Protein AF-0000000086091297 (afdb_homodimer)

Radius of gyration: 33.21 Å; Cα contacts (8 Å, |Δi|>4): 1959; chains: 2; bounding box: 108×91×95 Å

Foldseek 3Di:
DCPCPPPPDDDDPDDPDDDDDDDDDDDDPDDDDDDDDDDPDDDDDDDDDDDDDPDDDDPDDPPPVPPPPPPPPCPVPPPPPPPDPDDLVRFAEDEWDWDAFFDDDDFDDDLDAHAYEYEWEWEWDFAAFDPQATETATAIVHFFQYTETEAAQFYKYKYKYFYQYVVFDWWAKQKPQFPDPSNCRVQGTDTHGDIGIDITHRHDFWKFKMFICPPVRVVRLQRGGMDIYGHAYSVGADDWDEETEKEKEFHAFAQDPVGSRYTDGDVVCVVVVNGLAIAMGRHFCPQVVVNAEEEAPTKYKYKYYYQYQFDKFWKAKPPWFFQFKAAQGNRPDGTDGGHGTHIAGNRTIMMTITGRHAFAKIKIAGVVPVNLVRRGIHIYGYDDDGDCVVDDDPDDDDDDPPDSGHD/DDDDDDDDPDDDPDDDDDDDDDDDDDDDDDDDDDDDDDDDDDDDDPDDDDDDDDDDPPPDPPCPVPPPPPPPPCPCPVPPPPPPPDDLVNFAEDEWDWDAFFDDDDFDDDLDAHAYEYEWEWEWDFAAFDPQATETATAIVHFFQYTETEAAQFYKYKYKYFYQYVVFDWWAKQKPQFPDPSNCRVQQTDTHGDIGIDITHRHDFWKFKMFICPPVRVVRLLRGGMDIYGHAYSVGADDWDEETEKEKEFHAFAQDPVGSRYTDGDVVCVVVVNGLAIAMGRHFCPQVVVPAEEEAFTKYKYKYYYSYQFDKFWKAKPPWFFQFKAAQGNRPDGTDGGHGTHIAGNRTIMMTITGRHAFAKIKIAGVVPVNLVRRGIHIYGYDDDGDCVVDDDPDDDDDDPPDSGHD

Organism: Naegleria lovaniensis (NCBI:txid51637)

Structure (mmCIF, N/CA/C/O backbone):
data_AF-0000000086091297-model_v1
#
loop_
_entity.id
_entity.type
_entity.pdbx_description
1 polymer 'Copper-containing nitrite reductase'
#
loop_
_atom_site.group_PDB
_atom_site.id
_atom_site.type_symbol
_atom_site.label_atom_id
_atom_site.label_alt_id
_atom_site.label_comp_id
_atom_site.label_asym_id
_atom_site.label_entity_id
_atom_site.label_seq_id
_atom_site.pdbx_PDB_ins_code
_atom_site.Cartn_x
_atom_site.Cartn_y
_atom_site.Cartn_z
_atom_site.occupancy
_atom_site.B_iso_or_equiv
_atom_site.auth_seq_id
_atom_site.auth_comp_id
_atom_site.auth_asym_id
_atom_site.auth_atom_id
_atom_site.pdbx_PDB_model_num
ATOM 1 N N . MET A 1 1 ? -47.969 49.219 2.051 1 18.42 1 MET A N 1
ATOM 2 C CA . MET A 1 1 ? -48.188 49.094 0.609 1 18.42 1 MET A CA 1
ATOM 3 C C . MET A 1 1 ? -47.656 47.781 0.075 1 18.42 1 MET A C 1
ATOM 5 O O . MET A 1 1 ? -48.438 46.906 -0.297 1 18.42 1 MET A O 1
ATOM 9 N N . SER A 1 2 ? -46.469 47.875 -0.737 1 17.78 2 SER A N 1
ATOM 10 C CA . SER A 1 2 ? -46.031 47.312 -2.016 1 17.78 2 SER A CA 1
ATOM 11 C C . SER A 1 2 ? -45.312 45.969 -1.824 1 17.78 2 SER A C 1
ATOM 13 O O . SER A 1 2 ? -44.125 45.938 -1.558 1 17.78 2 SER A O 1
ATOM 15 N N . ARG A 1 3 ? -45.812 44.969 -1.109 1 22.16 3 ARG A N 1
ATOM 16 C CA . ARG A 1 3 ? -45.281 43.719 -0.565 1 22.16 3 ARG A CA 1
ATOM 17 C C . ARG A 1 3 ? -44.844 42.781 -1.681 1 22.16 3 ARG A C 1
ATOM 19 O O . ARG A 1 3 ? -45.688 42.156 -2.344 1 22.16 3 ARG A O 1
ATOM 26 N N . ARG A 1 4 ? -43.781 43.094 -2.477 1 18.84 4 ARG A N 1
ATOM 27 C CA . ARG A 1 4 ? -43.312 42.656 -3.795 1 18.84 4 ARG A CA 1
ATOM 28 C C . ARG A 1 4 ? -42.938 41.188 -3.791 1 18.84 4 ARG A C 1
ATOM 30 O O . ARG A 1 4 ? -41.781 40.844 -3.514 1 18.84 4 ARG A O 1
ATOM 37 N N . ALA A 1 5 ? -43.625 40.281 -3.104 1 22.41 5 ALA A N 1
ATOM 38 C CA . ALA A 1 5 ? -43.188 38.906 -2.857 1 22.41 5 ALA A CA 1
ATOM 39 C C . ALA A 1 5 ? -43 38.156 -4.168 1 22.41 5 ALA A C 1
ATOM 41 O O . ALA A 1 5 ? -43.969 37.938 -4.91 1 22.41 5 ALA A O 1
ATOM 42 N N . ALA A 1 6 ? -41.781 38.312 -4.777 1 20.31 6 ALA A N 1
ATOM 43 C CA . ALA A 1 6 ? -41.312 37.969 -6.113 1 20.31 6 ALA A CA 1
ATOM 44 C C . ALA A 1 6 ? -41.531 36.469 -6.363 1 20.31 6 ALA A C 1
ATOM 46 O O . ALA A 1 6 ? -41.062 35.625 -5.582 1 20.31 6 ALA A O 1
ATOM 47 N N . GLY A 1 7 ? -42.469 35.969 -7.125 1 17.91 7 GLY A N 1
ATOM 48 C CA . GLY A 1 7 ? -43.125 34.75 -7.594 1 17.91 7 GLY A CA 1
ATOM 49 C C . GLY A 1 7 ? -42.219 33.844 -8.43 1 17.91 7 GLY A C 1
ATOM 50 O O . GLY A 1 7 ? -42.688 32.844 -8.992 1 17.91 7 GLY A O 1
ATOM 51 N N . ILE A 1 8 ? -40.875 34.25 -8.781 1 19.44 8 ILE A N 1
ATOM 52 C CA . ILE A 1 8 ? -40.562 33.812 -10.133 1 19.44 8 ILE A CA 1
ATOM 53 C C . ILE A 1 8 ? -40.375 32.312 -10.156 1 19.44 8 ILE A C 1
ATOM 55 O O . ILE A 1 8 ? -39.438 31.797 -9.539 1 19.44 8 ILE A O 1
ATOM 59 N N . PHE A 1 9 ? -41.344 31.438 -10.219 1 18.28 9 PHE A N 1
ATOM 60 C CA . PHE A 1 9 ? -41.469 29.984 -10.203 1 18.28 9 PHE A CA 1
ATOM 61 C C . PHE A 1 9 ? -40.656 29.359 -11.328 1 18.28 9 PHE A C 1
ATOM 63 O O . PHE A 1 9 ? -39.906 28.422 -11.102 1 18.28 9 PHE A O 1
ATOM 70 N N . ASN A 1 10 ? -40.969 29.484 -12.641 1 16.69 10 ASN A N 1
ATOM 71 C CA . ASN A 1 10 ? -41.438 28.359 -13.438 1 16.69 10 ASN A CA 1
ATOM 72 C C . ASN A 1 10 ? -40.312 27.641 -14.148 1 16.69 10 ASN A C 1
ATOM 74 O O . ASN A 1 10 ? -40.219 26.406 -14.094 1 16.69 10 ASN A O 1
ATOM 78 N N . THR A 1 11 ? -39.719 28.25 -15.227 1 17.45 11 THR A N 1
ATOM 79 C CA . THR A 1 11 ? -39.781 27.641 -16.547 1 17.45 11 THR A CA 1
ATOM 80 C C . THR A 1 11 ? -38.844 26.469 -16.656 1 17.45 11 THR A C 1
ATOM 82 O O . THR A 1 11 ? -37.938 26.297 -15.82 1 17.45 11 THR A O 1
ATOM 85 N N . THR A 1 12 ? -38.25 26.156 -18 1 17.47 12 THR A N 1
ATOM 86 C CA . THR A 1 12 ? -38.188 25.266 -19.141 1 17.47 12 THR A CA 1
ATOM 87 C C . THR A 1 12 ? -36.844 24.531 -19.172 1 17.47 12 THR A C 1
ATOM 89 O O . THR A 1 12 ? -35.781 25.156 -19.109 1 17.47 12 THR A O 1
ATOM 92 N N . TRP A 1 13 ? -36.719 23.188 -18.859 1 17.7 13 TRP A N 1
ATOM 93 C CA . TRP A 1 13 ? -35.75 22.094 -18.891 1 17.7 13 TRP A CA 1
ATOM 94 C C . TRP A 1 13 ? -35.188 21.938 -20.297 1 17.7 13 TRP A C 1
ATOM 96 O O . TRP A 1 13 ? -35.875 21.422 -21.203 1 17.7 13 TRP A O 1
ATOM 106 N N . ALA A 1 14 ? -34.781 23.094 -21.047 1 16.89 14 ALA A N 1
ATOM 107 C CA . ALA A 1 14 ? -34.375 22.953 -22.453 1 16.89 14 ALA A CA 1
ATOM 108 C C . ALA A 1 14 ? -33.5 21.719 -22.656 1 16.89 14 ALA A C 1
ATOM 110 O O . ALA A 1 14 ? -32.75 21.328 -21.75 1 16.89 14 ALA A O 1
ATOM 111 N N . ARG A 1 15 ? -33.469 21.188 -24 1 16.75 15 ARG A N 1
ATOM 112 C CA . ARG A 1 15 ? -33.406 20.203 -25.062 1 16.75 15 ARG A CA 1
ATOM 113 C C . ARG A 1 15 ? -32 19.656 -25.234 1 16.75 15 ARG A C 1
ATOM 115 O O . ARG A 1 15 ? -31.062 20.422 -25.469 1 16.75 15 ARG A O 1
ATOM 122 N N . VAL A 1 16 ? -31.672 18.344 -24.859 1 17.03 16 VAL A N 1
ATOM 123 C CA . VAL A 1 16 ? -30.703 17.234 -24.828 1 17.03 16 VAL A CA 1
ATOM 124 C C . VAL A 1 16 ? -30.125 17.016 -26.219 1 17.03 16 VAL A C 1
ATOM 126 O O . VAL A 1 16 ? -28.891 16.969 -26.375 1 17.03 16 VAL A O 1
ATOM 129 N N . ILE A 1 17 ? -30.797 16.312 -27.203 1 16.81 17 ILE A N 1
ATOM 130 C CA . ILE A 1 17 ? -30.328 15.125 -27.891 1 16.81 17 ILE A CA 1
ATOM 131 C C . ILE A 1 17 ? -29.688 15.523 -29.219 1 16.81 17 ILE A C 1
ATOM 133 O O . ILE A 1 17 ? -29.109 14.68 -29.922 1 16.81 17 ILE A O 1
ATOM 137 N N . ASN A 1 18 ? -29.453 16.656 -29.75 1 15.92 18 ASN A N 1
ATOM 138 C CA . ASN A 1 18 ? -29.766 16.625 -31.172 1 15.92 18 ASN A CA 1
ATOM 139 C C . ASN A 1 18 ? -28.938 15.57 -31.906 1 15.92 18 ASN A C 1
ATOM 141 O O . ASN A 1 18 ? -27.891 15.148 -31.406 1 15.92 18 ASN A O 1
ATOM 145 N N . ARG A 1 19 ? -29.062 15.539 -33.375 1 15.98 19 ARG A N 1
ATOM 146 C CA . ARG A 1 19 ? -29.312 14.703 -34.531 1 15.98 19 ARG A CA 1
ATOM 147 C C . ARG A 1 19 ? -28.031 14.008 -35 1 15.98 19 ARG A C 1
ATOM 149 O O . ARG A 1 19 ? -28.031 12.797 -35.219 1 15.98 19 ARG A O 1
ATOM 156 N N . LYS A 1 20 ? -27.078 14.617 -35.906 1 16.47 20 LYS A N 1
ATOM 157 C CA . LYS A 1 20 ? -27.031 14.227 -37.312 1 16.47 20 LYS A CA 1
ATOM 158 C C . LYS A 1 20 ? -26.266 12.922 -37.5 1 16.47 20 LYS A C 1
ATOM 160 O O . LYS A 1 20 ? -25.344 12.617 -36.719 1 16.47 20 LYS A O 1
ATOM 165 N N . ALA A 1 21 ? -26.328 11.977 -38.781 1 16.06 21 ALA A N 1
ATOM 166 C CA . ALA A 1 21 ? -26.422 10.734 -39.531 1 16.06 21 ALA A CA 1
ATOM 167 C C . ALA A 1 21 ? -25.047 10.234 -39.938 1 16.06 21 ALA A C 1
ATOM 169 O O . ALA A 1 21 ? -24.766 9.031 -39.875 1 16.06 21 ALA A O 1
ATOM 170 N N . LEU A 1 22 ? -24.125 11.023 -40.625 1 15.7 22 LEU A N 1
ATOM 171 C CA . LEU A 1 22 ? -23.734 10.438 -41.906 1 15.7 22 LEU A CA 1
ATOM 172 C C . LEU A 1 22 ? -22.891 9.18 -41.688 1 15.7 22 LEU A C 1
ATOM 174 O O . LEU A 1 22 ? -22.297 9.008 -40.656 1 15.7 22 LEU A O 1
ATOM 178 N N . LEU A 1 23 ? -22.016 8.75 -42.844 1 16.25 23 LEU A N 1
ATOM 179 C CA . LEU A 1 23 ? -21.719 7.754 -43.844 1 16.25 23 LEU A CA 1
ATOM 180 C C . LEU A 1 23 ? -20.578 6.848 -43.438 1 16.25 23 LEU A C 1
ATOM 182 O O . LEU A 1 23 ? -19.75 7.23 -42.594 1 16.25 23 LEU A O 1
ATOM 186 N N . MET A 1 24 ? -20.375 5.648 -44.156 1 15.98 24 MET A N 1
ATOM 187 C CA . MET A 1 24 ? -19.969 4.254 -44.312 1 15.98 24 MET A CA 1
ATOM 188 C C . MET A 1 24 ? -18.469 4.137 -44.5 1 15.98 24 MET A C 1
ATOM 190 O O . MET A 1 24 ? -17.922 3.027 -44.531 1 15.98 24 MET A O 1
ATOM 194 N N . THR A 1 25 ? -17.641 5.195 -44.781 1 16.22 25 THR A N 1
ATOM 195 C CA . THR A 1 25 ? -16.703 4.816 -45.812 1 16.22 25 THR A CA 1
ATOM 196 C C . THR A 1 25 ? -15.828 3.65 -45.375 1 16.22 25 THR A C 1
ATOM 198 O O . THR A 1 25 ? -15.633 3.439 -44.188 1 16.22 25 THR A O 1
ATOM 201 N N . GLY A 1 26 ? -14.969 3.129 -46.344 1 15.49 26 GLY A N 1
ATOM 202 C CA . GLY A 1 26 ? -14.43 1.945 -47 1 15.49 26 GLY A CA 1
ATOM 203 C C . GLY A 1 26 ? -13.352 1.253 -46.188 1 15.49 26 GLY A C 1
ATOM 204 O O . GLY A 1 26 ? -12.883 1.791 -45.188 1 15.49 26 GLY A O 1
ATOM 205 N N . MET A 1 27 ? -12.328 0.596 -46.906 1 15.77 27 MET A N 1
ATOM 206 C CA . MET A 1 27 ? -11.859 -0.727 -47.344 1 15.77 27 MET A CA 1
ATOM 207 C C . MET A 1 27 ? -10.547 -1.083 -46.625 1 15.77 27 MET A C 1
ATOM 209 O O . MET A 1 27 ? -10.391 -2.199 -46.156 1 15.77 27 MET A O 1
ATOM 213 N N . VAL A 1 28 ? -9.383 -0.358 -46.875 1 16.12 28 VAL A N 1
ATOM 214 C CA . VAL A 1 28 ? -8.328 -1.149 -47.5 1 16.12 28 VAL A CA 1
ATOM 215 C C . VAL A 1 28 ? -7.531 -1.89 -46.438 1 16.12 28 VAL A C 1
ATOM 217 O O . VAL A 1 28 ? -7.234 -1.329 -45.375 1 16.12 28 VAL A O 1
ATOM 220 N N . CYS A 1 29 ? -7.395 -3.309 -46.469 1 15.73 29 CYS A N 1
ATOM 221 C CA . CYS A 1 29 ? -6.902 -4.582 -45.969 1 15.73 29 CYS A CA 1
ATOM 222 C C . CYS A 1 29 ? -5.379 -4.598 -45.906 1 15.73 29 CYS A C 1
ATOM 224 O O . CYS A 1 29 ? -4.773 -5.605 -45.531 1 15.73 29 CYS A O 1
ATOM 226 N N . CYS A 1 30 ? -4.59 -3.518 -46.219 1 15.79 30 CYS A N 1
ATOM 227 C CA . CYS A 1 30 ? -3.344 -3.971 -46.812 1 15.79 30 CYS A CA 1
ATOM 228 C C . CYS A 1 30 ? -2.529 -4.805 -45.844 1 15.79 30 CYS A C 1
ATOM 230 O O . CYS A 1 30 ? -2.383 -4.43 -44.656 1 15.79 30 CYS A O 1
ATOM 232 N N . GLY A 1 31 ? -2.115 -6.133 -46.156 1 15.48 31 GLY A N 1
ATOM 233 C CA . GLY A 1 31 ? -1.511 -7.422 -45.875 1 15.48 31 GLY A CA 1
ATOM 234 C C . GLY A 1 31 ? -0.042 -7.324 -45.5 1 15.48 31 GLY A C 1
ATOM 235 O O . GLY A 1 31 ? 0.524 -8.25 -44.906 1 15.48 31 GLY A O 1
ATOM 236 N N . SER A 1 32 ? 0.834 -6.387 -46.062 1 15.17 32 SER A N 1
ATOM 237 C CA . SER A 1 32 ? 2.021 -7.012 -46.625 1 15.17 32 SER A CA 1
ATOM 238 C C . SER A 1 32 ? 2.871 -7.672 -45.562 1 15.17 32 SER A C 1
ATOM 240 O O . SER A 1 32 ? 2.74 -7.348 -44.375 1 15.17 32 SER A O 1
ATOM 242 N N . LEU A 1 33 ? 4.32 -7.77 -45.812 1 15.25 33 LEU A N 1
ATOM 243 C CA . LEU A 1 33 ? 5.379 -8.711 -46.156 1 15.25 33 LEU A CA 1
ATOM 244 C C . LEU A 1 33 ? 6.234 -9.023 -44.938 1 15.25 33 LEU A C 1
ATOM 246 O O . LEU A 1 33 ? 6.207 -8.289 -43.938 1 15.25 33 LEU A O 1
ATOM 250 N N . TYR A 1 34 ? 7.656 -9.375 -45.188 1 15.01 34 TYR A N 1
ATOM 251 C CA . TYR A 1 34 ? 8.523 -10.547 -45.125 1 15.01 34 TYR A CA 1
ATOM 252 C C . TYR A 1 34 ? 9.422 -10.5 -43.875 1 15.01 34 TYR A C 1
ATOM 254 O O . TYR A 1 34 ? 9.477 -11.461 -43.125 1 15.01 34 TYR A O 1
ATOM 262 N N . ALA A 1 35 ? 10.57 -9.672 -43.844 1 15.11 35 ALA A N 1
ATOM 263 C CA . ALA A 1 35 ? 11.867 -10.312 -44.031 1 15.11 35 ALA A CA 1
ATOM 264 C C . ALA A 1 35 ? 12.43 -10.789 -42.688 1 15.11 35 ALA A C 1
ATOM 266 O O . ALA A 1 35 ? 12.055 -10.281 -41.625 1 15.11 35 ALA A O 1
ATOM 267 N N . PHE A 1 36 ? 13.758 -11.492 -42.719 1 14.76 36 PHE A N 1
ATOM 268 C CA . PHE A 1 36 ? 14.547 -12.68 -42.406 1 14.76 36 PHE A CA 1
ATOM 269 C C . PHE A 1 36 ? 15.367 -12.453 -41.125 1 14.76 36 PHE A C 1
ATOM 271 O O . PHE A 1 36 ? 15.336 -13.273 -40.219 1 14.76 36 PHE A O 1
ATOM 278 N N . GLN A 1 37 ? 16.469 -11.57 -41.094 1 14.8 37 GLN A N 1
ATOM 279 C CA . GLN A 1 37 ? 17.75 -12.266 -41.125 1 14.8 37 GLN A CA 1
ATOM 280 C C . GLN A 1 37 ? 18.156 -12.742 -39.719 1 14.8 37 GLN A C 1
ATOM 282 O O . GLN A 1 37 ? 18.312 -13.938 -39.5 1 14.8 37 GLN A O 1
ATOM 287 N N . ARG A 1 38 ? 19.375 -12.133 -39.219 1 15.27 38 ARG A N 1
ATOM 288 C CA . ARG A 1 38 ? 20.703 -12.695 -39 1 15.27 38 ARG A CA 1
ATOM 289 C C . ARG A 1 38 ? 20.875 -13.156 -37.562 1 15.27 38 ARG A C 1
ATOM 291 O O . ARG A 1 38 ? 20.328 -12.547 -36.656 1 15.27 38 ARG A O 1
ATOM 298 N N . TYR A 1 39 ? 21.531 -14.352 -37.406 1 14.88 39 TYR A N 1
ATOM 299 C CA . TYR A 1 39 ? 21.922 -15.469 -36.531 1 14.88 39 TYR A CA 1
ATOM 300 C C . TYR A 1 39 ? 22.969 -15.039 -35.531 1 14.88 39 TYR A C 1
ATOM 302 O O . TYR A 1 39 ? 24.109 -14.742 -35.875 1 14.88 39 TYR A O 1
ATOM 310 N N . ARG A 1 40 ? 22.672 -14.18 -34.656 1 15.6 40 ARG A N 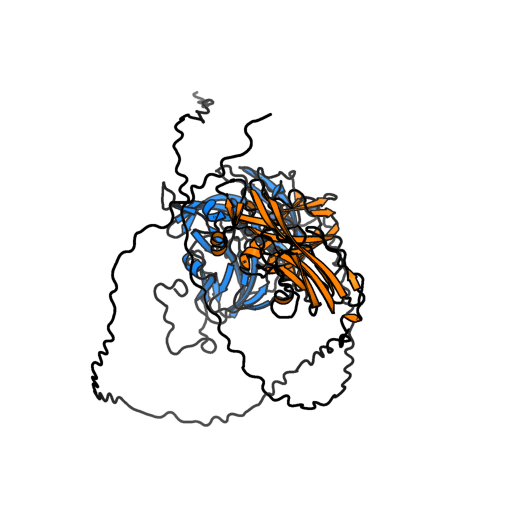1
ATOM 311 C CA . ARG A 1 40 ? 23.734 -13.852 -33.719 1 15.6 40 ARG A CA 1
ATOM 312 C C . ARG A 1 40 ? 24.312 -15.109 -33.094 1 15.6 40 ARG A C 1
ATOM 314 O O . ARG A 1 40 ? 23.594 -15.93 -32.531 1 15.6 40 ARG A O 1
ATOM 321 N N . SER A 1 41 ? 25.625 -15.469 -33.531 1 14.65 41 SER A N 1
ATOM 322 C CA . SER A 1 41 ? 26.625 -16.5 -33.25 1 14.65 41 SER A CA 1
ATOM 323 C C . SER A 1 41 ? 26.812 -16.719 -31.766 1 14.65 41 SER A C 1
ATOM 325 O O . SER A 1 41 ? 26.453 -15.859 -30.953 1 14.65 41 SER A O 1
ATOM 327 N N . ASN A 1 42 ? 27.812 -17.75 -31.375 1 15.17 42 ASN A N 1
ATOM 328 C CA . ASN A 1 42 ? 28.141 -19 -30.703 1 15.17 42 ASN A CA 1
ATOM 329 C C . ASN A 1 42 ? 28.906 -18.766 -29.406 1 15.17 42 ASN A C 1
ATOM 331 O O . ASN A 1 42 ? 28.656 -19.453 -28.406 1 15.17 42 ASN A O 1
ATOM 335 N N . THR A 1 43 ? 30.094 -17.953 -29.359 1 15.27 43 THR A N 1
ATOM 336 C CA . THR A 1 43 ? 31.312 -18.609 -28.922 1 15.27 43 THR A CA 1
ATOM 337 C C . THR A 1 43 ? 31.281 -18.875 -27.406 1 15.27 43 THR A C 1
ATOM 339 O O . THR A 1 43 ? 30.547 -18.203 -26.672 1 15.27 43 THR A O 1
ATOM 342 N N . LEU A 1 44 ? 32.469 -19.641 -26.844 1 15.29 44 LEU A N 1
ATOM 343 C CA . LEU A 1 44 ? 33.031 -20.797 -26.141 1 15.29 44 LEU A CA 1
ATOM 344 C C . LEU A 1 44 ? 33.375 -20.422 -24.703 1 15.29 44 LEU A C 1
ATOM 346 O O . LEU A 1 44 ? 33.125 -21.203 -23.766 1 15.29 44 LEU A O 1
ATOM 350 N N . GLU A 1 45 ? 34.219 -19.391 -24.391 1 15.66 45 GLU A N 1
ATOM 351 C CA . GLU A 1 45 ? 35.406 -19.797 -23.688 1 15.66 45 GLU A CA 1
ATOM 352 C C . GLU A 1 45 ? 35.125 -20.109 -22.219 1 15.66 45 GLU A C 1
ATOM 354 O O . GLU A 1 45 ? 34.469 -19.312 -21.547 1 15.66 45 GLU A O 1
ATOM 359 N N . ILE A 1 46 ? 35.406 -21.391 -21.781 1 15.25 46 ILE A N 1
ATOM 360 C CA . ILE A 1 46 ? 35.312 -22.406 -20.75 1 15.25 46 ILE A CA 1
ATOM 361 C C . ILE A 1 46 ? 36 -21.922 -19.484 1 15.25 46 ILE A C 1
ATOM 363 O O . ILE A 1 46 ? 35.438 -22.016 -18.375 1 15.25 46 ILE A O 1
ATOM 367 N N . GLN A 1 47 ? 37.344 -21.547 -19.453 1 14.46 47 GLN A N 1
ATOM 368 C CA . GLN A 1 47 ? 38.188 -22.453 -18.672 1 14.46 47 GLN A CA 1
ATOM 369 C C . GLN A 1 47 ? 38.188 -22.062 -17.203 1 14.46 47 GLN A C 1
ATOM 371 O O . GLN A 1 47 ? 38.406 -22.906 -16.328 1 14.46 47 GLN A O 1
ATOM 376 N N . LYS A 1 48 ? 38.062 -20.797 -16.891 1 15.09 48 LYS A N 1
ATOM 377 C CA . LYS A 1 48 ? 39.188 -20.531 -16.016 1 15.09 48 LYS A CA 1
ATOM 378 C C . LYS A 1 48 ? 39.156 -21.406 -14.773 1 15.09 48 LYS A C 1
ATOM 380 O O . LYS A 1 48 ? 38.094 -22 -14.461 1 15.09 48 LYS A O 1
ATOM 385 N N . ARG A 1 49 ? 39.344 -20.688 -13.5 1 15.2 49 ARG A N 1
ATOM 386 C CA . ARG A 1 49 ? 40.344 -20.625 -12.445 1 15.2 49 ARG A CA 1
ATOM 387 C C . ARG A 1 49 ? 39.938 -21.484 -11.25 1 15.2 49 ARG A C 1
ATOM 389 O O . ARG A 1 49 ? 38.875 -21.281 -10.68 1 15.2 49 ARG A O 1
ATOM 396 N N . THR A 1 50 ? 40.438 -22.734 -11.141 1 14.6 50 THR A N 1
ATOM 397 C CA . THR A 1 50 ? 40.344 -23.844 -10.195 1 14.6 50 THR A CA 1
ATOM 398 C C . THR A 1 50 ? 40.75 -23.391 -8.789 1 14.6 50 THR A C 1
ATOM 400 O O . THR A 1 50 ? 40.219 -23.891 -7.797 1 14.6 50 THR A O 1
ATOM 403 N N . MET A 1 51 ? 41.781 -22.469 -8.664 1 14.88 51 MET A N 1
ATOM 404 C CA . MET A 1 51 ? 42.812 -23.062 -7.801 1 14.88 51 MET A CA 1
ATOM 405 C C . MET A 1 51 ? 42.281 -23.25 -6.383 1 14.88 51 MET A C 1
ATOM 407 O O . MET A 1 51 ? 41.25 -22.672 -6.02 1 14.88 51 MET A O 1
ATOM 411 N N . LEU A 1 52 ? 43.125 -22.719 -5.281 1 15.59 52 LEU A N 1
ATOM 412 C CA . LEU A 1 52 ? 44 -23.391 -4.344 1 15.59 52 LEU A CA 1
ATOM 413 C C . LEU A 1 52 ? 43.312 -23.594 -2.994 1 15.59 52 LEU A C 1
ATOM 415 O O . LEU A 1 52 ? 43.281 -24.703 -2.467 1 15.59 52 LEU A O 1
ATOM 419 N N . LEU A 1 53 ? 43.844 -22.875 -1.875 1 15.97 53 LEU A N 1
ATOM 420 C CA . LEU A 1 53 ? 44.594 -23.375 -0.734 1 15.97 53 LEU A CA 1
ATOM 421 C C . LEU A 1 53 ? 43.688 -23.531 0.488 1 15.97 53 LEU A C 1
ATOM 423 O O . LEU A 1 53 ? 43.062 -22.578 0.918 1 15.97 53 LEU A O 1
ATOM 427 N N . ALA A 1 54 ? 43.188 -24.641 0.789 1 16.56 54 ALA A N 1
ATOM 428 C CA . ALA A 1 54 ? 42.312 -25.156 1.842 1 16.56 54 ALA A CA 1
ATOM 429 C C . ALA A 1 54 ? 43 -25.062 3.207 1 16.56 54 ALA A C 1
ATOM 431 O O . ALA A 1 54 ? 42.562 -25.719 4.16 1 16.56 54 ALA A O 1
ATOM 432 N N . GLN A 1 55 ? 43.875 -24.031 3.475 1 16.81 55 GLN A N 1
ATOM 433 C CA . GLN A 1 55 ? 44.625 -24.438 4.668 1 16.81 55 GLN A CA 1
ATOM 434 C C . GLN A 1 55 ? 43.656 -24.734 5.824 1 16.81 55 GLN A C 1
ATOM 436 O O . GLN A 1 55 ? 42.625 -24.062 5.969 1 16.81 55 GLN A O 1
ATOM 441 N N . GLU A 1 56 ? 43.938 -25.797 6.598 1 17.56 56 GLU A N 1
ATOM 442 C CA . GLU A 1 56 ? 43.406 -26.75 7.574 1 17.56 56 GLU A CA 1
ATOM 443 C C . GLU A 1 56 ? 43.281 -26.094 8.953 1 17.56 56 GLU A C 1
ATOM 445 O O . GLU A 1 56 ? 42.688 -26.688 9.867 1 17.56 56 GLU A O 1
ATOM 450 N N . GLU A 1 57 ? 43.531 -24.812 9.211 1 18.69 57 GLU A N 1
ATOM 451 C CA . GLU A 1 57 ? 44 -24.797 10.586 1 18.69 57 GLU A CA 1
ATOM 452 C C . GLU A 1 57 ? 42.938 -25.344 11.547 1 18.69 57 GLU A C 1
ATO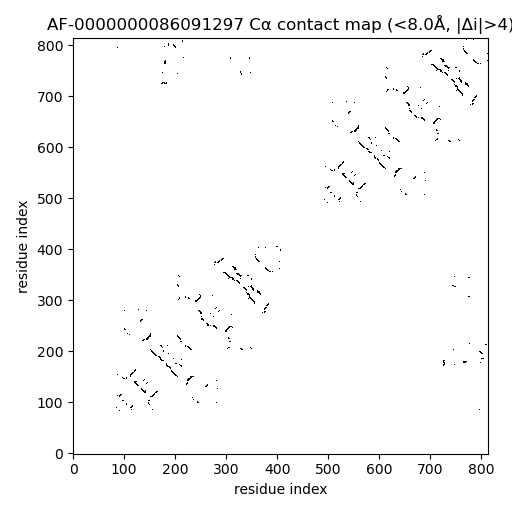M 454 O O . GLU A 1 57 ? 41.75 -25.234 11.273 1 18.69 57 GLU A O 1
ATOM 459 N N . ASN A 1 58 ? 43.406 -26.125 12.492 1 18.95 58 ASN A N 1
ATOM 460 C CA . ASN A 1 58 ? 43 -27.062 13.547 1 18.95 58 ASN A CA 1
ATOM 461 C C . ASN A 1 58 ? 42.219 -26.375 14.648 1 18.95 58 ASN A C 1
ATOM 463 O O . ASN A 1 58 ? 41.938 -26.969 15.688 1 18.95 58 ASN A O 1
ATOM 467 N N . PHE A 1 59 ? 41.531 -25.312 14.461 1 18.8 59 PHE A N 1
ATOM 468 C CA . PHE A 1 59 ? 41.219 -24.672 15.742 1 18.8 59 PHE A CA 1
ATOM 469 C C . PHE A 1 59 ? 40.5 -25.641 16.672 1 18.8 59 PHE A C 1
ATOM 471 O O . PHE A 1 59 ? 39.656 -26.438 16.203 1 18.8 59 PHE A O 1
ATOM 478 N N . SER A 1 60 ? 41.094 -25.859 17.797 1 18.52 60 SER A N 1
ATOM 479 C CA . SER A 1 60 ? 40.875 -26.625 19.031 1 18.52 60 SER A CA 1
ATOM 480 C C . SER A 1 60 ? 39.469 -26.359 19.578 1 18.52 60 SER A C 1
ATOM 482 O O . SER A 1 60 ? 38.938 -25.266 19.422 1 18.52 60 SER A O 1
ATOM 484 N N . GLU A 1 61 ? 38.812 -27.438 19.891 1 19.69 61 GLU A N 1
ATOM 485 C CA . GLU A 1 61 ? 37.469 -27.844 20.266 1 19.69 61 GLU A CA 1
ATOM 486 C C . GLU A 1 61 ? 37.062 -27.25 21.625 1 19.69 61 GLU A C 1
ATOM 488 O O . GLU A 1 61 ? 36 -27.531 22.141 1 19.69 61 GLU A O 1
ATOM 493 N N . GLU A 1 62 ? 37.75 -26.172 22.141 1 20.83 62 GLU A N 1
ATOM 494 C CA . GLU A 1 62 ? 37.406 -26.172 23.562 1 20.83 62 GLU A CA 1
ATOM 495 C C . GLU A 1 62 ? 35.906 -26.094 23.766 1 20.83 62 GLU A C 1
ATOM 497 O O . GLU A 1 62 ? 35.219 -25.359 23.047 1 20.83 62 GLU A O 1
ATOM 502 N N . ASP A 1 63 ? 35.375 -27.125 24.391 1 19.83 63 ASP A N 1
ATOM 503 C CA . ASP A 1 63 ? 34.062 -27.641 24.766 1 19.83 63 ASP A CA 1
ATOM 504 C C . ASP A 1 63 ? 33.312 -26.641 25.609 1 19.83 63 ASP A C 1
ATOM 506 O O . ASP A 1 63 ? 32.562 -27.016 26.531 1 19.83 63 ASP A O 1
ATOM 510 N N . SER A 1 64 ? 33.719 -25.375 25.766 1 21.61 64 SER A N 1
ATOM 511 C CA . SER A 1 64 ? 33.062 -24.781 26.922 1 21.61 64 SER A CA 1
ATOM 512 C C . SER A 1 64 ? 31.531 -24.828 26.797 1 21.61 64 SER A C 1
ATOM 514 O O . SER A 1 64 ? 30.984 -24.391 25.781 1 21.61 64 SER A O 1
ATOM 516 N N . THR A 1 65 ? 30.969 -25.781 27.422 1 21.06 65 THR A N 1
ATOM 517 C CA . THR A 1 65 ? 29.578 -26.172 27.641 1 21.06 65 THR A CA 1
ATOM 518 C C . THR A 1 65 ? 28.75 -24.984 28.141 1 21.06 65 THR A C 1
ATOM 520 O O . THR A 1 65 ? 28.828 -24.609 29.312 1 21.06 65 THR A O 1
ATOM 523 N N . THR A 1 66 ? 28.969 -23.766 27.734 1 20.55 66 THR A N 1
ATOM 524 C CA . THR A 1 66 ? 28.141 -22.812 28.453 1 20.55 66 THR A CA 1
ATOM 525 C C . THR A 1 66 ? 26.656 -23.156 28.312 1 20.55 66 THR A C 1
ATOM 527 O O . THR A 1 66 ? 26.141 -23.297 27.203 1 20.55 66 THR A O 1
ATOM 530 N N . GLN A 1 67 ? 26.156 -23.844 29.312 1 19.17 67 GLN A N 1
ATOM 531 C CA . GLN A 1 67 ? 24.734 -24.141 29.531 1 19.17 67 GLN A CA 1
ATOM 532 C C . GLN A 1 67 ? 23.875 -22.891 29.359 1 19.17 67 GLN A C 1
ATOM 534 O O . GLN A 1 67 ? 24.047 -21.922 30.094 1 19.17 67 GLN A O 1
ATOM 539 N N . TRP A 1 68 ? 23.625 -22.562 28.125 1 20.41 68 TRP A N 1
ATOM 540 C CA . TRP A 1 68 ? 22.688 -21.453 27.953 1 20.41 68 TRP A CA 1
ATOM 541 C C . TRP A 1 68 ? 21.359 -21.75 28.641 1 20.41 68 TRP A C 1
ATOM 543 O O . TRP A 1 68 ? 20.719 -22.766 28.359 1 20.41 68 TRP A O 1
ATOM 553 N N . GLN A 1 69 ? 21.312 -21.578 29.938 1 20.58 69 GLN A N 1
ATOM 554 C CA . GLN A 1 69 ? 20 -21.641 30.594 1 20.58 69 GLN A CA 1
ATOM 555 C C . GLN A 1 69 ? 18.984 -20.781 29.891 1 20.58 69 GLN A C 1
ATOM 557 O O . GLN A 1 69 ? 19.203 -19.578 29.703 1 20.58 69 GLN A O 1
ATOM 562 N N . PHE A 1 70 ? 18.328 -21.453 28.938 1 21.38 70 PHE A N 1
ATOM 563 C CA . PHE A 1 70 ? 17.156 -20.828 28.344 1 21.38 70 PHE A CA 1
ATOM 564 C C . PHE A 1 70 ? 16.234 -20.266 29.438 1 21.38 70 PHE A C 1
ATOM 566 O O . PHE A 1 70 ? 15.773 -21 30.297 1 21.38 70 PHE A O 1
ATOM 573 N N . ILE A 1 71 ? 16.719 -19.203 30.047 1 22.12 71 ILE A N 1
ATOM 574 C CA . ILE A 1 71 ? 15.688 -18.578 30.875 1 22.12 71 ILE A CA 1
ATOM 575 C C . ILE A 1 71 ? 14.391 -18.453 30.094 1 22.12 71 ILE A C 1
ATOM 577 O O . ILE A 1 71 ? 14.375 -17.875 29 1 22.12 71 ILE A O 1
ATOM 581 N N . ASN A 1 72 ? 13.578 -19.438 30.25 1 21.98 72 ASN A N 1
ATOM 582 C CA . ASN A 1 72 ? 12.188 -19.422 29.812 1 21.98 72 ASN A CA 1
ATOM 583 C C . ASN A 1 72 ? 11.508 -18.109 30.156 1 21.98 72 ASN A C 1
ATOM 585 O O . ASN A 1 72 ? 11.25 -17.828 31.328 1 21.98 72 ASN A O 1
ATOM 589 N N . PRO A 1 73 ? 12.125 -16.984 29.672 1 24.58 73 PRO A N 1
ATOM 590 C CA . PRO A 1 73 ? 11.305 -15.906 30.219 1 24.58 73 PRO A CA 1
ATOM 591 C C . PRO A 1 73 ? 9.812 -16.156 30.047 1 24.58 73 PRO A C 1
ATOM 593 O O . PRO A 1 73 ? 9.352 -16.438 28.938 1 24.58 73 PRO A O 1
ATOM 596 N N . THR A 1 74 ? 9.234 -16.875 30.922 1 25.36 74 THR A N 1
ATOM 597 C CA . THR A 1 74 ? 7.781 -16.875 31.078 1 25.36 74 THR A CA 1
ATOM 598 C C . THR A 1 74 ? 7.215 -15.477 30.844 1 25.36 74 THR A C 1
ATOM 600 O O . THR A 1 74 ? 7.273 -14.617 31.719 1 25.36 74 THR A O 1
ATOM 603 N N . CYS A 1 75 ? 7.785 -14.789 29.844 1 25.86 75 CYS A N 1
ATOM 604 C CA . CYS A 1 75 ? 7.031 -13.555 29.672 1 25.86 75 CYS A CA 1
ATOM 605 C C . CYS A 1 75 ? 5.531 -13.82 29.734 1 25.86 75 CYS A C 1
ATOM 607 O O . CYS A 1 75 ? 4.984 -14.531 28.891 1 25.86 75 CYS A O 1
ATOM 609 N N . GLY A 1 76 ? 5.059 -13.984 30.922 1 25.48 76 GLY A N 1
ATOM 610 C CA . GLY A 1 76 ? 3.629 -13.82 31.141 1 25.48 76 GLY A CA 1
ATOM 611 C C . GLY A 1 76 ? 3.006 -12.773 30.234 1 25.48 76 GLY A C 1
ATOM 612 O O . GLY A 1 76 ? 3.264 -11.578 30.391 1 25.48 76 GLY A O 1
ATOM 613 N N . ALA A 1 77 ? 3.055 -13.031 28.984 1 27.97 77 ALA A N 1
ATOM 614 C CA . ALA A 1 77 ? 2.207 -12.164 28.172 1 27.97 77 ALA A CA 1
ATOM 615 C C . ALA A 1 77 ? 0.919 -11.805 28.906 1 27.97 77 ALA A C 1
ATOM 617 O O . ALA A 1 77 ? 0.084 -12.68 29.156 1 27.97 77 ALA A O 1
ATOM 618 N N . SER A 1 78 ? 1.095 -10.961 29.938 1 27.03 78 SER A N 1
ATOM 619 C CA . SER A 1 78 ? -0.14 -10.406 30.484 1 27.03 78 SER A CA 1
ATOM 620 C C . SER A 1 78 ? -1.215 -10.289 29.406 1 27.03 78 SER A C 1
ATOM 622 O O . SER A 1 78 ? -0.913 -9.992 28.25 1 27.03 78 SER A O 1
ATOM 624 N N . SER A 1 79 ? -2.154 -11.133 29.547 1 28.02 79 SER A N 1
ATOM 625 C CA . SER A 1 79 ? -3.398 -10.961 28.797 1 28.02 79 SER A CA 1
ATOM 626 C C . SER A 1 79 ? -3.67 -9.484 28.516 1 28.02 79 SER A C 1
ATOM 628 O O . SER A 1 79 ? -3.479 -8.633 29.391 1 28.02 79 SER A O 1
ATOM 630 N N . PRO A 1 80 ? -3.402 -9.07 27.312 1 30.55 80 PRO A N 1
ATOM 631 C CA . PRO A 1 80 ? -3.762 -7.656 27.203 1 30.55 80 PRO A CA 1
ATOM 632 C C . PRO A 1 80 ? -4.891 -7.258 28.156 1 30.55 80 PRO A C 1
ATOM 634 O O . PRO A 1 80 ? -5.805 -8.047 28.391 1 30.55 80 PRO A O 1
ATOM 637 N N . ALA A 1 81 ? -4.629 -6.551 29.234 1 29.7 81 ALA A N 1
ATOM 638 C CA . ALA A 1 81 ? -5.629 -5.949 30.109 1 29.7 81 ALA A CA 1
ATOM 639 C C . ALA A 1 81 ? -6.957 -5.758 29.375 1 29.7 81 ALA A C 1
ATOM 641 O O . ALA A 1 81 ? -6.996 -5.188 28.281 1 29.7 81 ALA A O 1
ATOM 642 N N . PHE A 1 82 ? -7.926 -6.637 29.547 1 30.73 82 PHE A N 1
ATOM 643 C CA . PHE A 1 82 ? -9.32 -6.375 29.203 1 30.73 82 PHE A CA 1
ATOM 644 C C . PHE A 1 82 ? -9.648 -4.898 29.391 1 30.73 82 PHE A C 1
ATOM 646 O O . PHE A 1 82 ? -9.656 -4.391 30.516 1 30.73 82 PHE A O 1
ATOM 653 N N . LEU A 1 83 ? -9.227 -4.066 28.484 1 35.16 83 LEU A N 1
ATOM 654 C CA . LEU A 1 83 ? -9.703 -2.689 28.547 1 35.16 83 LEU A CA 1
ATOM 655 C C . LEU A 1 83 ? -11.156 -2.639 29 1 35.16 83 LEU A C 1
ATOM 657 O O . LEU A 1 83 ? -11.969 -3.48 28.609 1 35.16 83 LEU A O 1
ATOM 661 N N . LYS A 1 84 ? -11.43 -2.211 30.125 1 35.94 84 LYS A N 1
ATOM 662 C CA . LYS A 1 84 ? -12.781 -1.893 30.578 1 35.94 84 LYS A CA 1
ATOM 663 C C . LYS A 1 84 ? -13.656 -1.464 29.406 1 35.94 84 LYS A C 1
ATOM 665 O O . LYS A 1 84 ? -13.273 -0.588 28.625 1 35.94 84 LYS A O 1
ATOM 670 N N . GLU A 1 85 ? -14.516 -2.311 28.875 1 44.25 85 GLU A N 1
ATOM 671 C CA . GLU A 1 85 ? -15.555 -2.012 27.906 1 44.25 85 GLU A CA 1
ATOM 672 C C . GLU A 1 85 ? -16.219 -0.666 28.188 1 44.25 85 GLU A C 1
ATOM 674 O O . GLU A 1 85 ? -16.984 -0.541 29.141 1 44.25 85 GLU A O 1
ATOM 679 N N . TYR A 1 86 ? -15.523 0.374 28.031 1 47.12 86 TYR A N 1
ATOM 680 C CA . TYR A 1 86 ? -16.234 1.643 28.172 1 47.12 86 TYR A CA 1
ATOM 681 C C . TYR A 1 86 ? -17.281 1.816 27.078 1 47.12 86 TYR A C 1
ATOM 683 O O . TYR A 1 86 ? -17 1.562 25.906 1 47.12 86 TYR A O 1
ATOM 691 N N . GLN A 1 87 ? -18.484 1.927 27.453 1 59.81 87 GLN A N 1
ATOM 692 C CA . GLN A 1 87 ? -19.484 2.436 26.516 1 59.81 87 GLN A CA 1
ATOM 693 C C . GLN A 1 87 ? -19.172 3.867 26.094 1 59.81 87 GLN A C 1
ATOM 695 O O . GLN A 1 87 ? -18.719 4.672 26.922 1 59.81 87 GLN A O 1
ATOM 700 N N . PRO A 1 88 ? -19.031 4.148 24.766 1 65.5 88 PRO A N 1
ATOM 701 C CA . PRO A 1 88 ? -18.719 5.492 24.266 1 65.5 88 PRO A CA 1
ATOM 702 C C . PRO A 1 88 ? -19.375 6.59 25.109 1 65.5 88 PRO A C 1
ATOM 704 O O . PRO A 1 88 ? -18.781 7.656 25.297 1 65.5 88 PRO A O 1
ATOM 707 N N . GLU A 1 89 ? -20.453 6.258 25.688 1 69.12 89 GLU A N 1
ATOM 708 C CA . GLU A 1 89 ? -21.188 7.289 26.406 1 69.12 89 GLU A CA 1
ATOM 709 C C . GLU A 1 89 ? -20.516 7.613 27.75 1 69.12 89 GLU A C 1
ATOM 711 O O . GLU A 1 89 ? -20.734 8.688 28.312 1 69.12 89 GLU A O 1
ATOM 716 N N . ASP A 1 90 ? -19.641 6.805 28.125 1 82 90 ASP A N 1
ATOM 717 C CA . ASP A 1 90 ? -19.078 6.984 29.453 1 82 90 ASP A CA 1
ATOM 718 C C . ASP A 1 90 ? -17.703 7.648 29.391 1 82 90 ASP A C 1
ATOM 720 O O . ASP A 1 90 ? -17.141 8.031 30.406 1 82 90 ASP A O 1
ATOM 724 N N . LEU A 1 91 ? -17.266 7.957 28.203 1 92.56 91 LEU A N 1
ATOM 725 C CA . LEU A 1 91 ? -15.938 8.531 28.078 1 92.56 91 LEU A CA 1
ATOM 726 C C . LEU A 1 91 ? -15.984 10.055 28.141 1 92.56 91 LEU A C 1
ATOM 728 O O . LEU A 1 91 ? -16.938 10.664 27.656 1 92.56 91 LEU A O 1
ATOM 732 N N . PRO A 1 92 ? -14.953 10.648 28.844 1 95.69 92 PRO A N 1
ATOM 733 C CA . PRO A 1 92 ? -14.883 12.109 28.75 1 95.69 92 PRO A CA 1
ATOM 734 C C . PRO A 1 92 ? -14.812 12.617 27.312 1 95.69 92 PRO A C 1
ATOM 736 O O . PRO A 1 92 ? -14.164 11.992 26.469 1 95.69 92 PRO A O 1
ATOM 739 N N . VAL A 1 93 ? -15.477 13.719 27.062 1 97.38 93 VAL A N 1
ATOM 740 C CA . VAL A 1 93 ? -15.531 14.289 25.719 1 97.38 93 VAL A CA 1
ATOM 741 C C . VAL A 1 93 ? -14.438 15.336 25.562 1 97.38 93 VAL A C 1
ATOM 743 O O . VAL A 1 93 ? -14.312 16.25 26.375 1 97.38 93 VAL A O 1
ATOM 746 N N . VAL A 1 94 ? -13.594 15.188 24.562 1 97.5 94 VAL A N 1
ATOM 747 C CA . VAL A 1 94 ? -12.523 16.125 24.25 1 97.5 94 VAL A CA 1
ATOM 748 C C . VAL A 1 94 ? -12.609 16.531 22.781 1 97.5 94 VAL A C 1
ATOM 750 O O . VAL A 1 94 ? -12.727 15.68 21.906 1 97.5 94 VAL A O 1
ATOM 753 N N . GLU A 1 95 ? -12.594 17.844 22.484 1 97.81 95 GLU A N 1
ATOM 754 C CA . GLU A 1 95 ? -12.508 18.297 21.094 1 97.81 95 GLU A CA 1
ATOM 755 C C . GLU A 1 95 ? -11.094 18.172 20.562 1 97.81 95 GLU A C 1
ATOM 757 O O . GLU A 1 95 ? -10.133 18.578 21.219 1 97.81 95 GLU A O 1
ATOM 762 N N . ALA A 1 96 ? -10.961 17.641 19.391 1 98 96 ALA A N 1
ATOM 763 C CA . ALA A 1 96 ? -9.641 17.453 18.797 1 98 96 ALA A CA 1
ATOM 764 C C . ALA A 1 96 ? -8.992 18.781 18.469 1 98 96 ALA A C 1
ATOM 766 O O . ALA A 1 96 ? -9.641 19.688 17.922 1 98 96 ALA A O 1
ATOM 767 N N . ASP A 1 97 ? -7.727 18.906 18.859 1 97.12 97 ASP A N 1
ATOM 768 C CA . ASP A 1 97 ? -6.898 19.984 18.344 1 97.12 97 ASP A CA 1
ATOM 769 C C . ASP A 1 97 ? -6.383 19.672 16.938 1 97.12 97 ASP A C 1
ATOM 771 O O . ASP A 1 97 ? -5.504 18.828 16.781 1 97.12 97 ASP A O 1
ATOM 775 N N . LEU A 1 98 ? -6.91 20.312 15.93 1 97.75 98 LEU A N 1
ATOM 776 C CA . LEU A 1 98 ? -6.508 20.062 14.555 1 97.75 98 LEU A CA 1
ATOM 777 C C . LEU A 1 98 ? -5.453 21.062 14.102 1 97.75 98 LEU A C 1
ATOM 779 O O . LEU A 1 98 ? -5.559 22.266 14.383 1 97.75 98 LEU A O 1
ATOM 783 N N . SER A 1 99 ? -4.434 20.578 13.531 1 97.88 99 SER A N 1
ATOM 784 C CA . SER A 1 99 ? -3.371 21.406 12.969 1 97.88 99 SER A CA 1
ATOM 785 C C . SER A 1 99 ? -3.16 21.109 11.492 1 97.88 99 SER A C 1
ATOM 787 O O . SER A 1 99 ? -3.557 20.062 11 1 97.88 99 SER A O 1
ATOM 789 N N . PHE A 1 100 ? -2.613 22.094 10.852 1 98.06 100 PHE A N 1
ATOM 790 C CA . PHE A 1 100 ? -2.352 21.938 9.43 1 98.06 100 PHE A CA 1
ATOM 791 C C . PHE A 1 100 ? -0.854 21.859 9.156 1 98.06 100 PHE A C 1
ATOM 793 O O . PHE A 1 100 ? -0.051 22.391 9.93 1 98.06 100 PHE A O 1
ATOM 800 N N . ALA A 1 101 ? -0.497 21.156 8.039 1 98.12 101 ALA A N 1
ATOM 801 C CA . ALA A 1 101 ? 0.907 21.031 7.66 1 98.12 101 ALA A CA 1
ATOM 802 C C . ALA A 1 101 ? 1.562 22.406 7.531 1 98.12 101 ALA A C 1
ATOM 804 O O . ALA A 1 101 ? 0.985 23.328 6.945 1 98.12 101 ALA A O 1
ATOM 805 N N . PRO A 1 102 ? 2.746 22.578 8.172 1 98.31 102 PRO A N 1
ATOM 806 C CA . PRO A 1 102 ? 3.656 21.562 8.68 1 98.31 102 PRO A CA 1
ATOM 807 C C . PRO A 1 102 ? 3.533 21.359 10.188 1 98.31 102 PRO A C 1
ATOM 809 O O . PRO A 1 102 ? 4.367 20.672 10.797 1 98.31 102 PRO A O 1
ATOM 812 N N . ASN A 1 103 ? 2.518 21.938 10.75 1 98.12 103 ASN A N 1
ATOM 813 C CA . ASN A 1 103 ? 2.346 21.859 12.195 1 98.12 103 ASN A CA 1
ATOM 814 C C . ASN A 1 103 ? 1.63 20.578 12.609 1 98.12 103 ASN A C 1
ATOM 816 O O . ASN A 1 103 ? 0.835 20.031 11.836 1 98.12 103 ASN A O 1
ATOM 820 N N . VAL A 1 104 ? 1.955 20.109 13.789 1 98.31 104 VAL A N 1
ATOM 821 C CA . VAL A 1 104 ? 1.345 18.953 14.414 1 98.31 104 VAL A CA 1
ATOM 822 C C . VAL A 1 104 ? 0.748 19.328 15.766 1 98.31 104 VAL A C 1
ATOM 824 O O . VAL A 1 104 ? 1.33 20.141 16.5 1 98.31 104 VAL A O 1
ATOM 827 N N . PRO A 1 105 ? -0.459 18.812 16.094 1 98.44 105 PRO A N 1
ATOM 828 C CA . PRO A 1 105 ? -0.954 19.078 17.453 1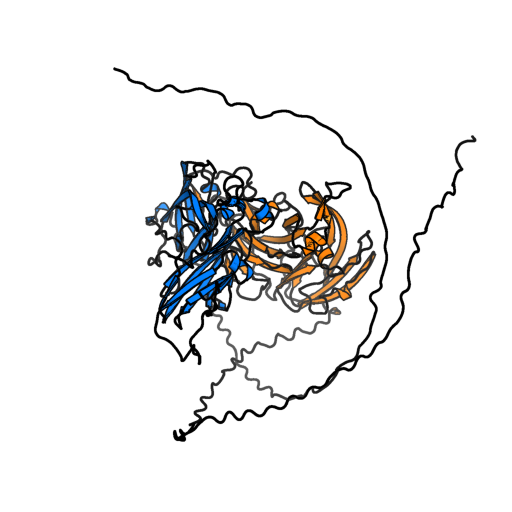 98.44 105 PRO A CA 1
ATOM 829 C C . PRO A 1 105 ? 0.021 18.609 18.531 1 98.44 105 PRO A C 1
ATOM 831 O O . PRO A 1 105 ? 0.775 17.656 18.328 1 98.44 105 PRO A O 1
ATOM 834 N N . PRO A 1 106 ? -0.009 19.25 19.703 1 97.12 106 PRO A N 1
ATOM 835 C CA . PRO A 1 106 ? 0.913 18.859 20.766 1 97.12 106 PRO A CA 1
ATOM 836 C C . PRO A 1 106 ? 0.709 17.422 21.219 1 97.12 106 PRO A C 1
ATOM 838 O O . PRO A 1 106 ? -0.369 16.844 21.016 1 97.12 106 PRO A O 1
ATOM 841 N N . PRO A 1 107 ? 1.768 16.859 21.812 1 96.88 107 PRO A N 1
ATOM 842 C CA . PRO A 1 107 ? 1.629 15.484 22.312 1 96.88 107 PRO A CA 1
ATOM 843 C C . PRO A 1 107 ? 0.504 15.344 23.344 1 96.88 107 PRO A C 1
ATOM 845 O O . PRO A 1 107 ? 0.259 16.266 24.125 1 96.88 107 PRO A O 1
ATOM 848 N N . ILE A 1 108 ? -0.094 14.188 23.312 1 96.5 108 ILE A N 1
ATOM 849 C CA . ILE A 1 108 ? -1.168 13.883 24.25 1 96.5 108 ILE A CA 1
ATOM 850 C C . ILE A 1 108 ? -0.583 13.609 25.641 1 96.5 108 ILE A C 1
ATOM 852 O O . ILE A 1 108 ? 0.353 12.82 25.781 1 96.5 108 ILE A O 1
ATOM 856 N N . GLN A 1 109 ? -1.207 14.164 26.672 1 94.38 109 GLN A N 1
ATOM 857 C CA . GLN A 1 109 ? -0.672 14.055 28.031 1 94.38 109 GLN A CA 1
ATOM 858 C C . GLN A 1 109 ? -1.519 13.117 28.875 1 94.38 109 GLN A C 1
ATOM 860 O O . GLN A 1 109 ? -1.073 12.656 29.922 1 94.38 109 GLN A O 1
ATOM 865 N N . ARG A 1 110 ? -2.672 12.781 28.453 1 94.12 110 ARG A N 1
ATOM 866 C CA . ARG A 1 110 ? -3.555 11.891 29.188 1 94.12 110 ARG A CA 1
ATOM 867 C C . ARG A 1 110 ? -3.174 10.43 28.969 1 94.12 110 ARG A C 1
ATOM 869 O O . ARG A 1 110 ? -2.58 10.086 27.938 1 94.12 110 ARG A O 1
ATOM 876 N N . ASN A 1 111 ? -3.564 9.562 29.969 1 93.75 111 ASN A N 1
ATOM 877 C CA . ASN A 1 111 ? -3.275 8.141 29.859 1 93.75 111 ASN A CA 1
ATOM 878 C C . ASN A 1 111 ? -4.555 7.305 29.875 1 93.75 111 ASN A C 1
ATOM 880 O O . ASN A 1 111 ? -4.531 6.133 30.25 1 93.75 111 ASN A O 1
ATOM 884 N N . TYR A 1 112 ? -5.672 7.922 29.609 1 95 112 TYR A N 1
ATOM 885 C CA . TYR A 1 112 ? -6.965 7.254 29.531 1 95 112 TYR A CA 1
ATOM 886 C C . TYR A 1 112 ? -7.676 7.578 28.234 1 95 112 TYR A C 1
ATOM 888 O O . TYR A 1 112 ? -7.418 8.617 27.609 1 95 112 TYR A O 1
ATOM 896 N N . PRO A 1 113 ? -8.594 6.699 27.812 1 96.5 113 PRO A N 1
ATOM 897 C CA . PRO A 1 113 ? -9.336 6.945 26.578 1 96.5 113 PRO A CA 1
ATOM 898 C C . PRO A 1 113 ? -10.367 8.062 26.719 1 96.5 113 PRO A C 1
ATOM 900 O O . PRO A 1 113 ? -10.859 8.312 27.812 1 96.5 113 PRO A O 1
ATOM 903 N N . VAL A 1 114 ? -10.68 8.648 25.641 1 97.94 114 VAL A N 1
ATOM 904 C CA . VAL A 1 114 ? -11.703 9.695 25.594 1 97.94 114 VAL A CA 1
ATOM 905 C C . VAL A 1 114 ? -12.562 9.531 24.344 1 97.94 114 VAL A C 1
ATOM 907 O O . VAL A 1 114 ? -12.25 8.727 23.469 1 97.94 114 VAL A O 1
ATOM 910 N N . ARG A 1 115 ? -13.664 10.211 24.344 1 98 115 ARG A N 1
ATOM 911 C CA . ARG A 1 115 ? -14.367 10.492 23.094 1 98 115 ARG A CA 1
ATOM 912 C C . ARG A 1 115 ? -13.789 11.727 22.406 1 98 115 ARG A C 1
ATOM 914 O O . ARG A 1 115 ? -14 12.852 22.859 1 98 115 ARG A O 1
ATOM 921 N N . LEU A 1 116 ? -13.07 11.508 21.406 1 98.44 116 LEU A N 1
ATOM 922 C CA . LEU A 1 116 ? -12.391 12.578 20.688 1 98.44 116 LEU A CA 1
ATOM 923 C C . LEU A 1 116 ? -13.266 13.117 19.547 1 98.44 116 LEU A C 1
ATOM 925 O O . LEU A 1 116 ? -13.477 12.438 18.547 1 98.44 116 LEU A O 1
ATOM 929 N N . VAL A 1 117 ? -13.711 14.344 19.703 1 98.56 117 VAL A N 1
ATOM 930 C CA . VAL A 1 117 ? -14.602 14.945 18.719 1 98.56 117 VAL A CA 1
ATOM 931 C C . VAL A 1 117 ? -13.781 15.586 17.609 1 98.56 117 VAL A C 1
ATOM 933 O O . VAL A 1 117 ? -13 16.5 17.859 1 98.56 117 VAL A O 1
ATOM 936 N N . VAL A 1 118 ? -13.922 15.109 16.438 1 98.75 118 VAL A N 1
ATOM 937 C CA . VAL A 1 118 ? -13.234 15.617 15.258 1 98.75 118 VAL A CA 1
ATOM 938 C C . VAL A 1 118 ? -14.242 16.203 14.273 1 98.75 118 VAL A C 1
ATOM 940 O O . VAL A 1 118 ? -15.109 15.492 13.766 1 98.75 118 VAL A O 1
ATOM 943 N N . ASN A 1 119 ? -14.117 17.453 14.016 1 98.69 119 ASN A N 1
ATOM 944 C CA . ASN A 1 119 ? -14.969 18.141 13.047 1 98.69 119 ASN A CA 1
ATOM 945 C C . ASN A 1 119 ? -14.25 18.375 11.727 1 98.69 119 ASN A C 1
ATOM 947 O O . ASN A 1 119 ? -13.203 19.031 11.688 1 98.69 119 ASN A O 1
ATOM 951 N N . LEU A 1 120 ? -14.773 17.828 10.672 1 98.69 120 LEU A N 1
ATOM 952 C CA . LEU A 1 120 ? -14.227 17.984 9.336 1 98.69 120 LEU A CA 1
ATOM 953 C C . LEU A 1 120 ? -15.273 18.531 8.375 1 98.69 120 LEU A C 1
ATOM 955 O O . LEU A 1 120 ? -16.453 18.188 8.477 1 98.69 120 LEU A O 1
ATOM 959 N N . GLU A 1 121 ? -14.836 19.328 7.5 1 98.5 121 GLU A N 1
ATOM 960 C CA . GLU A 1 121 ? -15.68 19.891 6.453 1 98.5 121 GLU A CA 1
ATOM 961 C C . GLU A 1 121 ? -14.977 19.875 5.102 1 98.5 121 GLU A C 1
ATOM 963 O O . GLU A 1 121 ? -13.781 20.141 5.012 1 98.5 121 GLU A O 1
ATOM 968 N N . THR A 1 122 ? -15.758 19.562 4.059 1 98.44 122 THR A N 1
ATOM 969 C CA . THR A 1 122 ? -15.227 19.609 2.701 1 98.44 122 THR A CA 1
ATOM 970 C C . THR A 1 122 ? -15.648 20.906 2.002 1 98.44 122 THR A C 1
ATOM 972 O O . THR A 1 122 ? -16.828 21.266 2.018 1 98.44 122 THR A O 1
ATOM 975 N N . THR A 1 123 ? -14.742 21.594 1.458 1 98.19 123 THR A N 1
ATOM 976 C CA . THR A 1 123 ? -14.961 22.75 0.583 1 98.19 123 THR A CA 1
ATOM 977 C C . THR A 1 123 ? -14.07 22.656 -0.656 1 98.19 123 THR A C 1
ATOM 979 O O . THR A 1 123 ? -13.047 21.969 -0.645 1 98.19 123 THR A O 1
ATOM 982 N N . VAL A 1 124 ? -14.539 23.219 -1.716 1 97.81 124 VAL A N 1
ATOM 983 C CA . VAL A 1 124 ? -13.742 23.375 -2.928 1 97.81 124 VAL A CA 1
ATOM 984 C C . VAL A 1 124 ? -13.102 24.75 -2.959 1 97.81 124 VAL A C 1
ATOM 986 O O . VAL A 1 124 ? -13.781 25.766 -2.764 1 97.81 124 VAL A O 1
ATOM 989 N N . VAL A 1 125 ? -11.805 24.797 -3.188 1 97.25 125 VAL A N 1
ATOM 990 C CA . VAL A 1 125 ? -11.062 26.047 -3.139 1 97.25 125 VAL A CA 1
ATOM 991 C C . VAL A 1 125 ? -10.219 26.203 -4.402 1 97.25 125 VAL A C 1
ATOM 993 O O . VAL A 1 125 ? -9.43 25.312 -4.742 1 97.25 125 VAL A O 1
ATOM 996 N N . LEU A 1 126 ? -10.469 27.266 -5.129 1 96.62 126 LEU A N 1
ATOM 997 C CA . LEU A 1 126 ? -9.531 27.609 -6.191 1 96.62 126 LEU A CA 1
ATOM 998 C C . LEU A 1 126 ? -8.273 28.25 -5.617 1 96.62 126 LEU A C 1
ATOM 1000 O O . LEU A 1 126 ? -8.344 29.328 -5.02 1 96.62 126 LEU A O 1
ATOM 1004 N N . GLY A 1 127 ? -7.168 27.594 -5.715 1 96.81 127 GLY A N 1
ATOM 1005 C CA . GLY A 1 127 ? -5.938 28.094 -5.117 1 96.81 127 GLY A CA 1
ATOM 1006 C C . GLY A 1 127 ? -4.723 27.891 -6.004 1 96.81 127 GLY A C 1
ATOM 1007 O O . GLY A 1 127 ? -4.824 27.312 -7.086 1 96.81 127 GLY A O 1
ATOM 1008 N N . LYS A 1 128 ? -3.643 28.422 -5.492 1 96.81 128 LYS A N 1
ATOM 1009 C CA . LYS A 1 128 ? -2.375 28.328 -6.207 1 96.81 128 LYS A CA 1
ATOM 1010 C C . LYS A 1 128 ? -1.771 26.938 -6.055 1 96.81 128 LYS A C 1
ATOM 1012 O O . LYS A 1 128 ? -1.562 26.453 -4.938 1 96.81 128 LYS A O 1
ATOM 1017 N N . LEU A 1 129 ? -1.48 26.25 -7.164 1 97.94 129 LEU A N 1
ATOM 1018 C CA . LEU A 1 129 ? -0.814 24.938 -7.152 1 97.94 129 LEU A CA 1
ATOM 1019 C C . LEU A 1 129 ? 0.677 25.094 -7.43 1 97.94 129 LEU A C 1
ATOM 1021 O O . LEU A 1 129 ? 1.496 24.375 -6.852 1 97.94 129 LEU A O 1
ATOM 1025 N N . SER A 1 130 ? 0.932 25.906 -8.305 1 96.69 130 SER A N 1
ATOM 1026 C CA . SER A 1 130 ? 2.291 26.266 -8.703 1 96.69 130 SER A CA 1
ATOM 1027 C C . SER A 1 130 ? 2.387 27.719 -9.125 1 96.69 130 SER A C 1
ATOM 1029 O O . SER A 1 130 ? 1.371 28.422 -9.211 1 96.69 130 SER A O 1
ATOM 1031 N N . PRO A 1 131 ? 3.66 28.188 -9.297 1 92.38 131 PRO A N 1
ATOM 1032 C CA . PRO A 1 131 ? 3.76 29.562 -9.82 1 92.38 131 PRO A CA 1
ATOM 1033 C C . PRO A 1 131 ? 3.033 29.734 -11.148 1 92.38 131 PRO A C 1
ATOM 1035 O O . PRO A 1 131 ? 2.584 30.844 -11.469 1 92.38 131 PRO A O 1
ATOM 1038 N N . GLN A 1 132 ? 2.766 28.672 -11.875 1 93.94 132 GLN A N 1
ATOM 1039 C CA . GLN A 1 132 ? 2.209 28.75 -13.219 1 93.94 132 GLN A CA 1
ATOM 1040 C C . GLN A 1 132 ? 0.709 28.469 -13.211 1 93.94 132 GLN A C 1
ATOM 1042 O O . GLN A 1 132 ? -0.022 28.938 -14.086 1 93.94 132 GLN A O 1
ATOM 1047 N N . HIS A 1 133 ? 0.299 27.719 -12.234 1 96.94 133 HIS A N 1
ATOM 1048 C CA . HIS A 1 133 ? -1.06 27.219 -12.375 1 96.94 133 HIS A CA 1
ATOM 1049 C C . HIS A 1 133 ? -1.842 27.375 -11.078 1 96.94 133 HIS A C 1
ATOM 1051 O O . HIS A 1 133 ? -1.304 27.141 -9.992 1 96.94 133 HIS A O 1
ATOM 1057 N N . LYS A 1 134 ? -3.061 27.75 -11.266 1 97.81 134 LYS A N 1
ATOM 1058 C CA . LYS A 1 134 ? -4.07 27.547 -10.227 1 97.81 134 LYS A CA 1
ATOM 1059 C C . LYS A 1 134 ? -4.785 26.219 -10.391 1 97.81 134 LYS A C 1
ATOM 1061 O O . LYS A 1 134 ? -4.73 25.609 -11.469 1 97.81 134 LYS A O 1
ATOM 1066 N N . TYR A 1 135 ? -5.363 25.781 -9.344 1 97.75 135 TYR A N 1
ATOM 1067 C CA . TYR A 1 135 ? -6.043 24.484 -9.32 1 97.75 135 TYR A CA 1
ATOM 1068 C C . TYR A 1 135 ? -7.242 24.516 -8.375 1 97.75 135 TYR A C 1
ATOM 1070 O O . TYR A 1 135 ? -7.223 25.219 -7.363 1 97.75 135 TYR A O 1
ATOM 1078 N N . GLU A 1 136 ? -8.312 23.844 -8.781 1 97.38 136 GLU A N 1
ATOM 1079 C CA . GLU A 1 136 ? -9.453 23.672 -7.891 1 97.38 136 GLU A CA 1
ATOM 1080 C C . GLU A 1 136 ? -9.219 22.5 -6.926 1 97.38 136 GLU A C 1
ATOM 1082 O O . GLU A 1 136 ? -9.461 21.344 -7.27 1 97.38 136 GLU A O 1
ATOM 1087 N N . PHE A 1 137 ? -8.898 22.844 -5.723 1 98.38 137 PHE A N 1
ATOM 1088 C CA . PHE A 1 137 ? -8.617 21.844 -4.695 1 98.38 137 PHE A CA 1
ATOM 1089 C C . PHE A 1 137 ? -9.906 21.391 -4.02 1 98.38 137 PHE A C 1
ATOM 1091 O O . PHE A 1 137 ? -10.781 22.219 -3.729 1 98.38 137 PHE A O 1
ATOM 1098 N N . TRP A 1 138 ? -10.062 20.141 -3.844 1 98.5 138 TRP A N 1
ATOM 1099 C CA . TRP A 1 138 ? -11.031 19.594 -2.91 1 98.5 138 TRP A CA 1
ATOM 1100 C C . TRP A 1 138 ? -10.406 19.359 -1.54 1 98.5 138 TRP A C 1
ATOM 1102 O O . TRP A 1 138 ? -9.414 18.641 -1.419 1 98.5 138 TRP A O 1
ATOM 1112 N N . THR A 1 139 ? -10.969 19.922 -0.472 1 98.56 139 THR A N 1
ATOM 1113 C CA . THR A 1 139 ? -10.203 20.016 0.762 1 98.56 139 THR A CA 1
ATOM 1114 C C . THR A 1 139 ? -10.984 19.438 1.937 1 98.56 139 THR A C 1
ATOM 1116 O O . THR A 1 139 ? -12.203 19.281 1.863 1 98.56 139 THR A O 1
ATOM 1119 N N . PHE A 1 140 ? -10.289 18.953 2.898 1 98.75 140 PHE A N 1
ATOM 1120 C CA . PHE A 1 140 ? -10.797 18.844 4.258 1 98.75 140 PHE A CA 1
ATOM 1121 C C . PHE A 1 140 ? -10.406 20.062 5.086 1 98.75 140 PHE A C 1
ATOM 1123 O O . PHE A 1 140 ? -9.219 20.297 5.328 1 98.75 140 PHE A O 1
ATOM 1130 N N . ASN A 1 141 ? -11.391 20.844 5.488 1 98.5 141 ASN A N 1
ATOM 1131 C CA . ASN A 1 141 ? -11.234 22.062 6.297 1 98.5 141 ASN A CA 1
ATOM 1132 C C . ASN A 1 141 ? -10.406 23.109 5.566 1 98.5 141 ASN A C 1
ATOM 1134 O O . ASN A 1 141 ? -9.586 23.797 6.184 1 98.5 141 ASN A O 1
ATOM 1138 N N . GLY A 1 142 ? -10.453 23.172 4.305 1 97.88 142 GLY A N 1
ATOM 1139 C CA . GLY A 1 142 ? -10.008 24.312 3.508 1 97.88 142 GLY A CA 1
ATOM 1140 C C . GLY A 1 142 ? -8.547 24.234 3.115 1 97.88 142 GLY A C 1
ATOM 1141 O O . GLY A 1 142 ? -8.031 25.125 2.447 1 97.88 142 GLY A O 1
ATOM 1142 N N . LYS A 1 143 ? -7.859 23.125 3.494 1 97.62 143 LYS A N 1
ATOM 1143 C CA . LYS A 1 143 ? -6.43 23.047 3.207 1 97.62 143 LYS A CA 1
ATOM 1144 C C . LYS A 1 143 ? -6.066 21.672 2.635 1 97.62 143 LYS A C 1
ATOM 1146 O O . LYS A 1 143 ? -6.805 20.703 2.814 1 97.62 143 LYS A O 1
ATOM 1151 N N . VAL A 1 144 ? -4.953 21.609 1.899 1 98.31 144 VAL A N 1
ATOM 1152 C CA . VAL A 1 144 ? -4.352 20.391 1.376 1 98.31 144 VAL A CA 1
ATOM 1153 C C . VAL A 1 144 ? -2.891 20.312 1.816 1 98.31 144 VAL A C 1
ATOM 1155 O O . VAL A 1 144 ? -2.09 21.188 1.508 1 98.31 144 VAL A O 1
ATOM 1158 N N . PRO A 1 145 ? -2.545 19.281 2.516 1 98.62 145 PRO A N 1
ATOM 1159 C CA . PRO A 1 145 ? -3.361 18.188 3.039 1 98.62 145 PRO A CA 1
ATOM 1160 C C . PRO A 1 145 ? -4.352 18.641 4.105 1 98.62 145 PRO A C 1
ATOM 1162 O O . PRO A 1 145 ? -4.254 19.781 4.598 1 98.62 145 PRO A O 1
ATOM 1165 N N . GLY A 1 146 ? -5.305 17.812 4.352 1 98.81 146 GLY A N 1
ATOM 1166 C CA . GLY A 1 146 ? -6.215 18.062 5.457 1 98.81 146 GLY A CA 1
ATOM 1167 C C . GLY A 1 146 ? -5.523 18.109 6.805 1 98.81 146 GLY A C 1
ATOM 1168 O O . GLY A 1 146 ? -4.32 17.875 6.898 1 98.81 146 GLY A O 1
ATOM 1169 N N . PRO A 1 147 ? -6.305 18.406 7.789 1 98.81 147 PRO A N 1
ATOM 1170 C CA . PRO A 1 147 ? -5.688 18.594 9.102 1 98.81 147 PRO A CA 1
ATOM 1171 C C . PRO A 1 147 ? -5.125 17.297 9.68 1 98.81 147 PRO A C 1
ATOM 1173 O O . PRO A 1 147 ? -5.645 16.219 9.391 1 98.81 147 PRO A O 1
ATOM 1176 N N . PHE A 1 148 ? -4.062 17.516 10.484 1 98.88 148 PHE A N 1
ATOM 1177 C CA . PHE A 1 148 ? -3.496 16.422 11.266 1 98.88 148 PHE A CA 1
ATOM 1178 C C . PHE A 1 148 ? -4.387 16.078 12.453 1 98.88 148 PHE A C 1
ATOM 1180 O O . PHE A 1 148 ? -4.766 16.969 13.219 1 98.88 148 PHE A O 1
ATOM 1187 N N . ILE A 1 149 ? -4.762 14.805 12.562 1 98.88 149 ILE A N 1
ATOM 1188 C CA . ILE A 1 149 ? -5.547 14.336 13.695 1 98.88 149 ILE A CA 1
ATOM 1189 C C . ILE A 1 149 ? -4.66 13.516 14.633 1 98.88 149 ILE A C 1
ATOM 1191 O O . ILE A 1 149 ? -4.023 12.547 14.203 1 98.88 149 ILE A O 1
ATOM 1195 N N . ARG A 1 150 ? -4.566 13.922 15.852 1 98.88 150 ARG A N 1
ATOM 1196 C CA . ARG A 1 150 ? -3.789 13.195 16.859 1 98.88 150 ARG A CA 1
ATOM 1197 C C . ARG A 1 150 ? -4.699 12.547 17.891 1 98.88 150 ARG A C 1
ATOM 1199 O O . ARG A 1 150 ? -5.484 13.234 18.547 1 98.88 150 ARG A O 1
ATOM 1206 N N . ALA A 1 151 ? -4.656 11.273 17.984 1 98.62 151 ALA A N 1
ATOM 1207 C CA . ALA A 1 151 ? -5.461 10.469 18.906 1 98.62 151 ALA A CA 1
ATOM 1208 C C . ALA A 1 151 ? -4.594 9.453 19.656 1 98.62 151 ALA A C 1
ATOM 1210 O O . ALA A 1 151 ? -3.369 9.453 19.516 1 98.62 151 ALA A O 1
ATOM 1211 N N . ARG A 1 152 ? -5.23 8.758 20.531 1 98 152 ARG A N 1
ATOM 1212 C CA . ARG A 1 152 ? -4.598 7.707 21.328 1 98 152 ARG A CA 1
ATOM 1213 C C . ARG A 1 152 ? -5.367 6.398 21.203 1 98 152 ARG A C 1
ATOM 1215 O O . ARG A 1 152 ? -6.598 6.398 21.125 1 98 152 ARG A O 1
ATOM 1222 N N . VAL A 1 153 ? -4.547 5.305 21.219 1 98.12 153 VAL A N 1
ATOM 1223 C CA . VAL A 1 153 ? -5.215 4.008 21.156 1 98.12 153 VAL A CA 1
ATOM 1224 C C . VAL A 1 153 ? -6.246 3.908 22.281 1 98.12 153 VAL A C 1
ATOM 1226 O O . VAL A 1 153 ? -5.996 4.344 23.406 1 98.12 153 VAL A O 1
ATOM 1229 N N . GLY A 1 154 ? -7.465 3.422 21.953 1 97.06 154 GLY A N 1
ATOM 1230 C CA . GLY A 1 154 ? -8.539 3.303 22.922 1 97.06 154 GLY A CA 1
ATOM 1231 C C . GLY A 1 154 ? -9.555 4.43 22.844 1 97.06 154 GLY A C 1
ATOM 1232 O O . GLY A 1 154 ? -10.672 4.301 23.328 1 97.06 154 GLY A O 1
ATOM 1233 N N . ASP A 1 155 ? -9.164 5.578 22.297 1 97.94 155 ASP A N 1
ATOM 1234 C CA . ASP A 1 155 ? -10.117 6.664 22.094 1 97.94 155 ASP A CA 1
ATOM 1235 C C . ASP A 1 155 ? -11.281 6.215 21.203 1 97.94 155 ASP A C 1
ATOM 1237 O O . ASP A 1 155 ? -11.133 5.297 20.391 1 97.94 155 ASP A O 1
ATOM 1241 N N . VAL A 1 156 ? -12.398 6.773 21.391 1 98 156 VAL A N 1
ATOM 1242 C CA . VAL A 1 156 ? -13.492 6.73 20.422 1 98 156 VAL A CA 1
ATOM 1243 C C . VAL A 1 156 ? -13.555 8.047 19.656 1 98 156 VAL A C 1
ATOM 1245 O O . VAL A 1 156 ? -13.859 9.094 20.234 1 98 156 VAL A O 1
ATOM 1248 N N . MET A 1 157 ? -13.266 7.969 18.406 1 97.94 157 MET A N 1
ATOM 1249 C CA . MET A 1 157 ? -13.336 9.164 17.562 1 97.94 157 MET A CA 1
ATOM 1250 C C . MET A 1 157 ? -14.773 9.422 17.109 1 97.94 157 MET A C 1
ATOM 1252 O O . MET A 1 157 ? -15.406 8.562 16.5 1 97.94 157 MET A O 1
ATOM 1256 N N . GLN A 1 158 ? -15.281 10.508 17.516 1 97.56 158 GLN A N 1
ATOM 1257 C CA . GLN A 1 158 ? -16.531 11.008 16.969 1 97.56 158 GLN A CA 1
ATOM 1258 C C . GLN A 1 158 ? -16.281 11.953 15.797 1 97.56 158 GLN A C 1
ATOM 1260 O O . GLN A 1 158 ? -15.812 13.078 15.992 1 97.56 158 GLN A O 1
ATOM 1265 N N . ILE A 1 159 ? -16.656 11.516 14.641 1 98.19 159 ILE A N 1
ATOM 1266 C CA . ILE A 1 159 ? -16.484 12.328 13.438 1 98.19 159 ILE A CA 1
ATOM 1267 C C . ILE A 1 159 ? -17.766 13.07 13.117 1 98.19 159 ILE A C 1
ATOM 1269 O O . ILE A 1 159 ? -18.828 12.461 13 1 98.19 159 ILE A O 1
ATOM 1273 N N . ASN A 1 160 ? -17.719 14.328 13.117 1 98.12 160 ASN A N 1
ATOM 1274 C CA . ASN A 1 160 ? -18.75 15.164 12.516 1 98.12 160 ASN A CA 1
ATOM 1275 C C . ASN A 1 160 ? -18.297 15.719 11.164 1 98.12 160 ASN A C 1
ATOM 1277 O O . ASN A 1 160 ? -17.469 16.641 11.109 1 98.12 160 ASN A O 1
ATOM 1281 N N . TYR A 1 161 ? -18.875 15.141 10.141 1 98.25 161 TYR A N 1
ATOM 1282 C CA . TYR A 1 161 ? -18.438 15.484 8.789 1 98.25 161 TYR A CA 1
ATOM 1283 C C . TYR A 1 161 ? -19.516 16.234 8.039 1 98.25 161 TYR A C 1
ATOM 1285 O O . TYR A 1 161 ? -20.656 15.75 7.91 1 98.25 161 TYR A O 1
ATOM 1293 N N . THR A 1 162 ? -19.188 17.391 7.488 1 98.5 162 THR A N 1
ATOM 1294 C CA . THR A 1 162 ? -20.109 18.203 6.699 1 98.5 162 THR A CA 1
ATOM 1295 C C . THR A 1 162 ? -19.578 18.406 5.285 1 98.5 162 THR A C 1
ATOM 1297 O O . THR A 1 162 ? -18.406 18.781 5.102 1 98.5 162 THR A O 1
ATOM 1300 N N . ASN A 1 163 ? -20.406 18.172 4.297 1 98.31 163 ASN A N 1
ATOM 1301 C CA . ASN A 1 163 ? -20.031 18.422 2.906 1 98.31 163 ASN A CA 1
ATOM 1302 C C . ASN A 1 163 ? -20.562 19.766 2.412 1 98.31 163 ASN A C 1
ATOM 1304 O O . ASN A 1 163 ? -21.766 19.938 2.234 1 98.31 163 ASN A O 1
ATOM 1308 N N . LYS A 1 164 ? -19.688 20.688 2.172 1 98.38 164 LYS A N 1
ATOM 1309 C CA . LYS A 1 164 ? -20.062 22 1.671 1 98.38 164 LYS A CA 1
ATOM 1310 C C . LYS A 1 164 ? -19.547 22.219 0.248 1 98.38 164 LYS A C 1
ATOM 1312 O O . LYS A 1 164 ? -19.25 23.344 -0.148 1 98.38 164 LYS A O 1
ATOM 1317 N N . ASP A 1 165 ? -19.312 21.125 -0.439 1 97.69 165 ASP A N 1
ATOM 1318 C CA . ASP A 1 165 ? -18.906 21.219 -1.84 1 97.69 165 ASP A CA 1
ATOM 1319 C C . ASP A 1 165 ? -20 21.891 -2.678 1 97.69 165 ASP A C 1
ATOM 1321 O O . ASP A 1 165 ? -21.031 21.297 -2.969 1 97.69 165 ASP A O 1
ATOM 1325 N N . GLU A 1 166 ? -19.766 23.094 -3.209 1 95.62 166 GLU A N 1
ATOM 1326 C CA . GLU A 1 166 ? -20.766 23.906 -3.914 1 95.62 166 GLU A CA 1
ATOM 1327 C C . GLU A 1 166 ? -21.094 23.312 -5.277 1 95.62 166 GLU A C 1
ATOM 1329 O O . GLU A 1 166 ? -22.125 23.641 -5.867 1 95.62 166 GLU A O 1
ATOM 1334 N N . ASN A 1 167 ? -20.219 22.438 -5.789 1 95.19 167 ASN A N 1
ATOM 1335 C CA . ASN A 1 167 ? -20.453 21.828 -7.094 1 95.19 167 ASN A CA 1
ATOM 1336 C C . ASN A 1 167 ? -21.391 20.641 -6.992 1 95.19 167 ASN A C 1
ATOM 1338 O O . ASN A 1 167 ? -21.75 20.031 -8.008 1 95.19 167 ASN A O 1
ATOM 1342 N N . GLY A 1 168 ? -21.734 20.219 -5.781 1 95.44 168 GLY A N 1
ATOM 1343 C CA . GLY A 1 168 ? -22.734 19.188 -5.578 1 95.44 168 GLY A CA 1
ATOM 1344 C C . GLY A 1 168 ? -22.141 17.781 -5.574 1 95.44 168 GLY A C 1
ATOM 1345 O O . GLY A 1 168 ? -22.875 16.797 -5.625 1 95.44 168 GLY A O 1
ATOM 1346 N N . VAL A 1 169 ? -20.859 17.703 -5.508 1 95.25 169 VAL A N 1
ATOM 1347 C CA . VAL A 1 169 ? -20.203 16.406 -5.465 1 95.25 169 VAL A CA 1
ATOM 1348 C C . VAL A 1 169 ? -20.344 15.812 -4.062 1 95.25 169 VAL A C 1
ATOM 1350 O O . VAL A 1 169 ? -20.109 16.5 -3.066 1 95.25 169 VAL A O 1
ATOM 1353 N N . ALA A 1 170 ? -20.703 14.547 -3.963 1 95.88 170 ALA A N 1
ATOM 1354 C CA . ALA A 1 170 ? -20.75 13.852 -2.682 1 95.88 170 ALA A CA 1
ATOM 1355 C C . ALA A 1 170 ? -19.359 13.398 -2.254 1 95.88 170 ALA A C 1
ATOM 1357 O O . ALA A 1 170 ? -18.516 13.078 -3.096 1 95.88 170 ALA A O 1
ATOM 1358 N N . HIS A 1 171 ? -19.125 13.383 -0.959 1 96.62 171 HIS A N 1
ATOM 1359 C CA . HIS A 1 171 ? -17.844 12.992 -0.392 1 96.62 171 HIS A CA 1
ATOM 1360 C C . HIS A 1 171 ? -18.031 12.117 0.844 1 96.62 171 HIS A C 1
ATOM 1362 O O . HIS A 1 171 ? -19.156 11.945 1.329 1 96.62 171 HIS A O 1
ATOM 1368 N N . ASN A 1 172 ? -17.031 11.438 1.251 1 96 172 ASN A N 1
ATOM 1369 C CA . ASN A 1 172 ? -16.938 10.648 2.479 1 96 172 ASN A CA 1
ATOM 1370 C C . ASN A 1 172 ? -15.492 10.539 2.955 1 96 172 ASN A C 1
ATOM 1372 O O . ASN A 1 172 ? -14.617 11.281 2.486 1 96 172 ASN A O 1
ATOM 1376 N N . ILE A 1 173 ? -15.266 9.75 4.004 1 97.38 173 ILE A N 1
ATOM 1377 C CA . ILE A 1 173 ? -13.906 9.648 4.508 1 97.38 173 ILE A CA 1
ATOM 1378 C C . ILE A 1 173 ? -13.586 8.195 4.844 1 97.38 173 ILE A C 1
ATOM 1380 O O . ILE A 1 173 ? -14.336 7.535 5.566 1 97.38 173 ILE A O 1
ATOM 1384 N N . ASP A 1 174 ? -12.555 7.699 4.281 1 97.44 174 ASP A N 1
ATOM 1385 C CA . ASP A 1 174 ? -11.898 6.449 4.656 1 97.44 174 ASP A CA 1
ATOM 1386 C C . ASP A 1 174 ? -10.703 6.703 5.574 1 97.44 174 ASP A C 1
ATOM 1388 O O . ASP A 1 174 ? -9.68 7.223 5.133 1 97.44 174 ASP A O 1
ATOM 1392 N N . PHE A 1 175 ? -10.898 6.344 6.836 1 98.56 175 PHE A N 1
ATOM 1393 C CA . PHE A 1 175 ? -9.773 6.375 7.773 1 98.56 175 PHE A CA 1
ATOM 1394 C C . PHE A 1 175 ? -9.055 5.031 7.793 1 98.56 175 PHE A C 1
ATOM 1396 O O . PHE A 1 175 ? -9.609 4.027 8.242 1 98.56 175 PHE A O 1
ATOM 1403 N N . HIS A 1 176 ? -7.77 5.059 7.465 1 98.62 176 HIS A N 1
ATOM 1404 C CA . HIS A 1 176 ? -7 3.822 7.453 1 98.62 176 HIS A CA 1
ATOM 1405 C C . HIS A 1 176 ? -6.801 3.285 8.867 1 98.62 176 HIS A C 1
ATOM 1407 O O . HIS A 1 176 ? -6.48 2.109 9.055 1 98.62 176 HIS A O 1
ATOM 1413 N N . GLY A 1 177 ? -7.031 4.129 9.906 1 98.38 177 GLY A N 1
ATOM 1414 C CA . GLY A 1 177 ? -6.875 3.717 11.289 1 98.38 177 GLY A CA 1
ATOM 1415 C C . GLY A 1 177 ? -8.164 3.217 11.914 1 98.38 177 GLY A C 1
ATOM 1416 O O . GLY A 1 177 ? -8.195 2.885 13.102 1 98.38 177 GLY A O 1
ATOM 1417 N N . VAL A 1 178 ? -9.211 3.168 11.133 1 97.62 178 VAL A N 1
ATOM 1418 C CA . VAL A 1 178 ? -10.516 2.742 11.633 1 97.62 178 VAL A CA 1
ATOM 1419 C C . VAL A 1 178 ? -10.773 1.287 11.242 1 97.62 178 VAL A C 1
ATOM 1421 O O . VAL A 1 178 ? -10.469 0.876 10.117 1 97.62 178 VAL A O 1
ATOM 1424 N N . THR A 1 179 ? -11.266 0.516 12.195 1 96.62 179 THR A N 1
ATOM 1425 C CA . THR A 1 179 ? -11.664 -0.869 11.969 1 96.62 179 THR A CA 1
ATOM 1426 C C . THR A 1 179 ? -13.141 -0.951 11.594 1 96.62 179 THR A C 1
ATOM 1428 O O . THR A 1 179 ? -14.016 -0.635 12.406 1 96.62 179 THR A O 1
ATOM 1431 N N . GLY A 1 180 ? -13.422 -1.324 10.352 1 94.44 180 GLY A N 1
ATOM 1432 C CA . GLY A 1 180 ? -14.789 -1.442 9.867 1 94.44 180 GLY A CA 1
ATOM 1433 C C . GLY A 1 180 ? -14.922 -1.156 8.383 1 94.44 180 GLY A C 1
ATOM 1434 O O . GLY A 1 180 ? -14.039 -0.545 7.785 1 94.44 180 GLY A O 1
ATOM 1435 N N . PRO A 1 181 ? -16.016 -1.545 7.82 1 91.56 181 PRO A N 1
ATOM 1436 C CA . PRO A 1 181 ? -16.203 -1.41 6.375 1 91.56 181 PRO A CA 1
ATOM 1437 C C . PRO A 1 181 ? -15.953 0.014 5.879 1 91.56 181 PRO A C 1
ATOM 1439 O O . PRO A 1 181 ? -16.406 0.976 6.512 1 91.56 181 PRO A O 1
ATOM 1442 N N . GLY A 1 182 ? -15.188 0.061 4.785 1 92.5 182 GLY A N 1
ATOM 1443 C CA . GLY A 1 182 ? -14.898 1.341 4.156 1 92.5 182 GLY A CA 1
ATOM 1444 C C . GLY A 1 182 ? -14.008 2.234 4.996 1 92.5 182 GLY A C 1
ATOM 1445 O O . GLY A 1 182 ? -13.688 3.357 4.598 1 92.5 182 GLY A O 1
ATOM 1446 N N . GLY A 1 183 ? -13.594 1.838 6.168 1 95.12 183 GLY A N 1
ATOM 1447 C CA . GLY A 1 183 ? -12.852 2.717 7.059 1 95.12 183 GLY A CA 1
ATOM 1448 C C . GLY A 1 183 ? -13.688 3.871 7.586 1 95.12 183 GLY A C 1
ATOM 1449 O O . GLY A 1 183 ? -13.148 4.926 7.922 1 95.12 183 GLY A O 1
ATOM 1450 N N . GLY A 1 184 ? -15.008 3.752 7.488 1 95.06 184 GLY A N 1
ATOM 1451 C CA . GLY A 1 184 ? -15.922 4.805 7.902 1 95.06 184 GLY A CA 1
ATOM 1452 C C . GLY A 1 184 ? -16.594 5.512 6.742 1 95.06 184 GLY A C 1
ATOM 1453 O O . GLY A 1 184 ? -17.5 6.316 6.938 1 95.06 184 GLY A O 1
ATOM 1454 N N . ALA A 1 185 ? -16.203 5.137 5.516 1 93.62 185 ALA A N 1
ATOM 1455 C CA . ALA A 1 185 ? -16.672 5.859 4.332 1 93.62 185 ALA A CA 1
ATOM 1456 C C . ALA A 1 185 ? -18.188 5.785 4.199 1 93.62 185 ALA A C 1
ATOM 1458 O O . ALA A 1 185 ? -18.844 6.789 3.906 1 93.62 185 ALA A O 1
ATOM 1459 N N . GLU A 1 186 ? -18.734 4.645 4.473 1 90.56 186 GLU A N 1
ATOM 1460 C CA . GLU A 1 186 ? -20.188 4.484 4.312 1 90.56 186 GLU A CA 1
ATOM 1461 C C . GLU A 1 186 ? -20.953 5.305 5.344 1 90.56 186 GLU A C 1
ATOM 1463 O O . GLU A 1 186 ? -22.031 5.824 5.055 1 90.56 186 GLU A O 1
ATOM 1468 N N . LEU A 1 187 ? -20.359 5.465 6.5 1 93.38 187 LEU A N 1
ATOM 1469 C CA . LEU A 1 187 ? -21.016 6.16 7.598 1 93.38 187 LEU A CA 1
ATOM 1470 C C . LEU A 1 187 ? -20.859 7.668 7.469 1 93.38 187 LEU A C 1
ATOM 1472 O O . LEU A 1 187 ? -21.625 8.438 8.062 1 93.38 187 LEU A O 1
ATOM 1476 N N . THR A 1 188 ? -19.891 8.07 6.695 1 95.19 188 THR A N 1
ATOM 1477 C CA . THR A 1 188 ? -19.625 9.5 6.57 1 95.19 188 THR A CA 1
ATOM 1478 C C . THR A 1 188 ? -20 10 5.18 1 95.19 188 THR A C 1
ATOM 1480 O O . THR A 1 188 ? -19.656 11.125 4.805 1 95.19 188 THR A O 1
ATOM 1483 N N . PHE A 1 189 ? -20.656 9.18 4.375 1 95 189 PHE A N 1
ATOM 1484 C CA . PHE A 1 189 ? -21.062 9.609 3.045 1 95 189 PHE A CA 1
ATOM 1485 C C . PHE A 1 189 ? -22.062 10.758 3.133 1 95 189 PHE A C 1
ATOM 1487 O O . PHE A 1 189 ? -23.172 10.586 3.658 1 95 189 PHE A O 1
ATOM 1494 N N . ALA A 1 190 ? -21.734 11.922 2.57 1 95.81 190 ALA A N 1
ATOM 1495 C CA . ALA A 1 190 ? -22.547 13.125 2.707 1 95.81 190 ALA A CA 1
ATOM 1496 C C . ALA A 1 190 ? -22.734 13.812 1.357 1 95.81 190 ALA A C 1
ATOM 1498 O O . ALA A 1 190 ? -21.766 14.062 0.639 1 95.81 190 ALA A O 1
ATOM 1499 N N . GLU A 1 191 ? -23.953 14.023 1.034 1 95.38 191 GLU A N 1
ATOM 1500 C CA . GLU A 1 191 ? -24.266 14.906 -0.08 1 95.38 191 GLU A CA 1
ATOM 1501 C C . GLU A 1 191 ? -24.109 16.375 0.32 1 95.38 191 GLU A C 1
ATOM 1503 O O . GLU A 1 191 ? -23.844 16.672 1.485 1 95.38 191 GLU A O 1
ATOM 1508 N N . LYS A 1 192 ? -24.25 17.25 -0.683 1 97 192 LYS A N 1
ATOM 1509 C CA . LYS A 1 192 ? -24.062 18.672 -0.42 1 97 192 LYS A CA 1
ATOM 1510 C C . LYS A 1 192 ? -24.906 19.125 0.774 1 97 192 LYS A C 1
ATOM 1512 O O . LYS A 1 192 ? -26.094 18.781 0.87 1 97 192 LYS A O 1
ATOM 1517 N N . ASP A 1 193 ? -24.328 19.797 1.713 1 97.44 193 ASP A N 1
ATOM 1518 C CA . ASP A 1 193 ? -24.891 20.484 2.873 1 97.44 193 ASP A CA 1
ATOM 1519 C C . ASP A 1 193 ? -25.359 19.469 3.92 1 97.44 193 ASP A C 1
ATOM 1521 O O . ASP A 1 193 ? -26.031 19.844 4.895 1 97.44 193 ASP A O 1
ATOM 1525 N N . GLU A 1 194 ? -25.031 18.203 3.734 1 96.56 194 GLU A N 1
ATOM 1526 C CA . GLU A 1 194 ? -25.328 17.203 4.754 1 96.56 194 GLU A CA 1
ATOM 1527 C C . GLU A 1 194 ? -24.219 17.109 5.793 1 96.56 194 GLU A C 1
ATOM 1529 O O . GLU A 1 194 ? -23.047 17.359 5.48 1 96.56 194 GLU A O 1
ATOM 1534 N N . THR A 1 195 ? -24.641 16.859 6.98 1 97 195 THR A N 1
ATOM 1535 C CA . THR A 1 195 ? -23.719 16.531 8.062 1 97 195 THR A CA 1
ATOM 1536 C C . THR A 1 195 ? -23.938 15.094 8.547 1 97 195 THR A C 1
ATOM 1538 O O . THR A 1 195 ? -25.078 14.68 8.781 1 97 195 THR A O 1
ATOM 1541 N N . LYS A 1 196 ? -22.875 14.328 8.609 1 96.38 196 LYS A N 1
ATOM 1542 C CA . LYS A 1 196 ? -22.891 12.961 9.109 1 96.38 196 LYS A CA 1
ATOM 1543 C C . LYS A 1 196 ? -22.078 12.828 10.391 1 96.38 196 LYS A C 1
ATOM 1545 O O . LYS A 1 196 ? -21 13.438 10.516 1 96.38 196 LYS A O 1
ATOM 1550 N N . THR A 1 197 ? -22.562 12.055 11.344 1 96.94 197 THR A N 1
ATOM 1551 C CA . THR A 1 197 ? -21.828 11.766 12.57 1 96.94 197 THR A CA 1
ATOM 1552 C C . THR A 1 197 ? -21.562 10.266 12.703 1 96.94 197 THR A C 1
ATOM 1554 O O . THR A 1 197 ? -22.484 9.453 12.523 1 96.94 197 THR A O 1
ATOM 1557 N N . ALA A 1 198 ? -20.359 9.922 12.953 1 96.44 198 ALA A N 1
ATOM 1558 C CA . ALA A 1 198 ? -19.953 8.531 13.117 1 96.44 198 ALA A CA 1
ATOM 1559 C C . ALA A 1 198 ? -19.031 8.359 14.32 1 96.44 198 ALA A C 1
ATOM 1561 O O . ALA A 1 198 ? -18.375 9.32 14.742 1 96.44 198 ALA A O 1
ATOM 1562 N N . TYR A 1 199 ? -19 7.18 14.852 1 96.19 199 TYR A N 1
ATOM 1563 C CA . TYR A 1 199 ? -18.188 6.824 16.016 1 96.19 199 TYR A CA 1
ATOM 1564 C C . TYR A 1 199 ? -17.297 5.625 15.703 1 96.19 199 TYR A C 1
ATOM 1566 O O . TYR A 1 199 ? -17.781 4.57 15.281 1 96.19 199 TYR A O 1
ATOM 1574 N N . PHE A 1 200 ? -16.016 5.805 15.914 1 97.69 200 PHE A N 1
ATOM 1575 C CA . PHE A 1 200 ? -15.039 4.758 15.641 1 97.69 200 PHE A CA 1
ATOM 1576 C C . PHE A 1 200 ? -14.117 4.539 16.828 1 97.69 200 PHE A C 1
ATOM 1578 O O . PHE A 1 200 ? -13.406 5.457 17.25 1 97.69 200 PHE A O 1
ATOM 1585 N N . LYS A 1 201 ? -14.062 3.406 17.375 1 97.69 201 LYS A N 1
ATOM 1586 C CA . LYS A 1 201 ? -13.055 3.09 18.375 1 97.69 201 LYS A CA 1
ATOM 1587 C C . LYS A 1 201 ? -11.703 2.801 17.719 1 97.69 201 LYS A C 1
ATOM 1589 O O . LYS A 1 201 ? -11.617 2 16.781 1 97.69 201 LYS A O 1
ATOM 1594 N N . LEU A 1 202 ? -10.711 3.451 18.188 1 98.25 202 LEU A N 1
ATOM 1595 C CA . LEU A 1 202 ? -9.359 3.238 17.672 1 98.25 202 LEU A CA 1
ATOM 1596 C C . LEU A 1 202 ? -8.68 2.082 18.391 1 98.25 202 LEU A C 1
ATOM 1598 O O . LEU A 1 202 ? -8.203 2.242 19.531 1 98.25 202 LEU A O 1
ATOM 1602 N N . LEU A 1 203 ? -8.508 0.939 17.688 1 97.38 203 LEU A N 1
ATOM 1603 C CA . LEU A 1 203 ? -8.094 -0.313 18.297 1 97.38 203 LEU A CA 1
ATOM 1604 C C . LEU A 1 203 ? -6.578 -0.477 18.219 1 97.38 203 LEU A C 1
ATOM 1606 O O . LEU A 1 203 ? -5.984 -1.196 19.031 1 97.38 203 LEU A O 1
ATOM 1610 N N . TYR A 1 204 ? -5.957 0.183 17.266 1 97.88 204 TYR A N 1
ATOM 1611 C CA . TYR A 1 204 ? -4.547 -0.081 17.016 1 97.88 204 TYR A CA 1
ATOM 1612 C C . TYR A 1 204 ? -3.77 1.221 16.859 1 97.88 204 TYR A C 1
ATOM 1614 O O . TYR A 1 204 ? -4.254 2.174 16.25 1 97.88 204 TYR A O 1
ATOM 1622 N N . PRO A 1 205 ? -2.598 1.301 17.469 1 98.5 205 PRO A N 1
ATOM 1623 C CA . PRO A 1 205 ? -1.741 2.473 17.281 1 98.5 205 PRO A CA 1
ATOM 1624 C C . PRO A 1 205 ? -1.036 2.471 15.93 1 98.5 205 PRO A C 1
ATOM 1626 O O . PRO A 1 205 ? -0.828 1.408 15.336 1 98.5 205 PRO A O 1
ATOM 1629 N N . GLY A 1 206 ? -0.677 3.607 15.43 1 98.62 206 GLY A N 1
ATOM 1630 C CA . GLY A 1 206 ? 0.031 3.771 14.172 1 98.62 206 GLY A CA 1
ATOM 1631 C C . GLY A 1 206 ? -0.147 5.148 13.562 1 98.62 206 GLY A C 1
ATOM 1632 O O . GLY A 1 206 ? -0.875 5.984 14.102 1 98.62 206 GLY A O 1
ATOM 1633 N N . LEU A 1 207 ? 0.603 5.457 12.555 1 98.88 207 LEU A N 1
ATOM 1634 C CA . LEU A 1 207 ? 0.375 6.605 11.695 1 98.88 207 LEU A CA 1
ATOM 1635 C C . LEU A 1 207 ? -0.377 6.199 10.43 1 98.88 207 LEU A C 1
ATOM 1637 O O . LEU A 1 207 ? 0.128 5.41 9.625 1 98.88 207 LEU A O 1
ATOM 1641 N N . PHE A 1 208 ? -1.574 6.812 10.25 1 98.88 208 PHE A N 1
ATOM 1642 C CA . PHE A 1 208 ? -2.48 6.348 9.211 1 98.88 208 PHE A CA 1
ATOM 1643 C C . PHE A 1 208 ? -2.883 7.496 8.289 1 98.88 208 PHE A C 1
ATOM 1645 O O . PHE A 1 208 ? -2.996 8.641 8.734 1 98.88 208 PHE A O 1
ATOM 1652 N N . VAL A 1 209 ? -3.121 7.098 7.055 1 98.81 209 VAL A N 1
ATOM 1653 C CA . VAL A 1 209 ? -3.691 8.039 6.098 1 98.81 209 VAL A CA 1
ATOM 1654 C C . VAL A 1 209 ? -5.215 8.047 6.219 1 98.81 209 VAL A C 1
ATOM 1656 O O . VAL A 1 209 ? -5.82 7.012 6.52 1 98.81 209 VAL A O 1
ATOM 1659 N N . TYR A 1 210 ? -5.836 9.172 6.066 1 98.75 210 TYR A N 1
ATOM 1660 C CA . TYR A 1 210 ? -7.258 9.234 5.746 1 98.75 210 TYR A CA 1
ATOM 1661 C C . TYR A 1 210 ? -7.492 9.992 4.441 1 98.75 210 TYR A C 1
ATOM 1663 O O . TYR A 1 210 ? -6.703 10.859 4.07 1 98.75 210 TYR A O 1
ATOM 1671 N N . HIS A 1 211 ? -8.508 9.609 3.736 1 98.56 211 HIS A N 1
ATOM 1672 C CA . HIS A 1 211 ? -8.828 10.266 2.475 1 98.56 211 HIS A CA 1
ATOM 1673 C C . HIS A 1 211 ? -10.281 10.016 2.08 1 98.56 211 HIS A C 1
ATOM 1675 O O . HIS A 1 211 ? -10.953 9.172 2.678 1 98.56 211 HIS A O 1
ATOM 1681 N N . CYS A 1 212 ? -10.742 10.82 1.18 1 97.62 212 CYS A N 1
ATOM 1682 C CA . CYS A 1 212 ? -12.078 10.578 0.643 1 97.62 212 CYS A CA 1
ATOM 1683 C C . CYS A 1 212 ? -12.109 9.312 -0.207 1 97.62 212 CYS A C 1
ATOM 1685 O O . CYS A 1 212 ? -11.18 9.062 -0.98 1 97.62 212 CYS A O 1
ATOM 1687 N N . ALA A 1 213 ? -13.133 8.531 -0.029 1 94.25 213 ALA A N 1
ATOM 1688 C CA . ALA A 1 213 ? -13.273 7.273 -0.755 1 94.25 213 ALA A CA 1
ATOM 1689 C C . ALA A 1 213 ? -14.586 7.23 -1.533 1 94.25 213 ALA A C 1
ATOM 1691 O O . ALA A 1 213 ? -15.109 6.148 -1.813 1 94.25 213 ALA A O 1
ATOM 1692 N N . ALA A 1 214 ? -15.141 8.391 -1.796 1 91 214 ALA A N 1
ATOM 1693 C CA . ALA A 1 214 ? -16.344 8.438 -2.637 1 91 214 ALA A CA 1
ATOM 1694 C C . ALA A 1 214 ? -15.992 8.141 -4.094 1 91 214 ALA A C 1
ATOM 1696 O O . ALA A 1 214 ? -14.836 8.266 -4.5 1 91 214 ALA A O 1
ATOM 1697 N N . GLY A 1 215 ? -16.953 7.707 -4.867 1 87.69 215 GLY A N 1
ATOM 1698 C CA . GLY A 1 215 ? -16.75 7.379 -6.27 1 87.69 215 GLY A CA 1
ATOM 1699 C C . GLY A 1 215 ? -16.672 8.602 -7.168 1 87.69 215 GLY A C 1
ATOM 1700 O O . GLY A 1 215 ? -17.484 9.523 -7.027 1 87.69 215 GLY A O 1
ATOM 1701 N N . PRO A 1 216 ? -15.781 8.633 -8.125 1 90.31 216 PRO A N 1
ATOM 1702 C CA . PRO A 1 216 ? -14.602 7.805 -8.375 1 90.31 216 PRO A CA 1
ATOM 1703 C C . PRO A 1 216 ? -13.453 8.102 -7.414 1 90.31 216 PRO A C 1
ATOM 1705 O O . PRO A 1 216 ? -12.898 9.203 -7.438 1 90.31 216 PRO A O 1
ATOM 1708 N N . VAL A 1 217 ? -12.914 7.188 -6.684 1 89.31 217 VAL A N 1
ATOM 1709 C CA . VAL A 1 217 ? -12.047 7.34 -5.52 1 89.31 217 VAL A CA 1
ATOM 1710 C C . VAL A 1 217 ? -10.766 8.07 -5.914 1 89.31 217 VAL A C 1
ATOM 1712 O O . VAL A 1 217 ? -10.375 9.039 -5.266 1 89.31 217 VAL A O 1
ATOM 1715 N N . PRO A 1 218 ? -10.156 7.664 -7.051 1 92.25 218 PRO A N 1
ATOM 1716 C CA . PRO A 1 218 ? -8.883 8.328 -7.352 1 92.25 218 PRO A CA 1
ATOM 1717 C C . PRO A 1 218 ? -9.039 9.82 -7.609 1 92.25 218 PRO A C 1
ATOM 1719 O O . PRO A 1 218 ? -8.141 10.609 -7.297 1 92.25 218 PRO A O 1
ATOM 1722 N N . THR A 1 219 ? -10.188 10.219 -8.125 1 94.5 219 THR A N 1
ATOM 1723 C CA . THR A 1 219 ? -10.453 11.625 -8.406 1 94.5 219 THR A CA 1
ATOM 1724 C C . THR A 1 219 ? -10.43 12.445 -7.117 1 94.5 219 THR A C 1
ATOM 1726 O O . THR A 1 219 ? -9.836 13.523 -7.07 1 94.5 219 THR A O 1
ATOM 1729 N N . HIS A 1 220 ? -11.008 11.938 -6.102 1 96.44 220 HIS A N 1
ATOM 1730 C CA . HIS A 1 220 ? -11.109 12.664 -4.84 1 96.44 220 HIS A CA 1
ATOM 1731 C C . HIS A 1 220 ? -9.742 12.828 -4.188 1 96.44 220 HIS A C 1
ATOM 1733 O O . HIS A 1 220 ? -9.406 13.922 -3.713 1 96.44 220 HIS A O 1
ATOM 1739 N N . VAL A 1 221 ? -8.977 11.781 -4.234 1 97.38 221 VAL A N 1
ATOM 1740 C CA . VAL A 1 221 ? -7.641 11.828 -3.652 1 97.38 221 VAL A CA 1
ATOM 1741 C C . VAL A 1 221 ? -6.738 12.719 -4.5 1 97.38 221 VAL A C 1
ATOM 1743 O O . VAL A 1 221 ? -6.004 13.555 -3.967 1 97.38 221 VAL A O 1
ATOM 1746 N N . ALA A 1 222 ? -6.859 12.602 -5.816 1 97.56 222 ALA A N 1
ATOM 1747 C CA . ALA A 1 222 ? -6.008 13.352 -6.73 1 97.56 222 ALA A CA 1
ATOM 1748 C C . ALA A 1 222 ? -6.254 14.852 -6.602 1 97.56 222 ALA A C 1
ATOM 1750 O O . ALA A 1 222 ? -5.355 15.656 -6.855 1 97.56 222 ALA A O 1
ATOM 1751 N N . ASN A 1 223 ? -7.426 15.188 -6.137 1 98 223 ASN A N 1
ATOM 1752 C CA . ASN A 1 223 ? -7.746 16.609 -6.062 1 98 223 ASN A CA 1
ATOM 1753 C C . ASN A 1 223 ? -7.438 17.188 -4.684 1 98 223 ASN A C 1
ATOM 1755 O O . ASN A 1 223 ? -7.688 18.359 -4.426 1 98 223 ASN A O 1
ATOM 1759 N N . GLY A 1 224 ? -6.992 16.344 -3.742 1 98.38 224 GLY A N 1
ATOM 1760 C CA . GLY A 1 224 ? -6.418 16.969 -2.557 1 98.38 224 GLY A CA 1
ATOM 1761 C C . GLY A 1 224 ? -7.027 16.453 -1.265 1 98.38 224 GLY A C 1
ATOM 1762 O O . GLY A 1 224 ? -6.699 16.938 -0.181 1 98.38 224 GLY A O 1
ATOM 1763 N N . MET A 1 225 ? -7.871 15.438 -1.312 1 98.44 225 MET A N 1
ATOM 1764 C CA . MET A 1 225 ? -8.609 15.031 -0.121 1 98.44 225 MET A CA 1
ATOM 1765 C C . MET A 1 225 ? -7.883 13.914 0.617 1 98.44 225 MET A C 1
ATOM 1767 O O . MET A 1 225 ? -8.297 12.75 0.565 1 98.44 225 MET A O 1
ATOM 1771 N N . TYR A 1 226 ? -6.922 14.289 1.389 1 98.69 226 TYR A N 1
ATOM 1772 C CA . TYR A 1 226 ? -6.145 13.359 2.193 1 98.69 226 TYR A CA 1
ATOM 1773 C C . TYR A 1 226 ? -5.539 14.055 3.406 1 98.69 226 TYR A C 1
ATOM 1775 O O . TYR A 1 226 ? -5.402 15.281 3.424 1 98.69 226 TYR A O 1
ATOM 1783 N N . GLY A 1 227 ? -5.168 13.32 4.387 1 98.75 227 GLY A N 1
ATOM 1784 C CA . GLY A 1 227 ? -4.496 13.766 5.598 1 98.75 227 GLY A CA 1
ATOM 1785 C C . GLY A 1 227 ? -3.951 12.625 6.434 1 98.75 227 GLY A C 1
ATOM 1786 O O . GLY A 1 227 ? -3.914 11.477 5.977 1 98.75 227 GLY A O 1
ATOM 1787 N N . LEU A 1 228 ? -3.453 13 7.652 1 98.88 228 LEU A N 1
ATOM 1788 C CA . LEU A 1 228 ? -2.857 11.984 8.516 1 98.88 228 LEU A CA 1
ATOM 1789 C C . LEU A 1 228 ? -3.588 11.906 9.852 1 98.88 228 LEU A C 1
ATOM 1791 O O . LEU A 1 228 ? -4.016 12.93 10.391 1 98.88 228 LEU A O 1
ATOM 1795 N N . LEU A 1 229 ? -3.713 10.711 10.32 1 98.88 229 LEU A N 1
ATOM 1796 C CA . LEU A 1 229 ? -4.199 10.359 11.648 1 98.88 229 LEU A CA 1
ATOM 1797 C C . LEU A 1 229 ? -3.129 9.617 12.438 1 98.88 229 LEU A C 1
ATOM 1799 O O . LEU A 1 229 ? -2.725 8.516 12.055 1 98.88 229 LEU A O 1
ATOM 1803 N N . LEU A 1 230 ? -2.633 10.211 13.484 1 98.94 230 LEU A N 1
ATOM 1804 C CA . LEU A 1 230 ? -1.753 9.508 14.414 1 98.94 230 LEU A CA 1
ATOM 1805 C C . LEU A 1 230 ? -2.547 8.93 15.578 1 98.94 230 LEU A C 1
ATOM 1807 O O . LEU A 1 230 ? -3.271 9.648 16.266 1 98.94 230 LEU A O 1
ATOM 1811 N N . VAL A 1 231 ? -2.498 7.676 15.75 1 98.81 231 VAL A N 1
ATOM 1812 C CA . VAL A 1 231 ? -2.98 7.008 16.953 1 98.81 231 VAL A CA 1
ATOM 1813 C C . VAL A 1 231 ? -1.797 6.609 17.828 1 98.81 231 VAL A C 1
ATOM 1815 O O . VAL A 1 231 ? -1.127 5.609 17.562 1 98.81 231 VAL A O 1
ATOM 1818 N N . GLU A 1 232 ? -1.552 7.363 18.859 1 98.5 232 GLU A N 1
ATOM 1819 C CA . GLU A 1 232 ? -0.417 7.102 19.75 1 98.5 232 GLU A CA 1
ATOM 1820 C C . GLU A 1 232 ? -0.602 5.793 20.516 1 98.5 232 GLU A C 1
ATOM 1822 O O . GLU A 1 232 ? -1.718 5.449 20.906 1 98.5 232 GLU A O 1
ATOM 1827 N N . PRO A 1 233 ? 0.536 5.094 20.703 1 97.62 233 PRO A N 1
ATOM 1828 C CA . PRO A 1 233 ? 0.45 3.914 21.562 1 97.62 233 PRO A CA 1
ATOM 1829 C C . PRO A 1 233 ? 0.145 4.27 23.016 1 97.62 233 PRO A C 1
ATOM 1831 O O . PRO A 1 233 ? 0.104 5.453 23.375 1 97.62 233 PRO A O 1
ATOM 1834 N N . GLU A 1 234 ? -0.075 3.291 23.828 1 94.56 234 GLU A N 1
ATOM 1835 C CA . GLU A 1 234 ? -0.5 3.467 25.219 1 94.56 234 GLU A CA 1
ATOM 1836 C C . GLU A 1 234 ? 0.479 4.348 25.984 1 94.56 234 GLU A C 1
ATOM 1838 O O . GLU A 1 234 ? 0.068 5.176 26.797 1 94.56 234 GLU A O 1
ATOM 1843 N N . ASN A 1 235 ? 1.739 4.168 25.625 1 94.38 235 ASN A N 1
ATOM 1844 C CA . ASN A 1 235 ? 2.764 4.914 26.359 1 94.38 235 ASN A CA 1
ATOM 1845 C C . ASN A 1 235 ? 3.135 6.203 25.625 1 94.38 235 ASN A C 1
ATOM 1847 O O . ASN A 1 235 ? 4.094 6.879 26 1 94.38 235 ASN A O 1
ATOM 1851 N N . GLY A 1 236 ? 2.408 6.535 24.625 1 95.56 236 GLY A N 1
ATOM 1852 C CA . GLY A 1 236 ? 2.717 7.723 23.859 1 95.56 236 GLY A CA 1
ATOM 1853 C C . GLY A 1 236 ? 3.93 7.555 22.953 1 95.56 236 GLY A C 1
ATOM 1854 O O . GLY A 1 236 ? 4.508 6.469 22.891 1 95.56 236 GLY A O 1
ATOM 1855 N N . MET A 1 237 ? 4.242 8.609 22.219 1 96.44 237 MET A N 1
ATOM 1856 C CA . MET A 1 237 ? 5.457 8.656 21.406 1 96.44 237 MET A CA 1
ATOM 1857 C C . MET A 1 237 ? 6.645 9.133 22.234 1 96.44 237 MET A C 1
ATOM 1859 O O . MET A 1 237 ? 6.484 9.961 23.141 1 96.44 237 MET A O 1
ATOM 1863 N N . PRO A 1 238 ? 7.859 8.648 21.906 1 96.06 238 PRO A N 1
ATOM 1864 C CA . PRO A 1 238 ? 9.023 9.219 22.578 1 96.06 238 PRO A CA 1
ATOM 1865 C C . PRO A 1 238 ? 9.133 10.734 22.391 1 96.06 238 PRO A C 1
ATOM 1867 O O . PRO A 1 238 ? 8.797 11.25 21.328 1 96.06 238 PRO A O 1
ATOM 1870 N N . LYS A 1 239 ? 9.656 11.406 23.422 1 96.75 239 LYS A N 1
ATOM 1871 C CA . LYS A 1 239 ? 9.758 12.859 23.375 1 96.75 239 LYS A CA 1
ATOM 1872 C C . LYS A 1 239 ? 10.797 13.312 22.359 1 96.75 239 LYS A C 1
ATOM 1874 O O . LYS A 1 239 ? 11.859 12.703 22.234 1 96.75 239 LYS A O 1
ATOM 1879 N N . VAL A 1 240 ? 10.492 14.281 21.641 1 98.31 240 VAL A N 1
ATOM 1880 C CA . VAL A 1 240 ? 11.406 14.992 20.75 1 98.31 240 VAL A CA 1
ATOM 1881 C C . VAL A 1 240 ? 11.219 16.5 20.922 1 98.31 240 VAL A C 1
ATOM 1883 O O . VAL A 1 240 ? 10.289 16.953 21.594 1 98.31 240 VAL A O 1
ATOM 1886 N N . ASP A 1 241 ? 12.156 17.312 20.297 1 98.25 241 ASP A N 1
ATOM 1887 C CA . ASP A 1 241 ? 12.117 18.75 20.469 1 98.25 241 ASP A CA 1
ATOM 1888 C C . ASP A 1 241 ? 11.141 19.391 19.469 1 98.25 241 ASP A C 1
ATOM 1890 O O . ASP A 1 241 ? 10.531 20.422 19.766 1 98.25 241 ASP A O 1
ATOM 1894 N N . ARG A 1 242 ? 11.047 18.812 18.266 1 98.06 242 ARG A N 1
ATOM 1895 C CA . ARG A 1 242 ? 10.164 19.344 17.234 1 98.06 242 ARG A CA 1
ATOM 1896 C C . ARG A 1 242 ? 9.492 18.203 16.453 1 98.06 242 ARG A C 1
ATOM 1898 O O . ARG A 1 242 ? 10.117 17.188 16.188 1 98.06 242 ARG A O 1
ATOM 1905 N N . GLU A 1 243 ? 8.234 18.453 16.125 1 98.69 243 GLU A N 1
ATOM 1906 C CA . GLU A 1 243 ? 7.477 17.562 15.258 1 98.69 243 GLU A CA 1
ATOM 1907 C C . GLU A 1 243 ? 6.953 18.297 14.023 1 98.69 243 GLU A C 1
ATOM 1909 O O . GLU A 1 243 ? 6.523 19.438 14.117 1 98.69 243 GLU A O 1
ATOM 1914 N N . PHE A 1 244 ? 7.023 17.594 12.875 1 98.88 244 PHE A N 1
ATOM 1915 C CA . PHE A 1 244 ? 6.559 18.203 11.633 1 98.88 244 PHE A CA 1
ATOM 1916 C C . PHE A 1 244 ? 5.59 17.266 10.906 1 98.88 244 PHE A C 1
ATOM 1918 O O . PHE A 1 244 ? 5.746 16.047 10.945 1 98.88 244 PHE A O 1
ATOM 1925 N N . TYR A 1 245 ? 4.598 17.844 10.25 1 98.81 245 TYR A N 1
ATOM 1926 C CA . TYR A 1 245 ? 3.629 17.203 9.375 1 98.81 245 TYR A CA 1
ATOM 1927 C C . TYR A 1 245 ? 3.969 17.453 7.91 1 98.81 245 TYR A C 1
ATOM 1929 O O . TYR A 1 245 ? 3.924 18.594 7.445 1 98.81 245 TYR A O 1
ATOM 1937 N N . VAL A 1 246 ? 4.375 16.391 7.109 1 98.88 246 VAL A N 1
ATOM 1938 C CA . VAL A 1 246 ? 4.691 16.5 5.688 1 98.88 246 VAL A CA 1
ATOM 1939 C C . VAL A 1 246 ? 3.982 15.398 4.91 1 98.88 246 VAL A C 1
ATOM 1941 O O . VAL A 1 246 ? 4.078 14.219 5.266 1 98.88 246 VAL A O 1
ATOM 1944 N N . MET A 1 247 ? 3.268 15.75 3.867 1 98.69 247 MET A N 1
ATOM 1945 C CA . MET A 1 247 ? 2.654 14.758 2.996 1 98.69 247 MET A CA 1
ATOM 1946 C C . MET A 1 247 ? 3.016 15.008 1.536 1 98.69 247 MET A C 1
ATOM 1948 O O . MET A 1 247 ? 3.029 16.156 1.087 1 98.69 247 MET A O 1
ATOM 1952 N N . GLN A 1 248 ? 3.367 13.953 0.88 1 98.69 248 GLN A N 1
ATOM 1953 C CA . GLN A 1 248 ? 3.555 14.008 -0.566 1 98.69 248 GLN A CA 1
ATOM 1954 C C . GLN A 1 248 ? 2.279 13.602 -1.302 1 98.69 248 GLN A C 1
ATOM 1956 O O . GLN A 1 248 ? 1.534 12.742 -0.837 1 98.69 248 GLN A O 1
ATOM 1961 N N . SER A 1 249 ? 2.041 14.258 -2.416 1 98.56 249 SER A N 1
ATOM 1962 C CA . SER A 1 249 ? 0.923 13.875 -3.273 1 98.56 249 SER A CA 1
ATOM 1963 C C . SER A 1 249 ? 1.192 14.242 -4.727 1 98.56 249 SER A C 1
ATOM 1965 O O . SER A 1 249 ? 2.23 14.828 -5.043 1 98.56 249 SER A O 1
ATOM 1967 N N . GLU A 1 250 ? 0.243 13.805 -5.566 1 98.5 250 GLU A N 1
ATOM 1968 C CA . GLU A 1 250 ? 0.303 14.039 -7.004 1 98.5 250 GLU A CA 1
ATOM 1969 C C . GLU A 1 250 ? -0.918 14.82 -7.484 1 98.5 250 GLU A C 1
ATOM 1971 O O . GLU A 1 250 ? -2.025 14.625 -6.98 1 98.5 250 GLU A O 1
ATOM 1976 N N . PHE A 1 251 ? -0.693 15.656 -8.477 1 98.44 251 PHE A N 1
ATOM 1977 C CA . PHE A 1 251 ? -1.785 16.312 -9.18 1 98.44 251 PHE A CA 1
ATOM 1978 C C . PHE A 1 251 ? -1.756 15.984 -10.664 1 98.44 251 PHE A C 1
ATOM 1980 O O . PHE A 1 251 ? -0.71 16.094 -11.305 1 98.44 251 PHE A O 1
ATOM 1987 N N . TYR A 1 252 ? -2.887 15.562 -11.125 1 97.75 252 TYR A N 1
ATOM 1988 C CA . TYR A 1 252 ? -3.07 15.195 -12.523 1 97.75 252 TYR A CA 1
ATOM 1989 C C . TYR A 1 252 ? -3.93 16.219 -13.25 1 97.75 252 TYR A C 1
ATOM 1991 O O . TYR A 1 252 ? -5.051 16.516 -12.828 1 97.75 252 TYR A O 1
ATOM 1999 N N . GLY A 1 253 ? -3.414 16.812 -14.32 1 96.56 253 GLY A N 1
ATOM 2000 C CA . GLY A 1 253 ? -4.211 17.812 -15.016 1 96.56 253 GLY A CA 1
ATOM 2001 C C . GLY A 1 253 ? -3.525 18.375 -16.25 1 96.56 253 GLY A C 1
ATOM 2002 O O . GLY A 1 253 ? -2.344 18.109 -16.484 1 96.56 253 GLY A O 1
ATOM 2003 N N . GLU A 1 254 ? -4.359 19.016 -17 1 96.19 254 GLU A N 1
ATOM 2004 C CA . GLU A 1 254 ? -3.924 19.75 -18.188 1 96.19 254 GLU A CA 1
ATOM 2005 C C . GLU A 1 254 ? -4.414 21.188 -18.141 1 96.19 254 GLU A C 1
ATOM 2007 O O . GLU A 1 254 ? -5.461 21.484 -17.562 1 96.19 254 GLU A O 1
ATOM 2012 N N . PRO A 1 255 ? -3.57 22.078 -18.766 1 95.56 255 PRO A N 1
ATOM 2013 C CA . PRO A 1 255 ? -4.051 23.453 -18.812 1 95.56 255 PRO A CA 1
ATOM 2014 C C . PRO A 1 255 ? -5.41 23.578 -19.5 1 95.56 255 PRO A C 1
ATOM 2016 O O . PRO A 1 255 ? -5.66 22.922 -20.516 1 95.56 255 PRO A O 1
ATOM 2019 N N . SER A 1 256 ? -6.219 24.375 -18.906 1 94.12 256 SER A N 1
ATOM 2020 C CA . SER A 1 256 ? -7.551 24.625 -19.453 1 94.12 256 SER A CA 1
ATOM 2021 C C . SER A 1 256 ? -7.473 25.359 -20.781 1 94.12 256 SER A C 1
ATOM 2023 O O . SER A 1 256 ? -6.625 26.234 -20.969 1 94.12 256 SER A O 1
ATOM 2025 N N . ASP A 1 257 ? -8.438 25.031 -21.641 1 92.75 257 ASP A N 1
ATOM 2026 C CA . ASP A 1 257 ? -8.523 25.734 -22.906 1 92.75 257 ASP A CA 1
ATOM 2027 C C . ASP A 1 257 ? -8.969 27.172 -22.719 1 92.75 257 ASP A C 1
ATOM 2029 O O . ASP A 1 257 ? -8.57 28.062 -23.469 1 92.75 257 ASP A O 1
ATOM 2033 N N . ASP A 1 258 ? -9.773 27.359 -21.766 1 93.56 258 ASP A N 1
ATOM 2034 C CA . ASP A 1 258 ? -10.328 28.688 -21.516 1 93.56 258 ASP A CA 1
ATOM 2035 C C . ASP A 1 258 ? -9.289 29.594 -20.859 1 93.56 258 ASP A C 1
ATOM 2037 O O . ASP A 1 258 ? -9.188 30.781 -21.219 1 93.56 258 ASP A O 1
ATOM 2041 N N . ASP A 1 259 ? -8.578 29.125 -19.906 1 94.94 259 ASP A N 1
ATOM 2042 C CA . ASP A 1 259 ? -7.523 29.844 -19.203 1 94.94 259 ASP A CA 1
ATOM 2043 C C . ASP A 1 259 ? -6.336 28.938 -18.906 1 94.94 259 ASP A C 1
ATOM 2045 O O . ASP A 1 259 ? -6.352 28.172 -17.938 1 94.94 259 ASP A O 1
ATOM 2049 N N . PRO A 1 260 ? -5.352 29.062 -19.625 1 93.5 260 PRO A N 1
ATOM 2050 C CA . PRO A 1 260 ? -4.211 28.156 -19.5 1 93.5 260 PRO A CA 1
ATOM 2051 C C . PRO A 1 260 ? -3.539 28.25 -18.125 1 93.5 260 PRO A C 1
ATOM 2053 O O . PRO A 1 260 ? -2.705 27.406 -17.781 1 93.5 260 PRO A O 1
ATOM 2056 N N . LYS A 1 261 ? -3.816 29.203 -17.359 1 95.44 261 LYS A N 1
ATOM 2057 C CA . LYS A 1 261 ? -3.26 29.344 -16.016 1 95.44 261 LYS A CA 1
ATOM 2058 C C . LYS A 1 261 ? -3.99 28.438 -15.023 1 95.44 261 LYS A C 1
ATOM 2060 O O . LYS A 1 261 ? -3.547 28.281 -13.883 1 95.44 261 LYS A O 1
ATOM 2065 N N . ILE A 1 262 ? -5.039 27.953 -15.477 1 96.56 262 ILE A N 1
ATOM 2066 C CA . ILE A 1 262 ? -5.797 27.016 -14.656 1 96.56 262 ILE A CA 1
ATOM 2067 C C . ILE A 1 262 ? -5.527 25.578 -15.117 1 96.56 262 ILE A C 1
ATOM 2069 O O . ILE A 1 262 ? -5.691 25.266 -16.297 1 96.56 262 ILE A O 1
ATOM 2073 N N . LEU A 1 263 ? -4.984 24.766 -14.242 1 96.94 263 LEU A N 1
ATOM 2074 C CA . LEU A 1 263 ? -4.84 23.328 -14.508 1 96.94 263 LEU A CA 1
ATOM 2075 C C . LEU A 1 263 ? -6.133 22.594 -14.195 1 96.94 263 LEU A C 1
ATOM 2077 O O . LEU A 1 263 ? -6.641 22.656 -13.07 1 96.94 263 LEU A O 1
ATOM 2081 N N . GLU A 1 264 ? -6.59 21.891 -15.18 1 96.88 264 GLU A N 1
ATOM 2082 C CA . GLU A 1 264 ? -7.809 21.109 -14.992 1 96.88 264 GLU A CA 1
ATOM 2083 C C . GLU A 1 264 ? -7.492 19.641 -14.797 1 96.88 264 GLU A C 1
ATOM 2085 O O . GLU A 1 264 ? -6.633 19.078 -15.484 1 96.88 264 GLU A O 1
ATOM 2090 N N . TYR A 1 265 ? -8.25 19.062 -13.883 1 96.75 265 TYR A N 1
ATOM 2091 C CA . TYR A 1 265 ? -8.062 17.656 -13.562 1 96.75 265 TYR A CA 1
ATOM 2092 C C . TYR A 1 265 ? -8.203 16.797 -1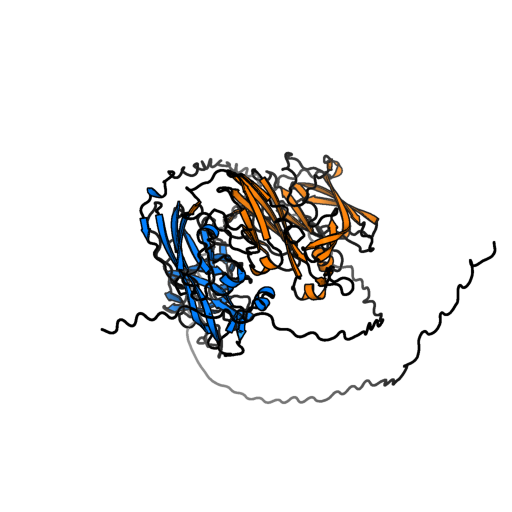4.805 1 96.75 265 TYR A C 1
ATOM 2094 O O . TYR A 1 265 ? -9.117 17 -15.609 1 96.75 265 TYR A O 1
ATOM 2102 N N . SER A 1 266 ? -7.27 15.828 -15 1 96.94 266 SER A N 1
ATOM 2103 C CA . SER A 1 266 ? -7.293 14.852 -16.094 1 96.94 266 SER A CA 1
ATOM 2104 C C . SER A 1 266 ? -7.32 13.422 -15.555 1 96.94 266 SER A C 1
ATOM 2106 O O . SER A 1 266 ? -6.312 12.93 -15.039 1 96.94 266 SER A O 1
ATOM 2108 N N . TYR A 1 267 ? -8.406 12.75 -15.734 1 94.88 267 TYR A N 1
ATOM 2109 C CA . TYR A 1 267 ? -8.555 11.367 -15.312 1 94.88 267 TYR A CA 1
ATOM 2110 C C . TYR A 1 267 ? -7.625 10.453 -16.109 1 94.88 267 TYR A C 1
ATOM 2112 O O . TYR A 1 267 ? -7.051 9.516 -15.555 1 94.88 267 TYR A O 1
ATOM 2120 N N . VAL A 1 268 ? -7.449 10.719 -17.359 1 93.69 268 VAL A N 1
ATOM 2121 C CA . VAL A 1 268 ? -6.629 9.898 -18.25 1 93.69 268 VAL A CA 1
ATOM 2122 C C . VAL A 1 268 ? -5.168 9.961 -17.812 1 93.69 268 VAL A C 1
ATOM 2124 O O . VAL A 1 268 ? -4.477 8.938 -17.766 1 93.69 268 VAL A O 1
ATOM 2127 N N . ASP A 1 269 ? -4.711 11.195 -17.469 1 94.81 269 ASP A N 1
ATOM 2128 C CA . ASP A 1 269 ? -3.355 11.32 -16.953 1 94.81 269 ASP A CA 1
ATOM 2129 C C . ASP A 1 269 ? -3.18 10.5 -15.672 1 94.81 269 ASP A C 1
ATOM 2131 O O . ASP A 1 269 ? -2.102 9.961 -15.422 1 94.81 269 ASP A O 1
ATOM 2135 N N . GLY A 1 270 ? -4.242 10.406 -14.906 1 94.62 270 GLY A N 1
ATOM 2136 C CA . GLY A 1 270 ? -4.227 9.578 -13.711 1 94.62 270 GLY A CA 1
ATOM 2137 C C . GLY A 1 270 ? -4.094 8.102 -14.008 1 94.62 270 GLY A C 1
ATOM 2138 O O . GLY A 1 270 ? -3.258 7.414 -13.414 1 94.62 270 GLY A O 1
ATOM 2139 N N . LEU A 1 271 ? -4.871 7.609 -14.938 1 91.88 271 LEU A N 1
ATOM 2140 C CA . LEU A 1 271 ? -4.828 6.207 -15.344 1 91.88 271 LEU A CA 1
ATOM 2141 C C . LEU A 1 271 ? -3.447 5.836 -15.867 1 91.88 271 LEU A C 1
ATOM 2143 O O . LEU A 1 271 ? -2.99 4.707 -15.68 1 91.88 271 LEU A O 1
ATOM 2147 N N . ASP A 1 272 ? -2.816 6.832 -16.516 1 91.81 272 ASP A N 1
ATOM 2148 C CA . ASP A 1 272 ? -1.495 6.609 -17.094 1 91.81 272 ASP A CA 1
ATOM 2149 C C . ASP A 1 272 ? -0.398 6.82 -16.047 1 91.81 272 ASP A C 1
ATOM 2151 O O . ASP A 1 272 ? 0.783 6.609 -16.328 1 91.81 272 ASP A O 1
ATOM 2155 N N . GLU A 1 273 ? -0.801 7.246 -14.875 1 94.69 273 GLU A N 1
ATOM 2156 C CA . GLU A 1 273 ? 0.11 7.523 -13.773 1 94.69 273 GLU A CA 1
ATOM 2157 C C . GLU A 1 273 ? 1.188 8.523 -14.18 1 94.69 273 GLU A C 1
ATOM 2159 O O . GLU A 1 273 ? 2.369 8.32 -13.891 1 94.69 273 GLU A O 1
ATOM 2164 N N . LYS A 1 274 ? 0.767 9.516 -14.938 1 95.25 274 LYS A N 1
ATOM 2165 C CA . LYS A 1 274 ? 1.635 10.602 -15.375 1 95.25 274 LYS A CA 1
ATOM 2166 C C . LYS A 1 274 ? 1.198 11.93 -14.773 1 95.25 274 LYS A C 1
ATOM 2168 O O . LYS A 1 274 ? 0.557 12.742 -15.438 1 95.25 274 LYS A O 1
ATOM 2173 N N . PRO A 1 275 ? 1.614 12.242 -13.516 1 97.62 275 PRO A N 1
ATOM 2174 C CA . PRO A 1 275 ? 1.19 13.477 -12.859 1 97.62 275 PRO A CA 1
ATOM 2175 C C . PRO A 1 275 ? 1.862 14.719 -13.453 1 97.62 275 PRO A C 1
ATOM 2177 O O . PRO A 1 275 ? 3.033 14.664 -13.836 1 97.62 275 PRO A O 1
ATOM 2180 N N . ALA A 1 276 ? 1.105 15.797 -13.453 1 97.69 276 ALA A N 1
ATOM 2181 C CA . ALA A 1 276 ? 1.673 17.094 -13.805 1 97.69 276 ALA A CA 1
ATOM 2182 C C . ALA A 1 276 ? 2.58 17.625 -12.695 1 97.69 276 ALA A C 1
ATOM 2184 O O . ALA A 1 276 ? 3.625 18.219 -12.969 1 97.69 276 ALA A O 1
ATOM 2185 N N . TYR A 1 277 ? 2.215 17.391 -11.461 1 97.94 277 TYR A N 1
ATOM 2186 C CA . TYR A 1 277 ? 2.975 17.844 -10.297 1 97.94 277 TYR A CA 1
ATOM 2187 C C . TYR A 1 277 ? 3.059 16.734 -9.25 1 97.94 277 TYR A C 1
ATOM 2189 O O . TYR A 1 277 ? 2.127 15.945 -9.094 1 97.94 277 TYR A O 1
ATOM 2197 N N . VAL A 1 278 ? 4.156 16.609 -8.594 1 98.44 278 VAL A N 1
ATOM 2198 C CA . VAL A 1 278 ? 4.395 15.883 -7.359 1 98.44 278 VAL A CA 1
ATOM 2199 C C . VAL A 1 278 ? 4.93 16.844 -6.289 1 98.44 278 VAL A C 1
ATOM 2201 O O . VAL A 1 278 ? 6.008 17.422 -6.449 1 98.44 278 VAL A O 1
ATOM 2204 N N . VAL A 1 279 ? 4.141 17.016 -5.164 1 98.31 279 VAL A N 1
ATOM 2205 C CA . VAL A 1 279 ? 4.484 18.141 -4.305 1 98.31 279 VAL A CA 1
ATOM 2206 C C . VAL A 1 279 ? 4.445 17.703 -2.842 1 98.31 279 VAL A C 1
ATOM 2208 O O . VAL A 1 279 ? 3.865 16.672 -2.51 1 98.31 279 VAL A O 1
ATOM 2211 N N . PHE A 1 280 ? 5.109 18.438 -2.021 1 98.31 280 PHE A N 1
ATOM 2212 C CA . PHE A 1 280 ? 4.965 18.344 -0.574 1 98.31 280 PHE A CA 1
ATOM 2213 C C . PHE A 1 280 ? 3.982 19.391 -0.057 1 98.31 280 PHE A C 1
ATOM 2215 O O . PHE A 1 280 ? 4.039 20.547 -0.451 1 98.31 280 PHE A O 1
ATOM 2222 N N . ASN A 1 281 ? 3.135 18.891 0.767 1 98.25 281 ASN A N 1
ATOM 2223 C CA . ASN A 1 281 ? 2.195 19.734 1.49 1 98.25 281 ASN A CA 1
ATOM 2224 C C . ASN A 1 281 ? 1.33 20.547 0.537 1 98.25 281 ASN A C 1
ATOM 2226 O O . ASN A 1 281 ? 1.182 21.766 0.709 1 98.25 281 ASN A O 1
ATOM 2230 N N . GLY A 1 282 ? 0.937 19.969 -0.549 1 97.62 282 GLY A N 1
ATOM 2231 C CA . GLY A 1 282 ? -0.252 20.391 -1.271 1 97.62 282 GLY A CA 1
ATOM 2232 C C . GLY A 1 282 ? 0.061 21.234 -2.488 1 97.62 282 GLY A C 1
ATOM 2233 O O . GLY A 1 282 ? -0.766 21.359 -3.395 1 97.62 282 GLY A O 1
ATOM 2234 N N . ARG A 1 283 ? 1.231 21.891 -2.521 1 96.69 283 ARG A N 1
ATOM 2235 C CA . ARG A 1 283 ? 1.526 22.703 -3.701 1 96.69 283 ARG A CA 1
ATOM 2236 C C . ARG A 1 283 ? 3.031 22.812 -3.924 1 96.69 283 ARG A C 1
ATOM 2238 O O . ARG A 1 283 ? 3.818 22.594 -3 1 96.69 283 ARG A O 1
ATOM 2245 N N . ASP A 1 284 ? 3.312 23.172 -5.129 1 96.19 284 ASP A N 1
ATOM 2246 C CA . ASP A 1 284 ? 4.703 23.438 -5.484 1 96.19 284 ASP A CA 1
ATOM 2247 C C . ASP A 1 284 ? 5.285 24.562 -4.629 1 96.19 284 ASP A C 1
ATOM 2249 O O . ASP A 1 284 ? 4.625 25.562 -4.391 1 96.19 284 ASP A O 1
ATOM 2253 N N . SER A 1 285 ? 6.449 24.375 -3.994 1 93.56 285 SER A N 1
ATOM 2254 C CA . SER A 1 285 ? 7.246 25.359 -3.273 1 93.56 285 SER A CA 1
ATOM 2255 C C . SER A 1 285 ? 6.672 25.625 -1.887 1 93.56 285 SER A C 1
ATOM 2257 O O . SER A 1 285 ? 7.055 26.594 -1.227 1 93.56 285 SER A O 1
ATOM 2259 N N . SER A 1 286 ? 5.691 24.828 -1.492 1 95.38 286 SER A N 1
ATOM 2260 C CA . SER A 1 286 ? 5.109 25.047 -0.171 1 95.38 286 SER A CA 1
ATOM 2261 C C . SER A 1 286 ? 6.184 25.078 0.908 1 95.38 286 SER A C 1
ATOM 2263 O O . SER A 1 286 ? 6.223 26.016 1.718 1 95.38 286 SER A O 1
ATOM 2265 N N . LEU A 1 287 ? 7.137 24.172 0.899 1 95.94 287 LEU A N 1
ATOM 2266 C CA . LEU A 1 287 ? 8.164 24.078 1.929 1 95.94 287 LEU A CA 1
ATOM 2267 C C . LEU A 1 287 ? 9.414 24.844 1.525 1 95.94 287 LEU A C 1
ATOM 2269 O O . LEU A 1 287 ? 10.422 24.828 2.24 1 95.94 287 LEU A O 1
ATOM 2273 N N . ILE A 1 288 ? 9.367 25.438 0.397 1 92.31 288 ILE A N 1
ATOM 2274 C CA . ILE A 1 288 ? 10.414 26.375 0.008 1 92.31 288 ILE A CA 1
ATOM 2275 C C . ILE A 1 288 ? 10.078 27.766 0.538 1 92.31 288 ILE A C 1
ATOM 2277 O O . ILE A 1 288 ? 10.93 28.422 1.136 1 92.31 288 ILE A O 1
ATOM 2281 N N . GLU A 1 289 ? 8.852 28.156 0.333 1 93.19 289 GLU A N 1
ATOM 2282 C CA . GLU A 1 289 ? 8.375 29.453 0.79 1 93.19 289 GLU A CA 1
ATOM 2283 C C . GLU A 1 289 ? 8.203 29.484 2.307 1 93.19 289 GLU A C 1
ATOM 2285 O O . GLU A 1 289 ? 8.391 30.516 2.941 1 93.19 289 GLU A O 1
ATOM 2290 N N . ASN A 1 290 ? 7.785 28.359 2.857 1 94.25 290 ASN A N 1
ATOM 2291 C CA . ASN A 1 290 ? 7.637 28.203 4.301 1 94.25 290 ASN A CA 1
ATOM 2292 C C . ASN A 1 290 ? 8.383 26.969 4.805 1 94.25 290 ASN A C 1
ATOM 2294 O O . ASN A 1 290 ? 7.762 25.984 5.223 1 94.25 290 ASN A O 1
ATOM 2298 N N . PRO A 1 291 ? 9.68 27.109 4.902 1 96.06 291 PRO A N 1
ATOM 2299 C CA . PRO A 1 291 ? 10.5 25.953 5.285 1 96.06 291 PRO A CA 1
ATOM 2300 C C . PRO A 1 291 ? 10.258 25.5 6.723 1 96.06 291 PRO A C 1
ATOM 2302 O O . PRO A 1 291 ? 9.812 26.297 7.555 1 96.06 291 PRO A O 1
ATOM 2305 N N . LEU A 1 292 ? 10.57 24.219 6.965 1 98.12 292 LEU A N 1
ATOM 2306 C CA . LEU A 1 292 ? 10.641 23.766 8.352 1 98.12 292 LEU A CA 1
ATOM 2307 C C . LEU A 1 292 ? 11.789 24.453 9.086 1 98.12 292 LEU A C 1
ATOM 2309 O O . LEU A 1 292 ? 12.82 24.75 8.492 1 98.12 292 LEU A O 1
ATOM 2313 N N . GLN A 1 293 ? 1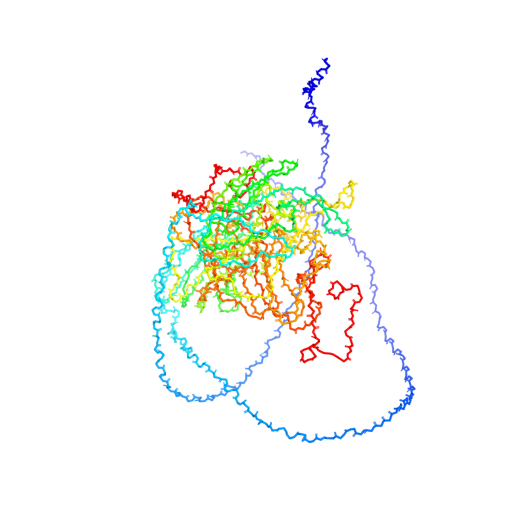1.578 24.719 10.391 1 97.94 293 GLN A N 1
ATOM 2314 C CA . GLN A 1 293 ? 12.586 25.422 11.18 1 97.94 293 GLN A CA 1
ATOM 2315 C C . GLN A 1 293 ? 13.016 24.594 12.383 1 97.94 293 GLN A C 1
ATOM 2317 O O . GLN A 1 293 ? 12.188 23.953 13.039 1 97.94 293 GLN A O 1
ATOM 2322 N N . ALA A 1 294 ? 14.328 24.578 12.602 1 98.31 294 ALA A N 1
ATOM 2323 C CA . ALA A 1 294 ? 14.891 23.922 13.773 1 98.31 294 ALA A CA 1
ATOM 2324 C C . ALA A 1 294 ? 16.188 24.594 14.219 1 98.31 294 ALA A C 1
ATOM 2326 O O . ALA A 1 294 ? 16.625 25.578 13.609 1 98.31 294 ALA A O 1
ATOM 2327 N N . ARG A 1 295 ? 16.703 24.172 15.398 1 98.25 295 ARG A N 1
ATOM 2328 C CA . ARG A 1 295 ? 18 24.609 15.93 1 98.25 295 ARG A CA 1
ATOM 2329 C C . ARG A 1 295 ? 18.922 23.422 16.172 1 98.25 295 ARG A C 1
ATOM 2331 O O . ARG A 1 295 ? 18.469 22.312 16.453 1 98.25 295 ARG A O 1
ATOM 2338 N N . THR A 1 296 ? 20.203 23.734 16.031 1 97.38 296 THR A N 1
ATOM 2339 C CA . THR A 1 296 ? 21.172 22.688 16.328 1 97.38 296 THR A CA 1
ATOM 2340 C C . THR A 1 296 ? 20.953 22.109 17.734 1 97.38 296 THR A C 1
ATOM 2342 O O . THR A 1 296 ? 20.656 22.859 18.656 1 97.38 296 THR A O 1
ATOM 2345 N N . GLY A 1 297 ? 21.094 20.828 17.828 1 96.81 297 GLY A N 1
ATOM 2346 C CA . GLY A 1 297 ? 20.922 20.172 19.109 1 96.81 297 GLY A CA 1
ATOM 2347 C C . GLY A 1 297 ? 19.531 19.594 19.312 1 96.81 297 GLY A C 1
ATOM 2348 O O . GLY A 1 297 ? 19.312 18.781 20.203 1 96.81 297 GLY A O 1
ATOM 2349 N N . GLU A 1 298 ? 18.641 20 18.438 1 98.38 298 GLU A N 1
ATOM 2350 C CA . GLU A 1 298 ? 17.25 19.531 18.578 1 98.38 298 GLU A CA 1
ATOM 2351 C C . GLU A 1 298 ? 17.062 18.172 17.922 1 98.38 298 GLU A C 1
ATOM 2353 O O . GLU A 1 298 ? 17.641 17.906 16.859 1 98.38 298 GLU A O 1
ATOM 2358 N N . ARG A 1 299 ? 16.344 17.312 18.594 1 98.44 299 ARG A N 1
ATOM 2359 C CA . ARG A 1 299 ? 15.836 16.094 17.984 1 98.44 299 ARG A CA 1
ATOM 2360 C C . ARG A 1 299 ? 14.531 16.359 17.234 1 98.44 299 ARG A C 1
ATOM 2362 O O . ARG A 1 299 ? 13.578 16.891 17.812 1 98.44 299 ARG A O 1
ATOM 2369 N N . LEU A 1 300 ? 14.5 15.961 16.016 1 98.75 300 LEU A N 1
ATOM 2370 C CA . LEU A 1 300 ? 13.375 16.25 15.125 1 98.75 300 LEU A CA 1
ATOM 2371 C C . LEU A 1 300 ? 12.617 14.969 14.781 1 98.75 300 LEU A C 1
ATOM 2373 O O . LEU A 1 300 ? 13.227 13.906 14.633 1 98.75 300 LEU A O 1
ATOM 2377 N N . ARG A 1 301 ? 11.273 15.102 14.648 1 98.81 301 A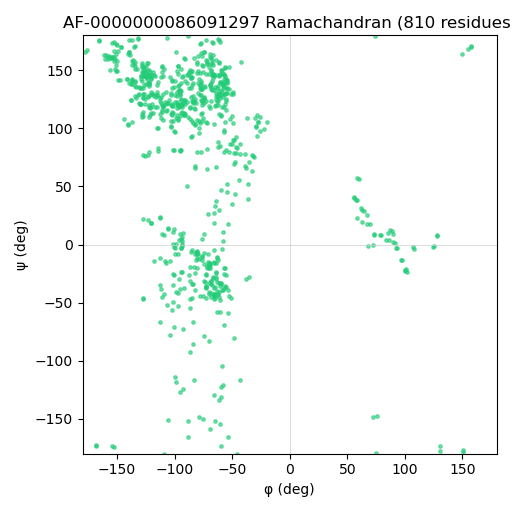RG A N 1
ATOM 2378 C CA . ARG A 1 301 ? 10.406 14.031 14.156 1 98.81 301 ARG A CA 1
ATOM 2379 C C . ARG A 1 301 ? 9.539 14.531 13 1 98.81 301 ARG A C 1
ATOM 2381 O O . ARG A 1 301 ? 8.875 15.562 13.117 1 98.81 301 ARG A O 1
ATOM 2388 N N . ILE A 1 302 ? 9.602 13.812 11.914 1 98.88 302 ILE A N 1
ATOM 2389 C CA . ILE A 1 302 ? 8.719 14.125 10.797 1 98.88 302 ILE A CA 1
ATOM 2390 C C . ILE A 1 302 ? 7.688 13.016 10.625 1 98.88 302 ILE A C 1
ATOM 2392 O O . ILE A 1 302 ? 8.047 11.852 10.414 1 98.88 302 ILE A O 1
ATOM 2396 N N . TYR A 1 303 ? 6.406 13.336 10.867 1 98.94 303 TYR A N 1
ATOM 2397 C CA . TYR A 1 303 ? 5.32 12.484 10.398 1 98.94 303 TYR A CA 1
ATOM 2398 C C . TYR A 1 303 ? 5.098 12.656 8.898 1 98.94 303 TYR A C 1
ATOM 2400 O O . TYR A 1 303 ? 4.559 13.672 8.461 1 98.94 303 TYR A O 1
ATOM 2408 N N . PHE A 1 304 ? 5.535 11.617 8.094 1 98.88 304 PHE A N 1
ATOM 2409 C CA . PHE A 1 304 ? 5.496 11.711 6.641 1 98.88 304 PHE A CA 1
ATOM 2410 C C . PHE A 1 304 ? 4.434 10.781 6.066 1 98.88 304 PHE A C 1
ATOM 2412 O O . PHE A 1 304 ? 4.359 9.609 6.441 1 98.88 304 PHE A O 1
ATOM 2419 N N . GLY A 1 305 ? 3.592 11.297 5.223 1 98.81 305 GLY A N 1
ATOM 2420 C CA . GLY A 1 305 ? 2.609 10.5 4.508 1 98.81 305 GLY A CA 1
ATOM 2421 C C . GLY A 1 305 ? 2.689 10.664 3.004 1 98.81 305 GLY A C 1
ATOM 2422 O O . GLY A 1 305 ? 3.184 11.68 2.51 1 98.81 305 GLY A O 1
ATOM 2423 N N . ASN A 1 306 ? 2.252 9.617 2.322 1 98.69 306 ASN A N 1
ATOM 2424 C CA . ASN A 1 306 ? 2.1 9.648 0.872 1 98.69 306 ASN A CA 1
ATOM 2425 C C . ASN A 1 306 ? 0.638 9.508 0.458 1 98.69 306 ASN A C 1
ATOM 2427 O O . ASN A 1 306 ? 0.113 8.391 0.39 1 98.69 306 ASN A O 1
ATOM 2431 N N . GLY A 1 307 ? 0.082 10.633 0.153 1 97.12 307 GLY A N 1
ATOM 2432 C CA . GLY A 1 307 ? -1.312 10.633 -0.258 1 97.12 307 GLY A CA 1
ATOM 2433 C C . GLY A 1 307 ? -1.536 10.008 -1.621 1 97.12 307 GLY A C 1
ATOM 2434 O O . GLY A 1 307 ? -2.641 9.555 -1.929 1 97.12 307 GLY A O 1
ATOM 2435 N N . GLY A 1 308 ? -0.467 9.93 -2.348 1 94.88 308 GLY A N 1
ATOM 2436 C CA . GLY A 1 308 ? -0.598 9.422 -3.705 1 94.88 308 GLY A CA 1
ATOM 2437 C C . GLY A 1 308 ? -1.196 10.43 -4.664 1 94.88 308 GLY A C 1
ATOM 2438 O O . GLY A 1 308 ? -0.888 11.617 -4.594 1 94.88 308 GLY A O 1
ATOM 2439 N N . PRO A 1 309 ? -1.977 9.758 -5.656 1 94.56 309 PRO A N 1
ATOM 2440 C CA . PRO A 1 309 ? -2.709 8.492 -5.516 1 94.56 309 PRO A CA 1
ATOM 2441 C C . PRO A 1 309 ? -1.964 7.309 -6.121 1 94.56 309 PRO A C 1
ATOM 2443 O O . PRO A 1 309 ? -2.42 6.168 -6.016 1 94.56 309 PRO A O 1
ATOM 2446 N N . ASN A 1 310 ? -0.779 7.539 -6.746 1 95.38 310 ASN A N 1
ATOM 2447 C CA . ASN A 1 310 ? -0.282 6.391 -7.492 1 95.38 310 ASN A CA 1
ATOM 2448 C C . ASN A 1 310 ? 1.157 6.051 -7.113 1 95.38 310 ASN A C 1
ATOM 2450 O O . ASN A 1 310 ? 1.479 4.895 -6.848 1 95.38 310 ASN A O 1
ATOM 2454 N N . LEU A 1 311 ? 2.023 6.977 -7.051 1 96.12 311 LEU A N 1
ATOM 2455 C CA . LEU A 1 311 ? 3.461 6.73 -7.074 1 96.12 311 LEU A CA 1
ATOM 2456 C C . LEU A 1 311 ? 3.996 6.504 -5.664 1 96.12 311 LEU A C 1
ATOM 2458 O O . LEU A 1 311 ? 3.527 7.129 -4.711 1 96.12 311 LEU A O 1
ATOM 2462 N N . THR A 1 312 ? 4.988 5.656 -5.582 1 97.19 312 THR A N 1
ATOM 2463 C CA . THR A 1 312 ? 5.727 5.473 -4.336 1 97.19 312 THR A CA 1
ATOM 2464 C C . THR A 1 312 ? 6.703 6.621 -4.113 1 97.19 312 THR A C 1
ATOM 2466 O O . THR A 1 312 ? 7.379 7.059 -5.047 1 97.19 312 THR A O 1
ATOM 2469 N N . SER A 1 313 ? 6.828 7.062 -2.865 1 97.81 313 SER A N 1
ATOM 2470 C CA . SER A 1 313 ? 7.762 8.125 -2.512 1 97.81 313 SER A CA 1
ATOM 2471 C C . SER A 1 313 ? 9.062 7.559 -1.952 1 97.81 313 SER A C 1
ATOM 2473 O O . SER A 1 313 ? 9.039 6.613 -1.159 1 97.81 313 SER A O 1
ATOM 2475 N N . SER A 1 314 ? 10.141 8.062 -2.48 1 97.44 314 SER A N 1
ATOM 2476 C CA . SER A 1 314 ? 11.453 7.828 -1.896 1 97.44 314 SER A CA 1
ATOM 2477 C C . SER A 1 314 ? 11.914 9.031 -1.083 1 97.44 314 SER A C 1
ATOM 2479 O O . SER A 1 314 ? 12.781 9.789 -1.526 1 97.44 314 SER A O 1
ATOM 2481 N N . PHE A 1 315 ? 11.453 9.156 0.151 1 98.12 315 PHE A N 1
ATOM 2482 C CA . PHE A 1 315 ? 11.633 10.344 0.975 1 98.12 315 PHE A CA 1
ATOM 2483 C C . PHE A 1 315 ? 13.055 10.406 1.523 1 98.12 315 PHE A C 1
ATOM 2485 O O . PHE A 1 315 ? 13.531 9.453 2.148 1 98.12 315 PHE A O 1
ATOM 2492 N N . HIS A 1 316 ? 13.68 11.516 1.239 1 96.38 316 HIS A N 1
ATOM 2493 C CA . HIS A 1 316 ? 15.078 11.734 1.587 1 96.38 316 HIS A CA 1
ATOM 2494 C C . HIS A 1 316 ? 15.305 13.156 2.078 1 96.38 316 HIS A C 1
ATOM 2496 O O . HIS A 1 316 ? 14.656 14.094 1.611 1 96.38 316 HIS A O 1
ATOM 2502 N N . VAL A 1 317 ? 16.094 13.297 3.088 1 96.75 317 VAL A N 1
ATOM 2503 C CA . VAL A 1 317 ? 16.578 14.602 3.518 1 96.75 317 VAL A CA 1
ATOM 2504 C C . VAL A 1 317 ? 18.078 14.688 3.277 1 96.75 317 VAL A C 1
ATOM 2506 O O . VAL A 1 317 ? 18.875 14.047 3.975 1 96.75 317 VAL A O 1
ATOM 2509 N N . ILE A 1 318 ? 18.469 15.531 2.342 1 92.81 318 ILE A N 1
ATOM 2510 C CA . ILE A 1 318 ? 19.875 15.641 1.974 1 92.81 318 ILE A CA 1
ATOM 2511 C C . ILE A 1 318 ? 20.688 16.156 3.166 1 92.81 318 ILE A C 1
ATOM 2513 O O . ILE A 1 318 ? 20.359 17.203 3.734 1 92.81 318 ILE A O 1
ATOM 2517 N N . GLY A 1 319 ? 21.703 15.461 3.555 1 92.75 319 GLY A N 1
ATOM 2518 C CA . GLY A 1 319 ? 22.578 15.844 4.648 1 92.75 319 GLY A CA 1
ATOM 2519 C C . GLY A 1 319 ? 22.172 15.242 5.98 1 92.75 319 GLY A C 1
ATOM 2520 O O . GLY A 1 319 ? 22.859 15.43 6.988 1 92.75 319 GLY A O 1
ATOM 2521 N N . ALA A 1 320 ? 21.078 14.516 5.977 1 95.06 320 ALA A N 1
ATOM 2522 C CA . ALA A 1 320 ? 20.625 13.891 7.215 1 95.06 320 ALA A CA 1
ATOM 2523 C C . ALA A 1 320 ? 20.625 12.367 7.086 1 95.06 320 ALA A C 1
ATOM 2525 O O . ALA A 1 320 ? 20.469 11.828 5.988 1 95.06 320 ALA A O 1
ATOM 2526 N N . ILE A 1 321 ? 20.922 11.68 8.18 1 96.31 321 ILE A N 1
ATOM 2527 C CA . ILE A 1 321 ? 20.734 10.25 8.383 1 96.31 321 ILE A CA 1
ATOM 2528 C C . ILE A 1 321 ? 19.641 10.016 9.43 1 96.31 321 ILE A C 1
ATOM 2530 O O . ILE A 1 321 ? 19.75 10.516 10.555 1 96.31 321 ILE A O 1
ATOM 2534 N N . PHE A 1 322 ? 18.625 9.312 9.055 1 97.44 322 PHE A N 1
ATOM 2535 C CA . PHE A 1 322 ? 17.531 9.062 9.992 1 97.44 322 PHE A CA 1
ATOM 2536 C C . PHE A 1 322 ? 17.969 8.125 11.109 1 97.44 322 PHE A C 1
ATOM 2538 O O . PHE A 1 322 ? 18.328 6.969 10.844 1 97.44 322 PHE A O 1
ATOM 2545 N N . ASP A 1 323 ? 17.938 8.633 12.297 1 97.25 323 ASP A N 1
ATOM 2546 C CA . ASP A 1 323 ? 18.297 7.844 13.469 1 97.25 323 ASP A CA 1
ATOM 2547 C C . ASP A 1 323 ? 17.297 6.711 13.703 1 97.25 323 ASP A C 1
ATOM 2549 O O . ASP A 1 323 ? 17.688 5.594 14.039 1 97.25 323 ASP A O 1
ATOM 2553 N N . LYS A 1 324 ? 16.047 7.031 13.586 1 98.06 324 LYS A N 1
ATOM 2554 C CA . LYS A 1 324 ? 14.953 6.078 13.703 1 98.06 324 LYS A CA 1
ATOM 2555 C C . LYS A 1 324 ? 13.977 6.219 12.539 1 98.06 324 LYS A C 1
ATOM 2557 O O . LYS A 1 324 ? 13.664 7.332 12.117 1 98.06 324 LYS A O 1
ATOM 2562 N N . VAL A 1 325 ? 13.602 5.102 12.016 1 98.25 325 VAL A N 1
ATOM 2563 C CA . VAL A 1 325 ? 12.57 5.062 10.984 1 98.25 325 VAL A CA 1
ATOM 2564 C C . VAL A 1 325 ? 11.484 4.055 11.375 1 98.25 325 VAL A C 1
ATOM 2566 O O . VAL A 1 325 ? 11.75 2.855 11.477 1 98.25 325 VAL A O 1
ATOM 2569 N N . TYR A 1 326 ? 10.312 4.59 11.664 1 97.88 326 TYR A N 1
ATOM 2570 C CA . TYR A 1 326 ? 9.133 3.762 11.891 1 97.88 326 TYR A CA 1
ATOM 2571 C C . TYR A 1 326 ? 8.453 3.41 10.578 1 97.88 326 TYR A C 1
ATOM 2573 O O . TYR A 1 326 ? 7.555 4.121 10.125 1 97.88 326 TYR A O 1
ATOM 2581 N N . ARG A 1 327 ? 8.844 2.24 10.031 1 95.81 327 ARG A N 1
ATOM 2582 C CA . ARG A 1 327 ? 8.422 1.847 8.688 1 95.81 327 ARG A CA 1
ATOM 2583 C C . ARG A 1 327 ? 6.918 1.618 8.633 1 95.81 327 ARG A C 1
ATOM 2585 O O . ARG A 1 327 ? 6.34 1.028 9.547 1 95.81 327 ARG A O 1
ATOM 2592 N N . GLU A 1 328 ? 6.289 2.193 7.59 1 95.81 328 GLU A N 1
ATOM 2593 C CA . GLU A 1 328 ? 4.879 2.008 7.258 1 95.81 328 GLU A CA 1
ATOM 2594 C C . GLU A 1 328 ? 3.979 2.43 8.414 1 95.81 328 GLU A C 1
ATOM 2596 O O . GLU A 1 328 ? 2.863 1.923 8.562 1 95.81 328 GLU A O 1
ATOM 2601 N N . GLY A 1 329 ? 4.48 3.299 9.297 1 96.19 329 GLY A N 1
ATOM 2602 C CA . GLY A 1 329 ? 3.676 3.857 10.367 1 96.19 329 GLY A CA 1
ATOM 2603 C C . GLY A 1 329 ? 3.621 2.971 11.602 1 96.19 329 GLY A C 1
ATOM 2604 O O . GLY A 1 329 ? 2.793 3.182 12.484 1 96.19 329 GLY A O 1
ATOM 2605 N N . ASP A 1 330 ? 4.449 1.922 11.648 1 96.62 330 ASP A N 1
ATOM 2606 C CA . ASP A 1 330 ? 4.562 1.034 12.797 1 96.62 330 ASP A CA 1
ATOM 2607 C C . ASP A 1 330 ? 5.262 1.732 13.961 1 96.62 330 ASP A C 1
ATOM 2609 O O . ASP A 1 330 ? 6.492 1.752 14.031 1 96.62 330 ASP A O 1
ATOM 2613 N N . VAL A 1 331 ? 4.465 2.129 14.969 1 96.88 331 VAL A N 1
ATOM 2614 C CA . VAL A 1 331 ? 5.043 2.91 16.062 1 96.88 331 VAL A CA 1
ATOM 2615 C C . VAL A 1 331 ? 5.176 2.039 17.312 1 96.88 331 VAL A C 1
ATOM 2617 O O . VAL A 1 331 ? 5.348 2.555 18.406 1 96.88 331 VAL A O 1
ATOM 2620 N N . VAL A 1 332 ? 5.027 0.725 17.141 1 95.62 332 VAL A N 1
ATOM 2621 C CA . VAL A 1 332 ? 5.098 -0.153 18.297 1 95.62 332 VAL A CA 1
ATOM 2622 C C . VAL A 1 332 ? 6.34 -1.035 18.203 1 95.62 332 VAL A C 1
ATOM 2624 O O . VAL A 1 332 ? 6.984 -1.321 19.219 1 95.62 332 VAL A O 1
ATOM 2627 N N . SER A 1 333 ? 6.754 -1.464 16.984 1 93.94 333 SER A N 1
ATOM 2628 C CA . SER A 1 333 ? 7.949 -2.283 16.812 1 93.94 333 SER A CA 1
ATOM 2629 C C . SER A 1 333 ? 9.219 -1.443 16.922 1 93.94 333 SER A C 1
ATOM 2631 O O . SER A 1 333 ? 9.164 -0.216 16.828 1 93.94 333 SER A O 1
ATOM 2633 N N . ASN A 1 334 ? 10.367 -2.182 17.094 1 94.12 334 ASN A N 1
ATOM 2634 C CA . ASN A 1 334 ? 11.633 -1.456 17.078 1 94.12 334 ASN A CA 1
ATOM 2635 C C . ASN A 1 334 ? 11.859 -0.775 15.727 1 94.12 334 ASN A C 1
ATOM 2637 O O . ASN A 1 334 ? 11.789 -1.42 14.68 1 94.12 334 ASN A O 1
ATOM 2641 N N . PRO A 1 335 ? 12.133 0.493 15.836 1 95.69 335 PRO A N 1
ATOM 2642 C CA . PRO A 1 335 ? 12.359 1.191 14.57 1 95.69 335 PRO A CA 1
ATOM 2643 C C . PRO A 1 335 ? 13.664 0.781 13.891 1 95.69 335 PRO A C 1
ATOM 2645 O O . PRO A 1 335 ? 14.578 0.287 14.555 1 95.69 335 PRO A O 1
ATOM 2648 N N . ALA A 1 336 ? 13.664 0.902 12.578 1 94.94 336 ALA A N 1
ATOM 2649 C CA . ALA A 1 336 ? 14.93 0.779 11.852 1 94.94 336 ALA A CA 1
ATOM 2650 C C . ALA A 1 336 ? 15.891 1.899 12.234 1 94.94 336 ALA A C 1
ATOM 2652 O O . ALA A 1 336 ? 15.469 2.967 12.688 1 94.94 336 ALA A O 1
ATOM 2653 N N . ARG A 1 337 ? 17.203 1.66 11.992 1 96.19 337 ARG A N 1
ATOM 2654 C CA . ARG A 1 337 ? 18.219 2.611 12.461 1 96.19 337 ARG A CA 1
ATOM 2655 C C . ARG A 1 337 ? 19.125 3.045 11.328 1 96.19 337 ARG A C 1
ATOM 2657 O O . ARG A 1 337 ? 19.5 2.234 10.477 1 96.19 337 ARG A O 1
ATOM 2664 N N . PHE A 1 338 ? 19.391 4.32 11.312 1 96.56 338 PHE A N 1
ATOM 2665 C CA . PHE A 1 338 ? 20.422 4.953 10.5 1 96.56 338 PHE A CA 1
ATOM 2666 C C . PHE A 1 338 ? 20.156 4.711 9.016 1 96.56 338 PHE A C 1
ATOM 2668 O O . PHE A 1 338 ? 21.047 4.254 8.297 1 96.56 338 PHE A O 1
ATOM 2675 N N . LEU A 1 339 ? 19.031 5.086 8.586 1 96.5 339 LEU A N 1
ATOM 2676 C CA . LEU A 1 339 ? 18.656 4.93 7.18 1 96.5 339 LEU A CA 1
ATOM 2677 C C . LEU A 1 339 ? 18.875 6.23 6.418 1 96.5 339 LEU A C 1
ATOM 2679 O O . LEU A 1 339 ? 18.688 7.316 6.965 1 96.5 339 LEU A O 1
ATOM 2683 N N . GLN A 1 340 ? 19.188 6.148 5.148 1 93.5 340 GLN A N 1
ATOM 2684 C CA . GLN A 1 340 ? 19.391 7.293 4.262 1 93.5 340 GLN A CA 1
ATOM 2685 C C . GLN A 1 340 ? 18.062 7.734 3.631 1 93.5 340 GLN A C 1
ATOM 2687 O O . GLN A 1 340 ? 17.953 8.867 3.166 1 93.5 340 GLN A O 1
ATOM 2692 N N . ILE A 1 341 ? 17.141 6.762 3.529 1 94.62 341 ILE A N 1
ATOM 2693 C CA . ILE A 1 341 ? 15.914 6.977 2.762 1 94.62 341 ILE A CA 1
ATOM 2694 C C . ILE A 1 341 ? 14.781 6.152 3.357 1 94.62 341 ILE A C 1
ATOM 2696 O O . ILE A 1 341 ? 15.023 5.137 4.012 1 94.62 341 ILE A O 1
ATOM 2700 N N . ALA A 1 342 ? 13.547 6.656 3.244 1 96.62 342 ALA A N 1
ATOM 2701 C CA . ALA A 1 342 ? 12.344 5.891 3.578 1 96.62 342 ALA A CA 1
ATOM 2702 C C . ALA A 1 342 ? 11.43 5.742 2.363 1 96.62 342 ALA A C 1
ATOM 2704 O O . ALA A 1 342 ? 11.023 6.738 1.761 1 96.62 342 ALA A O 1
ATOM 2705 N N . SER A 1 343 ? 11.172 4.457 1.991 1 96.56 343 SER A N 1
ATOM 2706 C CA . SER A 1 343 ? 10.211 4.172 0.934 1 96.56 343 SER A CA 1
ATOM 2707 C C . SER A 1 343 ? 8.781 4.152 1.477 1 96.56 343 SER A C 1
ATOM 2709 O O . SER A 1 343 ? 8.484 3.428 2.428 1 96.56 343 SER A O 1
ATOM 2711 N N . VAL A 1 344 ? 7.922 5.004 0.91 1 97.88 344 VAL A N 1
ATOM 2712 C CA . VAL A 1 344 ? 6.551 5.137 1.393 1 97.88 344 VAL A CA 1
ATOM 2713 C C . VAL A 1 344 ? 5.578 4.965 0.23 1 97.88 344 VAL A C 1
ATOM 2715 O O . VAL A 1 344 ? 5.496 5.82 -0.651 1 97.88 344 VAL A O 1
ATOM 2718 N N . PRO A 1 345 ? 4.797 3.85 0.175 1 97.5 345 PRO A N 1
ATOM 2719 C CA . PRO A 1 345 ? 3.84 3.629 -0.912 1 97.5 345 PRO A CA 1
ATOM 2720 C C . PRO A 1 345 ? 2.656 4.594 -0.865 1 97.5 345 PRO A C 1
ATOM 2722 O O . PRO A 1 345 ? 2.422 5.238 0.16 1 97.5 345 PRO A O 1
ATOM 2725 N N . PRO A 1 346 ? 1.924 4.738 -2.053 1 98 346 PRO A N 1
ATOM 2726 C CA . PRO A 1 346 ? 0.709 5.555 -1.983 1 98 346 PRO A CA 1
ATOM 2727 C C . PRO A 1 346 ? -0.306 5.02 -0.976 1 98 346 PRO A C 1
ATOM 2729 O O . PRO A 1 346 ? -0.589 3.818 -0.958 1 98 346 PRO A O 1
ATOM 2732 N N . GLY A 1 347 ? -0.814 5.941 -0.116 1 97.44 347 GLY A N 1
ATOM 2733 C CA . GLY A 1 347 ? -1.729 5.555 0.946 1 97.44 347 GLY A CA 1
ATOM 2734 C C . GLY A 1 347 ? -1.021 5.102 2.207 1 97.44 347 GLY A C 1
ATOM 2735 O O . GLY A 1 347 ? -1.666 4.676 3.168 1 97.44 347 GLY A O 1
ATOM 2736 N N . GLY A 1 348 ? 0.314 5.199 2.182 1 98.12 348 GLY A N 1
ATOM 2737 C CA . GLY A 1 348 ? 1.104 4.805 3.338 1 98.12 348 GLY A CA 1
ATOM 2738 C C . GLY A 1 348 ? 1.729 5.98 4.062 1 98.12 348 GLY A C 1
ATOM 2739 O O . GLY A 1 348 ? 1.515 7.137 3.684 1 98.12 348 GLY A O 1
ATOM 2740 N N . SER A 1 349 ? 2.463 5.652 5.129 1 98.75 349 SER A N 1
ATOM 2741 C CA . SER A 1 349 ? 3.105 6.668 5.953 1 98.75 349 SER A CA 1
ATOM 2742 C C . SER A 1 349 ? 4.352 6.117 6.641 1 98.75 349 SER A C 1
ATOM 2744 O O . SER A 1 349 ? 4.633 4.922 6.559 1 98.75 349 SER A O 1
ATOM 2746 N N . THR A 1 350 ? 5.141 6.996 7.176 1 98.69 350 THR A N 1
ATOM 2747 C CA . THR A 1 350 ? 6.293 6.66 8.008 1 98.69 350 THR A CA 1
ATOM 2748 C C . THR A 1 350 ? 6.578 7.77 9.016 1 98.69 350 THR A C 1
ATOM 2750 O O . THR A 1 350 ? 6.039 8.875 8.898 1 98.69 350 THR A O 1
ATOM 2753 N N . VAL A 1 351 ? 7.297 7.422 10.055 1 98.75 351 VAL A N 1
ATOM 2754 C CA . VAL A 1 351 ? 7.84 8.391 11 1 98.75 351 VAL A CA 1
ATOM 2755 C C . VAL A 1 351 ? 9.367 8.328 10.984 1 98.75 351 VAL A C 1
ATOM 2757 O O . VAL A 1 351 ? 9.953 7.25 11.078 1 98.75 351 VAL A O 1
ATOM 2760 N N . VAL A 1 352 ? 9.969 9.484 10.812 1 98.75 352 VAL A N 1
ATOM 2761 C CA . VAL A 1 352 ? 11.422 9.5 10.867 1 98.75 352 VAL A CA 1
ATOM 2762 C C . VAL A 1 352 ? 11.891 10.477 11.945 1 98.75 352 VAL A C 1
ATOM 2764 O O . VAL A 1 352 ? 11.242 11.492 12.195 1 98.75 352 VAL A O 1
ATOM 2767 N N . GLU A 1 353 ? 12.992 10.156 12.586 1 98.62 353 GLU A N 1
ATOM 2768 C CA . GLU A 1 353 ? 13.641 11.008 13.586 1 98.62 353 GLU A CA 1
ATOM 2769 C C . GLU A 1 353 ? 15.125 11.188 13.281 1 98.62 353 GLU A C 1
ATOM 2771 O O . GLU A 1 353 ? 15.781 10.25 12.812 1 98.62 353 GLU A O 1
ATOM 2776 N N . PHE A 1 354 ? 15.586 12.32 13.523 1 98.12 354 PHE A N 1
ATOM 2777 C CA . PHE A 1 354 ? 17.016 12.57 13.445 1 98.12 354 PHE A CA 1
ATOM 2778 C C . PHE A 1 354 ? 17.391 13.836 14.211 1 98.12 354 PHE A C 1
ATOM 2780 O O . PHE A 1 354 ? 16.531 14.656 14.516 1 98.12 354 PHE A O 1
ATOM 2787 N N . ASP A 1 355 ? 18.641 13.977 14.5 1 97.31 355 ASP A N 1
ATOM 2788 C CA . ASP A 1 355 ? 19.141 15.117 15.25 1 97.31 355 ASP A CA 1
ATOM 2789 C C . ASP A 1 355 ? 19.703 16.188 14.305 1 97.31 355 ASP A C 1
ATOM 2791 O O . ASP A 1 355 ? 20.391 15.867 13.344 1 97.31 355 ASP A O 1
ATOM 2795 N N . ALA A 1 356 ? 19.359 17.391 14.609 1 97 356 ALA A N 1
ATOM 2796 C CA . ALA A 1 356 ? 20 18.5 13.914 1 97 356 ALA A CA 1
ATOM 2797 C C . ALA A 1 356 ? 21.391 18.781 14.492 1 97 356 ALA A C 1
ATOM 2799 O O . ALA A 1 356 ? 21.531 19.578 15.422 1 97 356 ALA A O 1
ATOM 2800 N N . GLN A 1 357 ? 22.406 18.281 13.789 1 94.62 357 GLN A N 1
ATOM 2801 C CA . GLN A 1 357 ? 23.75 18.328 14.367 1 94.62 357 GLN A CA 1
ATOM 2802 C C . GLN A 1 357 ? 24.516 19.562 13.883 1 94.62 357 GLN A C 1
ATOM 2804 O O . GLN A 1 357 ? 25.375 20.078 14.602 1 94.62 357 GLN A O 1
ATOM 2809 N N . VAL A 1 358 ? 24.344 19.906 12.672 1 94.94 358 VAL A N 1
ATOM 2810 C CA . VAL A 1 358 ? 25.047 21.047 12.07 1 94.94 358 VAL A CA 1
ATOM 2811 C C . VAL A 1 358 ? 24.031 22.016 11.469 1 94.94 358 VAL A C 1
ATOM 2813 O O . VAL A 1 358 ? 22.953 21.609 11.023 1 94.94 358 VAL A O 1
ATOM 2816 N N . PRO A 1 359 ? 24.328 23.297 11.508 1 94.94 359 PRO A N 1
ATOM 2817 C CA . PRO A 1 359 ? 23.406 24.266 10.93 1 94.94 359 PRO A CA 1
ATOM 2818 C C . PRO A 1 359 ? 23.422 24.266 9.398 1 94.94 359 PRO A C 1
ATOM 2820 O O . PRO A 1 359 ? 24.312 23.672 8.789 1 94.94 359 PRO A O 1
ATOM 2823 N N . GLY A 1 360 ? 22.359 24.938 8.828 1 92 360 GLY A N 1
ATOM 2824 C CA . GLY A 1 360 ? 22.281 25.062 7.379 1 92 360 GLY A CA 1
ATOM 2825 C C . GLY A 1 360 ? 20.922 24.672 6.82 1 92 360 GLY A C 1
ATOM 2826 O O . GLY A 1 360 ? 19.984 24.422 7.578 1 92 360 GLY A O 1
ATOM 2827 N N . ASN A 1 361 ? 20.875 24.734 5.484 1 91.62 361 ASN A N 1
ATOM 2828 C CA . ASN A 1 361 ? 19.656 24.328 4.773 1 91.62 361 ASN A CA 1
ATOM 2829 C C . ASN A 1 361 ? 19.719 22.859 4.355 1 91.62 361 ASN A C 1
ATOM 2831 O O . ASN A 1 361 ? 20.625 22.453 3.621 1 91.62 361 ASN A O 1
ATOM 2835 N N . PHE A 1 362 ? 18.812 22.125 4.875 1 94.81 362 PHE A N 1
ATOM 2836 C CA . PHE A 1 362 ? 18.672 20.734 4.477 1 94.81 362 PHE A CA 1
ATOM 2837 C C . PHE A 1 362 ? 17.5 20.578 3.51 1 94.81 362 PHE A C 1
ATOM 2839 O O . PHE A 1 362 ? 16.406 21.094 3.752 1 94.81 362 PHE A O 1
ATOM 2846 N N . THR A 1 363 ? 17.734 19.828 2.432 1 94.44 363 THR A N 1
ATOM 2847 C CA . THR A 1 363 ? 16.703 19.688 1.408 1 94.44 363 THR A CA 1
ATOM 2848 C C . THR A 1 363 ? 15.914 18.391 1.609 1 94.44 363 THR A C 1
ATOM 2850 O O . THR A 1 363 ? 16.5 17.312 1.671 1 94.44 363 THR A O 1
ATOM 2853 N N . LEU A 1 364 ? 14.617 18.547 1.793 1 97.12 364 LEU A N 1
ATOM 2854 C CA . LEU A 1 364 ? 13.695 17.422 1.65 1 97.12 364 LEU A CA 1
ATOM 2855 C C . LEU A 1 364 ? 13.398 17.156 0.18 1 97.12 364 LEU A C 1
ATOM 2857 O O . LEU A 1 364 ? 13.164 18.078 -0.593 1 97.12 364 LEU A O 1
ATOM 2861 N N . MET A 1 365 ? 13.359 15.844 -0.183 1 94.75 365 MET A N 1
ATOM 2862 C CA . MET A 1 365 ? 13.031 15.562 -1.579 1 94.75 365 MET A CA 1
ATOM 2863 C C . MET A 1 365 ? 12.555 14.133 -1.752 1 94.75 365 MET A C 1
ATOM 2865 O O . MET A 1 365 ? 12.703 13.305 -0.848 1 94.75 365 MET A O 1
ATOM 2869 N N . ASP A 1 366 ? 11.836 13.867 -2.855 1 96.56 366 ASP A N 1
ATOM 2870 C CA . ASP A 1 366 ? 11.641 12.523 -3.398 1 96.56 366 ASP A CA 1
ATOM 2871 C C . ASP A 1 366 ? 12.828 12.102 -4.262 1 96.56 366 ASP A C 1
ATOM 2873 O O . ASP A 1 366 ? 13.125 12.742 -5.273 1 96.56 366 ASP A O 1
ATOM 2877 N N . HIS A 1 367 ? 13.453 11 -3.941 1 93.81 367 HIS A N 1
ATOM 2878 C CA . HIS A 1 367 ? 14.695 10.617 -4.605 1 93.81 367 HIS A CA 1
ATOM 2879 C C . HIS A 1 367 ? 14.422 9.977 -5.961 1 93.81 367 HIS A C 1
ATOM 2881 O O . HIS A 1 367 ? 15.359 9.609 -6.676 1 93.81 367 HIS A O 1
ATOM 2887 N N . ALA A 1 368 ? 13.148 9.703 -6.277 1 93.38 368 ALA A N 1
ATOM 2888 C CA . ALA A 1 368 ? 12.859 9.68 -7.707 1 93.38 368 ALA A CA 1
ATOM 2889 C C . ALA A 1 368 ? 13.117 11.039 -8.344 1 93.38 368 ALA A C 1
ATOM 2891 O O . ALA A 1 368 ? 12.195 11.844 -8.5 1 93.38 368 ALA A O 1
ATOM 2892 N N . ILE A 1 369 ? 14.234 11.25 -8.742 1 87.62 369 ILE A N 1
ATOM 2893 C CA . ILE A 1 369 ? 14.938 12.531 -8.734 1 87.62 369 ILE A CA 1
ATOM 2894 C C . ILE A 1 369 ? 14.273 13.484 -9.727 1 87.62 369 ILE A C 1
ATOM 2896 O O . ILE A 1 369 ? 14.25 14.695 -9.5 1 87.62 369 ILE A O 1
ATOM 2900 N N . PHE A 1 370 ? 13.695 13.078 -10.82 1 89.69 370 PHE A N 1
ATOM 2901 C CA . PHE A 1 370 ? 13.055 13.969 -11.781 1 89.69 370 PHE A CA 1
ATOM 2902 C C . PHE A 1 370 ? 11.828 14.633 -11.164 1 89.69 370 PHE A C 1
ATOM 2904 O O . PHE A 1 370 ? 11.359 15.656 -11.656 1 89.69 370 PHE A O 1
ATOM 2911 N N . ARG A 1 371 ? 11.344 14.102 -10.031 1 94.38 371 ARG A N 1
ATOM 2912 C CA . ARG A 1 371 ? 10.164 14.664 -9.383 1 94.38 371 ARG A CA 1
ATOM 2913 C C . ARG A 1 371 ? 10.5 15.953 -8.641 1 94.38 371 ARG A C 1
ATOM 2915 O O . ARG A 1 371 ? 9.609 16.719 -8.266 1 94.38 371 ARG A O 1
ATOM 2922 N N . LEU A 1 372 ? 11.797 16.203 -8.531 1 90.12 372 LEU A N 1
ATOM 2923 C CA . LEU A 1 372 ? 12.227 17.516 -8.031 1 90.12 372 LEU A CA 1
ATOM 2924 C C . LEU A 1 372 ? 11.703 18.641 -8.914 1 90.12 372 LEU A C 1
ATOM 2926 O O . LEU A 1 372 ? 11.273 19.672 -8.414 1 90.12 372 LEU A O 1
ATOM 2930 N N . ASP A 1 373 ? 11.727 18.359 -10.164 1 91.06 373 ASP A N 1
ATOM 2931 C CA . ASP A 1 373 ? 11.32 19.375 -11.125 1 91.06 373 ASP A CA 1
ATOM 2932 C C . ASP A 1 373 ? 9.797 19.453 -11.234 1 91.06 373 ASP A C 1
ATOM 2934 O O . ASP A 1 373 ? 9.258 20.391 -11.82 1 91.06 373 ASP A O 1
ATOM 2938 N N . LYS A 1 374 ? 9.141 18.484 -10.586 1 95.06 374 LYS A N 1
ATOM 2939 C CA . LYS A 1 374 ? 7.684 18.531 -10.539 1 95.06 374 LYS A CA 1
ATOM 2940 C C . LYS A 1 374 ? 7.191 19.156 -9.234 1 95.06 374 LYS A C 1
ATOM 2942 O O . LYS A 1 374 ? 5.988 19.344 -9.047 1 95.06 374 LYS A O 1
ATOM 2947 N N . GLY A 1 375 ? 8.094 19.406 -8.297 1 95.94 375 GLY A N 1
ATOM 2948 C CA . GLY A 1 375 ? 7.703 20.156 -7.113 1 95.94 375 GLY A CA 1
ATOM 2949 C C . GLY A 1 375 ? 8.008 19.422 -5.82 1 95.94 375 GLY A C 1
ATOM 2950 O O . GLY A 1 375 ? 7.816 19.969 -4.73 1 95.94 375 GLY A O 1
ATOM 2951 N N . ALA A 1 376 ? 8.531 18.203 -5.836 1 96.56 376 ALA A N 1
ATOM 2952 C CA . ALA A 1 376 ? 8.75 17.391 -4.641 1 96.56 376 ALA A CA 1
ATOM 2953 C C . ALA A 1 376 ? 10.047 17.781 -3.938 1 96.56 376 ALA A C 1
ATOM 2955 O O . ALA A 1 376 ? 10.961 16.969 -3.801 1 96.56 376 ALA A O 1
ATOM 2956 N N . THR A 1 377 ? 10.031 18.984 -3.443 1 94.69 377 THR A N 1
ATOM 2957 C CA . THR A 1 377 ? 11.203 19.531 -2.766 1 94.69 377 THR A CA 1
ATOM 2958 C C . THR A 1 377 ? 10.797 20.547 -1.707 1 94.69 377 THR A C 1
ATOM 2960 O O . THR A 1 377 ? 9.695 21.094 -1.757 1 94.69 377 THR A O 1
ATOM 2963 N N . GLY A 1 378 ? 11.523 20.688 -0.68 1 95.75 378 GLY A N 1
ATOM 2964 C CA . GLY A 1 378 ? 11.367 21.641 0.398 1 95.75 378 GLY A CA 1
ATOM 2965 C C . GLY A 1 378 ? 12.594 21.75 1.281 1 95.75 378 GLY A C 1
ATOM 2966 O O . GLY A 1 378 ? 13.578 21.031 1.074 1 95.75 378 GLY A O 1
ATOM 2967 N N . PHE A 1 379 ? 12.516 22.688 2.232 1 95.5 379 PHE A N 1
ATOM 2968 C CA . PHE A 1 379 ? 13.711 22.922 3.029 1 95.5 379 PHE A CA 1
ATOM 2969 C C . PHE A 1 379 ? 13.414 22.766 4.516 1 95.5 379 PHE A C 1
ATOM 2971 O O . PHE A 1 379 ? 12.312 23.078 4.969 1 95.5 379 PHE A O 1
ATOM 2978 N N . LEU A 1 380 ? 14.352 22.25 5.168 1 97.69 380 LEU A N 1
ATOM 2979 C CA . LEU A 1 380 ? 14.539 22.359 6.609 1 97.69 380 LEU A CA 1
ATOM 2980 C C . LEU A 1 380 ? 15.703 23.281 6.941 1 97.69 380 LEU A C 1
ATOM 2982 O O . LEU A 1 380 ? 16.844 23 6.598 1 97.69 380 LEU A O 1
ATOM 2986 N N . LYS A 1 381 ? 15.406 24.375 7.57 1 96.38 381 LYS A N 1
ATOM 2987 C CA . LYS A 1 381 ? 16.438 25.344 7.961 1 96.38 381 LYS A CA 1
ATOM 2988 C C . LYS A 1 381 ? 16.844 25.141 9.422 1 96.38 381 LYS A C 1
ATOM 2990 O O . LYS A 1 381 ? 16.031 25.312 10.328 1 96.38 381 LYS A O 1
ATOM 2995 N N . VAL A 1 382 ? 18.078 24.875 9.586 1 96.94 382 VAL A N 1
ATOM 2996 C CA . VAL A 1 382 ? 18.625 24.656 10.93 1 96.94 382 VAL A CA 1
ATOM 2997 C C . VAL A 1 382 ? 19.531 25.812 11.312 1 96.94 382 VAL A C 1
ATOM 2999 O O . VAL A 1 382 ? 20.547 26.062 10.656 1 96.94 382 VAL A O 1
ATOM 3002 N N . SER A 1 383 ? 19.203 26.516 12.367 1 97.31 383 SER A N 1
ATOM 3003 C CA . SER A 1 383 ? 20.047 27.594 12.875 1 97.31 383 SER A CA 1
ATOM 3004 C C . SER A 1 383 ? 20.938 27.125 14.023 1 97.31 383 SER A C 1
ATOM 3006 O O . SER A 1 383 ? 20.594 26.156 14.703 1 97.31 383 SER A O 1
ATOM 3008 N N . GLY A 1 384 ? 22.062 27.797 14.195 1 96.62 384 GLY A N 1
ATOM 3009 C CA . GLY A 1 384 ? 22.969 27.469 15.273 1 96.62 384 GLY A CA 1
ATOM 3010 C C . GLY A 1 384 ? 24.422 27.781 14.945 1 96.62 384 GLY A C 1
ATOM 3011 O O . GLY A 1 384 ? 24.719 28.375 13.898 1 96.62 384 GLY A O 1
ATOM 3012 N N . ALA A 1 385 ? 25.328 27.469 15.898 1 94.19 385 ALA A N 1
ATOM 3013 C CA . ALA A 1 385 ? 26.75 27.719 15.727 1 94.19 385 ALA A CA 1
ATOM 3014 C C . ALA A 1 385 ? 27.375 26.703 14.773 1 94.19 385 ALA A C 1
ATOM 3016 O O . ALA A 1 385 ? 26.953 25.547 14.727 1 94.19 385 ALA A O 1
ATOM 3017 N N . SER A 1 386 ? 28.391 27.172 14.07 1 91.56 386 SER A N 1
ATOM 3018 C CA . SER A 1 386 ? 29.125 26.266 13.188 1 91.56 386 SER A CA 1
ATOM 3019 C C . SER A 1 386 ? 29.766 25.125 13.969 1 91.56 386 SER A C 1
ATOM 3021 O O . SER A 1 386 ? 30.141 25.297 15.133 1 91.56 386 SER A O 1
ATOM 3023 N N . ARG A 1 387 ? 29.797 23.984 13.328 1 93.81 387 ARG A N 1
ATOM 3024 C CA . ARG A 1 387 ? 30.438 22.812 13.891 1 93.81 387 ARG A CA 1
ATOM 3025 C C . ARG A 1 387 ? 31.531 22.281 12.961 1 93.81 387 ARG A C 1
ATOM 3027 O O . ARG A 1 387 ? 31.375 21.219 12.359 1 93.81 387 ARG A O 1
ATOM 3034 N N . PRO A 1 388 ? 32.688 22.859 12.953 1 91.69 388 PRO A N 1
ATOM 3035 C CA . PRO A 1 388 ? 33.75 22.469 12.023 1 91.69 388 PRO A CA 1
ATOM 3036 C C . PRO A 1 388 ? 34.312 21.078 12.336 1 91.69 388 PRO A C 1
ATOM 3038 O O . PRO A 1 388 ? 34.938 20.469 11.484 1 91.69 388 PRO A O 1
ATOM 3041 N N . ASP A 1 389 ? 34.062 20.578 13.57 1 93.31 389 ASP A N 1
ATOM 3042 C CA . ASP A 1 389 ? 34.5 19.25 13.938 1 93.31 389 ASP A CA 1
ATOM 3043 C C . ASP A 1 389 ? 33.719 18.172 13.18 1 93.31 389 ASP A C 1
ATOM 3045 O O . ASP A 1 389 ? 34.188 17.047 13.031 1 93.31 389 ASP A O 1
ATOM 3049 N N . ILE A 1 390 ? 32.562 18.547 12.672 1 93.81 390 ILE A N 1
ATOM 3050 C CA . ILE A 1 390 ? 31.688 17.594 12 1 93.81 390 ILE A CA 1
ATOM 3051 C C . ILE A 1 390 ? 31.641 17.891 10.5 1 93.81 390 ILE A C 1
ATOM 3053 O O . ILE A 1 390 ? 31.688 16.984 9.68 1 93.81 390 ILE A O 1
ATOM 3057 N N . TYR A 1 391 ? 31.5 19.125 10.141 1 90.94 391 TYR A N 1
ATOM 3058 C CA . TYR A 1 391 ? 31.297 19.578 8.773 1 90.94 391 TYR A CA 1
ATOM 3059 C C . TYR A 1 391 ? 32.156 20.812 8.477 1 90.94 391 TYR A C 1
ATOM 3061 O O . TYR A 1 391 ? 31.844 21.906 8.961 1 90.94 391 TYR A O 1
ATOM 3069 N N . ASP A 1 392 ? 33.188 20.625 7.746 1 87.19 392 ASP A N 1
ATOM 3070 C CA . ASP A 1 392 ? 34.125 21.719 7.473 1 87.19 392 ASP A CA 1
ATOM 3071 C C . ASP A 1 392 ? 34.812 21.531 6.113 1 87.19 392 ASP A C 1
ATOM 3073 O O . ASP A 1 392 ? 34.625 20.5 5.461 1 87.19 392 ASP A O 1
ATOM 3077 N N . GLY A 1 393 ? 35.25 22.688 5.527 1 84.88 393 GLY A N 1
ATOM 3078 C CA . GLY A 1 393 ? 36 22.734 4.285 1 84.88 393 GLY A CA 1
ATOM 3079 C C . GLY A 1 393 ? 36.969 23.906 4.199 1 84.88 393 GLY A C 1
ATOM 3080 O O . GLY A 1 393 ? 36.906 24.812 5.031 1 84.88 393 GLY A O 1
ATOM 3081 N N . THR A 1 394 ? 37.844 23.797 3.211 1 85.31 394 THR A N 1
ATOM 3082 C CA . THR A 1 394 ? 38.844 24.844 3.049 1 85.31 394 THR A CA 1
ATOM 3083 C C . THR A 1 394 ? 38.219 26.109 2.471 1 85.31 394 THR A C 1
ATOM 3085 O O . THR A 1 394 ? 38.688 27.219 2.756 1 85.31 394 THR A O 1
ATOM 3088 N N . ASP A 1 395 ? 37.188 25.859 1.636 1 80.06 395 ASP A N 1
ATOM 3089 C CA . ASP A 1 395 ? 36.531 27 0.996 1 80.06 395 ASP A CA 1
ATOM 3090 C C . ASP A 1 395 ? 35.125 27.219 1.582 1 80.06 395 ASP A C 1
ATOM 3092 O O . ASP A 1 395 ? 34.531 26.312 2.15 1 80.06 395 ASP A O 1
ATOM 3096 N N . ARG A 1 396 ? 34.812 28.484 1.508 1 74.06 396 ARG A N 1
ATOM 3097 C CA . ARG A 1 396 ? 33.438 28.797 1.911 1 74.06 396 ARG A CA 1
ATOM 3098 C C . ARG A 1 396 ? 32.438 28.062 1.017 1 74.06 396 ARG A C 1
ATOM 3100 O O . ARG A 1 396 ? 32.656 27.938 -0.191 1 74.06 396 ARG A O 1
ATOM 3107 N N . PRO A 1 397 ? 31.391 27.562 1.653 1 72.56 397 PRO A N 1
ATOM 3108 C CA . PRO A 1 397 ? 30.359 26.906 0.841 1 72.56 397 PRO A CA 1
ATOM 3109 C C . PRO A 1 397 ? 29.812 27.828 -0.257 1 72.56 397 PRO A C 1
ATOM 3111 O O . PRO A 1 397 ? 29.625 29.016 -0.032 1 72.56 397 PRO A O 1
ATOM 3114 N N . LYS A 1 398 ? 29.875 27.328 -1.597 1 70.75 398 LYS A N 1
ATOM 3115 C CA . LYS A 1 398 ? 29.312 28.047 -2.73 1 70.75 398 LYS A CA 1
ATOM 3116 C C . LYS A 1 398 ? 28 27.391 -3.191 1 70.75 398 LYS A C 1
ATOM 3118 O O . LYS A 1 398 ? 27.938 26.172 -3.354 1 70.75 398 LYS A O 1
ATOM 3123 N N . ARG A 1 399 ? 27.047 28.219 -3.195 1 67.5 399 ARG A N 1
ATOM 3124 C CA . ARG A 1 399 ? 25.766 27.703 -3.67 1 67.5 399 ARG A CA 1
ATOM 3125 C C . ARG A 1 399 ? 25.75 27.594 -5.191 1 67.5 399 ARG A C 1
ATOM 3127 O O . ARG A 1 399 ? 26.266 28.484 -5.883 1 67.5 399 ARG A O 1
ATOM 3134 N N . CYS A 1 400 ? 25.359 26.375 -5.602 1 69.75 400 CYS A N 1
ATOM 3135 C CA . CYS A 1 400 ? 25.219 26.203 -7.043 1 69.75 400 CYS A CA 1
ATOM 3136 C C . CYS A 1 400 ? 24.109 27.094 -7.594 1 69.75 400 CYS A C 1
ATOM 3138 O O . CYS A 1 400 ? 23.031 27.172 -7.008 1 69.75 400 CYS A O 1
ATOM 3140 N N . PRO A 1 401 ? 24.406 27.891 -8.719 1 66.94 401 PRO A N 1
ATOM 3141 C CA . PRO A 1 401 ? 23.391 28.781 -9.281 1 66.94 401 PRO A CA 1
ATOM 3142 C C . PRO A 1 401 ? 22.172 28.031 -9.812 1 66.94 401 PRO A C 1
ATOM 3144 O O . PRO A 1 401 ? 22.312 26.953 -10.398 1 66.94 401 PRO A O 1
ATOM 3147 N N . ASN A 1 402 ? 20.984 28.438 -9.578 1 62.38 402 ASN A N 1
ATOM 3148 C CA . ASN A 1 402 ? 19.719 27.938 -10.094 1 62.38 402 ASN A CA 1
ATOM 3149 C C . ASN A 1 402 ? 19.422 26.531 -9.57 1 62.38 402 ASN A C 1
ATOM 3151 O O . ASN A 1 402 ? 18.797 25.719 -10.266 1 62.38 402 ASN A O 1
ATOM 3155 N N . CYS A 1 403 ? 20.031 26.281 -8.398 1 69 403 CYS A N 1
ATOM 3156 C CA . CYS A 1 403 ? 19.875 24.922 -7.891 1 69 403 CYS A CA 1
ATOM 3157 C C . CYS A 1 403 ? 18.672 24.812 -6.961 1 69 403 CYS A C 1
ATOM 3159 O O . CYS A 1 403 ? 18.531 25.594 -6.02 1 69 403 CYS A O 1
ATOM 3161 N N . LYS A 1 404 ? 17.781 23.953 -7.285 1 64.56 404 LYS A N 1
ATOM 3162 C CA . LYS A 1 404 ? 16.547 23.734 -6.523 1 64.56 404 LYS A CA 1
ATOM 3163 C C . LYS A 1 404 ? 16.844 23.047 -5.195 1 64.56 404 LYS A C 1
ATOM 3165 O O . LYS A 1 404 ? 15.977 22.969 -4.324 1 64.56 404 LYS A O 1
ATOM 3170 N N . LEU A 1 405 ? 18.094 22.625 -5.02 1 69.75 405 LEU A N 1
ATOM 3171 C CA . LEU A 1 405 ? 18.422 21.828 -3.84 1 69.75 405 LEU A CA 1
ATOM 3172 C C . LEU A 1 405 ? 19.109 22.688 -2.783 1 69.75 405 LEU A C 1
ATOM 3174 O O . LEU A 1 405 ? 19.016 22.406 -1.587 1 69.75 405 LEU A O 1
ATOM 3178 N N . HIS A 1 406 ? 19.953 23.688 -3.238 1 64.19 406 HIS A N 1
ATOM 3179 C CA . HIS A 1 406 ? 20.812 24.359 -2.268 1 64.19 406 HIS A CA 1
ATOM 3180 C C . HIS A 1 406 ? 20.406 25.812 -2.096 1 64.19 406 HIS A C 1
ATOM 3182 O O . HIS A 1 406 ? 20.953 26.516 -1.238 1 64.19 406 HIS A O 1
ATOM 3188 N N . ASP A 1 407 ? 19.484 26.328 -3.039 1 52.56 407 ASP A N 1
ATOM 3189 C CA . ASP A 1 407 ? 19.203 27.75 -2.932 1 52.56 407 ASP A CA 1
ATOM 3190 C C . ASP A 1 407 ? 17.75 28 -2.52 1 52.56 407 ASP A C 1
ATOM 3192 O O . ASP A 1 407 ? 16.859 27.281 -2.951 1 52.56 407 ASP A O 1
ATOM 3196 N N . MET B 1 1 ? -23.844 -43.156 -60.844 1 17.5 1 MET B N 1
ATOM 3197 C CA . MET B 1 1 ? -23.953 -42.094 -61.844 1 17.5 1 MET B CA 1
ATOM 3198 C C . MET B 1 1 ? -22.797 -41.125 -61.75 1 17.5 1 MET B C 1
ATOM 3200 O O . MET B 1 1 ? -22.172 -41 -60.688 1 17.5 1 MET B O 1
ATOM 3204 N N . SER B 1 2 ? -22.609 -40.188 -62.781 1 14.98 2 SER B N 1
ATOM 3205 C CA . SER B 1 2 ? -21.375 -39.875 -63.5 1 14.98 2 SER B CA 1
ATOM 3206 C C . SER B 1 2 ? -20.5 -38.906 -62.75 1 14.98 2 SER B C 1
ATOM 3208 O O . SER B 1 2 ? -19.297 -38.812 -63 1 14.98 2 SER B O 1
ATOM 3210 N N . ARG B 1 3 ? -21.344 -38 -62.188 1 15.41 3 ARG B N 1
ATOM 3211 C CA . ARG B 1 3 ? -20.906 -36.625 -62.344 1 15.41 3 ARG B CA 1
ATOM 3212 C C . ARG B 1 3 ? -19.531 -36.406 -61.75 1 15.41 3 ARG B C 1
ATOM 3214 O O . ARG B 1 3 ? -18.594 -36 -62.469 1 15.41 3 ARG B O 1
ATOM 3221 N N . ARG B 1 4 ? -19.641 -35.469 -60.812 1 16.66 4 ARG B N 1
ATOM 3222 C CA . ARG B 1 4 ? -19.062 -34.156 -60.75 1 16.66 4 ARG B CA 1
ATOM 3223 C C . ARG B 1 4 ? -17.734 -34.156 -60 1 16.66 4 ARG B C 1
ATOM 3225 O O . ARG B 1 4 ? -17.656 -33.656 -58.875 1 16.66 4 ARG B O 1
ATOM 3232 N N . ALA B 1 5 ? -17.312 -35.375 -59.75 1 17.27 5 ALA B N 1
ATOM 3233 C CA . ALA B 1 5 ? -16.438 -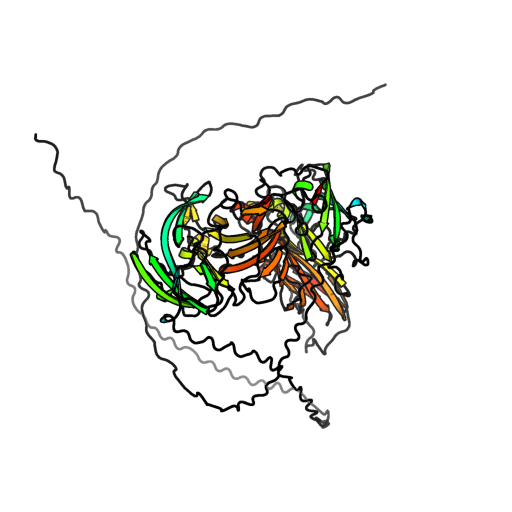35.594 -58.594 1 17.27 5 ALA B CA 1
ATOM 3234 C C . ALA B 1 5 ? -15.227 -34.688 -58.625 1 17.27 5 ALA B C 1
ATOM 3236 O O . ALA B 1 5 ? -14.836 -34.094 -57.625 1 17.27 5 ALA B O 1
ATOM 3237 N N . ALA B 1 6 ? -14.531 -34.875 -59.688 1 17.59 6 ALA B N 1
ATOM 3238 C CA . ALA B 1 6 ? -13.117 -35.25 -59.562 1 17.59 6 ALA B CA 1
ATOM 3239 C C . ALA B 1 6 ? -12.242 -34 -59.438 1 17.59 6 ALA B C 1
ATOM 3241 O O . ALA B 1 6 ? -11.328 -33.969 -58.594 1 17.59 6 ALA B O 1
ATOM 3242 N N . GLY B 1 7 ? -12.453 -33.219 -60.406 1 16.03 7 GLY B N 1
ATOM 3243 C CA . GLY B 1 7 ? -11.234 -33 -61.156 1 16.03 7 GLY B CA 1
ATOM 3244 C C . GLY B 1 7 ? -10.25 -32.094 -60.469 1 16.03 7 GLY B C 1
ATOM 3245 O O . GLY B 1 7 ? -9.078 -32.438 -60.312 1 16.03 7 GLY B O 1
ATOM 3246 N N . ILE B 1 8 ? -10.492 -30.75 -60.531 1 17.23 8 ILE B N 1
ATOM 3247 C CA . ILE B 1 8 ? -9.609 -29.859 -61.281 1 17.23 8 ILE B CA 1
ATOM 3248 C C . ILE B 1 8 ? -8.578 -29.25 -60.344 1 17.23 8 ILE B C 1
ATOM 3250 O O . ILE B 1 8 ? -8.922 -28.516 -59.406 1 17.23 8 ILE B O 1
ATOM 3254 N N . PHE B 1 9 ? -7.5 -29.969 -60 1 18.84 9 PHE B N 1
ATOM 3255 C CA . PHE B 1 9 ? -6.348 -29.766 -59.125 1 18.84 9 PHE B CA 1
ATOM 3256 C C . PHE B 1 9 ? -5.641 -28.453 -59.5 1 18.84 9 PHE B C 1
ATOM 3258 O O . PHE B 1 9 ? -4.41 -28.406 -59.562 1 18.84 9 PHE B O 1
ATOM 3265 N N . ASN B 1 10 ? -6.328 -27.562 -60.25 1 16.17 10 ASN B N 1
ATOM 3266 C CA . ASN B 1 10 ? -5.5 -26.75 -61.125 1 16.17 10 ASN B CA 1
ATOM 3267 C C . ASN B 1 10 ? -4.375 -26.062 -60.344 1 16.17 10 ASN B C 1
ATOM 3269 O O . ASN B 1 10 ? -4.516 -25.797 -59.156 1 16.17 10 ASN B O 1
ATOM 3273 N N . THR B 1 11 ? -3.227 -25.781 -61.094 1 16.34 11 THR B N 1
ATOM 3274 C CA . THR B 1 11 ? -1.78 -25.609 -61.156 1 16.34 11 THR B CA 1
ATOM 3275 C C . THR B 1 11 ? -1.359 -24.297 -60.531 1 16.34 11 THR B C 1
ATOM 3277 O O . THR B 1 11 ? -0.234 -24.172 -60.031 1 16.34 11 THR B O 1
ATOM 3280 N N . THR B 1 12 ? -2.209 -23.219 -60.594 1 16.52 12 THR B N 1
ATOM 3281 C CA . THR B 1 12 ? -1.541 -22.047 -61.125 1 16.52 12 THR B CA 1
ATOM 3282 C C . THR B 1 12 ? -0.646 -21.391 -60.062 1 16.52 12 THR B C 1
ATOM 3284 O O . THR B 1 12 ? -1.136 -20.891 -59.062 1 16.52 12 THR B O 1
ATOM 3287 N N . TRP B 1 13 ? 0.559 -21.891 -59.781 1 16.28 13 TRP B N 1
ATOM 3288 C CA . TRP B 1 13 ? 1.614 -21.688 -58.781 1 16.28 13 TRP B CA 1
ATOM 3289 C C . TRP B 1 13 ? 2.088 -20.234 -58.781 1 16.28 13 TRP B C 1
ATOM 3291 O O . TRP B 1 13 ? 2.779 -19.797 -57.844 1 16.28 13 TRP B O 1
ATOM 3301 N N . ALA B 1 14 ? 1.976 -19.422 -59.906 1 15.29 14 ALA B N 1
ATOM 3302 C CA . ALA B 1 14 ? 3.189 -18.812 -60.438 1 15.29 14 ALA B CA 1
ATOM 3303 C C . ALA B 1 14 ? 3.719 -17.719 -59.5 1 15.29 14 ALA B C 1
ATOM 3305 O O . ALA B 1 14 ? 4.914 -17.672 -59.219 1 15.29 14 ALA B O 1
ATOM 3306 N N . ARG B 1 15 ? 3.156 -16.469 -59.594 1 16.14 15 ARG B N 1
ATOM 3307 C CA . ARG B 1 15 ? 3.938 -15.305 -60 1 16.14 15 ARG B CA 1
ATOM 3308 C C . ARG B 1 15 ? 4.734 -14.75 -58.844 1 16.14 15 ARG B C 1
ATOM 3310 O O . ARG B 1 15 ? 4.156 -14.242 -57.875 1 16.14 15 ARG B O 1
ATOM 3317 N N . VAL B 1 16 ? 5.918 -15.289 -58.406 1 16.22 16 VAL B N 1
ATOM 3318 C CA . VAL B 1 16 ? 7.055 -15.266 -57.469 1 16.22 16 VAL B CA 1
ATOM 3319 C C . VAL B 1 16 ? 7.543 -13.828 -57.281 1 16.22 16 VAL B C 1
ATOM 3321 O O . VAL B 1 16 ? 7.547 -13.305 -56.188 1 16.22 16 VAL B O 1
ATOM 3324 N N . ILE B 1 17 ? 8.805 -13.516 -57.688 1 15.75 17 ILE B N 1
ATOM 3325 C CA . ILE B 1 17 ? 10.086 -13.055 -57.156 1 15.75 17 ILE B CA 1
ATOM 3326 C C . ILE B 1 17 ? 10.281 -11.578 -57.5 1 15.75 17 ILE B C 1
ATOM 3328 O O . ILE B 1 17 ? 11.18 -10.93 -56.969 1 15.75 17 ILE B O 1
ATOM 3332 N N . ASN B 1 18 ? 9.656 -10.82 -58.344 1 14.88 18 ASN B N 1
ATOM 3333 C CA . ASN B 1 18 ? 10.586 -10.242 -59.312 1 14.88 18 ASN B CA 1
ATOM 3334 C C . ASN B 1 18 ? 11.625 -9.359 -58.656 1 14.88 18 ASN B C 1
ATOM 3336 O O . ASN B 1 18 ? 11.484 -9.016 -57.469 1 14.88 18 ASN B O 1
ATOM 3340 N N . ARG B 1 19 ? 11.836 -8.07 -59.312 1 15.12 19 ARG B N 1
ATOM 3341 C CA . ARG B 1 19 ? 13.055 -7.488 -59.875 1 15.12 19 ARG B CA 1
ATOM 3342 C C . ARG B 1 19 ? 13.875 -6.797 -58.781 1 15.12 19 ARG B C 1
ATOM 3344 O O . ARG B 1 19 ? 15.109 -6.832 -58.812 1 15.12 19 ARG B O 1
ATOM 3351 N N . LYS B 1 20 ? 13.32 -5.609 -58.156 1 15.91 20 LYS B N 1
ATOM 3352 C CA . LYS B 1 20 ? 14.164 -4.445 -58.406 1 15.91 20 LYS B CA 1
ATOM 3353 C C . LYS B 1 20 ? 15.523 -4.582 -57.719 1 15.91 20 LYS B C 1
ATOM 3355 O O . LYS B 1 20 ? 15.602 -4.688 -56.5 1 15.91 20 LYS B O 1
ATOM 3360 N N . ALA B 1 21 ? 16.703 -4.914 -58.406 1 14.89 21 ALA B N 1
ATOM 3361 C CA . ALA B 1 21 ? 18.141 -5.184 -58.438 1 14.89 21 ALA B CA 1
ATOM 3362 C C . ALA B 1 21 ? 18.938 -4.039 -57.812 1 14.89 21 ALA B C 1
ATOM 3364 O O . ALA B 1 21 ? 20.047 -4.238 -57.344 1 14.89 21 ALA B O 1
ATOM 3365 N N . LEU B 1 22 ? 18.484 -2.729 -58.094 1 14.75 22 LEU B N 1
ATOM 3366 C CA . LEU B 1 22 ? 19.641 -2.105 -58.75 1 14.75 22 LEU B CA 1
ATOM 3367 C C . LEU B 1 22 ? 20.844 -2.111 -57.812 1 14.75 22 LEU B C 1
ATOM 3369 O O . LEU B 1 22 ? 21.922 -2.564 -58.188 1 14.75 22 LEU B O 1
ATOM 3373 N N . LEU B 1 23 ? 21.375 -0.81 -57.562 1 15.32 23 LEU B N 1
ATOM 3374 C CA . LEU B 1 23 ? 22.656 -0.229 -57.969 1 15.32 23 LEU B CA 1
ATOM 3375 C C . LEU B 1 23 ? 23.734 -0.516 -56.938 1 15.32 23 LEU B C 1
ATOM 3377 O O . LEU B 1 23 ? 23.438 -0.818 -55.781 1 15.32 23 LEU B O 1
ATOM 3381 N N . MET B 1 24 ? 24.719 0.508 -56.969 1 15.52 24 MET B N 1
ATOM 3382 C CA . MET B 1 24 ? 26.156 0.506 -57.219 1 15.52 24 MET B CA 1
ATOM 3383 C C . MET B 1 24 ? 26.906 0.145 -55.938 1 15.52 24 MET B C 1
ATOM 3385 O O . MET B 1 24 ? 26.391 0.312 -54.844 1 15.52 24 MET B O 1
ATOM 3389 N N . THR B 1 25 ? 28.156 -0.277 -56.094 1 15.93 25 THR B N 1
ATOM 3390 C CA . THR B 1 25 ? 29.312 -1.04 -55.656 1 15.93 25 THR B CA 1
ATOM 3391 C C . THR B 1 25 ? 30.109 -0.269 -54.625 1 15.93 25 THR B C 1
ATOM 3393 O O . THR B 1 25 ? 30.922 -0.851 -53.906 1 15.93 25 THR B O 1
ATOM 3396 N N . GLY B 1 26 ? 30.062 1.162 -54.562 1 15.96 26 GLY B N 1
ATOM 3397 C CA . GLY B 1 26 ? 31.438 1.611 -54.562 1 15.96 26 GLY B CA 1
ATOM 3398 C C . GLY B 1 26 ? 32.25 1.033 -53.438 1 15.96 26 GLY B C 1
ATOM 3399 O O . GLY B 1 26 ? 31.75 0.898 -52.312 1 15.96 26 GLY B O 1
ATOM 3400 N N . MET B 1 27 ? 33.438 0.431 -53.625 1 16.55 27 MET B N 1
ATOM 3401 C CA . MET B 1 27 ? 34.562 -0.37 -53.188 1 16.55 27 MET B CA 1
ATOM 3402 C C . MET B 1 27 ? 35.25 0.259 -51.969 1 16.55 27 MET B C 1
ATOM 3404 O O . MET B 1 27 ? 35.438 -0.406 -50.938 1 16.55 27 MET B O 1
ATOM 3408 N N . VAL B 1 28 ? 36.469 0.913 -52.188 1 15.95 28 VAL B N 1
ATOM 3409 C CA . VAL B 1 28 ? 37.812 0.562 -51.719 1 15.95 28 VAL B CA 1
ATOM 3410 C C . VAL B 1 28 ? 38.062 1.153 -50.344 1 15.95 28 VAL B C 1
ATOM 3412 O O . VAL B 1 28 ? 38.469 0.438 -49.406 1 15.95 28 VAL B O 1
ATOM 3415 N N . CYS B 1 29 ? 38.719 2.512 -50.219 1 15.77 29 CYS B N 1
ATOM 3416 C CA . CYS B 1 29 ? 40.125 2.852 -50.156 1 15.77 29 CYS B CA 1
ATOM 3417 C C . CYS B 1 29 ? 40.531 3.207 -48.719 1 15.77 29 CYS B C 1
ATOM 3419 O O . CYS B 1 29 ? 39.75 3.807 -47.969 1 15.77 29 CYS B O 1
ATOM 3421 N N . CYS B 1 30 ? 41.781 2.889 -48.156 1 16.56 30 CYS B N 1
ATOM 3422 C CA . CYS B 1 30 ? 42.719 2.662 -47.062 1 16.56 30 CYS B CA 1
ATOM 3423 C C . CYS B 1 30 ? 43 3.953 -46.312 1 16.56 30 CYS B C 1
ATOM 3425 O O . CYS B 1 30 ? 43.562 3.926 -45.219 1 16.56 30 CYS B O 1
ATOM 3427 N N . GLY B 1 31 ? 42.938 5.219 -46.875 1 15.73 31 GLY B N 1
ATOM 3428 C CA . GLY B 1 31 ? 44.156 6 -46.719 1 15.73 31 GLY B CA 1
ATOM 3429 C C . GLY B 1 31 ? 44.438 6.383 -45.281 1 15.73 31 GLY B C 1
ATOM 3430 O O . GLY B 1 31 ? 43.5 6.574 -44.469 1 15.73 31 GLY B O 1
ATOM 3431 N N . SER B 1 32 ? 45.875 6.484 -44.75 1 16.27 32 SER B N 1
ATOM 3432 C CA . SER B 1 32 ? 46.906 6.562 -43.75 1 16.27 32 SER B CA 1
ATOM 3433 C C . SER B 1 32 ? 46.875 7.898 -43.031 1 16.27 32 SER B C 1
ATOM 3435 O O . SER B 1 32 ? 47.562 8.086 -42.031 1 16.27 32 SER B O 1
ATOM 3437 N N . LEU B 1 33 ? 46.281 9.086 -43.375 1 15.99 33 LEU B N 1
ATOM 3438 C CA . LEU B 1 33 ? 47.188 10.203 -43.156 1 15.99 33 LEU B CA 1
ATOM 3439 C C . LEU B 1 33 ? 47.531 10.383 -41.688 1 15.99 33 LEU B C 1
ATOM 3441 O O . LEU B 1 33 ? 46.625 10.312 -40.844 1 15.99 33 LEU B O 1
ATOM 3445 N N . TYR B 1 34 ? 49 10.656 -41.219 1 15.75 34 TYR B N 1
ATOM 3446 C CA . TYR B 1 34 ? 50.125 10.859 -40.312 1 15.75 34 TYR B CA 1
ATOM 3447 C C . TYR B 1 34 ? 49.938 12.148 -39.531 1 15.75 34 TYR B C 1
ATOM 3449 O O . TYR B 1 34 ? 50.562 12.328 -38.469 1 15.75 34 TYR B O 1
ATOM 3457 N N . ALA B 1 35 ? 49.281 13.273 -39.906 1 15.66 35 ALA B N 1
ATOM 3458 C CA . ALA B 1 35 ? 50.156 14.438 -39.688 1 15.66 35 ALA B CA 1
ATOM 3459 C C . ALA B 1 35 ? 50.531 14.555 -38.219 1 15.66 35 ALA B C 1
ATOM 3461 O O . ALA B 1 35 ? 49.875 13.977 -37.344 1 15.66 35 ALA B O 1
ATOM 3462 N N . PHE B 1 36 ? 50.875 15.977 -37.781 1 15.96 36 PHE B N 1
ATOM 3463 C CA . PHE B 1 36 ? 51.906 16.875 -37.344 1 15.96 36 PHE B CA 1
ATOM 3464 C C . PHE B 1 36 ? 51.938 16.938 -35.812 1 15.96 36 PHE B C 1
ATOM 3466 O O . PHE B 1 36 ? 50.906 16.734 -35.156 1 15.96 36 PHE B O 1
ATOM 3473 N N . GLN B 1 37 ? 53.219 17.219 -35.188 1 16.09 37 GLN B N 1
ATOM 3474 C CA . GLN B 1 37 ? 54.25 17.203 -34.156 1 16.09 37 GLN B CA 1
ATOM 3475 C C . GLN B 1 37 ? 53.938 18.219 -33.062 1 16.09 37 GLN B C 1
ATOM 3477 O O . GLN B 1 37 ? 54.25 17.984 -31.891 1 16.09 37 GLN B O 1
ATOM 3482 N N . ARG B 1 38 ? 53.5 19.531 -33.344 1 16.12 38 ARG B N 1
ATOM 3483 C CA . ARG B 1 38 ? 54.344 20.547 -32.719 1 16.12 38 ARG B CA 1
ATOM 3484 C C . ARG B 1 38 ? 54.281 20.438 -31.203 1 16.12 38 ARG B C 1
ATOM 3486 O O . ARG B 1 38 ? 53.219 20.219 -30.625 1 16.12 38 ARG B O 1
ATOM 3493 N N . TYR B 1 39 ? 55.594 20.516 -30.469 1 16.48 39 TYR B N 1
ATOM 3494 C CA . TYR B 1 39 ? 56.438 20.516 -29.297 1 16.48 39 TYR B CA 1
ATOM 3495 C C . TYR B 1 39 ? 56.125 21.703 -28.391 1 16.48 39 TYR B C 1
ATOM 3497 O O . TYR B 1 39 ? 56.656 21.797 -27.281 1 16.48 39 TYR B O 1
ATOM 3505 N N . ARG B 1 40 ? 55.344 22.781 -28.719 1 16.33 40 ARG B N 1
ATOM 3506 C CA . ARG B 1 40 ? 56 23.969 -28.141 1 16.33 40 ARG B CA 1
ATOM 3507 C C . ARG B 1 40 ? 56.219 23.797 -26.641 1 16.33 40 ARG B C 1
ATOM 3509 O O . ARG B 1 40 ? 55.406 23.188 -25.953 1 16.33 40 ARG B O 1
ATOM 3516 N N . SER B 1 41 ? 57.469 24.297 -26.016 1 16.05 41 SER B N 1
ATOM 3517 C CA . SER B 1 41 ? 58.562 24.531 -25.062 1 16.05 41 SER B CA 1
ATOM 3518 C C . SER B 1 41 ? 58.031 25.203 -23.797 1 16.05 41 SER B C 1
ATOM 3520 O O . SER B 1 41 ? 58.438 24.844 -22.688 1 16.05 41 SER B O 1
ATOM 3522 N N . ASN B 1 42 ? 57.375 26.406 -23.922 1 16.47 42 ASN B N 1
ATOM 3523 C CA . ASN B 1 42 ? 57.938 27.516 -23.141 1 16.47 42 ASN B CA 1
ATOM 3524 C C . ASN B 1 42 ? 57.781 27.266 -21.641 1 16.47 42 ASN B C 1
ATOM 3526 O O . ASN B 1 42 ? 56.875 26.594 -21.203 1 16.47 42 ASN B O 1
ATOM 3530 N N . THR B 1 43 ? 58.844 27.781 -20.75 1 16.64 43 THR B N 1
ATOM 3531 C CA . THR B 1 43 ? 59.719 27.906 -19.578 1 16.64 43 THR B CA 1
ATOM 3532 C C . THR B 1 43 ? 58.938 28.484 -18.391 1 16.64 43 THR B C 1
ATOM 3534 O O . THR B 1 43 ? 59.406 28.422 -17.266 1 16.64 43 THR B O 1
ATOM 3537 N N . LEU B 1 44 ? 57.812 29.281 -18.594 1 16.66 44 LEU B N 1
ATOM 3538 C CA . LEU B 1 44 ? 57.938 30.422 -17.688 1 16.66 44 LEU B CA 1
ATOM 3539 C C . LEU B 1 44 ? 57.969 29.969 -16.234 1 16.66 44 LEU B C 1
ATOM 3541 O O . LEU B 1 44 ? 57.219 29.062 -15.844 1 16.66 44 LEU B O 1
ATOM 3545 N N . GLU B 1 45 ? 58.969 30.5 -15.391 1 16.8 45 GLU B N 1
ATOM 3546 C CA . GLU B 1 45 ? 59.719 30.547 -14.133 1 16.8 45 GLU B CA 1
ATOM 3547 C C . GLU B 1 45 ? 58.781 30.812 -12.961 1 16.8 45 GLU B C 1
ATOM 3549 O O . GLU B 1 45 ? 59.188 30.734 -11.797 1 16.8 45 GLU B O 1
ATOM 3554 N N . ILE B 1 46 ? 57.5 31.047 -13.141 1 16.62 46 ILE B N 1
ATOM 3555 C CA . ILE B 1 46 ? 57.156 32.031 -12.109 1 16.62 46 ILE B CA 1
ATOM 3556 C C . ILE B 1 46 ? 57.438 31.453 -10.727 1 16.62 46 ILE B C 1
ATOM 3558 O O . ILE B 1 46 ? 56.938 30.391 -10.375 1 16.62 46 ILE B O 1
ATOM 3562 N N . GLN B 1 47 ? 58.5 32 -9.984 1 15 47 GLN B N 1
ATOM 3563 C CA . GLN B 1 47 ? 59.344 31.953 -8.805 1 15 47 GLN B CA 1
ATOM 3564 C C . GLN B 1 47 ? 58.531 31.984 -7.527 1 15 47 GLN B C 1
ATOM 3566 O O . GLN B 1 47 ? 59.031 31.719 -6.438 1 15 47 GLN B O 1
ATOM 3571 N N . LYS B 1 48 ? 57.344 32.531 -7.469 1 15.78 48 LYS B N 1
ATOM 3572 C CA . LYS B 1 48 ? 57.344 33.406 -6.305 1 15.78 48 LYS B CA 1
ATOM 3573 C C . LYS B 1 48 ? 57.781 32.656 -5.055 1 15.78 48 LYS B C 1
ATOM 3575 O O . LYS B 1 48 ? 57.688 31.438 -4.992 1 15.78 48 LYS B O 1
ATOM 3580 N N . ARG B 1 49 ? 57.531 33.281 -3.865 1 15.37 49 ARG B N 1
ATOM 3581 C CA . ARG B 1 49 ? 58.094 33.781 -2.621 1 15.37 49 ARG B CA 1
ATOM 3582 C C . ARG B 1 49 ? 58.125 32.719 -1.541 1 15.37 49 ARG B C 1
ATOM 3584 O O . ARG B 1 49 ? 57.344 31.766 -1.608 1 15.37 49 ARG B O 1
ATOM 3591 N N . THR B 1 50 ? 58.344 33.156 -0.292 1 14.95 50 THR B N 1
ATOM 3592 C CA . THR B 1 50 ? 59.281 33.031 0.823 1 14.95 50 THR B CA 1
ATOM 3593 C C . THR B 1 50 ? 58.812 31.922 1.778 1 14.95 50 THR B C 1
ATOM 3595 O O . THR B 1 50 ? 57.688 31.422 1.669 1 14.95 50 THR B O 1
ATOM 3598 N N . MET B 1 51 ? 58.656 32.375 3.117 1 15.17 51 MET B N 1
ATOM 3599 C CA . MET B 1 51 ? 59.5 32.156 4.273 1 15.17 51 MET B CA 1
ATOM 3600 C C . MET B 1 51 ? 59.031 30.984 5.113 1 15.17 51 MET B C 1
ATOM 3602 O O . MET B 1 51 ? 57.906 30.5 4.922 1 15.17 51 MET B O 1
ATOM 3606 N N . LEU B 1 52 ? 58.812 31.234 6.562 1 15.88 52 LEU B N 1
ATOM 3607 C CA . LEU B 1 52 ? 59.625 30.812 7.707 1 15.88 52 LEU B CA 1
ATOM 3608 C C . LEU B 1 52 ? 59.031 29.562 8.352 1 15.88 52 LEU B C 1
ATOM 3610 O O . LEU B 1 52 ? 59.75 28.578 8.547 1 15.88 52 LEU B O 1
ATOM 3614 N N . LEU B 1 53 ? 58.594 29.703 9.742 1 16.11 53 LEU B N 1
ATOM 3615 C CA . LEU B 1 53 ? 59.219 29.25 10.969 1 16.11 53 LEU B CA 1
ATOM 3616 C C . LEU B 1 53 ? 58.562 27.984 11.508 1 16.11 53 LEU B C 1
ATOM 3618 O O . LEU B 1 53 ? 59.219 27.156 12.141 1 16.11 53 LEU B O 1
ATOM 3622 N N . ALA B 1 54 ? 57.156 27.969 11.617 1 18.59 54 ALA B N 1
ATOM 3623 C CA . ALA B 1 54 ? 56.75 27.672 12.984 1 18.59 54 ALA B CA 1
ATOM 3624 C C . ALA B 1 54 ? 57.094 26.219 13.352 1 18.59 54 ALA B C 1
ATOM 3626 O O . ALA B 1 54 ? 56.906 25.312 12.547 1 18.59 54 ALA B O 1
ATOM 3627 N N . GLN B 1 55 ? 57.656 25.969 14.531 1 17.73 55 GLN B N 1
ATOM 3628 C CA . GLN B 1 55 ? 58.375 24.984 15.336 1 17.73 55 GLN B CA 1
ATOM 3629 C C . GLN B 1 55 ? 57.531 23.719 15.516 1 17.73 55 GLN B C 1
ATOM 3631 O O . GLN B 1 55 ? 56.312 23.781 15.562 1 17.73 55 GLN B O 1
ATOM 3636 N N . GLU B 1 56 ? 58.156 22.562 15.594 1 18.17 56 GLU B N 1
ATOM 3637 C CA . GLU B 1 56 ? 58.031 21.109 15.539 1 18.17 56 GLU B CA 1
ATOM 3638 C C . GLU B 1 56 ? 57.375 20.547 16.797 1 18.17 56 GLU B C 1
ATOM 3640 O O . GLU B 1 56 ? 57.25 19.344 16.969 1 18.17 56 GLU B O 1
ATOM 3645 N N . GLU B 1 57 ? 56.812 21.344 17.75 1 20.56 57 GLU B N 1
ATOM 3646 C CA . GLU B 1 57 ? 57.031 20.609 18.984 1 20.56 57 GLU B CA 1
ATOM 3647 C C . GLU B 1 57 ? 56.438 19.219 18.922 1 20.56 57 GLU B C 1
ATOM 3649 O O . GLU B 1 57 ? 55.438 19 18.219 1 20.56 57 GLU B O 1
ATOM 3654 N N . ASN B 1 58 ? 57.094 18.172 19.516 1 19.55 58 ASN B N 1
ATOM 3655 C CA . ASN B 1 58 ? 57.219 16.719 19.609 1 19.55 58 ASN B CA 1
ATOM 3656 C C . ASN B 1 58 ? 56 16.109 20.328 1 19.55 58 ASN B C 1
ATOM 3658 O O . ASN B 1 58 ? 56 16.031 21.562 1 19.55 58 ASN B O 1
ATOM 3662 N N . PHE B 1 59 ? 54.75 16.703 20.359 1 21.53 59 PHE B N 1
ATOM 3663 C CA . PHE B 1 59 ? 53.938 16.141 21.422 1 21.53 59 PHE B CA 1
ATOM 3664 C C . PHE B 1 59 ? 53.844 14.625 21.281 1 21.53 59 PHE B C 1
ATOM 3666 O O . PHE B 1 59 ? 53.688 14.109 20.172 1 21.53 59 PHE B O 1
ATOM 3673 N N . SER B 1 60 ? 54.406 13.852 22.281 1 19.92 60 SER B N 1
ATOM 3674 C CA . SER B 1 60 ? 54.531 12.438 22.609 1 19.92 60 SER B CA 1
ATOM 3675 C C . SER B 1 60 ? 53.188 11.727 22.516 1 19.92 60 SER B C 1
ATOM 3677 O O . SER B 1 60 ? 52.188 12.219 23.047 1 19.92 60 SER B O 1
ATOM 3679 N N . GLU B 1 61 ? 52.938 10.961 21.5 1 21.25 61 GLU B N 1
ATOM 3680 C CA . GLU B 1 61 ? 51.812 10.141 21.047 1 21.25 61 GLU B CA 1
ATOM 3681 C C . GLU B 1 61 ? 51.469 9.07 22.078 1 21.25 61 GLU B C 1
ATOM 3683 O O . GLU B 1 61 ? 52.125 8.039 22.156 1 21.25 61 GLU B O 1
ATOM 3688 N N . GLU B 1 62 ? 51.375 9.445 23.391 1 22.55 62 GLU B N 1
ATOM 3689 C CA . GLU B 1 62 ? 51.094 8.289 24.234 1 22.55 62 GLU B CA 1
ATOM 3690 C C . GLU B 1 62 ? 49.906 7.484 23.688 1 22.55 62 GLU B C 1
ATOM 3692 O O . GLU B 1 62 ? 48.875 8.047 23.359 1 22.55 62 GLU B O 1
ATOM 3697 N N . ASP B 1 63 ? 50.188 6.309 23.188 1 21.05 63 ASP B N 1
ATOM 3698 C CA . ASP B 1 63 ? 49.5 5.223 22.484 1 21.05 63 ASP B CA 1
ATOM 3699 C C . ASP B 1 63 ? 48.375 4.629 23.359 1 21.05 63 ASP B C 1
ATOM 3701 O O . ASP B 1 63 ? 48.656 3.852 24.266 1 21.05 63 ASP B O 1
ATOM 3705 N N . SER B 1 64 ? 47.719 5.359 24.25 1 23.36 64 SER B N 1
ATOM 3706 C CA . SER B 1 64 ? 46.812 4.574 25.078 1 23.36 64 SER B CA 1
ATOM 3707 C C . SER B 1 64 ? 45.875 3.713 24.234 1 23.36 64 SER B C 1
ATOM 3709 O O . SER B 1 64 ? 45.062 4.234 23.453 1 23.36 64 SER B O 1
ATOM 3711 N N . THR B 1 65 ? 46.312 2.533 23.859 1 23.14 65 THR B N 1
ATOM 3712 C CA . THR B 1 65 ? 45.688 1.429 23.141 1 23.14 65 THR B CA 1
ATOM 3713 C C . THR B 1 65 ? 44.406 0.998 23.812 1 23.14 65 THR B C 1
ATOM 3715 O O . THR B 1 65 ? 44.438 0.385 24.891 1 23.14 65 THR B O 1
ATOM 3718 N N . THR B 1 66 ? 43.469 1.868 24.109 1 23.2 66 THR B N 1
ATOM 3719 C CA . THR B 1 66 ? 42.219 1.327 24.656 1 23.2 66 THR B CA 1
ATOM 3720 C C . THR B 1 66 ? 41.719 0.169 23.812 1 23.2 66 THR B C 1
ATOM 3722 O O . THR B 1 66 ? 41.406 0.348 22.625 1 23.2 66 THR B O 1
ATOM 3725 N N . GLN B 1 67 ? 42.125 -1.07 24.109 1 21.06 67 GLN B N 1
ATOM 3726 C CA . GLN B 1 67 ? 41.688 -2.338 23.531 1 21.06 67 GLN B CA 1
ATOM 3727 C C . GLN B 1 67 ? 40.188 -2.48 23.578 1 21.06 67 GLN B C 1
ATOM 3729 O O . GLN B 1 67 ? 39.562 -2.486 24.656 1 21.06 67 GLN B O 1
ATOM 3734 N N . TRP B 1 68 ? 39.531 -1.839 22.641 1 23.88 68 TRP B N 1
ATOM 3735 C CA . TRP B 1 68 ? 38.094 -2.121 22.453 1 23.88 68 TRP B CA 1
ATOM 3736 C C . TRP B 1 68 ? 37.844 -3.625 22.391 1 23.88 68 TRP B C 1
ATOM 3738 O O . TRP B 1 68 ? 38.406 -4.316 21.531 1 23.88 68 TRP B O 1
ATOM 3748 N N . GLN B 1 69 ? 37.812 -4.32 23.547 1 22.55 69 GLN B N 1
ATOM 3749 C CA . GLN B 1 69 ? 37.438 -5.734 23.531 1 22.55 69 GLN B CA 1
ATOM 3750 C C . GLN B 1 69 ? 36.094 -5.934 22.875 1 22.55 69 GLN B C 1
ATOM 3752 O O . GLN B 1 69 ? 35.062 -5.418 23.375 1 22.55 69 GLN B O 1
ATOM 3757 N N . PHE B 1 70 ? 36.094 -5.953 21.562 1 24.27 70 PHE B N 1
ATOM 3758 C CA . PHE B 1 70 ? 34.906 -6.438 20.844 1 24.27 70 PHE B CA 1
ATOM 3759 C C . PHE B 1 70 ? 34.406 -7.727 21.469 1 24.27 70 PHE B C 1
ATOM 3761 O O . PHE B 1 70 ? 35.125 -8.703 21.594 1 24.27 70 PHE B O 1
ATOM 3768 N N . ILE B 1 71 ? 33.625 -7.555 22.531 1 24.73 71 ILE B N 1
ATOM 3769 C CA . ILE B 1 71 ? 32.969 -8.758 23.031 1 24.73 71 ILE B CA 1
ATOM 3770 C C . ILE B 1 71 ? 32.281 -9.477 21.891 1 24.73 71 ILE B C 1
ATOM 3772 O O . ILE B 1 71 ? 31.406 -8.891 21.219 1 24.73 71 ILE B O 1
ATOM 3776 N N . ASN B 1 72 ? 32.969 -10.305 21.203 1 25.77 72 ASN B N 1
ATOM 3777 C CA . ASN B 1 72 ? 32.438 -11.258 20.234 1 25.77 72 ASN B CA 1
ATOM 3778 C C . ASN B 1 72 ? 31.25 -12.031 20.828 1 25.77 72 ASN B C 1
ATOM 3780 O O . ASN B 1 72 ? 31.406 -12.789 21.781 1 25.77 72 ASN B O 1
ATOM 3784 N N . PRO B 1 73 ? 30.094 -11.312 21.047 1 27.28 73 PRO B N 1
ATOM 3785 C CA . PRO B 1 73 ? 29.062 -12.203 21.578 1 27.28 73 PRO B CA 1
ATOM 3786 C C . PRO B 1 73 ? 29.031 -13.547 20.844 1 27.28 73 PRO B C 1
ATOM 3788 O O . PRO B 1 73 ? 28.938 -13.594 19.625 1 27.28 73 PRO B O 1
ATOM 3791 N N . THR B 1 74 ? 29.812 -14.422 21.266 1 27.31 74 THR B N 1
ATOM 3792 C CA . THR B 1 74 ? 29.719 -15.797 20.781 1 27.31 74 THR B CA 1
ATOM 3793 C C . THR B 1 74 ? 28.266 -16.281 20.812 1 27.31 74 THR B C 1
ATOM 3795 O O . THR B 1 74 ? 27.719 -16.578 21.875 1 27.31 74 THR B O 1
ATOM 3798 N N . CYS B 1 75 ? 27.25 -15.477 20.375 1 29.58 75 CYS B N 1
ATOM 3799 C CA . CYS B 1 75 ? 26.016 -16.203 20.156 1 29.58 75 CYS B CA 1
ATOM 3800 C C . CYS B 1 75 ? 26.281 -17.578 19.547 1 29.58 75 CYS B C 1
ATOM 3802 O O . CYS B 1 75 ? 26.828 -17.672 18.453 1 29.58 75 CYS B O 1
ATOM 3804 N N . GLY B 1 76 ? 26.688 -18.438 20.438 1 26.97 76 GLY B N 1
ATOM 3805 C CA . GLY B 1 76 ? 26.672 -19.828 19.984 1 26.97 76 GLY B CA 1
ATOM 3806 C C . GLY B 1 76 ? 25.5 -20.141 19.078 1 26.97 76 GLY B C 1
ATOM 3807 O O . GLY B 1 76 ? 24.391 -20.375 19.562 1 26.97 76 GLY B O 1
ATOM 3808 N N . ALA B 1 77 ? 25.312 -19.375 18.062 1 30.19 77 ALA B N 1
ATOM 3809 C CA . ALA B 1 77 ? 24.453 -20.016 17.062 1 30.19 77 ALA B CA 1
ATOM 3810 C C . ALA B 1 77 ? 24.672 -21.531 17.031 1 30.19 77 ALA B C 1
ATOM 3812 O O . ALA B 1 77 ? 25.766 -22 16.766 1 30.19 77 ALA B O 1
ATOM 3813 N N . SER B 1 78 ? 24.062 -22.188 18.078 1 29.75 78 SER B N 1
ATOM 3814 C CA . SER B 1 78 ? 24.047 -23.641 17.875 1 29.75 78 SER B CA 1
ATOM 3815 C C . SER B 1 78 ? 24.109 -23.984 16.406 1 29.75 78 SER B C 1
ATOM 3817 O O . SER B 1 78 ? 23.578 -23.25 15.562 1 29.75 78 SER B O 1
ATOM 3819 N N . SER B 1 79 ? 25.234 -24.516 16.047 1 30.88 79 SER B N 1
ATOM 3820 C CA . SER B 1 79 ? 25.312 -25.109 14.711 1 30.88 79 SER B CA 1
ATOM 3821 C C . SER B 1 79 ? 23.953 -25.625 14.242 1 30.88 79 SER B C 1
ATOM 3823 O O . SER B 1 79 ? 23.188 -26.172 15.031 1 30.88 79 SER B O 1
ATOM 3825 N N . PRO B 1 80 ? 23.422 -24.969 13.273 1 34.25 80 PRO B N 1
ATOM 3826 C CA . PRO B 1 80 ? 22.219 -25.672 12.789 1 34.25 80 PRO B CA 1
ATOM 3827 C C . PRO B 1 80 ? 22.297 -27.188 13.023 1 34.25 80 PRO B C 1
ATOM 3829 O O . PRO B 1 80 ? 23.375 -27.766 12.969 1 34.25 80 PRO B O 1
ATOM 3832 N N . ALA B 1 81 ? 21.594 -27.766 13.984 1 31.8 81 ALA B N 1
ATOM 3833 C CA . ALA B 1 81 ? 21.469 -29.219 14.047 1 31.8 81 ALA B CA 1
ATOM 3834 C C . ALA B 1 81 ? 21.797 -29.844 12.695 1 31.8 81 ALA B C 1
ATOM 3836 O O . ALA B 1 81 ? 21.375 -29.359 11.648 1 31.8 81 ALA B O 1
ATOM 3837 N N . PHE B 1 82 ? 22.969 -30.438 12.656 1 33.22 82 PHE B N 1
ATOM 3838 C CA . PHE B 1 82 ? 23.281 -31.266 11.5 1 33.22 82 PHE B CA 1
ATOM 3839 C C . PHE B 1 82 ? 22.031 -31.906 10.938 1 33.22 82 PHE B C 1
ATOM 3841 O O . PHE B 1 82 ? 21.391 -32.719 11.602 1 33.22 82 PHE B O 1
ATOM 3848 N N . LEU B 1 83 ? 21.219 -31.219 10.266 1 37.81 83 LEU B N 1
ATOM 3849 C CA . LEU B 1 83 ? 20.234 -31.953 9.477 1 37.81 83 LEU B CA 1
ATOM 3850 C C . LEU B 1 83 ? 20.781 -33.312 9.062 1 37.81 83 LEU B C 1
ATOM 3852 O O . LEU B 1 83 ? 21.906 -33.406 8.578 1 37.81 83 LEU B O 1
ATOM 3856 N N . LYS B 1 84 ? 20.531 -34.344 9.812 1 38.62 84 LYS B N 1
ATOM 3857 C CA . LYS B 1 84 ? 20.797 -35.656 9.266 1 38.62 84 LYS B CA 1
ATOM 3858 C C . LYS B 1 84 ? 20.719 -35.656 7.742 1 38.62 84 LYS B C 1
ATOM 3860 O O . LYS B 1 84 ? 19.719 -35.188 7.168 1 38.62 84 LYS B O 1
ATOM 3865 N N . GLU B 1 85 ? 21.797 -35.562 7.055 1 46.88 85 GLU B N 1
ATOM 3866 C CA . GLU B 1 85 ? 21.875 -35.688 5.602 1 46.88 85 GLU B CA 1
ATOM 3867 C C . GLU B 1 85 ? 20.922 -36.781 5.094 1 46.88 85 GLU B C 1
ATOM 3869 O O . GLU B 1 85 ? 21.188 -37.969 5.262 1 46.88 85 GLU B O 1
ATOM 3874 N N . TYR B 1 86 ? 19.672 -36.531 5.258 1 50.69 86 TYR B N 1
ATOM 3875 C CA . TYR B 1 86 ? 18.797 -37.5 4.594 1 50.69 86 TYR B CA 1
ATOM 3876 C C . TYR B 1 86 ? 19.078 -37.531 3.096 1 50.69 86 TYR B C 1
ATOM 3878 O O . TYR B 1 86 ? 19.203 -36.5 2.449 1 50.69 86 TYR B O 1
ATOM 3886 N N . GLN B 1 87 ? 19.5 -38.719 2.635 1 62.03 87 GLN B N 1
ATOM 3887 C CA . GLN B 1 87 ? 19.438 -38.906 1.191 1 62.03 87 GLN B CA 1
ATOM 3888 C C . GLN B 1 87 ? 18 -38.875 0.696 1 62.03 87 GLN B C 1
ATOM 3890 O O . GLN B 1 87 ? 17.078 -39.375 1.368 1 62.03 87 GLN B O 1
ATOM 3895 N N . PRO B 1 88 ? 17.656 -38.062 -0.295 1 67.44 88 PRO B N 1
ATOM 3896 C CA . PRO B 1 88 ? 16.297 -37.969 -0.832 1 67.44 88 PRO B CA 1
ATOM 3897 C C . PRO B 1 88 ? 15.586 -39.312 -0.913 1 67.44 88 PRO B C 1
ATOM 3899 O O . PRO B 1 88 ? 14.375 -39.406 -0.701 1 67.44 88 PRO B O 1
ATOM 3902 N N . GLU B 1 89 ? 16.344 -40.312 -1.083 1 73.19 89 GLU B N 1
ATOM 3903 C CA . GLU B 1 89 ? 15.742 -41.656 -1.283 1 73.19 89 GLU B CA 1
ATOM 3904 C C . GLU B 1 89 ? 15.195 -42.219 0.027 1 73.19 89 GLU B C 1
ATOM 3906 O O . GLU B 1 89 ? 14.312 -43.062 0.02 1 73.19 89 GLU B O 1
ATOM 3911 N N . ASP B 1 90 ? 15.594 -41.688 1.066 1 84.25 90 ASP B N 1
ATOM 3912 C CA . ASP B 1 90 ? 15.227 -42.281 2.355 1 84.25 90 ASP B CA 1
ATOM 3913 C C . ASP B 1 90 ? 14.047 -41.531 2.971 1 84.25 90 ASP B C 1
ATOM 3915 O O . ASP B 1 90 ? 13.469 -41.969 3.963 1 84.25 90 ASP B O 1
ATOM 3919 N N . LEU B 1 91 ? 13.57 -40.531 2.283 1 92.25 91 LEU B N 1
ATOM 3920 C CA . LEU B 1 91 ? 12.484 -39.719 2.848 1 92.25 91 LEU B CA 1
ATOM 3921 C C . LEU B 1 91 ? 11.125 -40.312 2.457 1 92.25 91 LEU B C 1
ATOM 3923 O O . LEU B 1 91 ? 10.953 -40.812 1.342 1 92.25 91 LEU B O 1
ATOM 3927 N N . PRO B 1 92 ? 10.203 -40.312 3.434 1 95.69 92 PRO B N 1
ATOM 3928 C CA . PRO B 1 92 ? 8.844 -40.688 3.029 1 95.69 92 PRO B CA 1
ATOM 3929 C C . PRO B 1 92 ? 8.32 -39.844 1.871 1 95.69 92 PRO B C 1
ATOM 3931 O O . PRO B 1 92 ? 8.586 -38.625 1.813 1 95.69 92 PRO B O 1
ATOM 3934 N N . VAL B 1 93 ? 7.598 -40.5 0.973 1 97.19 93 VAL B N 1
ATOM 3935 C CA . VAL B 1 93 ? 7.074 -39.812 -0.211 1 97.19 93 VAL B CA 1
ATOM 3936 C C . VAL B 1 93 ? 5.652 -39.344 0.059 1 97.19 93 VAL B C 1
ATOM 3938 O O . VAL B 1 93 ? 4.793 -40.094 0.491 1 97.19 93 VAL B O 1
ATOM 3941 N N . VAL B 1 94 ? 5.426 -38.062 -0.125 1 97.44 94 VAL B N 1
ATOM 3942 C CA . VAL B 1 94 ? 4.109 -37.438 0.046 1 97.44 94 VAL B CA 1
ATOM 3943 C C . VAL B 1 94 ? 3.738 -36.656 -1.205 1 97.44 94 VAL B C 1
ATOM 3945 O O . VAL B 1 94 ? 4.539 -35.844 -1.701 1 97.44 94 VAL B O 1
ATOM 3948 N N . GLU B 1 95 ? 2.547 -36.875 -1.735 1 97.88 95 GLU B N 1
ATOM 3949 C CA . GLU B 1 95 ? 2.055 -36.031 -2.832 1 97.88 95 GLU B CA 1
ATOM 3950 C C . GLU B 1 95 ? 1.553 -34.688 -2.324 1 97.88 95 GLU B C 1
ATOM 3952 O O . GLU B 1 95 ? 0.798 -34.625 -1.353 1 97.88 95 GLU B O 1
ATOM 3957 N N . ALA B 1 96 ? 1.933 -33.656 -2.984 1 98.12 96 ALA B N 1
ATOM 3958 C CA . ALA B 1 96 ? 1.526 -32.312 -2.559 1 98.12 96 ALA B CA 1
ATOM 3959 C C . ALA B 1 96 ? 0.028 -32.125 -2.76 1 98.12 96 ALA B C 1
ATOM 3961 O O . ALA B 1 96 ? -0.523 -32.5 -3.797 1 98.12 96 ALA B O 1
ATOM 3962 N N . ASP B 1 97 ? -0.591 -31.578 -1.731 1 97.25 97 ASP B N 1
ATOM 3963 C CA . ASP B 1 97 ? -1.942 -31.047 -1.886 1 97.25 97 ASP B CA 1
ATOM 3964 C C . ASP B 1 97 ? -1.919 -29.656 -2.521 1 97.25 97 ASP B C 1
ATOM 3966 O O . ASP B 1 97 ? -1.535 -28.688 -1.876 1 97.25 97 ASP B O 1
ATOM 3970 N N . LEU B 1 98 ? -2.32 -29.594 -3.771 1 97.94 98 LEU B N 1
ATOM 3971 C CA . LEU B 1 98 ? -2.305 -28.312 -4.48 1 97.94 98 LEU B CA 1
ATOM 3972 C C . LEU B 1 98 ? -3.674 -27.641 -4.426 1 97.94 98 LEU B C 1
ATOM 3974 O O . LEU B 1 98 ? -4.703 -28.312 -4.578 1 97.94 98 LEU B O 1
ATOM 3978 N N . SER B 1 99 ? -3.682 -26.406 -4.094 1 98 99 SER B N 1
ATOM 3979 C CA . SER B 1 99 ? -4.902 -25.609 -4.074 1 98 99 SER B CA 1
ATOM 3980 C C . SER B 1 99 ? -4.77 -24.375 -4.961 1 98 99 SER B C 1
ATOM 3982 O O . SER B 1 99 ? -3.658 -23.953 -5.281 1 98 99 SER B O 1
ATOM 3984 N N . PHE B 1 100 ? -5.91 -23.938 -5.359 1 98.25 100 PHE B N 1
ATOM 3985 C CA . PHE B 1 100 ? -5.934 -22.766 -6.215 1 98.25 100 PHE B CA 1
ATOM 3986 C C . PHE B 1 100 ? -6.523 -21.562 -5.473 1 98.25 100 PHE B C 1
ATOM 3988 O O . PHE B 1 100 ? -7.324 -21.734 -4.551 1 98.25 100 PHE B O 1
ATOM 3995 N N . ALA B 1 101 ? -6.105 -20.359 -5.91 1 98.25 101 ALA B N 1
ATOM 3996 C CA . ALA B 1 101 ? -6.609 -19.125 -5.297 1 98.25 101 ALA B CA 1
ATOM 3997 C C . ALA B 1 101 ? -8.133 -19.078 -5.348 1 98.25 101 ALA B C 1
ATOM 3999 O O . ALA B 1 101 ? -8.734 -19.375 -6.383 1 98.25 101 ALA B O 1
ATOM 4000 N N . PRO B 1 102 ? -8.781 -18.781 -4.199 1 98.31 102 PRO B N 1
ATOM 4001 C CA . PRO B 1 102 ? -8.219 -18.172 -2.992 1 98.31 102 PRO B CA 1
ATOM 4002 C C . PRO B 1 102 ? -7.93 -19.188 -1.895 1 98.31 102 PRO B C 1
ATOM 4004 O O . PRO B 1 102 ? -7.652 -18.812 -0.754 1 98.31 102 PRO B O 1
ATOM 4007 N N . ASN B 1 103 ? -7.949 -20.438 -2.24 1 98.25 103 ASN B N 1
ATOM 4008 C CA . ASN B 1 103 ? -7.754 -21.5 -1.256 1 98.25 103 ASN B CA 1
ATOM 4009 C C . ASN B 1 103 ? -6.273 -21.797 -1.052 1 98.25 103 ASN B C 1
ATOM 4011 O O . ASN B 1 103 ? -5.465 -21.625 -1.965 1 98.25 103 ASN B O 1
ATOM 4015 N N . VAL B 1 104 ? -5.984 -22.219 0.142 1 98.38 104 VAL B N 1
ATOM 4016 C CA . VAL B 1 104 ? -4.648 -22.641 0.542 1 98.38 104 VAL B CA 1
ATOM 4017 C C . VAL B 1 104 ? -4.695 -24.078 1.072 1 98.38 104 VAL B C 1
ATOM 4019 O O . VAL B 1 104 ? -5.645 -24.453 1.76 1 98.38 104 VAL B O 1
ATOM 4022 N N . PRO B 1 105 ? -3.678 -24.906 0.704 1 98.5 105 PRO B N 1
ATOM 4023 C CA . PRO B 1 105 ? -3.65 -26.219 1.335 1 98.5 105 PRO B CA 1
ATOM 4024 C C . PRO B 1 105 ? -3.615 -26.141 2.859 1 98.5 105 PRO B C 1
ATOM 4026 O O . PRO B 1 105 ? -3.086 -25.188 3.422 1 98.5 105 PRO B O 1
ATOM 4029 N N . PRO B 1 106 ? -4.148 -27.172 3.531 1 97.25 106 PRO B N 1
ATOM 4030 C CA . PRO B 1 106 ? -4.16 -27.141 4.996 1 97.25 106 PRO B CA 1
ATOM 4031 C C . PRO B 1 106 ? -2.758 -27.094 5.598 1 97.25 106 PRO B C 1
ATOM 4033 O O . PRO B 1 106 ? -1.789 -27.484 4.945 1 97.25 106 PRO B O 1
ATOM 4036 N N . PRO B 1 107 ? -2.691 -26.578 6.832 1 96.88 107 PRO B N 1
ATOM 4037 C CA . PRO B 1 107 ? -1.383 -26.547 7.492 1 96.88 107 PRO B CA 1
ATOM 4038 C C . PRO B 1 107 ? -0.742 -27.922 7.602 1 96.88 107 PRO B C 1
ATOM 4040 O O . PRO B 1 107 ? -1.443 -28.922 7.801 1 96.88 107 PRO B O 1
ATOM 4043 N N . ILE B 1 108 ? 0.542 -27.938 7.508 1 96.56 108 ILE B N 1
ATOM 4044 C CA . ILE B 1 108 ? 1.308 -29.172 7.633 1 96.56 108 ILE B CA 1
ATOM 4045 C C . ILE B 1 108 ? 1.338 -29.609 9.094 1 96.56 108 ILE B C 1
ATOM 4047 O O . ILE B 1 108 ? 1.661 -28.828 9.984 1 96.56 108 ILE B O 1
ATOM 4051 N N . GLN B 1 109 ? 1.129 -30.875 9.328 1 94.44 109 GLN B N 1
ATOM 4052 C CA . GLN B 1 109 ? 1.04 -31.391 10.695 1 94.44 109 GLN B CA 1
ATOM 4053 C C . GLN B 1 109 ? 2.281 -32.188 11.055 1 94.44 109 GLN B C 1
ATOM 4055 O O . GLN B 1 109 ? 2.551 -32.438 12.234 1 94.44 109 GLN B O 1
ATOM 4060 N N . ARG B 1 110 ? 3.033 -32.562 10.094 1 94.06 110 ARG B N 1
ATOM 4061 C CA . ARG B 1 110 ? 4.234 -33.375 10.344 1 94.06 110 ARG B CA 1
ATOM 4062 C C . ARG B 1 110 ? 5.387 -32.469 10.805 1 94.06 110 ARG B C 1
ATOM 4064 O O . ARG B 1 110 ? 5.418 -31.281 10.484 1 94.06 110 ARG B O 1
ATOM 4071 N N . ASN B 1 111 ? 6.367 -33.094 11.523 1 93.88 111 ASN B N 1
ATOM 4072 C CA . ASN B 1 111 ? 7.535 -32.344 12.008 1 93.88 111 ASN B CA 1
ATOM 4073 C C . ASN B 1 111 ? 8.828 -32.938 11.453 1 93.88 111 ASN B C 1
ATOM 4075 O O . ASN B 1 111 ? 9.891 -32.781 12.055 1 93.88 111 ASN B O 1
ATOM 4079 N N . TYR B 1 112 ? 8.734 -33.719 10.398 1 94.31 112 TYR B N 1
ATOM 4080 C CA . TYR B 1 112 ? 9.891 -34.312 9.727 1 94.31 112 TYR B CA 1
ATOM 4081 C C . TYR B 1 112 ? 9.867 -34.031 8.234 1 94.31 112 TYR B C 1
ATOM 4083 O O . TYR B 1 112 ? 8.805 -33.781 7.656 1 94.31 112 TYR B O 1
ATOM 4091 N N . PRO B 1 113 ? 11.047 -34.031 7.629 1 96.12 113 PRO B N 1
ATOM 4092 C CA . PRO B 1 113 ? 11.109 -33.812 6.188 1 96.12 113 PRO B CA 1
ATOM 4093 C C . PRO B 1 113 ? 10.539 -34.938 5.363 1 96.12 113 PRO B C 1
ATOM 4095 O O . PRO B 1 113 ? 10.539 -36.094 5.812 1 96.12 113 PRO B O 1
ATOM 4098 N N . VAL B 1 114 ? 10.109 -34.625 4.184 1 97.94 114 VAL B N 1
ATOM 4099 C CA . VAL B 1 114 ? 9.594 -35.625 3.25 1 97.94 114 VAL B CA 1
ATOM 4100 C C . VAL B 1 114 ? 10.086 -35.312 1.837 1 97.94 114 VAL B C 1
ATOM 4102 O O . VAL B 1 114 ? 10.656 -34.219 1.595 1 97.94 114 VAL B O 1
ATOM 4105 N N . ARG B 1 115 ? 9.93 -36.281 1 1 98.06 115 ARG B N 1
ATOM 4106 C CA . ARG B 1 115 ? 9.945 -36 -0.434 1 98.06 115 ARG B CA 1
ATOM 4107 C C . ARG B 1 115 ? 8.57 -35.562 -0.92 1 98.06 115 ARG B C 1
ATOM 4109 O O . ARG B 1 115 ? 7.648 -36.375 -1.012 1 98.06 115 ARG B O 1
ATOM 4116 N N . LEU B 1 116 ? 8.445 -34.344 -1.181 1 98.44 116 LEU B N 1
ATOM 4117 C CA . LEU B 1 116 ? 7.172 -33.75 -1.583 1 98.44 116 LEU B CA 1
ATOM 4118 C C . LEU B 1 116 ? 7.023 -33.75 -3.102 1 98.44 116 LEU B C 1
ATOM 4120 O O . LEU B 1 116 ? 7.707 -33 -3.799 1 98.44 116 LEU B O 1
ATOM 4124 N N . VAL B 1 117 ? 6.105 -34.562 -3.578 1 98.62 117 VAL B N 1
ATOM 4125 C CA . VAL B 1 117 ? 5.91 -34.719 -5.02 1 98.62 117 VAL B CA 1
ATOM 4126 C C . VAL B 1 117 ? 4.938 -33.625 -5.508 1 98.62 117 VAL B C 1
ATOM 4128 O O . VAL B 1 117 ? 3.783 -33.594 -5.086 1 98.62 117 VAL B O 1
ATOM 4131 N N . VAL B 1 118 ? 5.391 -32.812 -6.359 1 98.81 118 VAL B N 1
ATOM 4132 C CA . VAL B 1 118 ? 4.598 -31.719 -6.941 1 98.81 118 VAL B CA 1
ATOM 4133 C C . VAL B 1 118 ? 4.469 -31.938 -8.445 1 98.81 118 VAL B C 1
ATOM 4135 O O . VAL B 1 118 ? 5.469 -31.938 -9.172 1 98.81 118 VAL B O 1
ATOM 4138 N N . ASN B 1 119 ? 3.285 -32.094 -8.883 1 98.75 119 ASN B N 1
ATOM 4139 C CA . ASN B 1 119 ? 3.002 -32.25 -10.305 1 98.75 119 ASN B CA 1
ATOM 4140 C C . ASN B 1 119 ? 2.445 -30.969 -10.906 1 98.75 119 ASN B C 1
ATOM 4142 O O . ASN B 1 119 ? 1.406 -30.469 -10.469 1 98.75 119 ASN B O 1
ATOM 4146 N N . LEU B 1 120 ? 3.127 -30.438 -11.875 1 98.75 120 LEU B N 1
ATOM 4147 C CA . LEU B 1 120 ? 2.699 -29.219 -12.57 1 98.75 120 LEU B CA 1
ATOM 4148 C C . LEU B 1 120 ? 2.613 -29.469 -14.078 1 98.75 120 LEU B C 1
ATOM 4150 O O . LEU B 1 120 ? 3.424 -30.203 -14.633 1 98.75 120 LEU B O 1
ATOM 4154 N N . GLU B 1 121 ? 1.688 -28.844 -14.648 1 98.62 121 GLU B N 1
ATOM 4155 C CA . GLU B 1 121 ? 1.487 -28.906 -16.094 1 98.62 121 GLU B CA 1
ATOM 4156 C C . GLU B 1 121 ? 1.164 -27.516 -16.656 1 98.62 121 GLU B C 1
ATOM 4158 O O . GLU B 1 121 ? 0.401 -26.766 -16.062 1 98.62 121 GLU B O 1
ATOM 4163 N N . THR B 1 122 ? 1.776 -27.219 -17.828 1 98.56 122 THR B N 1
ATOM 4164 C CA . THR B 1 122 ? 1.45 -25.984 -18.531 1 98.56 122 THR B CA 1
ATOM 4165 C C . THR B 1 122 ? 0.439 -26.25 -19.641 1 98.56 122 THR B C 1
ATOM 4167 O O . THR B 1 122 ? 0.613 -27.156 -20.453 1 98.56 122 THR B O 1
ATOM 4170 N N . THR B 1 123 ? -0.614 -25.531 -19.656 1 98.38 123 THR B N 1
ATOM 4171 C CA . THR B 1 123 ? -1.586 -25.484 -20.734 1 98.38 123 THR B CA 1
ATOM 4172 C C . THR B 1 123 ? -1.935 -24.031 -21.094 1 98.38 123 THR B C 1
ATOM 4174 O O . THR B 1 123 ? -1.767 -23.141 -20.266 1 98.38 123 THR B O 1
ATOM 4177 N N . VAL B 1 124 ? -2.289 -23.797 -22.312 1 97.94 124 VAL B N 1
ATOM 4178 C CA . VAL B 1 124 ? -2.807 -22.516 -22.766 1 97.94 124 VAL B CA 1
ATOM 4179 C C . VAL B 1 124 ? -4.332 -22.547 -22.75 1 97.94 124 VAL B C 1
ATOM 4181 O O . VAL B 1 124 ? -4.949 -23.469 -23.281 1 97.94 124 VAL B O 1
ATOM 4184 N N . VAL B 1 125 ? -4.922 -21.562 -22.125 1 97.5 125 VAL B N 1
ATOM 4185 C CA . VAL B 1 125 ? -6.371 -21.531 -21.953 1 97.5 125 VAL B CA 1
ATOM 4186 C C . VAL B 1 125 ? -6.918 -20.188 -22.406 1 97.5 125 VAL B C 1
ATOM 4188 O O . VAL B 1 125 ? -6.457 -19.125 -21.953 1 97.5 125 VAL B O 1
ATOM 4191 N N . LEU B 1 126 ? -7.824 -20.219 -23.391 1 96.88 126 LEU B N 1
ATOM 4192 C CA . LEU B 1 126 ? -8.578 -19 -23.688 1 96.88 126 LEU B CA 1
ATOM 4193 C C . LEU B 1 126 ? -9.68 -18.781 -22.656 1 96.88 126 LEU B C 1
ATOM 4195 O O . LEU B 1 126 ? -10.602 -19.594 -22.531 1 96.88 126 LEU B O 1
ATOM 4199 N N . GLY B 1 127 ? -9.531 -17.766 -21.875 1 97.06 127 GLY B N 1
ATOM 4200 C CA . GLY B 1 127 ? -10.492 -17.516 -20.812 1 97.06 127 GLY B CA 1
ATOM 4201 C C . GLY B 1 127 ? -10.875 -16.062 -20.672 1 97.06 127 GLY B C 1
ATOM 4202 O O . GLY B 1 127 ? -10.352 -15.203 -21.391 1 97.06 127 GLY B O 1
ATOM 4203 N N . LYS B 1 128 ? -11.812 -15.844 -19.75 1 96.88 128 LYS B N 1
ATOM 4204 C CA . LYS B 1 128 ? -12.289 -14.492 -19.469 1 96.88 128 LYS B CA 1
ATOM 4205 C C . LYS B 1 128 ? -11.281 -13.711 -18.625 1 96.88 128 LYS B C 1
ATOM 4207 O O . LYS B 1 128 ? -10.898 -14.156 -17.547 1 96.88 128 LYS B O 1
ATOM 4212 N N . LEU B 1 129 ? -10.828 -12.555 -19.125 1 98.06 129 LEU B N 1
ATOM 4213 C CA . LEU B 1 129 ? -9.938 -11.68 -18.375 1 98.06 129 LEU B CA 1
ATOM 4214 C C . LEU B 1 129 ? -10.719 -10.562 -17.688 1 98.06 129 LEU B C 1
ATOM 4216 O O . LEU B 1 129 ? -10.398 -10.156 -16.578 1 98.06 129 LEU B O 1
ATOM 4220 N N . SER B 1 130 ? -11.625 -10.039 -18.359 1 96.94 130 SER B N 1
ATOM 4221 C CA . SER B 1 130 ? -12.531 -8.992 -17.906 1 96.94 130 SER B CA 1
ATOM 4222 C C . SER B 1 130 ? -13.914 -9.141 -18.531 1 96.94 130 SER B C 1
ATOM 4224 O O . SER B 1 130 ? -14.117 -9.992 -19.391 1 96.94 130 SER B O 1
ATOM 4226 N N . PRO B 1 131 ? -14.875 -8.367 -18.031 1 92.38 131 PRO B N 1
ATOM 4227 C CA . PRO B 1 131 ? -16.172 -8.422 -18.703 1 92.38 131 PRO B CA 1
ATOM 4228 C C . PRO B 1 131 ? -16.094 -8.078 -20.188 1 92.38 131 PRO B C 1
ATOM 4230 O O . PRO B 1 131 ? -16.906 -8.531 -20.984 1 92.38 131 PRO B O 1
ATOM 4233 N N . GLN B 1 132 ? -15.055 -7.406 -20.625 1 94 132 GLN B N 1
ATOM 4234 C CA . GLN B 1 132 ? -14.945 -6.902 -21.984 1 94 132 GLN B CA 1
ATOM 4235 C C . GLN B 1 132 ? -14.047 -7.801 -22.828 1 94 132 GLN B C 1
ATOM 4237 O O . GLN B 1 132 ? -14.195 -7.859 -24.062 1 94 132 GLN B O 1
ATOM 4242 N N . HIS B 1 133 ? -13.148 -8.5 -22.156 1 97.06 133 HIS B N 1
ATOM 4243 C CA . HIS B 1 133 ? -12.109 -9.133 -22.953 1 97.06 133 HIS B CA 1
ATOM 4244 C C . HIS B 1 133 ? -11.867 -10.57 -22.531 1 97.06 133 HIS B C 1
ATOM 4246 O O . HIS B 1 133 ? -11.859 -10.875 -21.328 1 97.06 133 HIS B O 1
ATOM 4252 N N . LYS B 1 134 ? -11.656 -11.383 -23.5 1 97.94 134 LYS B N 1
ATOM 4253 C CA . LYS B 1 134 ? -11.008 -12.672 -23.312 1 97.94 134 LYS B CA 1
ATOM 4254 C C . LYS B 1 134 ? -9.5 -12.57 -23.516 1 97.94 134 LYS B C 1
ATOM 4256 O O . LYS B 1 134 ? -9.016 -11.609 -24.125 1 97.94 134 LYS B O 1
ATOM 4261 N N . TYR B 1 135 ? -8.805 -13.539 -23 1 97.88 135 TYR B N 1
ATOM 4262 C CA . TYR B 1 135 ? -7.352 -13.562 -23.062 1 97.88 135 TYR B CA 1
ATOM 4263 C C . TYR B 1 135 ? -6.828 -14.992 -23.109 1 97.88 135 TYR B C 1
ATOM 4265 O O . TYR B 1 135 ? -7.43 -15.898 -22.516 1 97.88 135 TYR B O 1
ATOM 4273 N N . GLU B 1 136 ? -5.801 -15.219 -23.875 1 97.5 136 GLU B N 1
ATOM 4274 C CA . GLU B 1 136 ? -5.117 -16.516 -23.859 1 97.5 136 GLU B CA 1
ATOM 4275 C C . GLU B 1 136 ? -4.129 -16.609 -22.703 1 97.5 136 GLU B C 1
ATOM 4277 O O . GLU B 1 136 ? -2.992 -16.141 -22.812 1 97.5 136 GLU B O 1
ATOM 4282 N N . PHE B 1 137 ? -4.488 -17.312 -21.703 1 98.5 137 PHE B N 1
ATOM 4283 C CA . PHE B 1 137 ? -3.658 -17.453 -20.516 1 98.5 137 PHE B CA 1
ATOM 4284 C C . PHE B 1 137 ? -2.678 -18.609 -20.688 1 98.5 137 PHE B C 1
ATOM 4286 O O . PHE B 1 137 ? -3.037 -19.672 -21.203 1 98.5 137 PHE B O 1
ATOM 4293 N N . TRP B 1 138 ? -1.475 -18.406 -20.344 1 98.5 138 TRP B N 1
ATOM 4294 C CA . TRP B 1 138 ? -0.526 -19.484 -20.109 1 98.5 138 TRP B CA 1
ATOM 4295 C C . TRP B 1 138 ? -0.534 -19.906 -18.641 1 98.5 138 TRP B C 1
ATOM 4297 O O . TRP B 1 138 ? -0.295 -19.078 -17.75 1 98.5 138 TRP B O 1
ATOM 4307 N N . THR B 1 139 ? -0.763 -21.188 -18.328 1 98.69 139 THR B N 1
ATOM 4308 C CA . THR B 1 139 ? -1.136 -21.516 -16.969 1 98.69 139 THR B CA 1
ATOM 4309 C C . THR B 1 139 ? -0.231 -22.625 -16.406 1 98.69 139 THR B C 1
ATOM 4311 O O . THR B 1 139 ? 0.423 -23.328 -17.172 1 98.69 139 THR B O 1
ATOM 4314 N N . PHE B 1 140 ? -0.067 -22.641 -15.164 1 98.75 140 PHE B N 1
ATOM 4315 C CA . PHE B 1 140 ? 0.302 -23.844 -14.445 1 98.75 140 PHE B CA 1
ATOM 4316 C C . PHE B 1 140 ? -0.935 -24.562 -13.898 1 98.75 140 PHE B C 1
ATOM 4318 O O . PHE B 1 140 ? -1.646 -24.016 -13.055 1 98.75 140 PHE B O 1
ATOM 4325 N N . ASN B 1 141 ? -1.202 -25.734 -14.422 1 98.62 141 ASN B N 1
ATOM 4326 C CA . ASN B 1 141 ? -2.328 -26.578 -14.039 1 98.62 141 ASN B CA 1
ATOM 4327 C C . ASN B 1 141 ? -3.664 -25.906 -14.344 1 98.62 141 ASN B C 1
ATOM 4329 O O . ASN B 1 141 ? -4.605 -26.016 -13.555 1 98.62 141 ASN B O 1
ATOM 4333 N N . GLY B 1 142 ? -3.752 -25.109 -15.305 1 98.12 142 GLY B N 1
ATOM 4334 C CA . GLY B 1 142 ? -5 -24.672 -15.914 1 98.12 142 GLY B CA 1
ATOM 4335 C C . GLY B 1 142 ? -5.562 -23.406 -15.289 1 98.12 142 GLY B C 1
ATOM 4336 O O . GLY B 1 142 ? -6.617 -22.922 -15.703 1 98.12 142 GLY B O 1
ATOM 4337 N N . LYS B 1 143 ? -4.871 -22.828 -14.305 1 97.81 143 LYS B N 1
ATOM 4338 C CA . LYS B 1 143 ? -5.414 -21.656 -13.617 1 97.81 143 LYS B CA 1
ATOM 4339 C C . LYS B 1 143 ? -4.359 -20.578 -13.453 1 97.81 143 LYS B C 1
ATOM 4341 O O . LYS B 1 143 ? -3.158 -20.859 -13.508 1 97.81 143 LYS B O 1
ATOM 4346 N N . VAL B 1 144 ? -4.781 -19.344 -13.359 1 98.44 144 VAL B N 1
ATOM 4347 C CA . VAL B 1 144 ? -3.957 -18.188 -13.055 1 98.44 144 VAL B CA 1
ATOM 4348 C C . VAL B 1 144 ? -4.484 -17.484 -11.805 1 98.44 144 VAL B C 1
ATOM 4350 O O . VAL B 1 144 ? -5.633 -17.047 -11.766 1 98.44 144 VAL B O 1
ATOM 4353 N N . PRO B 1 145 ? -3.705 -17.406 -10.781 1 98.62 145 PRO B N 1
ATOM 4354 C CA . PRO B 1 145 ? -2.346 -17.922 -10.609 1 98.62 145 PRO B CA 1
ATOM 4355 C C . PRO B 1 145 ? -2.297 -19.453 -10.547 1 98.62 145 PRO B C 1
ATOM 4357 O O . PRO B 1 145 ? -3.338 -20.094 -10.43 1 98.62 145 PRO B O 1
ATOM 4360 N N . GLY B 1 146 ? -1.11 -19.938 -10.727 1 98.88 146 GLY B N 1
ATOM 4361 C CA . GLY B 1 146 ? -0.904 -21.375 -10.539 1 98.88 146 GLY B CA 1
ATOM 4362 C C . GLY B 1 146 ? -1.189 -21.828 -9.117 1 98.88 146 GLY B C 1
ATOM 4363 O O . GLY B 1 146 ? -1.487 -21.016 -8.242 1 98.88 146 GLY B O 1
ATOM 4364 N N . PRO B 1 147 ? -1.085 -23.109 -8.93 1 98.88 147 PRO B N 1
ATOM 4365 C CA . PRO B 1 147 ? -1.471 -23.641 -7.621 1 98.88 147 PRO B CA 1
ATOM 4366 C C . PRO B 1 147 ? -0.517 -23.219 -6.508 1 98.88 147 PRO B C 1
ATOM 4368 O O . PRO B 1 147 ? 0.676 -23.016 -6.754 1 98.88 147 PRO B O 1
ATOM 4371 N N . PHE B 1 148 ? -1.141 -23.109 -5.312 1 98.94 148 PHE B N 1
ATOM 4372 C CA . PHE B 1 148 ? -0.368 -22.875 -4.098 1 98.94 148 PHE B CA 1
ATOM 4373 C C . PHE B 1 148 ? 0.35 -24.156 -3.668 1 98.94 148 PHE B C 1
ATOM 4375 O O . PHE B 1 148 ? -0.269 -25.219 -3.559 1 98.94 148 PHE B O 1
ATOM 4382 N N . ILE B 1 149 ? 1.674 -24.047 -3.477 1 98.88 149 ILE B N 1
ATOM 4383 C CA . ILE B 1 149 ? 2.471 -25.172 -2.992 1 98.88 149 ILE B CA 1
ATOM 4384 C C . ILE B 1 149 ? 2.869 -24.922 -1.537 1 98.88 149 ILE B C 1
ATOM 4386 O O . ILE B 1 149 ? 3.469 -23.891 -1.213 1 98.88 149 ILE B O 1
ATOM 4390 N N . ARG B 1 150 ? 2.486 -25.812 -0.71 1 98.88 150 ARG B N 1
ATOM 4391 C CA . ARG B 1 150 ? 2.838 -25.734 0.703 1 98.88 150 ARG B CA 1
ATOM 4392 C C . ARG B 1 150 ? 3.842 -26.812 1.087 1 98.88 150 ARG B C 1
ATOM 4394 O O . ARG B 1 150 ? 3.58 -28 0.908 1 98.88 150 ARG B O 1
ATOM 4401 N N . ALA B 1 151 ? 4.98 -26.406 1.537 1 98.69 151 ALA B N 1
ATOM 4402 C CA . ALA B 1 151 ? 6.07 -27.281 1.943 1 98.69 151 ALA B CA 1
ATOM 4403 C C . ALA B 1 151 ? 6.633 -26.875 3.303 1 98.69 151 ALA B C 1
ATOM 4405 O O . ALA B 1 151 ? 6.105 -25.969 3.947 1 98.69 151 ALA B O 1
ATOM 4406 N N . ARG B 1 152 ? 7.559 -27.656 3.707 1 98 152 ARG B N 1
ATOM 4407 C CA . ARG B 1 152 ? 8.266 -27.406 4.961 1 98 152 ARG B CA 1
ATOM 4408 C C . ARG B 1 152 ? 9.773 -27.391 4.746 1 98 152 ARG B C 1
ATOM 4410 O O . ARG B 1 152 ? 10.297 -28.156 3.924 1 98 152 ARG B O 1
ATOM 4417 N N . VAL B 1 153 ? 10.414 -26.516 5.562 1 98 153 VAL B N 1
ATOM 4418 C CA . VAL B 1 153 ? 11.875 -26.484 5.457 1 98 153 VAL B CA 1
ATOM 4419 C C . VAL B 1 153 ? 12.43 -27.891 5.684 1 98 153 VAL B C 1
ATOM 4421 O O . VAL B 1 153 ? 11.953 -28.625 6.555 1 98 153 VAL B O 1
ATOM 4424 N N . GLY B 1 154 ? 13.375 -28.297 4.832 1 96.62 154 GLY B N 1
ATOM 4425 C CA . GLY B 1 154 ? 13.953 -29.625 4.918 1 96.62 154 GLY B CA 1
ATOM 4426 C C . GLY B 1 154 ? 13.367 -30.609 3.922 1 96.62 154 GLY B C 1
ATOM 4427 O O . GLY B 1 154 ? 13.969 -31.641 3.625 1 96.62 154 GLY B O 1
ATOM 4428 N N . ASP B 1 155 ? 12.156 -30.328 3.439 1 97.62 155 ASP B N 1
ATOM 4429 C CA . ASP B 1 155 ? 11.578 -31.188 2.41 1 97.62 155 ASP B CA 1
ATOM 4430 C C . ASP B 1 155 ? 12.453 -31.219 1.161 1 97.62 155 ASP B C 1
ATOM 4432 O O . ASP B 1 155 ? 13.195 -30.281 0.89 1 97.62 155 ASP B O 1
ATOM 4436 N N . VAL B 1 156 ? 12.406 -32.312 0.49 1 97.81 156 VAL B N 1
ATOM 4437 C CA . VAL B 1 156 ? 12.891 -32.375 -0.885 1 97.81 156 VAL B CA 1
ATOM 4438 C C . VAL B 1 156 ? 11.703 -32.344 -1.851 1 97.81 156 VAL B C 1
ATOM 4440 O O . VAL B 1 156 ? 10.906 -33.281 -1.892 1 97.81 156 VAL B O 1
ATOM 4443 N N . MET B 1 157 ? 11.656 -31.281 -2.574 1 97.88 157 MET B N 1
ATOM 4444 C CA . MET B 1 157 ? 10.578 -31.156 -3.557 1 97.88 157 MET B CA 1
ATOM 4445 C C . MET B 1 157 ? 10.938 -31.891 -4.848 1 97.88 157 MET B C 1
ATOM 4447 O O . MET B 1 157 ? 11.969 -31.609 -5.457 1 97.88 157 MET B O 1
ATOM 4451 N N . GLN B 1 158 ? 10.164 -32.875 -5.156 1 97.88 158 GLN B N 1
ATOM 4452 C CA . GLN B 1 158 ? 10.227 -33.5 -6.469 1 97.88 158 GLN B CA 1
ATOM 4453 C C . GLN B 1 158 ? 9.227 -32.844 -7.434 1 97.88 158 GLN B C 1
ATOM 4455 O O . GLN B 1 158 ? 8.016 -33.062 -7.301 1 97.88 158 GLN B O 1
ATOM 4460 N N . ILE B 1 159 ? 9.742 -32.188 -8.422 1 98.44 159 ILE B N 1
ATOM 4461 C CA . ILE B 1 159 ? 8.898 -31.547 -9.422 1 98.44 159 ILE B CA 1
ATOM 4462 C C . ILE B 1 159 ? 8.766 -32.438 -10.648 1 98.44 159 ILE B C 1
ATOM 4464 O O . ILE B 1 159 ? 9.773 -32.844 -11.234 1 98.44 159 ILE B O 1
ATOM 4468 N N . ASN B 1 160 ? 7.617 -32.844 -10.922 1 98.56 160 ASN B N 1
ATOM 4469 C CA . ASN B 1 160 ? 7.285 -33.406 -12.227 1 98.56 160 ASN B CA 1
ATOM 4470 C C . ASN B 1 160 ? 6.539 -32.375 -13.094 1 98.56 160 ASN B C 1
ATOM 4472 O O . ASN B 1 160 ? 5.355 -32.125 -12.875 1 98.56 160 ASN B O 1
ATOM 4476 N N . TYR B 1 161 ? 7.289 -31.875 -14.07 1 98.62 161 TYR B N 1
ATOM 4477 C CA . TYR B 1 161 ? 6.746 -30.797 -14.883 1 98.62 161 TYR B CA 1
ATOM 4478 C C . TYR B 1 161 ? 6.5 -31.266 -16.312 1 98.62 161 TYR B C 1
ATOM 4480 O O . TYR B 1 161 ? 7.406 -31.781 -16.969 1 98.62 161 TYR B O 1
ATOM 4488 N N . THR B 1 162 ? 5.273 -31.078 -16.812 1 98.81 162 THR B N 1
ATOM 4489 C CA . THR B 1 162 ? 4.91 -31.438 -18.188 1 98.81 162 THR B CA 1
ATOM 4490 C C . THR B 1 162 ? 4.449 -30.203 -18.953 1 98.81 162 THR B C 1
ATOM 4492 O O . THR B 1 162 ? 3.621 -29.422 -18.484 1 98.81 162 THR B O 1
ATOM 4495 N N . ASN B 1 163 ? 5.027 -29.984 -20.156 1 98.69 163 ASN B N 1
ATOM 4496 C CA . ASN B 1 163 ? 4.602 -28.906 -21.031 1 98.69 163 ASN B CA 1
ATOM 4497 C C . ASN B 1 163 ? 3.592 -29.375 -22.062 1 98.69 163 ASN B C 1
ATOM 4499 O O . ASN B 1 163 ? 3.945 -30.125 -22.984 1 98.69 163 ASN B O 1
ATOM 4503 N N . LYS B 1 164 ? 2.365 -28.953 -21.938 1 98.56 164 LYS B N 1
ATOM 4504 C CA . LYS B 1 164 ? 1.315 -29.328 -22.891 1 98.56 164 LYS B CA 1
ATOM 4505 C C . LYS B 1 164 ? 0.854 -28.109 -23.688 1 98.56 164 LYS B C 1
ATOM 4507 O O . LYS B 1 164 ? -0.305 -28.031 -24.094 1 98.56 164 LYS B O 1
ATOM 4512 N N . ASP B 1 165 ? 1.688 -27.125 -23.766 1 97.88 165 ASP B N 1
ATOM 4513 C CA . ASP B 1 165 ? 1.391 -25.953 -24.594 1 97.88 165 ASP B CA 1
ATOM 4514 C C . ASP B 1 165 ? 1.206 -26.344 -26.047 1 97.88 165 ASP B C 1
ATOM 4516 O O . ASP B 1 165 ? 2.18 -26.641 -26.75 1 97.88 165 ASP B O 1
ATOM 4520 N N . GLU B 1 166 ? -0.002 -26.266 -26.625 1 96.19 166 GLU B N 1
ATOM 4521 C CA . GLU B 1 166 ? -0.344 -26.719 -27.969 1 96.19 166 GLU B CA 1
ATOM 4522 C C . GLU B 1 166 ? 0.282 -25.828 -29.031 1 96.19 166 GLU B C 1
ATOM 4524 O O . GLU B 1 166 ? 0.4 -26.234 -30.188 1 96.19 166 GLU B O 1
ATOM 4529 N N . ASN B 1 167 ? 0.651 -24.594 -28.625 1 95.25 167 ASN B N 1
ATOM 4530 C CA . ASN B 1 167 ? 1.247 -23.672 -29.578 1 95.25 167 ASN B CA 1
ATOM 4531 C C . ASN B 1 167 ? 2.732 -23.953 -29.781 1 95.25 167 ASN B C 1
ATOM 4533 O O . ASN B 1 167 ? 3.385 -23.297 -30.609 1 95.25 167 ASN B O 1
ATOM 4537 N N . GLY B 1 168 ? 3.281 -24.859 -29.016 1 96.06 168 GLY B N 1
ATOM 4538 C CA . GLY B 1 168 ? 4.652 -25.297 -29.219 1 96.06 168 GLY B CA 1
ATOM 4539 C C . GLY B 1 168 ? 5.668 -24.438 -28.5 1 96.06 168 GLY B C 1
ATOM 4540 O O . GLY B 1 168 ? 6.875 -24.562 -28.719 1 96.06 168 GLY B O 1
ATOM 4541 N N . VAL B 1 169 ? 5.223 -23.594 -27.609 1 96.88 169 VAL B N 1
ATOM 4542 C CA . VAL B 1 169 ? 6.125 -22.75 -26.828 1 96.88 169 VAL B CA 1
ATOM 4543 C C . VAL B 1 169 ? 6.773 -23.578 -25.719 1 96.88 169 VAL B C 1
ATOM 4545 O O . VAL B 1 169 ? 6.098 -24.328 -25.016 1 96.88 169 VAL B O 1
ATOM 4548 N N . ALA B 1 170 ? 8.062 -23.453 -25.562 1 97.88 170 ALA B N 1
ATOM 4549 C CA . ALA B 1 170 ? 8.766 -24.109 -24.453 1 97.88 170 ALA B CA 1
ATOM 4550 C C . ALA B 1 170 ? 8.609 -23.312 -23.156 1 97.88 170 ALA B C 1
ATOM 4552 O O . ALA B 1 170 ? 8.516 -22.094 -23.188 1 97.88 170 ALA B O 1
ATOM 4553 N N . HIS B 1 171 ? 8.617 -24.047 -22.062 1 98.38 171 HIS B N 1
ATOM 4554 C CA . HIS B 1 171 ? 8.453 -23.438 -20.734 1 98.38 171 HIS B CA 1
ATOM 4555 C C . HIS B 1 171 ? 9.367 -24.094 -19.719 1 98.38 171 HIS B C 1
ATOM 4557 O O . HIS B 1 171 ? 10.031 -25.094 -20.016 1 98.38 171 HIS B O 1
ATOM 4563 N N . ASN B 1 172 ? 9.562 -23.453 -18.594 1 98 172 ASN B N 1
ATOM 4564 C CA . ASN B 1 172 ? 10.273 -23.938 -17.406 1 98 172 ASN B CA 1
ATOM 4565 C C . ASN B 1 172 ? 9.781 -23.25 -16.141 1 98 172 ASN B C 1
ATOM 4567 O O . ASN B 1 172 ? 8.727 -22.609 -16.141 1 98 172 ASN B O 1
ATOM 4571 N N . ILE B 1 173 ? 10.469 -23.531 -15.023 1 98.31 173 ILE B N 1
ATOM 4572 C CA . ILE B 1 173 ? 10 -22.938 -13.781 1 98.31 173 ILE B CA 1
ATOM 4573 C C . ILE B 1 173 ? 11.188 -22.438 -12.961 1 98.31 173 ILE B C 1
ATOM 4575 O O . ILE B 1 173 ? 12.141 -23.188 -12.734 1 98.31 173 ILE B O 1
ATOM 4579 N N . ASP B 1 174 ? 11.164 -21.219 -12.617 1 98.25 174 ASP B N 1
ATOM 4580 C CA . ASP B 1 174 ? 12.031 -20.609 -11.609 1 98.25 174 ASP B CA 1
ATOM 4581 C C . ASP B 1 174 ? 11.328 -20.516 -10.258 1 98.25 174 ASP B C 1
ATOM 4583 O O . ASP B 1 174 ? 10.406 -19.719 -10.086 1 98.25 174 ASP B O 1
ATOM 4587 N N . PHE B 1 175 ? 11.781 -21.375 -9.367 1 98.62 175 PHE B N 1
ATOM 4588 C CA . PHE B 1 175 ? 11.312 -21.281 -7.988 1 98.62 175 PHE B CA 1
ATOM 4589 C C . PHE B 1 175 ? 12.211 -20.344 -7.18 1 98.62 175 PHE B C 1
ATOM 4591 O O . PHE B 1 175 ? 13.391 -20.641 -6.965 1 98.62 175 PHE B O 1
ATOM 4598 N N . HIS B 1 176 ? 11.586 -19.312 -6.602 1 98.44 176 HIS B N 1
ATOM 4599 C CA . HIS B 1 176 ? 12.367 -18.375 -5.797 1 98.44 176 HIS B CA 1
ATOM 4600 C C . HIS B 1 176 ? 12.812 -19.016 -4.484 1 98.44 176 HIS B C 1
ATOM 4602 O O . HIS B 1 176 ? 13.75 -18.547 -3.846 1 98.44 176 HIS B O 1
ATOM 4608 N N . GLY B 1 177 ? 12.227 -20.156 -4.082 1 98.44 177 GLY B N 1
ATOM 4609 C CA . GLY B 1 177 ? 12.57 -20.844 -2.85 1 98.44 177 GLY B CA 1
ATOM 4610 C C . GLY B 1 177 ? 13.609 -21.938 -3.043 1 98.44 177 GLY B C 1
ATOM 4611 O O . GLY B 1 177 ? 13.977 -22.625 -2.092 1 98.44 177 GLY B O 1
ATOM 4612 N N . VAL B 1 178 ? 14.102 -22.047 -4.223 1 97.25 178 VAL B N 1
ATOM 4613 C CA . VAL B 1 178 ? 15.062 -23.094 -4.547 1 97.25 178 VAL B CA 1
ATOM 4614 C C . VAL B 1 178 ? 16.469 -22.516 -4.594 1 97.25 178 VAL B C 1
ATOM 4616 O O . VAL B 1 178 ? 16.672 -21.406 -5.113 1 97.25 178 VAL B O 1
ATOM 4619 N N . THR B 1 179 ? 17.438 -23.266 -4.102 1 96.56 179 THR B N 1
ATOM 4620 C CA . THR B 1 179 ? 18.859 -22.906 -4.148 1 96.56 179 THR B CA 1
ATOM 4621 C C . THR B 1 179 ? 19.562 -23.609 -5.305 1 96.56 179 THR B C 1
ATOM 4623 O O . THR B 1 179 ? 19.719 -24.844 -5.293 1 96.56 179 THR B O 1
ATOM 4626 N N . GLY B 1 180 ? 19.922 -22.922 -6.297 1 94.5 180 GLY B N 1
ATOM 4627 C CA . GLY B 1 180 ? 20.609 -23.453 -7.465 1 94.5 180 GLY B CA 1
ATOM 4628 C C . GLY B 1 180 ? 20.391 -22.625 -8.711 1 94.5 180 GLY B C 1
ATOM 4629 O O . GLY B 1 180 ? 19.531 -21.734 -8.734 1 94.5 180 GLY B O 1
ATOM 4630 N N . PRO B 1 181 ? 21.141 -22.875 -9.75 1 92.5 181 PRO B N 1
ATOM 4631 C CA . PRO B 1 181 ? 21.062 -22.047 -10.961 1 92.5 181 PRO B CA 1
ATOM 4632 C C . PRO B 1 181 ? 19.641 -21.984 -11.531 1 92.5 181 PRO B C 1
ATOM 4634 O O . PRO B 1 181 ? 18.953 -23.016 -11.594 1 92.5 181 PRO B O 1
ATOM 4637 N N . GLY B 1 182 ? 19.219 -20.812 -11.773 1 93.31 182 GLY B N 1
ATOM 4638 C CA . GLY B 1 182 ? 17.938 -20.578 -12.414 1 93.31 182 GLY B CA 1
ATOM 4639 C C . GLY B 1 182 ? 16.75 -20.875 -11.508 1 93.31 182 GLY B C 1
ATOM 4640 O O . GLY B 1 182 ? 15.594 -20.797 -11.938 1 93.31 182 GLY B O 1
ATOM 4641 N N . GLY B 1 183 ? 16.984 -21.281 -10.344 1 96.88 183 GLY B N 1
ATOM 4642 C CA . GLY B 1 183 ? 15.891 -21.672 -9.469 1 96.88 183 GLY B CA 1
ATOM 4643 C C . GLY B 1 183 ? 15.203 -22.953 -9.898 1 96.88 183 GLY B C 1
ATOM 4644 O O . GLY B 1 183 ? 14.031 -23.172 -9.594 1 96.88 183 GLY B O 1
ATOM 4645 N N . GLY B 1 184 ? 15.891 -23.703 -10.75 1 96.81 184 GLY B N 1
ATOM 4646 C CA . GLY B 1 184 ? 15.344 -24.938 -11.281 1 96.81 184 GLY B CA 1
ATOM 4647 C C . GLY B 1 184 ? 14.93 -24.844 -12.734 1 96.81 184 GLY B C 1
ATOM 4648 O O . GLY B 1 184 ? 14.578 -25.844 -13.359 1 96.81 184 GLY B O 1
ATOM 4649 N N . ALA B 1 185 ? 15.078 -23.656 -13.312 1 96.06 185 ALA B N 1
ATOM 4650 C CA . ALA B 1 185 ? 14.57 -23.422 -14.656 1 96.06 185 ALA B CA 1
ATOM 4651 C C . ALA B 1 185 ? 15.273 -24.312 -15.672 1 96.06 185 ALA B C 1
ATOM 4653 O O . ALA B 1 185 ? 14.625 -24.875 -16.562 1 96.06 185 ALA B O 1
ATOM 4654 N N . GLU B 1 186 ? 16.562 -24.484 -15.516 1 93.88 186 GLU B N 1
ATOM 4655 C CA . GLU B 1 186 ? 17.312 -25.297 -16.469 1 93.88 186 GLU B CA 1
ATOM 4656 C C . GLU B 1 186 ? 16.922 -26.766 -16.375 1 93.88 186 GLU B C 1
ATOM 4658 O O . GLU B 1 186 ? 16.891 -27.469 -17.391 1 93.88 186 GLU B O 1
ATOM 4663 N N . LEU B 1 187 ? 16.609 -27.203 -15.211 1 96.75 187 LEU B N 1
ATOM 4664 C CA . LEU B 1 187 ? 16.297 -28.609 -14.977 1 96.75 187 LEU B CA 1
ATOM 4665 C C . LEU B 1 187 ? 14.859 -28.922 -15.375 1 96.75 187 LEU B C 1
ATOM 4667 O O . LEU B 1 187 ? 14.508 -30.078 -15.625 1 96.75 187 LEU B O 1
ATOM 4671 N N . THR B 1 188 ? 14.031 -27.875 -15.445 1 97.69 188 THR B N 1
ATOM 4672 C CA . THR B 1 188 ? 12.617 -28.094 -15.727 1 97.69 188 THR B CA 1
ATOM 4673 C C . THR B 1 188 ? 12.266 -27.594 -17.125 1 97.69 188 THR B C 1
ATOM 4675 O O . THR B 1 188 ? 11.086 -27.516 -17.484 1 97.69 188 THR B O 1
ATOM 4678 N N . PHE B 1 189 ? 13.25 -27.203 -17.922 1 97.88 189 PHE B N 1
ATOM 4679 C CA . PHE B 1 189 ? 12.984 -26.734 -19.281 1 97.88 189 PHE B CA 1
ATOM 4680 C C . PHE B 1 189 ? 12.367 -27.844 -20.125 1 97.88 189 PHE B C 1
ATOM 4682 O O . PHE B 1 189 ? 12.984 -28.891 -20.328 1 97.88 189 PHE B O 1
ATOM 4689 N N . ALA B 1 190 ? 11.172 -27.641 -20.641 1 98.5 190 ALA B N 1
ATOM 4690 C CA . ALA B 1 190 ? 10.422 -28.688 -21.359 1 98.5 190 ALA B CA 1
ATOM 4691 C C . ALA B 1 190 ? 9.828 -28.141 -22.656 1 98.5 190 ALA B C 1
ATOM 4693 O O . ALA B 1 190 ? 9.172 -27.094 -22.656 1 98.5 190 ALA B O 1
ATOM 4694 N N . GLU B 1 191 ? 10.109 -28.828 -23.719 1 97.94 191 GLU B N 1
ATOM 4695 C CA . GLU B 1 191 ? 9.391 -28.594 -24.969 1 97.94 191 GLU B CA 1
ATOM 4696 C C . GLU B 1 191 ? 8.008 -29.25 -24.938 1 97.94 191 GLU B C 1
ATOM 4698 O O . GLU B 1 191 ? 7.672 -29.953 -24 1 97.94 191 GLU B O 1
ATOM 4703 N N . LYS B 1 192 ? 7.293 -28.922 -25.984 1 97.81 192 LYS B N 1
ATOM 4704 C CA . LYS B 1 192 ? 5.934 -29.453 -26.047 1 97.81 192 LYS B CA 1
ATOM 4705 C C . LYS B 1 192 ? 5.918 -30.953 -25.781 1 97.81 192 LYS B C 1
ATOM 4707 O O . LYS B 1 192 ? 6.723 -31.703 -26.344 1 97.81 192 LYS B O 1
ATOM 4712 N N . ASP B 1 193 ? 5.094 -31.453 -24.891 1 98.12 193 ASP B N 1
ATOM 4713 C CA . ASP B 1 193 ? 4.762 -32.844 -24.547 1 98.12 193 ASP B CA 1
ATOM 4714 C C . ASP B 1 193 ? 5.906 -33.5 -23.797 1 98.12 193 ASP B C 1
ATOM 4716 O O . ASP B 1 193 ? 5.867 -34.719 -23.531 1 98.12 193 ASP B O 1
ATOM 4720 N N . GLU B 1 194 ? 6.91 -32.75 -23.422 1 98.38 194 GLU B N 1
ATOM 4721 C CA . GLU B 1 194 ? 7.98 -33.281 -22.594 1 98.38 194 GLU B CA 1
ATOM 4722 C C . GLU B 1 194 ? 7.625 -33.219 -21.109 1 98.38 194 GLU B C 1
ATOM 4724 O O . GLU B 1 194 ? 6.914 -32.281 -20.688 1 98.38 194 GLU B O 1
ATOM 4729 N N . THR B 1 195 ? 8.055 -34.188 -20.438 1 98.56 195 THR B N 1
ATOM 4730 C CA . THR B 1 195 ? 8.008 -34.188 -18.969 1 98.56 195 THR B CA 1
ATOM 4731 C C . THR B 1 195 ? 9.414 -34.188 -18.391 1 98.56 195 THR B C 1
ATOM 4733 O O . THR B 1 195 ? 10.281 -34.938 -18.812 1 98.56 195 THR B O 1
ATOM 4736 N N . LYS B 1 196 ? 9.672 -33.25 -17.484 1 98.38 196 LYS B N 1
ATOM 4737 C CA . LYS B 1 196 ? 10.945 -33.125 -16.781 1 98.38 196 LYS B CA 1
ATOM 4738 C C . LYS B 1 196 ? 10.758 -33.375 -15.281 1 98.38 196 LYS B C 1
ATOM 4740 O O . LYS B 1 196 ? 9.766 -32.969 -14.688 1 98.38 196 LYS B O 1
ATOM 4745 N N . THR B 1 197 ? 11.672 -34.125 -14.695 1 98.31 197 THR B N 1
ATOM 4746 C CA . THR B 1 197 ? 11.68 -34.344 -13.258 1 98.31 197 THR B CA 1
ATOM 4747 C C . THR B 1 197 ? 12.93 -33.75 -12.617 1 98.31 197 THR B C 1
ATOM 4749 O O . THR B 1 197 ? 14.039 -33.938 -13.133 1 98.31 197 THR B O 1
ATOM 4752 N N . ALA B 1 198 ? 12.758 -33 -11.555 1 97.56 198 ALA B N 1
ATOM 4753 C CA . ALA B 1 198 ? 13.859 -32.375 -10.82 1 97.56 198 ALA B CA 1
ATOM 4754 C C . ALA B 1 198 ? 13.648 -32.5 -9.312 1 97.56 198 ALA B C 1
ATOM 4756 O O . ALA B 1 198 ? 12.516 -32.625 -8.844 1 97.56 198 ALA B O 1
ATOM 4757 N N . TYR B 1 199 ? 14.703 -32.469 -8.594 1 97 199 TYR B N 1
ATOM 4758 C CA . TYR B 1 199 ? 14.703 -32.562 -7.137 1 97 199 TYR B CA 1
ATOM 4759 C C . TYR B 1 199 ? 15.391 -31.344 -6.516 1 97 199 TYR B C 1
ATOM 4761 O O . TYR B 1 199 ? 16.5 -30.984 -6.898 1 97 199 TYR B O 1
ATOM 4769 N N . PHE B 1 200 ? 14.664 -30.672 -5.559 1 97.44 200 PHE B N 1
ATOM 4770 C CA . PHE B 1 200 ? 15.195 -29.5 -4.883 1 97.44 200 PHE B CA 1
ATOM 4771 C C . PHE B 1 200 ? 15.031 -29.625 -3.373 1 97.44 200 PHE B C 1
ATOM 4773 O O . PHE B 1 200 ? 13.914 -29.734 -2.871 1 97.44 200 PHE B O 1
ATOM 4780 N N . LYS B 1 201 ? 16.078 -29.562 -2.678 1 97.38 201 LYS B N 1
ATOM 4781 C CA . LYS B 1 201 ? 15.961 -29.469 -1.225 1 97.38 201 LYS B CA 1
ATOM 4782 C C . LYS B 1 201 ? 15.648 -28.047 -0.791 1 97.38 201 LYS B C 1
ATOM 4784 O O . LYS B 1 201 ? 16.312 -27.094 -1.214 1 97.38 201 LYS B O 1
ATOM 4789 N N . LEU B 1 202 ? 14.648 -27.938 0.034 1 98.19 202 LEU B N 1
ATOM 4790 C CA . LEU B 1 202 ? 14.258 -26.625 0.539 1 98.19 202 LEU B CA 1
ATOM 4791 C C . LEU B 1 202 ? 15.031 -26.281 1.808 1 98.19 202 LEU B C 1
ATOM 4793 O O . LEU B 1 202 ? 14.734 -26.812 2.883 1 98.19 202 LEU B O 1
ATOM 4797 N N . LEU B 1 203 ? 15.953 -25.297 1.658 1 97.12 203 LEU B N 1
ATOM 4798 C CA . LEU B 1 203 ? 16.922 -25.016 2.709 1 97.12 203 LEU B CA 1
ATOM 4799 C C . LEU B 1 203 ? 16.438 -23.891 3.619 1 97.12 203 LEU B C 1
ATOM 4801 O O . LEU B 1 203 ? 16.875 -23.797 4.77 1 97.12 203 LEU B O 1
ATOM 4805 N N . TYR B 1 204 ? 15.555 -23.031 3.127 1 97.62 204 TYR B N 1
ATOM 4806 C CA . TYR B 1 204 ? 15.188 -21.828 3.859 1 97.62 204 TYR B CA 1
ATOM 4807 C C . TYR B 1 204 ? 13.672 -21.641 3.885 1 97.62 204 TYR B C 1
ATOM 4809 O O . TYR B 1 204 ? 13 -21.859 2.877 1 97.62 204 TYR B O 1
ATOM 4817 N N . PRO B 1 205 ? 13.125 -21.297 5.043 1 98.5 205 PRO B N 1
ATOM 4818 C CA . PRO B 1 205 ? 11.695 -20.984 5.121 1 98.5 205 PRO B CA 1
ATOM 4819 C C . PRO B 1 205 ? 11.352 -19.625 4.547 1 98.5 205 PRO B C 1
ATOM 4821 O O . PRO B 1 205 ? 12.211 -18.734 4.52 1 98.5 205 PRO B O 1
ATOM 4824 N N . GLY B 1 206 ? 10.109 -19.453 4.078 1 98.75 206 GLY B N 1
ATOM 4825 C CA . GLY B 1 206 ? 9.617 -18.188 3.533 1 98.75 206 GLY B CA 1
ATOM 4826 C C . GLY B 1 206 ? 8.43 -18.375 2.604 1 98.75 206 GLY B C 1
ATOM 4827 O O . GLY B 1 206 ? 8 -19.5 2.35 1 98.75 206 GLY B O 1
ATOM 4828 N N . LEU B 1 207 ? 7.824 -17.328 2.234 1 98.88 207 LEU B N 1
ATOM 4829 C CA . LEU B 1 207 ? 6.855 -17.297 1.144 1 98.88 207 LEU B CA 1
ATOM 4830 C C . LEU B 1 207 ? 7.512 -16.812 -0.148 1 98.88 207 LEU B C 1
ATOM 4832 O O . LEU B 1 207 ? 8.039 -15.703 -0.206 1 98.88 207 LEU B O 1
ATOM 4836 N N . PHE B 1 208 ? 7.414 -17.672 -1.188 1 98.88 208 PHE B N 1
ATOM 4837 C CA . PHE B 1 208 ? 8.188 -17.422 -2.4 1 98.88 208 PHE B CA 1
ATOM 4838 C C . PHE B 1 208 ? 7.293 -17.453 -3.633 1 98.88 208 PHE B C 1
ATOM 4840 O O . PHE B 1 208 ? 6.316 -18.219 -3.672 1 98.88 208 PHE B O 1
ATOM 4847 N N . VAL B 1 209 ? 7.715 -16.641 -4.574 1 98.81 209 VAL B N 1
ATOM 4848 C CA . VAL B 1 209 ? 7.078 -16.703 -5.883 1 98.81 209 VAL B CA 1
ATOM 4849 C C . VAL B 1 209 ? 7.742 -17.781 -6.73 1 98.81 209 VAL B C 1
ATOM 4851 O O . VAL B 1 209 ? 8.945 -18.016 -6.617 1 98.81 209 VAL B O 1
ATOM 4854 N N . TYR B 1 210 ? 6.965 -18.484 -7.531 1 98.75 210 TYR B N 1
ATOM 4855 C CA . TYR B 1 210 ? 7.512 -19.234 -8.656 1 98.75 210 TYR B CA 1
ATOM 4856 C C . TYR B 1 210 ? 6.871 -18.781 -9.969 1 98.75 210 TYR B C 1
ATOM 4858 O O . TYR B 1 210 ? 5.727 -18.312 -9.984 1 98.75 210 TYR B O 1
ATOM 4866 N N . HIS B 1 211 ? 7.664 -18.812 -11.016 1 98.69 211 HIS B N 1
ATOM 4867 C CA . HIS B 1 211 ? 7.164 -18.406 -12.328 1 98.69 211 HIS B CA 1
ATOM 4868 C C . HIS B 1 211 ? 7.992 -19.016 -13.445 1 98.69 211 HIS B C 1
ATOM 4870 O O . HIS B 1 211 ? 9.07 -19.578 -13.195 1 98.69 211 HIS B O 1
ATOM 4876 N N . CYS B 1 212 ? 7.418 -19.016 -14.609 1 98.5 212 CYS B N 1
ATOM 4877 C CA . CYS B 1 212 ? 8.188 -19.453 -15.773 1 98.5 212 CYS B CA 1
ATOM 4878 C C . CYS B 1 212 ? 9.312 -18.469 -16.078 1 98.5 212 CYS B C 1
ATOM 4880 O O . CYS B 1 212 ? 9.125 -17.25 -15.992 1 98.5 212 CYS B O 1
ATOM 4882 N N . ALA B 1 213 ? 10.461 -19 -16.453 1 96.25 213 ALA B N 1
ATOM 4883 C CA . ALA B 1 213 ? 11.633 -18.172 -16.75 1 96.25 213 ALA B CA 1
ATOM 4884 C C . ALA B 1 213 ? 12.203 -18.516 -18.125 1 96.25 213 ALA B C 1
ATOM 4886 O O . ALA B 1 213 ? 13.398 -18.312 -18.375 1 96.25 213 ALA B O 1
ATOM 4887 N N . ALA B 1 214 ? 11.352 -19.094 -18.938 1 92.38 214 ALA B N 1
ATOM 4888 C CA . ALA B 1 214 ? 11.781 -19.344 -20.312 1 92.38 214 ALA B CA 1
ATOM 4889 C C . ALA B 1 214 ? 11.836 -18.031 -21.109 1 92.38 214 ALA B C 1
ATOM 4891 O O . ALA B 1 214 ? 11.234 -17.031 -20.703 1 92.38 214 ALA B O 1
ATOM 4892 N N . GLY B 1 215 ? 12.602 -18.016 -22.219 1 90.19 215 GLY B N 1
ATOM 4893 C CA . GLY B 1 215 ? 12.727 -16.828 -23.047 1 90.19 215 GLY B CA 1
ATOM 4894 C C . GLY B 1 215 ? 11.539 -16.609 -23.969 1 90.19 215 GLY B C 1
ATOM 4895 O O . GLY B 1 215 ? 11.023 -17.562 -24.562 1 90.19 215 GLY B O 1
ATOM 4896 N N . PRO B 1 216 ? 11.164 -15.344 -24.141 1 91.94 216 PRO B N 1
ATOM 4897 C CA . PRO B 1 216 ? 11.406 -14.117 -23.391 1 91.94 216 PRO B CA 1
ATOM 4898 C C . PRO B 1 216 ? 10.703 -14.102 -22.031 1 91.94 216 PRO B C 1
ATOM 4900 O O . PRO B 1 216 ? 9.469 -14.102 -21.969 1 91.94 216 PRO B O 1
ATOM 4903 N N . VAL B 1 217 ? 11.312 -13.938 -20.938 1 89.56 217 VAL B N 1
ATOM 4904 C CA . VAL B 1 217 ? 10.883 -14.203 -19.562 1 89.56 217 VAL B CA 1
ATOM 4905 C C . VAL B 1 217 ? 9.656 -13.352 -19.25 1 89.56 217 VAL B C 1
ATOM 4907 O O . VAL B 1 217 ? 8.648 -13.859 -18.766 1 89.56 217 VAL B O 1
ATOM 4910 N N . PRO B 1 218 ? 9.672 -12.047 -19.562 1 93.12 218 PRO B N 1
ATOM 4911 C CA . PRO B 1 218 ? 8.516 -11.242 -19.156 1 93.12 218 PRO B CA 1
ATOM 4912 C C . PRO B 1 218 ? 7.223 -11.68 -19.844 1 93.12 218 PRO B C 1
ATOM 4914 O O . PRO B 1 218 ? 6.141 -11.562 -19.266 1 93.12 218 PRO B O 1
ATOM 4917 N N . THR B 1 219 ? 7.34 -12.234 -21.031 1 95 219 THR B N 1
ATOM 4918 C CA . THR B 1 219 ? 6.168 -12.703 -21.766 1 95 219 THR B CA 1
ATOM 4919 C C . THR B 1 219 ? 5.473 -13.836 -21.016 1 95 219 THR B C 1
ATOM 4921 O O . THR B 1 219 ? 4.242 -13.844 -20.906 1 95 219 THR B O 1
ATOM 4924 N N . HIS B 1 220 ? 6.234 -14.727 -20.516 1 97.25 220 HIS B N 1
ATOM 4925 C CA . HIS B 1 220 ? 5.676 -15.891 -19.828 1 97.25 220 HIS B CA 1
ATOM 4926 C C . HIS B 1 220 ? 4.961 -15.484 -18.547 1 97.25 220 HIS B C 1
ATOM 4928 O O . HIS B 1 220 ? 3.85 -15.938 -18.281 1 97.25 220 HIS B O 1
ATOM 4934 N N . VAL B 1 221 ? 5.562 -14.578 -17.812 1 97.5 221 VAL B N 1
ATOM 4935 C CA . VAL B 1 221 ? 4.98 -14.094 -16.562 1 97.5 221 VAL B CA 1
ATOM 4936 C C . VAL B 1 221 ? 3.754 -13.234 -16.875 1 97.5 221 VAL B C 1
ATOM 4938 O O . VAL B 1 221 ? 2.707 -13.391 -16.234 1 97.5 221 VAL B O 1
ATOM 4941 N N . ALA B 1 222 ? 3.854 -12.383 -17.891 1 97.94 222 ALA B N 1
ATOM 4942 C CA . ALA B 1 222 ? 2.775 -11.461 -18.234 1 97.94 222 ALA B CA 1
ATOM 4943 C C . ALA B 1 222 ? 1.528 -12.219 -18.688 1 97.94 222 ALA B C 1
ATOM 4945 O O . ALA B 1 222 ? 0.408 -11.727 -18.531 1 97.94 222 ALA B O 1
ATOM 4946 N N . ASN B 1 223 ? 1.769 -13.438 -19.156 1 98.06 223 ASN B N 1
ATOM 4947 C CA . ASN B 1 223 ? 0.627 -14.188 -19.672 1 98.06 223 ASN B CA 1
ATOM 4948 C C . ASN B 1 223 ? 0.033 -15.102 -18.609 1 98.06 223 ASN B C 1
ATOM 4950 O O . ASN B 1 223 ? -0.914 -15.844 -18.875 1 98.06 223 ASN B O 1
ATOM 4954 N N . GLY B 1 224 ? 0.638 -15.164 -17.391 1 98.5 224 GLY B N 1
ATOM 4955 C CA . GLY B 1 224 ? -0.115 -15.789 -16.328 1 98.5 224 GLY B CA 1
ATOM 4956 C C . GLY B 1 224 ? 0.66 -16.875 -15.609 1 98.5 224 GLY B C 1
ATOM 4957 O O . GLY B 1 224 ? 0.125 -17.547 -14.719 1 98.5 224 GLY B O 1
ATOM 4958 N N . MET B 1 225 ? 1.929 -17.031 -15.891 1 98.56 225 MET B N 1
ATOM 4959 C CA . MET B 1 225 ? 2.66 -18.172 -15.359 1 98.56 225 MET B CA 1
ATOM 4960 C C . MET B 1 225 ? 3.387 -17.812 -14.07 1 98.56 225 MET B C 1
ATOM 4962 O O . MET B 1 225 ? 4.609 -17.672 -14.062 1 98.56 225 MET B O 1
ATOM 4966 N N . TYR B 1 226 ? 2.662 -17.828 -13.016 1 98.75 226 TYR B N 1
ATOM 4967 C CA . TYR B 1 226 ? 3.205 -17.531 -11.695 1 98.75 226 TYR B CA 1
ATOM 4968 C C . TYR B 1 226 ? 2.365 -18.172 -10.602 1 98.75 226 TYR B C 1
ATOM 4970 O O . TYR B 1 226 ? 1.203 -18.516 -10.828 1 98.75 226 TYR B O 1
ATOM 4978 N N . GLY B 1 227 ? 2.91 -18.328 -9.453 1 98.81 227 GLY B N 1
ATOM 4979 C CA . GLY B 1 227 ? 2.268 -18.859 -8.258 1 98.81 227 GLY B CA 1
ATOM 4980 C C . GLY B 1 227 ? 3.094 -18.656 -7 1 98.81 227 GLY B C 1
ATOM 4981 O O . GLY B 1 227 ? 4.098 -17.938 -7.016 1 98.81 227 GLY B O 1
ATOM 4982 N N . LEU B 1 228 ? 2.564 -19.281 -5.859 1 98.88 228 LEU B N 1
ATOM 4983 C CA . LEU B 1 228 ? 3.258 -19.125 -4.586 1 98.88 228 LEU B CA 1
ATOM 4984 C C . LEU B 1 228 ? 3.688 -20.469 -4.027 1 98.88 228 LEU B C 1
ATOM 4986 O O . LEU B 1 228 ? 2.961 -21.469 -4.152 1 98.88 228 LEU B O 1
ATOM 4990 N N . LEU B 1 229 ? 4.844 -20.438 -3.426 1 98.88 229 LEU B N 1
ATOM 4991 C CA . LEU B 1 229 ? 5.414 -21.547 -2.65 1 98.88 229 LEU B CA 1
ATOM 4992 C C . LEU B 1 229 ? 5.66 -21.109 -1.207 1 98.88 229 LEU B C 1
ATOM 4994 O O . LEU B 1 229 ? 6.473 -20.219 -0.95 1 98.88 229 LEU B O 1
ATOM 4998 N N . LEU B 1 230 ? 4.926 -21.688 -0.309 1 98.94 230 LEU B N 1
ATOM 4999 C CA . LEU B 1 230 ? 5.211 -21.484 1.108 1 98.94 230 LEU B CA 1
ATOM 5000 C C . LEU B 1 230 ? 6.117 -22.594 1.636 1 98.94 230 LEU B C 1
ATOM 5002 O O . LEU B 1 230 ? 5.801 -23.781 1.505 1 98.94 230 LEU B O 1
ATOM 5006 N N . VAL B 1 231 ? 7.262 -22.25 2.127 1 98.81 231 VAL B N 1
ATOM 5007 C CA . VAL B 1 231 ? 8.109 -23.156 2.902 1 98.81 231 VAL B CA 1
ATOM 5008 C C . VAL B 1 231 ? 7.992 -22.828 4.387 1 98.81 231 VAL B C 1
ATOM 5010 O O . VAL B 1 231 ? 8.602 -21.859 4.863 1 98.81 231 VAL B O 1
ATOM 5013 N N . GLU B 1 232 ? 7.215 -23.625 5.09 1 98.5 232 GLU B N 1
ATOM 5014 C CA . GLU B 1 232 ? 6.992 -23.359 6.508 1 98.5 232 GLU B CA 1
ATOM 5015 C C . GLU B 1 232 ? 8.281 -23.547 7.309 1 98.5 232 GLU B C 1
ATOM 5017 O O . GLU B 1 232 ? 9.086 -24.438 7.008 1 98.5 232 GLU B O 1
ATOM 5022 N N . PRO B 1 233 ? 8.438 -22.703 8.367 1 97.81 233 PRO B N 1
ATOM 5023 C CA . PRO B 1 233 ? 9.562 -22.938 9.273 1 97.81 233 PRO B CA 1
ATOM 5024 C C . PRO B 1 233 ? 9.406 -24.234 10.07 1 97.81 233 PRO B C 1
ATOM 5026 O O . PRO B 1 233 ? 8.367 -24.906 9.984 1 97.81 233 PRO B O 1
ATOM 5029 N N . GLU B 1 234 ? 10.391 -24.578 10.805 1 94.62 234 GLU B N 1
ATOM 5030 C CA . GLU B 1 234 ? 10.453 -25.844 11.523 1 94.62 234 GLU B CA 1
ATOM 5031 C C . GLU B 1 234 ? 9.258 -26.016 12.461 1 94.62 234 GLU B C 1
ATOM 5033 O O . GLU B 1 234 ? 8.703 -27.094 12.586 1 94.62 234 GLU B O 1
ATOM 5038 N N . ASN B 1 235 ? 8.891 -24.875 13.039 1 94.56 235 ASN B N 1
ATOM 5039 C CA . ASN B 1 235 ? 7.805 -24.906 14.008 1 94.56 235 ASN B CA 1
ATOM 5040 C C . ASN B 1 235 ? 6.457 -24.609 13.359 1 94.56 235 ASN B C 1
ATOM 5042 O O . ASN B 1 235 ? 5.449 -24.469 14.055 1 94.56 235 ASN B O 1
ATOM 5046 N N . GLY B 1 236 ? 6.449 -24.516 12.062 1 96 236 GLY B N 1
ATOM 5047 C CA . GLY B 1 236 ? 5.215 -24.203 11.359 1 96 236 GLY B CA 1
ATOM 5048 C C . GLY B 1 236 ? 4.828 -22.734 11.484 1 96 236 GLY B C 1
ATOM 5049 O O . GLY B 1 236 ? 5.566 -21.938 12.062 1 96 236 GLY B O 1
ATOM 5050 N N . MET B 1 237 ? 3.699 -22.422 10.867 1 96.75 237 MET B N 1
ATOM 5051 C CA . MET B 1 237 ? 3.117 -21.078 11 1 96.75 237 MET B CA 1
ATOM 5052 C C . MET B 1 237 ? 2.205 -21.016 12.219 1 96.75 237 MET B C 1
ATOM 5054 O O . MET B 1 237 ? 1.539 -21.984 12.562 1 96.75 237 MET B O 1
ATOM 5058 N N . PRO B 1 238 ? 2.145 -19.812 12.852 1 96.19 238 PRO B N 1
ATOM 5059 C CA . PRO B 1 238 ? 1.157 -19.672 13.922 1 96.19 238 PRO B CA 1
ATOM 5060 C C . PRO B 1 238 ? -0.265 -19.984 13.461 1 96.19 238 PRO B C 1
ATOM 5062 O O . PRO B 1 238 ? -0.628 -19.672 12.32 1 96.19 238 PRO B O 1
ATOM 5065 N N . LYS B 1 239 ? -1.058 -20.562 14.336 1 96.94 239 LYS B N 1
ATOM 5066 C CA . LYS B 1 239 ? -2.418 -20.953 13.984 1 96.94 239 LYS B CA 1
ATOM 5067 C C . LYS B 1 239 ? -3.305 -19.734 13.75 1 96.94 239 LYS B C 1
ATOM 5069 O O . LYS B 1 239 ? -3.209 -18.734 14.469 1 96.94 239 LYS B O 1
ATOM 5074 N N . VAL B 1 240 ? -4.113 -19.797 12.758 1 98.38 240 VAL B N 1
ATOM 5075 C CA . VAL B 1 240 ? -5.176 -18.844 12.469 1 98.38 240 VAL B CA 1
ATOM 5076 C C . VAL B 1 240 ? -6.453 -19.578 12.094 1 98.38 240 VAL B C 1
ATOM 5078 O O . VAL B 1 240 ? -6.438 -20.797 11.898 1 98.38 240 VAL B O 1
ATOM 5081 N N . ASP B 1 241 ? -7.609 -18.859 12 1 98.31 241 ASP B N 1
ATOM 5082 C CA . ASP B 1 241 ? -8.898 -19.484 11.719 1 98.31 241 ASP B CA 1
ATOM 5083 C C . ASP B 1 241 ? -9.094 -19.688 10.219 1 98.31 241 ASP B C 1
ATOM 5085 O O . ASP B 1 241 ? -9.766 -20.641 9.797 1 98.31 241 ASP B O 1
ATOM 5089 N N . ARG B 1 242 ? -8.547 -18.734 9.406 1 98.19 242 ARG B N 1
ATOM 5090 C CA . ARG B 1 242 ? -8.68 -18.812 7.957 1 98.19 242 ARG B CA 1
ATOM 5091 C C . ARG B 1 242 ? -7.398 -18.375 7.266 1 98.19 242 ARG B C 1
ATOM 5093 O O . ARG B 1 242 ? -6.742 -17.422 7.707 1 98.19 242 ARG B O 1
ATOM 5100 N N . GLU B 1 243 ? -7.094 -19.078 6.172 1 98.75 243 GLU B N 1
ATOM 5101 C CA . GLU B 1 243 ? -5.988 -18.703 5.297 1 98.75 243 GLU B CA 1
ATOM 5102 C C . GLU B 1 243 ? -6.469 -18.469 3.867 1 98.75 243 GLU B C 1
ATOM 5104 O O . GLU B 1 243 ? -7.328 -19.203 3.369 1 98.75 243 GLU B O 1
ATOM 5109 N N . PHE B 1 244 ? -5.914 -17.422 3.248 1 98.88 244 PHE B N 1
ATOM 5110 C CA . PHE B 1 244 ? -6.301 -17.109 1.88 1 98.88 244 PHE B CA 1
ATOM 5111 C C . PHE B 1 244 ? -5.07 -16.953 0.992 1 98.88 244 PHE B C 1
ATOM 5113 O O . PHE B 1 244 ? -4.027 -16.484 1.445 1 98.88 244 PHE B O 1
ATOM 5120 N N . TYR B 1 245 ? -5.223 -17.391 -0.265 1 98.88 245 TYR B N 1
ATOM 5121 C CA . TYR B 1 245 ? -4.258 -17.234 -1.345 1 98.88 245 TYR B CA 1
ATOM 5122 C C . TYR B 1 245 ? -4.676 -16.109 -2.291 1 98.88 245 TYR B C 1
ATOM 5124 O O . TYR B 1 245 ? -5.707 -16.219 -2.963 1 98.88 245 TYR B O 1
ATOM 5132 N N . VAL B 1 246 ? -3.898 -14.922 -2.338 1 98.88 246 VAL B N 1
ATOM 5133 C CA . VAL B 1 246 ? -4.18 -13.805 -3.229 1 98.88 246 VAL B CA 1
ATOM 5134 C C . VAL B 1 246 ? -2.904 -13.391 -3.957 1 98.88 246 VAL B C 1
ATOM 5136 O O . VAL B 1 246 ? -1.867 -13.164 -3.328 1 98.88 246 VAL B O 1
ATOM 5139 N N . MET B 1 247 ? -2.945 -13.258 -5.262 1 98.75 247 MET B N 1
ATOM 5140 C CA . MET B 1 247 ? -1.814 -12.742 -6.027 1 98.75 247 MET B CA 1
ATOM 5141 C C . MET B 1 247 ? -2.254 -11.617 -6.957 1 98.75 247 MET B C 1
ATOM 5143 O O . MET B 1 247 ? -3.312 -11.703 -7.586 1 98.75 247 MET B O 1
ATOM 5147 N N . GLN B 1 248 ? -1.486 -10.578 -6.957 1 98.75 248 GLN B N 1
ATOM 5148 C CA . GLN B 1 248 ? -1.663 -9.516 -7.934 1 98.75 248 GLN B CA 1
ATOM 5149 C C . GLN B 1 248 ? -0.789 -9.742 -9.164 1 98.75 248 GLN B C 1
ATOM 5151 O O . GLN B 1 248 ? 0.327 -10.258 -9.055 1 98.75 248 GLN B O 1
ATOM 5156 N N . SER B 1 249 ? -1.315 -9.359 -10.328 1 98.62 249 SER B N 1
ATOM 5157 C CA . SER B 1 249 ? -0.523 -9.391 -11.555 1 98.62 249 SER B CA 1
ATOM 5158 C C . SER B 1 249 ? -1.035 -8.375 -12.57 1 98.62 249 SER B C 1
ATOM 5160 O O . SER B 1 249 ? -2.041 -7.703 -12.336 1 98.62 249 SER B O 1
ATOM 5162 N N . GLU B 1 250 ? -0.264 -8.266 -13.641 1 98.44 250 GLU B N 1
ATOM 5163 C CA . GLU B 1 250 ? -0.577 -7.355 -14.734 1 98.44 250 GLU B CA 1
ATOM 5164 C C . GLU B 1 250 ? -0.779 -8.117 -16.047 1 98.44 250 GLU B C 1
ATOM 5166 O O . GLU B 1 250 ? -0.118 -9.133 -16.281 1 98.44 250 GLU B O 1
ATOM 5171 N N . PHE B 1 251 ? -1.64 -7.566 -16.859 1 98.31 251 PHE B N 1
ATOM 5172 C CA . PHE B 1 251 ? -1.799 -8.047 -18.234 1 98.31 251 PHE B CA 1
ATOM 5173 C C . PHE B 1 251 ? -1.565 -6.918 -19.234 1 98.31 251 PHE B C 1
ATOM 5175 O O . PHE B 1 251 ? -2.135 -5.832 -19.094 1 98.31 251 PHE B O 1
ATOM 5182 N N . TYR B 1 252 ? -0.717 -7.195 -20.141 1 97.5 252 TYR B N 1
ATOM 5183 C CA . TYR B 1 252 ? -0.361 -6.258 -21.203 1 97.5 252 TYR B CA 1
ATOM 5184 C C . TYR B 1 252 ? -0.946 -6.699 -22.547 1 97.5 252 TYR B C 1
ATOM 5186 O O . TYR B 1 252 ? -0.704 -7.82 -23 1 97.5 252 TYR B O 1
ATOM 5194 N N . GLY B 1 253 ? -1.773 -5.828 -23.125 1 96.44 253 GLY B N 1
ATOM 5195 C CA . GLY B 1 253 ? -2.355 -6.238 -24.391 1 96.44 253 GLY B CA 1
ATOM 5196 C C . GLY B 1 253 ? -3.201 -5.152 -25.031 1 96.44 253 GLY B C 1
ATOM 5197 O O . GLY B 1 253 ? -3.479 -4.125 -24.422 1 96.44 253 GLY B O 1
ATOM 5198 N N . GLU B 1 254 ? -3.514 -5.371 -26.234 1 95.81 254 GLU B N 1
ATOM 5199 C CA . GLU B 1 254 ? -4.414 -4.547 -27.047 1 95.81 254 GLU B CA 1
ATOM 5200 C C . GLU B 1 254 ? -5.512 -5.391 -27.688 1 95.81 254 GLU B C 1
ATOM 5202 O O . GLU B 1 254 ? -5.309 -6.574 -27.969 1 95.81 254 GLU B O 1
ATOM 5207 N N . PRO B 1 255 ? -6.676 -4.719 -27.859 1 95.44 255 PRO B N 1
ATOM 5208 C CA . PRO B 1 255 ? -7.723 -5.477 -28.547 1 95.44 255 PRO B CA 1
ATOM 5209 C C . PRO B 1 255 ? -7.289 -5.965 -29.938 1 95.44 255 PRO B C 1
ATOM 5211 O O . PRO B 1 255 ? -6.613 -5.234 -30.656 1 95.44 255 PRO B O 1
ATOM 5214 N N . SER B 1 256 ? -7.633 -7.176 -30.188 1 93.94 256 SER B N 1
ATOM 5215 C CA . SER B 1 256 ? -7.301 -7.781 -31.484 1 93.94 256 SER B CA 1
ATOM 5216 C C . SER B 1 256 ? -8.039 -7.094 -32.625 1 93.94 256 SER B C 1
ATOM 5218 O O . SER B 1 256 ? -9.203 -6.707 -32.469 1 93.94 256 SER B O 1
ATOM 5220 N N . ASP B 1 257 ? -7.375 -7.008 -33.75 1 92.31 257 ASP B N 1
ATOM 5221 C CA . ASP B 1 257 ? -8.016 -6.461 -34.938 1 92.31 257 ASP B CA 1
ATOM 5222 C C . ASP B 1 257 ? -9.117 -7.383 -35.438 1 92.31 257 ASP B C 1
ATOM 5224 O O . ASP B 1 257 ? -10.109 -6.922 -36 1 92.31 257 ASP B O 1
ATOM 5228 N N . ASP B 1 258 ? -8.883 -8.641 -35.281 1 93.12 258 ASP B N 1
ATOM 5229 C CA . ASP B 1 258 ? -9.828 -9.641 -35.75 1 93.12 258 ASP B CA 1
ATOM 5230 C C . ASP B 1 258 ? -11.078 -9.688 -34.875 1 93.12 258 ASP B C 1
ATOM 5232 O O . ASP B 1 258 ? -12.195 -9.789 -35.406 1 93.12 258 ASP B O 1
ATOM 5236 N N . ASP B 1 259 ? -10.938 -9.688 -33.656 1 94.94 259 ASP B N 1
ATOM 5237 C CA . ASP B 1 259 ? -12.023 -9.695 -32.656 1 94.94 259 ASP B CA 1
ATOM 5238 C C . ASP B 1 259 ? -11.695 -8.789 -31.469 1 94.94 259 ASP B C 1
ATOM 5240 O O . ASP B 1 259 ? -10.953 -9.188 -30.578 1 94.94 259 ASP B O 1
ATOM 5244 N N . PRO B 1 260 ? -12.289 -7.703 -31.453 1 93.38 260 PRO B N 1
ATOM 5245 C CA . PRO B 1 260 ? -11.938 -6.73 -30.422 1 93.38 260 PRO B CA 1
ATOM 5246 C C . PRO B 1 260 ? -12.25 -7.23 -29.016 1 93.38 260 PRO B C 1
ATOM 5248 O O . PRO B 1 260 ? -11.828 -6.621 -28.031 1 93.38 260 PRO B O 1
ATOM 5251 N N . LYS B 1 261 ? -12.945 -8.281 -28.844 1 95.69 261 LYS B N 1
ATOM 5252 C CA . LYS B 1 261 ? -13.258 -8.859 -27.547 1 95.69 261 LYS B CA 1
ATOM 5253 C C . LYS B 1 261 ? -12.094 -9.695 -27.016 1 95.69 261 LYS B C 1
ATOM 5255 O O . LYS B 1 261 ? -12.094 -10.117 -25.859 1 95.69 261 LYS B O 1
ATOM 5260 N N . ILE B 1 262 ? -11.195 -9.922 -27.875 1 96.62 262 ILE B N 1
ATOM 5261 C CA . ILE B 1 262 ? -10 -10.656 -27.484 1 96.62 262 ILE B CA 1
ATOM 5262 C C . ILE B 1 262 ? -8.836 -9.68 -27.297 1 96.62 262 ILE B C 1
ATOM 5264 O O . ILE B 1 262 ? -8.523 -8.898 -28.188 1 96.62 262 ILE B O 1
ATOM 5268 N N . LEU B 1 263 ? -8.281 -9.664 -26.078 1 97.12 263 LEU B N 1
ATOM 5269 C CA . LEU B 1 263 ? -7.062 -8.906 -25.812 1 97.12 263 LEU B CA 1
ATOM 5270 C C . LEU B 1 263 ? -5.828 -9.711 -26.188 1 97.12 263 LEU B C 1
ATOM 5272 O O . LEU B 1 263 ? -5.629 -10.82 -25.688 1 97.12 263 LEU B O 1
ATOM 5276 N N . GLU B 1 264 ? -5.07 -9.164 -27.062 1 96.88 264 GLU B N 1
ATOM 5277 C CA . GLU B 1 264 ? -3.836 -9.828 -27.469 1 96.88 264 GLU B CA 1
ATOM 5278 C C . GLU B 1 264 ? -2.627 -9.242 -26.75 1 96.88 264 GLU B C 1
ATOM 5280 O O . GLU B 1 264 ? -2.523 -8.023 -26.578 1 96.88 264 GLU B O 1
ATOM 5285 N N . TYR B 1 265 ? -1.761 -10.133 -26.406 1 96.81 265 TYR B N 1
ATOM 5286 C CA . TYR B 1 265 ? -0.555 -9.727 -25.688 1 96.81 265 TYR B CA 1
ATOM 5287 C C . TYR B 1 265 ? 0.229 -8.695 -26.5 1 96.81 265 TYR B C 1
ATOM 5289 O O . TYR B 1 265 ? 0.402 -8.844 -27.703 1 96.81 265 TYR B O 1
ATOM 5297 N N . SER B 1 266 ? 0.711 -7.613 -25.781 1 97 266 SER B N 1
ATOM 5298 C CA . SER B 1 266 ? 1.554 -6.582 -26.375 1 97 266 SER B CA 1
ATOM 5299 C C . SER B 1 266 ? 2.887 -6.469 -25.641 1 97 266 SER B C 1
ATOM 5301 O O . SER B 1 266 ? 2.941 -5.965 -24.516 1 97 266 SER B O 1
ATOM 5303 N N . TYR B 1 267 ? 3.928 -6.883 -26.297 1 94.5 267 TYR B N 1
ATOM 5304 C CA . TYR B 1 267 ? 5.27 -6.781 -25.719 1 94.5 267 TYR B CA 1
ATOM 5305 C C . TYR B 1 267 ? 5.668 -5.324 -25.531 1 94.5 267 TYR B C 1
ATOM 5307 O O . TYR B 1 267 ? 6.316 -4.984 -24.531 1 94.5 267 TYR B O 1
ATOM 5315 N N . VAL B 1 268 ? 5.305 -4.441 -26.391 1 94.5 268 VAL B N 1
ATOM 5316 C CA . VAL B 1 268 ? 5.648 -3.025 -26.344 1 94.5 268 VAL B CA 1
ATOM 5317 C C . VAL B 1 268 ? 4.992 -2.383 -25.125 1 94.5 268 VAL B C 1
ATOM 5319 O O . VAL B 1 268 ? 5.633 -1.612 -24.391 1 94.5 268 VAL B O 1
ATOM 5322 N N . ASP B 1 269 ? 3.707 -2.723 -24.859 1 95.06 269 ASP B N 1
ATOM 5323 C CA . ASP B 1 269 ? 3.045 -2.209 -23.672 1 95.06 269 ASP B CA 1
ATOM 5324 C C . ASP B 1 269 ? 3.764 -2.672 -22.406 1 95.06 269 ASP B C 1
ATOM 5326 O O . ASP B 1 269 ? 3.814 -1.942 -21.406 1 95.06 269 ASP B O 1
ATOM 5330 N N . GLY B 1 270 ? 4.324 -3.867 -22.469 1 94.38 270 GLY B N 1
ATOM 5331 C CA . GLY B 1 270 ? 5.129 -4.363 -21.359 1 94.38 270 GLY B CA 1
ATOM 5332 C C . GLY B 1 270 ? 6.391 -3.555 -21.125 1 94.38 270 GLY B C 1
ATOM 5333 O O . GLY B 1 270 ? 6.688 -3.176 -20 1 94.38 270 GLY B O 1
ATOM 5334 N N . LEU B 1 271 ? 7.117 -3.248 -22.188 1 92.25 271 LEU B N 1
ATOM 5335 C CA . LEU B 1 271 ? 8.328 -2.445 -22.109 1 92.25 271 LEU B CA 1
ATOM 5336 C C . LEU B 1 271 ? 8.031 -1.058 -21.547 1 92.25 271 LEU B C 1
ATOM 5338 O O . LEU B 1 271 ? 8.836 -0.494 -20.812 1 92.25 271 LEU B O 1
ATOM 5342 N N . ASP B 1 272 ? 6.855 -0.583 -21.859 1 93.12 272 ASP B N 1
ATOM 5343 C CA . ASP B 1 272 ? 6.449 0.748 -21.406 1 93.12 272 ASP B CA 1
ATOM 5344 C C . ASP B 1 272 ? 5.852 0.702 -20.016 1 93.12 272 ASP B C 1
ATOM 5346 O O . ASP B 1 272 ? 5.535 1.742 -19.422 1 93.12 272 ASP B O 1
ATOM 5350 N N . GLU B 1 273 ? 5.664 -0.499 -19.484 1 95.06 273 GLU B N 1
ATOM 5351 C CA . GLU B 1 273 ? 5.062 -0.727 -18.172 1 95.06 273 GLU B CA 1
ATOM 5352 C C . GLU B 1 273 ? 3.686 -0.08 -18.078 1 95.06 273 GLU B C 1
ATOM 5354 O O . GLU B 1 273 ? 3.375 0.586 -17.094 1 95.06 273 GLU B O 1
ATOM 5359 N N . LYS B 1 274 ? 2.967 -0.219 -19.156 1 94.38 274 LYS B N 1
ATOM 5360 C CA . LYS B 1 274 ? 1.596 0.275 -19.234 1 94.38 274 LYS B CA 1
ATOM 5361 C C . LYS B 1 274 ? 0.604 -0.876 -19.375 1 94.38 274 LYS B C 1
ATOM 5363 O O . LYS B 1 274 ? 0.125 -1.155 -20.469 1 94.38 274 LYS B O 1
ATOM 5368 N N . PRO B 1 275 ? 0.279 -1.505 -18.281 1 96.94 275 PRO B N 1
ATOM 5369 C CA . PRO B 1 275 ? -0.638 -2.645 -18.375 1 96.94 275 PRO B CA 1
ATOM 5370 C C . PRO B 1 275 ? -2.064 -2.229 -18.719 1 96.94 275 PRO B C 1
ATOM 5372 O O . PRO B 1 275 ? -2.523 -1.165 -18.281 1 96.94 275 PRO B O 1
ATOM 5375 N N . ALA B 1 276 ? -2.736 -3.096 -19.453 1 96.75 276 ALA B N 1
ATOM 5376 C CA . ALA B 1 276 ? -4.164 -2.93 -19.703 1 96.75 276 ALA B CA 1
ATOM 5377 C C . ALA B 1 276 ? -4.98 -3.248 -18.453 1 96.75 276 ALA B C 1
ATOM 5379 O O . ALA B 1 276 ? -5.98 -2.584 -18.172 1 96.75 276 ALA B O 1
ATOM 5380 N N . TYR B 1 277 ? -4.543 -4.254 -17.703 1 97.75 277 TYR B N 1
ATOM 5381 C CA . TYR B 1 277 ? -5.227 -4.68 -16.484 1 97.75 277 TYR B CA 1
ATOM 5382 C C . TYR B 1 277 ? -4.23 -4.953 -15.367 1 97.75 277 TYR B C 1
ATOM 5384 O O . TYR B 1 277 ? -3.107 -5.398 -15.625 1 97.75 277 TYR B O 1
ATOM 5392 N N . VAL B 1 278 ? -4.562 -4.609 -14.188 1 98.31 278 VAL B N 1
ATOM 5393 C CA . VAL B 1 278 ? -3.961 -5.039 -12.93 1 98.31 278 VAL B CA 1
ATOM 5394 C C . VAL B 1 278 ? -5.012 -5.73 -12.062 1 98.31 278 VAL B C 1
ATOM 5396 O O . VAL B 1 278 ? -6.004 -5.109 -11.664 1 98.31 278 VAL B O 1
ATOM 5399 N N . VAL B 1 279 ? -4.762 -7.059 -11.75 1 98.38 279 VAL B N 1
ATOM 5400 C CA . VAL B 1 279 ? -5.898 -7.793 -11.203 1 98.38 279 VAL B CA 1
ATOM 5401 C C . VAL B 1 279 ? -5.434 -8.656 -10.031 1 98.38 279 VAL B C 1
ATOM 5403 O O . VAL B 1 279 ? -4.238 -8.906 -9.867 1 98.38 279 VAL B O 1
ATOM 5406 N N . PHE B 1 280 ? -6.395 -8.984 -9.211 1 98.5 280 PHE B N 1
ATOM 5407 C CA . PHE B 1 280 ? -6.191 -10.016 -8.195 1 98.5 280 PHE B CA 1
ATOM 5408 C C . PHE B 1 280 ? -6.688 -11.367 -8.695 1 98.5 280 PHE B C 1
ATOM 5410 O O . PHE B 1 280 ? -7.777 -11.469 -9.25 1 98.5 280 PHE B O 1
ATOM 5417 N N . ASN B 1 281 ? -5.848 -12.336 -8.492 1 98.38 281 ASN B N 1
ATOM 5418 C CA . ASN B 1 281 ? -6.176 -13.734 -8.766 1 98.38 281 ASN B CA 1
ATOM 5419 C C . ASN B 1 281 ? -6.574 -13.945 -10.219 1 98.38 281 ASN B C 1
ATOM 5421 O O . ASN B 1 281 ? -7.594 -14.578 -10.5 1 98.38 281 ASN B O 1
ATOM 5425 N N . GLY B 1 282 ? -5.934 -13.297 -11.094 1 97.88 282 GLY B N 1
ATOM 5426 C CA . GLY B 1 282 ? -5.828 -13.742 -12.477 1 97.88 282 GLY B CA 1
ATOM 5427 C C . GLY B 1 282 ? -6.77 -13.008 -13.414 1 97.88 282 GLY B C 1
ATOM 5428 O O . GLY B 1 282 ? -6.559 -13 -14.625 1 97.88 282 GLY B O 1
ATOM 5429 N N . ARG B 1 283 ? -7.859 -12.398 -12.844 1 96.81 283 ARG B N 1
ATOM 5430 C CA . ARG B 1 283 ? -8.758 -11.688 -13.75 1 96.81 283 ARG B CA 1
ATOM 5431 C C . ARG B 1 283 ? -9.516 -10.586 -13.016 1 96.81 283 ARG B C 1
ATOM 5433 O O . ARG B 1 283 ? -9.617 -10.609 -11.789 1 96.81 283 ARG B O 1
ATOM 5440 N N . ASP B 1 284 ? -10.008 -9.703 -13.852 1 96.38 284 ASP B N 1
ATOM 5441 C CA . ASP B 1 284 ? -10.859 -8.633 -13.32 1 96.38 284 ASP B CA 1
ATOM 5442 C C . ASP B 1 284 ? -12.094 -9.203 -12.633 1 96.38 284 ASP B C 1
ATOM 5444 O O . ASP B 1 284 ? -12.719 -10.133 -13.141 1 96.38 284 ASP B O 1
ATOM 5448 N N . SER B 1 285 ? -12.414 -8.812 -11.406 1 94 285 SER B N 1
ATOM 5449 C CA . SER B 1 285 ? -13.625 -9.109 -10.641 1 94 285 SER B CA 1
ATOM 5450 C C . SER B 1 285 ? -13.57 -10.508 -10.039 1 94 285 SER B C 1
ATOM 5452 O O . SER B 1 285 ? -14.586 -11.023 -9.57 1 94 285 SER B O 1
ATOM 5454 N N . SER B 1 286 ? -12.414 -11.172 -10.141 1 95.75 286 SER B N 1
ATOM 5455 C CA . SER B 1 286 ? -12.297 -12.516 -9.578 1 95.75 286 SER B CA 1
ATOM 5456 C C . SER B 1 286 ? -12.766 -12.539 -8.125 1 95.75 286 SER B C 1
ATOM 5458 O O . SER B 1 286 ? -13.617 -13.359 -7.758 1 95.75 286 SER B O 1
ATOM 5460 N N . LEU B 1 287 ? -12.352 -11.586 -7.312 1 96.19 287 LEU B N 1
ATOM 5461 C CA . LEU B 1 287 ? -12.672 -11.57 -5.891 1 96.19 287 LEU B CA 1
ATOM 5462 C C . LEU B 1 287 ? -13.922 -10.742 -5.625 1 96.19 287 LEU B C 1
ATOM 5464 O O . LEU B 1 287 ? -14.312 -10.555 -4.473 1 96.19 287 LEU B O 1
ATOM 5468 N N . ILE B 1 288 ? -14.461 -10.188 -6.645 1 93.12 288 ILE B N 1
ATOM 5469 C CA . ILE B 1 288 ? -15.766 -9.547 -6.539 1 93.12 288 ILE B CA 1
ATOM 5470 C C . ILE B 1 288 ? -16.859 -10.594 -6.719 1 93.12 288 ILE B C 1
ATOM 5472 O O . ILE B 1 288 ? -17.812 -10.648 -5.934 1 93.12 288 ILE B O 1
ATOM 5476 N N . GLU B 1 289 ? -16.672 -11.414 -7.734 1 93.62 289 GLU B N 1
ATOM 5477 C CA . GLU B 1 289 ? -17.625 -12.469 -8.031 1 93.62 289 GLU B CA 1
ATOM 5478 C C . GLU B 1 289 ? -17.531 -13.602 -7.008 1 93.62 289 GLU B C 1
ATOM 5480 O O . GLU B 1 289 ? -18.531 -14.242 -6.684 1 93.62 289 GLU B O 1
ATOM 5485 N N . ASN B 1 290 ? -16.312 -13.867 -6.57 1 94.81 290 ASN B N 1
ATOM 5486 C CA . ASN B 1 290 ? -16.047 -14.867 -5.543 1 94.81 290 ASN B CA 1
ATOM 5487 C C . ASN B 1 290 ? -15.25 -14.289 -4.383 1 94.81 290 ASN B C 1
ATOM 5489 O O . ASN B 1 290 ? -14.086 -14.641 -4.188 1 94.81 290 ASN B O 1
ATOM 5493 N N . PRO B 1 291 ? -15.945 -13.531 -3.551 1 96.56 291 PRO B N 1
ATOM 5494 C CA . PRO B 1 291 ? -15.25 -12.859 -2.457 1 96.56 291 PRO B CA 1
ATOM 5495 C C . PRO B 1 291 ? -14.695 -13.836 -1.416 1 96.56 291 PRO B C 1
ATOM 5497 O O . PRO B 1 291 ? -15.211 -14.953 -1.282 1 96.56 291 PRO B O 1
ATOM 5500 N N . LEU B 1 292 ? -13.648 -13.406 -0.716 1 98.25 292 LEU B N 1
ATOM 5501 C CA . LEU B 1 292 ? -13.227 -14.117 0.485 1 98.25 292 LEU B CA 1
ATOM 5502 C C . LEU B 1 292 ? -14.312 -14.07 1.552 1 98.25 292 LEU B C 1
ATOM 5504 O O . LEU B 1 292 ? -15.062 -13.094 1.645 1 98.25 292 LEU B O 1
ATOM 5508 N N . GLN B 1 293 ? -14.414 -15.148 2.326 1 98.06 293 GLN B N 1
ATOM 5509 C CA . GLN B 1 293 ? -15.453 -15.219 3.355 1 98.06 293 GLN B CA 1
ATOM 5510 C C . GLN B 1 293 ? -14.836 -15.445 4.734 1 98.06 293 GLN B C 1
ATOM 5512 O O . GLN B 1 293 ? -13.883 -16.219 4.875 1 98.06 293 GLN B O 1
ATOM 5517 N N . ALA B 1 294 ? -15.359 -14.75 5.703 1 98.31 294 ALA B N 1
ATOM 5518 C CA . ALA B 1 294 ? -14.953 -14.922 7.098 1 98.31 294 ALA B CA 1
ATOM 5519 C C . ALA B 1 294 ? -16.094 -14.586 8.047 1 98.31 294 ALA B C 1
ATOM 5521 O O . ALA B 1 294 ? -17.203 -14.227 7.605 1 98.31 294 ALA B O 1
ATOM 5522 N N . ARG B 1 295 ? -15.891 -14.852 9.359 1 98.25 295 ARG B N 1
ATOM 5523 C CA . ARG B 1 295 ? -16.812 -14.5 10.43 1 98.25 295 ARG B CA 1
ATOM 5524 C C . ARG B 1 295 ? -16.125 -13.648 11.484 1 98.25 295 ARG B C 1
ATOM 5526 O O . ARG B 1 295 ? -14.922 -13.773 11.703 1 98.25 295 ARG B O 1
ATOM 5533 N N . THR B 1 296 ? -16.953 -12.789 12.102 1 97.44 296 THR B N 1
ATOM 5534 C CA . THR B 1 296 ? -16.406 -11.984 13.188 1 97.44 296 THR B CA 1
ATOM 5535 C C . THR B 1 296 ? -15.75 -12.875 14.242 1 97.44 296 THR B C 1
ATOM 5537 O O . THR B 1 296 ? -16.266 -13.945 14.57 1 97.44 296 THR B O 1
ATOM 5540 N N . GLY B 1 297 ? -14.625 -12.453 14.742 1 96.75 297 GLY B N 1
ATOM 5541 C CA . GLY B 1 297 ? -13.914 -13.203 15.766 1 96.75 297 GLY B CA 1
ATOM 5542 C C . GLY B 1 297 ? -12.805 -14.07 15.203 1 96.75 297 GLY B C 1
ATOM 5543 O O . GLY B 1 297 ? -11.953 -14.562 15.953 1 96.75 297 GLY B O 1
ATOM 5544 N N . GLU B 1 298 ? -12.828 -14.234 13.898 1 98.44 298 GLU B N 1
ATOM 5545 C CA . GLU B 1 298 ? -11.812 -15.078 13.289 1 98.44 298 GLU B CA 1
ATOM 5546 C C . GLU B 1 298 ? -10.523 -14.297 13.039 1 98.44 298 GLU B C 1
ATOM 5548 O O . GLU B 1 298 ? -10.562 -13.125 12.672 1 98.44 298 GLU B O 1
ATOM 5553 N N . ARG B 1 299 ? -9.414 -14.953 13.312 1 98.44 299 ARG B N 1
ATOM 5554 C CA . ARG B 1 299 ? -8.109 -14.461 12.859 1 98.44 299 ARG B CA 1
ATOM 5555 C C . ARG B 1 299 ? -7.816 -14.93 11.438 1 98.44 299 ARG B C 1
ATOM 5557 O O . ARG B 1 299 ? -7.891 -16.125 11.141 1 98.44 299 ARG B O 1
ATOM 5564 N N . LEU B 1 300 ? -7.5 -13.969 10.578 1 98.81 300 LEU B N 1
ATOM 5565 C CA . LEU B 1 300 ? -7.305 -14.234 9.156 1 98.81 300 LEU B CA 1
ATOM 5566 C C . LEU B 1 300 ? -5.836 -14.078 8.773 1 98.81 300 LEU B C 1
ATOM 5568 O O . LEU B 1 300 ? -5.141 -13.211 9.305 1 98.81 300 LEU B O 1
ATOM 5572 N N . ARG B 1 301 ? -5.398 -14.945 7.812 1 98.88 301 ARG B N 1
ATOM 5573 C CA . ARG B 1 301 ? -4.082 -14.836 7.191 1 98.88 301 ARG B CA 1
ATOM 5574 C C . ARG B 1 301 ? -4.195 -14.812 5.672 1 98.88 301 ARG B C 1
ATOM 5576 O O . ARG B 1 301 ? -4.852 -15.664 5.078 1 98.88 301 ARG B O 1
ATOM 5583 N N . ILE B 1 302 ? -3.623 -13.812 5.094 1 98.88 302 ILE B N 1
ATOM 5584 C CA . ILE B 1 302 ? -3.561 -13.758 3.637 1 98.88 302 ILE B CA 1
ATOM 5585 C C . ILE B 1 302 ? -2.119 -13.953 3.174 1 98.88 302 ILE B C 1
ATOM 5587 O O . ILE B 1 302 ? -1.229 -13.188 3.545 1 98.88 302 ILE B O 1
ATOM 5591 N N . TYR B 1 303 ? -1.853 -15.047 2.457 1 98.94 303 TYR B N 1
ATOM 5592 C CA . TYR B 1 303 ? -0.632 -15.164 1.669 1 98.94 303 TYR B CA 1
ATOM 5593 C C . TYR B 1 303 ? -0.74 -14.375 0.374 1 98.94 303 TYR B C 1
ATOM 5595 O O . TYR B 1 303 ? -1.445 -14.773 -0.554 1 98.94 303 TYR B O 1
ATOM 5603 N N . PHE B 1 304 ? -0.055 -13.203 0.336 1 98.88 304 PHE B N 1
ATOM 5604 C CA . PHE B 1 304 ? -0.16 -12.289 -0.796 1 98.88 304 PHE B CA 1
ATOM 5605 C C . PHE B 1 304 ? 1.114 -12.312 -1.631 1 98.88 304 PHE B C 1
ATOM 5607 O O . PHE B 1 304 ? 2.219 -12.227 -1.089 1 98.88 304 PHE B O 1
ATOM 5614 N N . GLY B 1 305 ? 0.973 -12.453 -2.92 1 98.88 305 GLY B N 1
ATOM 5615 C CA . GLY B 1 305 ? 2.092 -12.367 -3.846 1 98.88 305 GLY B CA 1
ATOM 5616 C C . GLY B 1 305 ? 1.858 -11.367 -4.965 1 98.88 305 GLY B C 1
ATOM 5617 O O . GLY B 1 305 ? 0.713 -11.055 -5.297 1 98.88 305 GLY B O 1
ATOM 5618 N N . ASN B 1 306 ? 2.947 -10.836 -5.465 1 98.75 306 ASN B N 1
ATOM 5619 C CA . ASN B 1 306 ? 2.932 -9.977 -6.645 1 98.75 306 ASN B CA 1
ATOM 5620 C C . ASN B 1 306 ? 3.666 -10.625 -7.816 1 98.75 306 ASN B C 1
ATOM 5622 O O . ASN B 1 306 ? 4.895 -10.57 -7.891 1 98.75 306 ASN B O 1
ATOM 5626 N N . GLY B 1 307 ? 2.889 -11.164 -8.672 1 97.44 307 GLY B N 1
ATOM 5627 C CA . GLY B 1 307 ? 3.457 -11.82 -9.844 1 97.44 307 GLY B CA 1
ATOM 5628 C C . GLY B 1 307 ? 4.062 -10.852 -10.836 1 97.44 307 GLY B C 1
ATOM 5629 O O . GLY B 1 307 ? 4.91 -11.227 -11.648 1 97.44 307 GLY B O 1
ATOM 5630 N N . GLY B 1 308 ? 3.68 -9.578 -10.633 1 95.38 308 GLY B N 1
ATOM 5631 C CA . GLY B 1 308 ? 4.156 -8.586 -11.578 1 95.38 308 GLY B CA 1
ATOM 5632 C C . GLY B 1 308 ? 3.48 -8.672 -12.93 1 95.38 308 GLY B C 1
ATOM 5633 O O . GLY B 1 308 ? 2.266 -8.875 -13.016 1 95.38 308 GLY B O 1
ATOM 5634 N N . PRO B 1 309 ? 4.328 -8.281 -14.016 1 93.62 309 PRO B N 1
ATOM 5635 C CA . PRO B 1 309 ? 5.785 -8.43 -14 1 93.62 309 PRO B CA 1
ATOM 5636 C C . PRO B 1 309 ? 6.5 -7.121 -13.648 1 93.62 309 PRO B C 1
ATOM 5638 O O . PRO B 1 309 ? 7.727 -7.109 -13.492 1 93.62 309 PRO B O 1
ATOM 5641 N N . ASN B 1 310 ? 5.762 -6.008 -13.469 1 95.06 310 ASN B N 1
ATOM 5642 C CA . ASN B 1 310 ? 6.547 -4.781 -13.414 1 95.06 310 ASN B CA 1
ATOM 5643 C C . ASN B 1 310 ? 6.23 -3.965 -12.164 1 95.06 310 ASN B C 1
ATOM 5645 O O . ASN B 1 310 ? 7.141 -3.559 -11.438 1 95.06 310 ASN B O 1
ATOM 5649 N N . LEU B 1 311 ? 5.047 -3.779 -11.844 1 95.94 311 LEU B N 1
ATOM 5650 C CA . LEU B 1 311 ? 4.652 -2.73 -10.914 1 95.94 311 LEU B CA 1
ATOM 5651 C C . LEU B 1 311 ? 4.676 -3.244 -9.477 1 95.94 311 LEU B C 1
ATOM 5653 O O . LEU B 1 311 ? 4.324 -4.398 -9.219 1 95.94 311 LEU B O 1
ATOM 5657 N N . THR B 1 312 ? 5.043 -2.332 -8.562 1 97 312 THR B N 1
ATOM 5658 C CA . THR B 1 312 ? 4.949 -2.623 -7.137 1 97 312 THR B CA 1
ATOM 5659 C C . THR B 1 312 ? 3.508 -2.502 -6.656 1 97 312 THR B C 1
ATOM 5661 O O . THR B 1 312 ? 2.795 -1.573 -7.039 1 97 312 THR B O 1
ATOM 5664 N N . SER B 1 313 ? 3.123 -3.451 -5.836 1 97.69 313 SER B N 1
ATOM 5665 C CA . SER B 1 313 ? 1.782 -3.432 -5.262 1 97.69 313 SER B CA 1
ATOM 5666 C C . SER B 1 313 ? 1.779 -2.771 -3.885 1 97.69 313 SER B C 1
ATOM 5668 O O . SER B 1 313 ? 2.682 -3.004 -3.078 1 97.69 313 SER B O 1
ATOM 5670 N N . SER B 1 314 ? 0.832 -1.852 -3.701 1 97.56 314 SER B N 1
ATOM 5671 C CA . SER B 1 314 ? 0.504 -1.322 -2.381 1 97.56 314 SER B CA 1
ATOM 5672 C C . SER B 1 314 ? -0.762 -1.966 -1.827 1 97.56 314 SER B C 1
ATOM 5674 O O . SER B 1 314 ? -1.834 -1.358 -1.849 1 97.56 314 SER B O 1
ATOM 5676 N N . PHE B 1 315 ? -0.609 -3.18 -1.255 1 98.38 315 PHE B N 1
ATOM 5677 C CA . PHE B 1 315 ? -1.736 -4.012 -0.856 1 98.38 315 PHE B CA 1
ATOM 5678 C C . PHE B 1 315 ? -2.391 -3.471 0.408 1 98.38 315 PHE B C 1
ATOM 5680 O O . PHE B 1 315 ? -1.714 -3.238 1.413 1 98.38 315 PHE B O 1
ATOM 5687 N N . HIS B 1 316 ? -3.676 -3.176 0.301 1 97.06 316 HIS B N 1
ATOM 5688 C CA . HIS B 1 316 ? -4.473 -2.559 1.355 1 97.06 316 HIS B CA 1
ATOM 5689 C C . HIS B 1 316 ? -5.84 -3.225 1.474 1 97.06 316 HIS B C 1
ATOM 5691 O O . HIS B 1 316 ? -6.422 -3.643 0.469 1 97.06 316 HIS B O 1
ATOM 5697 N N . VAL B 1 317 ? -6.289 -3.451 2.711 1 97.62 317 VAL B N 1
ATOM 5698 C CA . VAL B 1 317 ? -7.664 -3.865 2.98 1 97.62 317 VAL B CA 1
ATOM 5699 C C . VAL B 1 317 ? -8.406 -2.748 3.707 1 97.62 317 VAL B C 1
ATOM 5701 O O . VAL B 1 317 ? -8.164 -2.504 4.895 1 97.62 317 VAL B O 1
ATOM 5704 N N . ILE B 1 318 ? -9.32 -2.115 3.002 1 95.19 318 ILE B N 1
ATOM 5705 C CA . ILE B 1 318 ? -10.039 -0.976 3.568 1 95.19 318 ILE B CA 1
ATOM 5706 C C . ILE B 1 318 ? -10.812 -1.417 4.809 1 95.19 318 ILE B C 1
ATOM 5708 O O . ILE B 1 318 ? -11.602 -2.361 4.75 1 95.19 318 ILE B O 1
ATOM 5712 N N . GLY B 1 319 ? -10.586 -0.73 5.926 1 95.81 319 GLY B N 1
ATOM 5713 C CA . GLY B 1 319 ? -11.289 -1.019 7.168 1 95.81 319 GLY B CA 1
ATOM 5714 C C . GLY B 1 319 ? -10.547 -1.998 8.055 1 95.81 319 GLY B C 1
ATOM 5715 O O . GLY B 1 319 ? -10.992 -2.293 9.172 1 95.81 319 GLY B O 1
ATOM 5716 N N . ALA B 1 320 ? -9.414 -2.471 7.508 1 96.38 320 ALA B N 1
ATOM 5717 C CA . ALA B 1 320 ? -8.594 -3.373 8.312 1 96.38 320 ALA B CA 1
ATOM 5718 C C . ALA B 1 320 ? -7.219 -2.768 8.586 1 96.38 320 ALA B C 1
ATOM 5720 O O . ALA B 1 320 ? -6.699 -1.994 7.777 1 96.38 320 ALA B O 1
ATOM 5721 N N . ILE B 1 321 ? -6.691 -3.043 9.766 1 97.31 321 ILE B N 1
ATOM 5722 C CA . ILE B 1 321 ? -5.301 -2.812 10.156 1 97.31 321 ILE B CA 1
ATOM 5723 C C . ILE B 1 321 ? -4.598 -4.148 10.367 1 97.31 321 ILE B C 1
ATOM 5725 O O . ILE B 1 321 ? -5.047 -4.977 11.164 1 97.31 321 ILE B O 1
ATOM 5729 N N . PHE B 1 322 ? -3.52 -4.336 9.641 1 98.19 322 PHE B N 1
ATOM 5730 C CA . PHE B 1 322 ? -2.797 -5.598 9.742 1 98.19 322 PHE B CA 1
ATOM 5731 C C . PHE B 1 322 ? -2.096 -5.715 11.086 1 98.19 322 PHE B C 1
ATOM 5733 O O . PHE B 1 322 ? -1.197 -4.93 11.398 1 98.19 322 PHE B O 1
ATOM 5740 N N . ASP B 1 323 ? -2.492 -6.746 11.828 1 97 323 ASP B N 1
ATOM 5741 C CA . ASP B 1 323 ? -1.898 -7 13.133 1 97 323 ASP B CA 1
ATOM 5742 C C . ASP B 1 323 ? -0.44 -7.434 13 1 97 323 ASP B C 1
ATOM 5744 O O . ASP B 1 323 ? 0.416 -6.996 13.773 1 97 323 ASP B O 1
ATOM 5748 N N . LYS B 1 324 ? -0.233 -8.32 12.07 1 97.94 324 LYS B N 1
ATOM 5749 C CA . LYS B 1 324 ? 1.11 -8.797 11.75 1 97.94 324 LYS B CA 1
ATOM 5750 C C . LYS B 1 324 ? 1.373 -8.734 10.25 1 97.94 324 LYS B C 1
ATOM 5752 O O . LYS B 1 324 ? 0.498 -9.062 9.445 1 97.94 324 LYS B O 1
ATOM 5757 N N . VAL B 1 325 ? 2.51 -8.242 9.922 1 98.31 325 VAL B N 1
ATOM 5758 C CA . VAL B 1 325 ? 2.959 -8.242 8.531 1 98.31 325 VAL B CA 1
ATOM 5759 C C . VAL B 1 325 ? 4.352 -8.867 8.438 1 98.31 325 VAL B C 1
ATOM 5761 O O . VAL B 1 325 ? 5.316 -8.336 8.992 1 98.31 325 VAL B O 1
ATOM 5764 N N . TYR B 1 326 ? 4.395 -10.016 7.77 1 97.88 326 TYR B N 1
ATOM 5765 C CA . TYR B 1 326 ? 5.66 -10.664 7.449 1 97.88 326 TYR B CA 1
ATOM 5766 C C . TYR B 1 326 ? 6.242 -10.117 6.148 1 97.88 326 TYR B C 1
ATOM 5768 O O . TYR B 1 326 ? 5.938 -10.617 5.066 1 97.88 326 TYR B O 1
ATOM 5776 N N . ARG B 1 327 ? 7.094 -9.094 6.332 1 96 327 ARG B N 1
ATOM 5777 C CA . ARG B 1 327 ? 7.598 -8.336 5.191 1 96 327 ARG B CA 1
ATOM 5778 C C . ARG B 1 327 ? 8.406 -9.227 4.25 1 96 327 ARG B C 1
ATOM 5780 O O . ARG B 1 327 ? 9.211 -10.039 4.703 1 96 327 ARG B O 1
ATOM 5787 N N . GLU B 1 328 ? 8.07 -9.172 2.977 1 95.94 328 GLU B N 1
ATOM 5788 C CA . GLU B 1 328 ? 8.836 -9.781 1.893 1 95.94 328 GLU B CA 1
ATOM 5789 C C . GLU B 1 328 ? 8.891 -11.305 2.043 1 95.94 328 GLU B C 1
ATOM 5791 O O . GLU B 1 328 ? 9.828 -11.945 1.566 1 95.94 328 GLU B O 1
ATOM 5796 N N . GLY B 1 329 ? 7.984 -11.836 2.799 1 97.06 329 GLY B N 1
ATOM 5797 C CA . GLY B 1 329 ? 7.875 -13.281 2.914 1 97.06 329 GLY B CA 1
ATOM 5798 C C . GLY B 1 329 ? 8.727 -13.859 4.031 1 97.06 329 GLY B C 1
ATOM 5799 O O . GLY B 1 329 ? 8.891 -15.078 4.125 1 97.06 329 GLY B O 1
ATOM 5800 N N . ASP B 1 330 ? 9.328 -12.953 4.895 1 97.19 330 ASP B N 1
ATOM 5801 C CA . ASP B 1 330 ? 10.102 -13.375 6.059 1 97.19 330 ASP B CA 1
ATOM 5802 C C . ASP B 1 330 ? 9.195 -13.922 7.156 1 97.19 330 ASP B C 1
ATOM 5804 O O . ASP B 1 330 ? 8.633 -13.156 7.945 1 97.19 330 ASP B O 1
ATOM 5808 N N . VAL B 1 331 ? 9.219 -15.258 7.297 1 97.38 331 VAL B N 1
ATOM 5809 C CA . VAL B 1 331 ? 8.273 -15.859 8.227 1 97.38 331 VAL B CA 1
ATOM 5810 C C . VAL B 1 331 ? 9.008 -16.312 9.492 1 97.38 331 VAL B C 1
ATOM 5812 O O . VAL B 1 331 ? 8.477 -17.094 10.281 1 97.38 331 VAL B O 1
ATOM 5815 N N . VAL B 1 332 ? 10.258 -15.828 9.641 1 96.25 332 VAL B N 1
ATOM 5816 C CA . VAL B 1 332 ? 11.055 -16.25 10.781 1 96.25 332 VAL B CA 1
ATOM 5817 C C . VAL B 1 332 ? 11.258 -15.078 11.742 1 96.25 332 VAL B C 1
ATOM 5819 O O . VAL B 1 332 ? 11.188 -15.242 12.961 1 96.25 332 VAL B O 1
ATOM 5822 N N . SER B 1 333 ? 11.453 -13.852 11.258 1 94.25 333 SER B N 1
ATOM 5823 C CA . SER B 1 333 ? 11.68 -12.664 12.078 1 94.25 333 SER B CA 1
ATOM 5824 C C . SER B 1 333 ? 10.383 -12.172 12.703 1 94.25 333 SER B C 1
ATOM 5826 O O . SER B 1 333 ? 9.289 -12.555 12.273 1 94.25 333 SER B O 1
ATOM 5828 N N . ASN B 1 334 ? 10.562 -11.344 13.742 1 94.56 334 ASN B N 1
ATOM 5829 C CA . ASN B 1 334 ? 9.375 -10.703 14.297 1 94.56 334 ASN B CA 1
ATOM 5830 C C . ASN B 1 334 ? 8.641 -9.883 13.242 1 94.56 334 ASN B C 1
ATOM 5832 O O . ASN B 1 334 ? 9.242 -9.047 12.562 1 94.56 334 ASN B O 1
ATOM 5836 N N . PRO B 1 335 ? 7.387 -10.156 13.125 1 96.19 335 PRO B N 1
ATOM 5837 C CA . PRO B 1 335 ? 6.629 -9.398 12.117 1 96.19 335 PRO B CA 1
ATOM 5838 C C . PRO B 1 335 ? 6.398 -7.945 12.523 1 96.19 335 PRO B C 1
ATOM 5840 O O . PRO B 1 335 ? 6.465 -7.613 13.711 1 96.19 335 PRO B O 1
ATOM 5843 N N . ALA B 1 336 ? 6.172 -7.074 11.5 1 96.12 336 ALA B N 1
ATOM 5844 C CA . ALA B 1 336 ? 5.715 -5.711 11.758 1 96.12 336 ALA B CA 1
ATOM 5845 C C . ALA B 1 336 ? 4.297 -5.707 12.328 1 96.12 336 ALA B C 1
ATOM 5847 O O . ALA B 1 336 ? 3.547 -6.672 12.148 1 96.12 336 ALA B O 1
ATOM 5848 N N . ARG B 1 337 ? 4 -4.547 13.008 1 96.69 337 ARG B N 1
ATOM 5849 C CA . ARG B 1 337 ? 2.725 -4.527 13.711 1 96.69 337 ARG B CA 1
ATOM 5850 C C . ARG B 1 337 ? 1.877 -3.338 13.273 1 96.69 337 ARG B C 1
ATOM 5852 O O . ARG B 1 337 ? 2.398 -2.242 13.055 1 96.69 337 ARG B O 1
ATOM 5859 N N . PHE B 1 338 ? 0.579 -3.604 13.094 1 96.44 338 PHE B N 1
ATOM 5860 C CA . PHE B 1 338 ? -0.49 -2.625 12.93 1 96.44 338 PHE B CA 1
ATOM 5861 C C . PHE B 1 338 ? -0.229 -1.732 11.727 1 96.44 338 PHE B C 1
ATOM 5863 O O . PHE B 1 338 ? -0.255 -0.505 11.836 1 96.44 338 PHE B O 1
ATOM 5870 N N . LEU B 1 339 ? -0.09 -2.357 10.609 1 97.38 339 LEU B N 1
ATOM 5871 C CA . LEU B 1 339 ? 0.157 -1.621 9.375 1 97.38 339 LEU B CA 1
ATOM 5872 C C . LEU B 1 339 ? -1.14 -1.405 8.602 1 97.38 339 LEU B C 1
ATOM 5874 O O . LEU B 1 339 ? -2.004 -2.283 8.578 1 97.38 339 LEU B O 1
ATOM 5878 N N . GLN B 1 340 ? -1.183 -0.272 7.934 1 96.19 340 GLN B N 1
ATOM 5879 C CA . GLN B 1 340 ? -2.318 0.05 7.074 1 96.19 340 GLN B CA 1
ATOM 5880 C C . GLN B 1 340 ? -2.125 -0.519 5.672 1 96.19 340 GLN B C 1
ATOM 5882 O O . GLN B 1 340 ? -3.084 -0.628 4.902 1 96.19 340 GLN B O 1
ATOM 5887 N N . ILE B 1 341 ? -0.929 -0.828 5.328 1 96.12 341 ILE B N 1
ATOM 5888 C CA . ILE B 1 341 ? -0.599 -1.169 3.947 1 96.12 341 ILE B CA 1
ATOM 5889 C C . ILE B 1 341 ? 0.657 -2.035 3.916 1 96.12 341 ILE B C 1
ATOM 5891 O O . ILE B 1 341 ? 1.487 -1.97 4.824 1 96.12 341 ILE B O 1
ATOM 5895 N N . ALA B 1 342 ? 0.782 -2.932 2.914 1 96.69 342 ALA B N 1
ATOM 5896 C CA . ALA B 1 342 ? 1.997 -3.695 2.645 1 96.69 342 ALA B CA 1
ATOM 5897 C C . ALA B 1 342 ? 2.494 -3.451 1.222 1 96.69 342 ALA B C 1
ATOM 5899 O O . ALA B 1 342 ? 1.759 -3.67 0.255 1 96.69 342 ALA B O 1
ATOM 5900 N N . SER B 1 343 ? 3.701 -2.943 1.152 1 96.5 343 SER B N 1
ATOM 5901 C CA . SER B 1 343 ? 4.336 -2.77 -0.151 1 96.5 343 SER B CA 1
ATOM 5902 C C . SER B 1 343 ? 5 -4.059 -0.619 1 96.5 343 SER B C 1
ATOM 5904 O O . SER B 1 343 ? 5.844 -4.621 0.083 1 96.5 343 SER B O 1
ATOM 5906 N N . VAL B 1 344 ? 4.621 -4.543 -1.812 1 97.75 344 VAL B N 1
ATOM 5907 C CA . VAL B 1 344 ? 5.121 -5.816 -2.322 1 97.75 344 VAL B CA 1
ATOM 5908 C C . VAL B 1 344 ? 5.664 -5.629 -3.736 1 97.75 344 VAL B C 1
ATOM 5910 O O . VAL B 1 344 ? 4.895 -5.422 -4.68 1 97.75 344 VAL B O 1
ATOM 5913 N N . PRO B 1 345 ? 6.969 -5.703 -3.926 1 97.06 345 PRO B N 1
ATOM 5914 C CA . PRO B 1 345 ? 7.543 -5.543 -5.262 1 97.06 345 PRO B CA 1
ATOM 5915 C C . PRO B 1 345 ? 7.195 -6.695 -6.199 1 97.06 345 PRO B C 1
ATOM 5917 O O . PRO B 1 345 ? 6.777 -7.762 -5.742 1 97.06 345 PRO B O 1
ATOM 5920 N N . PRO B 1 346 ? 7.336 -6.422 -7.531 1 97.88 346 PRO B N 1
ATOM 5921 C CA . PRO B 1 346 ? 7.113 -7.539 -8.453 1 97.88 346 PRO B CA 1
ATOM 5922 C C . PRO B 1 346 ? 8.062 -8.711 -8.203 1 97.88 346 PRO B C 1
ATOM 5924 O O . PRO B 1 346 ? 9.266 -8.508 -8.008 1 97.88 346 PRO B O 1
ATOM 5927 N N . GLY B 1 347 ? 7.512 -9.898 -8.156 1 97.44 347 GLY B N 1
ATOM 5928 C CA . GLY B 1 347 ? 8.281 -11.086 -7.828 1 97.44 347 GLY B CA 1
ATOM 5929 C C . GLY B 1 347 ? 8.438 -11.305 -6.336 1 97.44 347 GLY B C 1
ATOM 5930 O O . GLY B 1 347 ? 9.148 -12.219 -5.906 1 97.44 347 GLY B O 1
ATOM 5931 N N . GLY B 1 348 ? 7.754 -10.398 -5.574 1 98.31 348 GLY B N 1
ATOM 5932 C CA . GLY B 1 348 ? 7.816 -10.508 -4.125 1 98.31 348 GLY B CA 1
ATOM 5933 C C . GLY B 1 348 ? 6.531 -11.031 -3.51 1 98.31 348 GLY B C 1
ATOM 5934 O O . GLY B 1 348 ? 5.582 -11.359 -4.227 1 98.31 348 GLY B O 1
ATOM 5935 N N . SER B 1 349 ? 6.559 -11.195 -2.189 1 98.81 349 SER B N 1
ATOM 5936 C CA . SER B 1 349 ? 5.41 -11.695 -1.44 1 98.81 349 SER B CA 1
ATOM 5937 C C . SER B 1 349 ? 5.398 -11.148 -0.017 1 98.81 349 SER B C 1
ATOM 5939 O O . SER B 1 349 ? 6.359 -10.508 0.415 1 98.81 349 SER B O 1
ATOM 5941 N N . THR B 1 350 ? 4.258 -11.266 0.632 1 98.81 350 THR B N 1
ATOM 5942 C CA . THR B 1 350 ? 4.102 -10.938 2.047 1 98.81 350 THR B CA 1
ATOM 5943 C C . THR B 1 350 ? 3.018 -11.805 2.684 1 98.81 350 THR B C 1
ATOM 5945 O O . THR B 1 350 ? 2.234 -12.445 1.979 1 98.81 350 THR B O 1
ATOM 5948 N N . VAL B 1 351 ? 3.09 -11.93 3.969 1 98.81 351 VAL B N 1
ATOM 5949 C CA . VAL B 1 351 ? 2.02 -12.531 4.754 1 98.81 351 VAL B CA 1
ATOM 5950 C C . VAL B 1 351 ? 1.425 -11.492 5.699 1 98.81 351 VAL B C 1
ATOM 5952 O O . VAL B 1 351 ? 2.156 -10.812 6.426 1 98.81 351 VAL B O 1
ATOM 5955 N N . VAL B 1 352 ? 0.105 -11.336 5.633 1 98.75 352 VAL B N 1
ATOM 5956 C CA . VAL B 1 352 ? -0.539 -10.414 6.562 1 98.75 352 VAL B CA 1
ATOM 5957 C C . VAL B 1 352 ? -1.577 -11.164 7.395 1 98.75 352 VAL B C 1
ATOM 5959 O O . VAL B 1 352 ? -2.219 -12.102 6.906 1 98.75 352 VAL B O 1
ATOM 5962 N N . GLU B 1 353 ? -1.714 -10.758 8.648 1 98.69 353 GLU B N 1
ATOM 5963 C CA . GLU B 1 353 ? -2.723 -11.289 9.555 1 98.69 353 GLU B CA 1
ATOM 5964 C C . GLU B 1 353 ? -3.531 -10.164 10.203 1 98.69 353 GLU B C 1
ATOM 5966 O O . GLU B 1 353 ? -2.988 -9.109 10.531 1 98.69 353 GLU B O 1
ATOM 5971 N N . PHE B 1 354 ? -4.777 -10.352 10.344 1 98.25 354 PHE B N 1
ATOM 5972 C CA . PHE B 1 354 ? -5.617 -9.43 11.094 1 98.25 354 PHE B CA 1
ATOM 5973 C C . PHE B 1 354 ? -6.895 -10.117 11.562 1 98.25 354 PHE B C 1
ATOM 5975 O O . PHE B 1 354 ? -7.273 -11.164 11.039 1 98.25 354 PHE B O 1
ATOM 5982 N N . ASP B 1 355 ? -7.539 -9.539 12.531 1 97.31 355 ASP B N 1
ATOM 5983 C CA . ASP B 1 355 ? -8.766 -10.086 13.102 1 97.31 355 ASP B CA 1
ATOM 5984 C C . ASP B 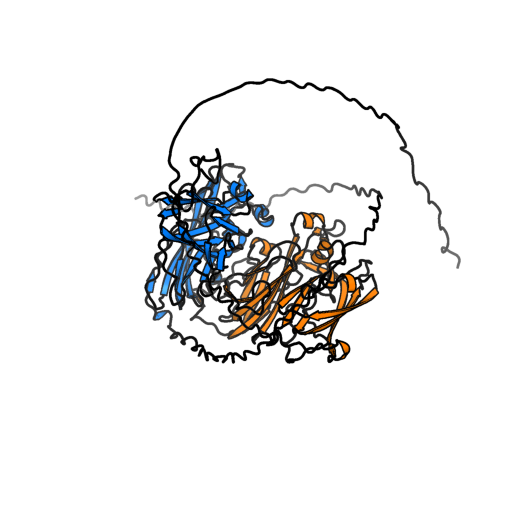1 355 ? -10 -9.453 12.469 1 97.31 355 ASP B C 1
ATOM 5986 O O . ASP B 1 355 ? -10.039 -8.242 12.25 1 97.31 355 ASP B O 1
ATOM 5990 N N . ALA B 1 356 ? -10.961 -10.266 12.18 1 96.94 356 ALA B N 1
ATOM 5991 C CA . ALA B 1 356 ? -12.266 -9.766 11.758 1 96.94 356 ALA B CA 1
ATOM 5992 C C . ALA B 1 356 ? -13.086 -9.305 12.961 1 96.94 356 ALA B C 1
ATOM 5994 O O . ALA B 1 356 ? -13.867 -10.078 13.516 1 96.94 356 ALA B O 1
ATOM 5995 N N . GLN B 1 357 ? -13.039 -8.078 13.227 1 94.94 357 GLN B N 1
ATOM 5996 C CA . GLN B 1 357 ? -13.617 -7.57 14.469 1 94.94 357 GLN B CA 1
ATOM 5997 C C . GLN B 1 357 ? -15.07 -7.156 14.266 1 94.94 357 GLN B C 1
ATOM 5999 O O . GLN B 1 357 ? -15.875 -7.215 15.203 1 94.94 357 GLN B O 1
ATOM 6004 N N . VAL B 1 358 ? -15.352 -6.594 13.133 1 95.56 358 VAL B N 1
ATOM 6005 C CA . VAL B 1 358 ? -16.672 -6.074 12.812 1 95.56 358 VAL B CA 1
ATOM 6006 C C . VAL B 1 358 ? -17.156 -6.68 11.5 1 95.56 358 VAL B C 1
ATOM 6008 O O . VAL B 1 358 ? -16.359 -6.973 10.609 1 95.56 358 VAL B O 1
ATOM 6011 N N . PRO B 1 359 ? -18.469 -6.938 11.375 1 95.94 359 PRO B N 1
ATOM 6012 C CA . PRO B 1 359 ? -18.984 -7.504 10.125 1 95.94 359 PRO B CA 1
ATOM 6013 C C . PRO B 1 359 ? -19.047 -6.484 8.992 1 95.94 359 PRO B C 1
ATOM 6015 O O . PRO B 1 359 ? -18.922 -5.277 9.234 1 95.94 359 PRO B O 1
ATOM 6018 N N . GLY B 1 360 ? -19.219 -7.012 7.746 1 93.88 360 GLY B N 1
ATOM 6019 C CA . GLY B 1 360 ? -19.375 -6.164 6.574 1 93.88 360 GLY B CA 1
ATOM 6020 C C . GLY B 1 360 ? -18.453 -6.555 5.426 1 93.88 360 GLY B C 1
ATOM 6021 O O . GLY B 1 360 ? -17.812 -7.602 5.473 1 93.88 360 GLY B O 1
ATOM 6022 N N . ASN B 1 361 ? -18.469 -5.734 4.395 1 93.19 361 ASN B N 1
ATOM 6023 C CA . ASN B 1 361 ? -17.609 -5.926 3.23 1 93.19 361 ASN B CA 1
ATOM 6024 C C . ASN B 1 361 ? -16.328 -5.113 3.344 1 93.19 361 ASN B C 1
ATOM 6026 O O . ASN B 1 361 ? -16.359 -3.891 3.477 1 93.19 361 ASN B O 1
ATOM 6030 N N . PHE B 1 362 ? -15.273 -5.797 3.346 1 96.19 362 PHE B N 1
ATOM 6031 C CA . PHE B 1 362 ? -13.961 -5.176 3.322 1 96.19 362 PHE B CA 1
ATOM 6032 C C . PHE B 1 362 ? -13.344 -5.27 1.93 1 96.19 362 PHE B C 1
ATOM 6034 O O . PHE B 1 362 ? -13.312 -6.344 1.328 1 96.19 362 PHE B O 1
ATOM 6041 N N . THR B 1 363 ? -12.875 -4.137 1.458 1 95.69 363 THR B N 1
ATOM 6042 C CA . THR B 1 363 ? -12.344 -4.102 0.101 1 95.69 363 THR B CA 1
ATOM 6043 C C . THR B 1 363 ? -10.836 -4.328 0.109 1 95.69 363 THR B C 1
ATOM 6045 O O . THR B 1 363 ? -10.094 -3.598 0.774 1 95.69 363 THR B O 1
ATOM 6048 N N . LEU B 1 364 ? -10.391 -5.387 -0.583 1 97.44 364 LEU B N 1
ATOM 6049 C CA . LEU B 1 364 ? -8.984 -5.512 -0.958 1 97.44 364 LEU B CA 1
ATOM 6050 C C . LEU B 1 364 ? -8.664 -4.629 -2.158 1 97.44 364 LEU B C 1
ATOM 6052 O O . LEU B 1 364 ? -9.43 -4.578 -3.121 1 97.44 364 LEU B O 1
ATOM 6056 N N . MET B 1 365 ? -7.5 -3.943 -2.08 1 95.81 365 MET B N 1
ATOM 6057 C CA . MET B 1 365 ? -7.152 -3.129 -3.24 1 95.81 365 MET B CA 1
ATOM 6058 C C . MET B 1 365 ? -5.652 -2.852 -3.281 1 95.81 365 MET B C 1
ATOM 6060 O O . MET B 1 365 ? -4.945 -3.096 -2.301 1 95.81 365 MET B O 1
ATOM 6064 N N . ASP B 1 366 ? -5.16 -2.502 -4.488 1 96.94 366 ASP B N 1
ATOM 6065 C CA . ASP B 1 366 ? -3.889 -1.809 -4.652 1 96.94 366 ASP B CA 1
ATOM 6066 C C . ASP B 1 366 ? -4.047 -0.307 -4.422 1 96.94 366 ASP B C 1
ATOM 6068 O O . ASP B 1 366 ? -4.797 0.36 -5.137 1 96.94 366 ASP B O 1
ATOM 6072 N N . HIS B 1 367 ? -3.332 0.237 -3.496 1 96.44 367 HIS B N 1
ATOM 6073 C CA . HIS B 1 367 ? -3.561 1.626 -3.111 1 96.44 367 HIS B CA 1
ATOM 6074 C C . HIS B 1 367 ? -2.881 2.584 -4.086 1 96.44 367 HIS B C 1
ATOM 6076 O O . HIS B 1 367 ? -2.902 3.801 -3.881 1 96.44 367 HIS B O 1
ATOM 6082 N N . ALA B 1 368 ? -2.131 2.113 -5.031 1 94.25 368 ALA B N 1
ATOM 6083 C CA . ALA B 1 368 ? -2.049 2.91 -6.254 1 94.25 368 ALA B CA 1
ATOM 6084 C C . ALA B 1 368 ? -3.414 3.023 -6.926 1 94.25 368 ALA B C 1
ATOM 6086 O O . ALA B 1 368 ? -3.738 2.236 -7.82 1 94.25 368 ALA B O 1
ATOM 6087 N N . ILE B 1 369 ? -4.137 3.895 -6.496 1 92.5 369 ILE B N 1
ATOM 6088 C CA . ILE B 1 369 ? -5.594 3.875 -6.406 1 92.5 369 ILE B CA 1
ATOM 6089 C C . ILE B 1 369 ? -6.195 3.783 -7.809 1 92.5 369 ILE B C 1
ATOM 6091 O O . ILE B 1 369 ? -7.258 3.182 -7.996 1 92.5 369 ILE B O 1
ATOM 6095 N N . PHE B 1 370 ? -5.594 4.348 -8.875 1 92.38 370 PHE B N 1
ATOM 6096 C CA . PHE B 1 370 ? -6.168 4.273 -10.211 1 92.38 370 PHE B CA 1
ATOM 6097 C C . PHE B 1 370 ? -6.219 2.832 -10.703 1 92.38 370 PHE B C 1
ATOM 6099 O O . PHE B 1 370 ? -6.961 2.512 -11.633 1 92.38 370 PHE B O 1
ATOM 6106 N N . ARG B 1 371 ? -5.496 1.982 -10.062 1 94.25 371 ARG B N 1
ATOM 6107 C CA . ARG B 1 371 ? -5.457 0.586 -10.484 1 94.25 371 ARG B CA 1
ATOM 6108 C C . ARG B 1 371 ? -6.723 -0.149 -10.055 1 94.25 371 ARG B C 1
ATOM 6110 O O . ARG B 1 371 ? -7.004 -1.249 -10.539 1 94.25 371 ARG B O 1
ATOM 6117 N N . LEU B 1 372 ? -7.453 0.544 -9.242 1 91.44 372 LEU B N 1
ATOM 6118 C CA . LEU B 1 372 ? -8.797 0.053 -8.969 1 91.44 372 LEU B CA 1
ATOM 6119 C C . LEU B 1 372 ? -9.602 -0.07 -10.258 1 91.44 372 LEU B C 1
ATOM 6121 O O . LEU B 1 372 ? -10.352 -1.032 -10.445 1 91.44 372 LEU B O 1
ATOM 6125 N N . ASP B 1 373 ? -9.406 0.853 -11.062 1 90.69 373 ASP B N 1
ATOM 6126 C CA . ASP B 1 373 ? -10.18 0.911 -12.297 1 90.69 373 ASP B CA 1
ATOM 6127 C C . ASP B 1 373 ? -9.602 -0.029 -13.352 1 90.69 373 ASP B C 1
ATOM 6129 O O . ASP B 1 373 ? -10.227 -0.271 -14.391 1 90.69 373 ASP B O 1
ATOM 6133 N N . LYS B 1 374 ? -8.453 -0.617 -13.039 1 94.06 374 LYS B N 1
ATOM 6134 C CA . LYS B 1 374 ? -7.879 -1.627 -13.93 1 94.06 374 LYS B CA 1
ATOM 6135 C C . LYS B 1 374 ? -8.188 -3.035 -13.43 1 94.06 374 LYS B C 1
ATOM 6137 O O . LYS B 1 374 ? -7.844 -4.023 -14.086 1 94.06 374 LYS B O 1
ATOM 6142 N N . GLY B 1 375 ? -8.742 -3.154 -12.258 1 95.31 375 GLY B N 1
ATOM 6143 C CA . GLY B 1 375 ? -9.219 -4.457 -11.82 1 95.31 375 GLY B CA 1
ATOM 6144 C C . GLY B 1 375 ? -8.641 -4.887 -10.484 1 95.31 375 GLY B C 1
ATOM 6145 O O . GLY B 1 375 ? -9.008 -5.934 -9.945 1 95.31 375 GLY B O 1
ATOM 6146 N N . ALA B 1 376 ? -7.766 -4.094 -9.859 1 96.19 376 ALA B N 1
ATOM 6147 C CA . ALA B 1 376 ? -7.086 -4.496 -8.633 1 96.19 376 ALA B CA 1
ATOM 6148 C C . ALA B 1 376 ? -7.965 -4.254 -7.41 1 96.19 376 ALA B C 1
ATOM 6150 O O . ALA B 1 376 ? -7.605 -3.48 -6.52 1 96.19 376 ALA B O 1
ATOM 6151 N N . THR B 1 377 ? -9.031 -5.027 -7.359 1 95.12 377 THR B N 1
ATOM 6152 C CA . THR B 1 377 ? -9.992 -4.891 -6.266 1 95.12 377 THR B CA 1
ATOM 6153 C C . THR B 1 377 ? -10.703 -6.211 -6 1 95.12 377 THR B C 1
ATOM 6155 O O . THR B 1 377 ? -10.727 -7.098 -6.859 1 95.12 377 THR B O 1
ATOM 6158 N N . GLY B 1 378 ? -11.102 -6.457 -4.848 1 96.19 378 GLY B N 1
ATOM 6159 C CA . GLY B 1 378 ? -11.875 -7.605 -4.398 1 96.19 378 GLY B CA 1
ATOM 6160 C C . GLY B 1 378 ? -12.469 -7.422 -3.014 1 96.19 378 GLY B C 1
ATOM 6161 O O . GLY B 1 378 ? -12.234 -6.402 -2.361 1 96.19 378 GLY B O 1
ATOM 6162 N N . PHE B 1 379 ? -13.266 -8.438 -2.625 1 96.31 379 PHE B N 1
ATOM 6163 C CA . PHE B 1 379 ? -13.961 -8.258 -1.354 1 96.31 379 PHE B CA 1
ATOM 6164 C C . PHE B 1 379 ? -13.641 -9.398 -0.396 1 96.31 379 PHE B C 1
ATOM 6166 O O . PHE B 1 379 ? -13.43 -10.531 -0.823 1 96.31 379 PHE B O 1
ATOM 6173 N N . LEU B 1 380 ? -13.531 -9.031 0.806 1 97.94 380 LEU B N 1
ATOM 6174 C CA . LEU B 1 380 ? -13.664 -9.914 1.96 1 97.94 380 LEU B CA 1
ATOM 6175 C C . LEU B 1 380 ? -14.984 -9.664 2.684 1 97.94 380 LEU B C 1
ATOM 6177 O O . LEU B 1 380 ? -15.211 -8.57 3.207 1 97.94 380 LEU B O 1
ATOM 6181 N N . LYS B 1 381 ? -15.844 -10.641 2.688 1 97.12 381 LYS B N 1
ATOM 6182 C CA . LYS B 1 381 ? -17.125 -10.531 3.365 1 97.12 381 LYS B CA 1
ATOM 6183 C C . LYS B 1 381 ? -17.078 -11.156 4.758 1 97.12 381 LYS B C 1
ATOM 6185 O O . LYS B 1 381 ? -16.812 -12.352 4.895 1 97.12 381 LYS B O 1
ATOM 6190 N N . VAL B 1 382 ? -17.344 -10.359 5.715 1 97.44 382 VAL B N 1
ATOM 6191 C CA . VAL B 1 382 ? -17.328 -10.82 7.102 1 97.44 382 VAL B CA 1
ATOM 6192 C C . VAL B 1 382 ? -18.75 -10.844 7.66 1 97.44 382 VAL B C 1
ATOM 6194 O O . VAL B 1 382 ? -19.406 -9.812 7.723 1 97.44 382 VAL B O 1
ATOM 6197 N N . SER B 1 383 ? -19.203 -11.992 8.062 1 97.62 383 SER B N 1
ATOM 6198 C CA . SER B 1 383 ? -20.516 -12.133 8.68 1 97.62 383 SER B CA 1
ATOM 6199 C C . SER B 1 383 ? -20.422 -12.133 10.195 1 97.62 383 SER B C 1
ATOM 6201 O O . SER B 1 383 ? -19.375 -12.477 10.758 1 97.62 383 SER B O 1
ATOM 6203 N N . GLY B 1 384 ? -21.469 -11.734 10.852 1 96.69 384 GLY B N 1
ATOM 6204 C CA . GLY B 1 384 ? -21.516 -11.727 12.305 1 96.69 384 GLY B CA 1
ATOM 6205 C C . GLY B 1 384 ? -22.422 -10.641 12.859 1 96.69 384 GLY B C 1
ATOM 6206 O O . GLY B 1 384 ? -23.125 -9.977 12.109 1 96.69 384 GLY B O 1
ATOM 6207 N N . ALA B 1 385 ? -22.438 -10.555 14.195 1 94.12 385 ALA B N 1
ATOM 6208 C CA . ALA B 1 385 ? -23.281 -9.57 14.875 1 94.12 385 ALA B CA 1
ATOM 6209 C C . ALA B 1 385 ? -22.656 -8.18 14.812 1 94.12 385 ALA B C 1
ATOM 6211 O O . ALA B 1 385 ? -21.422 -8.039 14.805 1 94.12 385 ALA B O 1
ATOM 6212 N N . SER B 1 386 ? -23.516 -7.188 14.766 1 92 386 SER B N 1
ATOM 6213 C CA . SER B 1 386 ? -23.047 -5.809 14.773 1 92 386 SER B CA 1
ATOM 6214 C C . SER B 1 386 ? -22.25 -5.508 16.047 1 92 386 SER B C 1
ATOM 6216 O O . SER B 1 386 ? -22.484 -6.109 17.094 1 92 386 SER B O 1
ATOM 6218 N N . ARG B 1 387 ? -21.266 -4.676 15.898 1 93.81 387 ARG B N 1
ATOM 6219 C CA . ARG B 1 387 ? -20.438 -4.211 17 1 93.81 387 ARG B CA 1
ATOM 6220 C C . ARG B 1 387 ? -20.453 -2.691 17.094 1 93.81 387 ARG B C 1
ATOM 6222 O O . ARG B 1 387 ? -19.438 -2.035 16.844 1 93.81 387 ARG B O 1
ATOM 6229 N N . PRO B 1 388 ? -21.516 -2.145 17.625 1 91.88 388 PRO B N 1
ATOM 6230 C CA . PRO B 1 388 ? -21.625 -0.686 17.703 1 91.88 388 PRO B CA 1
ATOM 6231 C C . PRO B 1 388 ? -20.594 -0.063 18.641 1 91.88 388 PRO B C 1
ATOM 6233 O O . PRO B 1 388 ? -20.344 1.144 18.578 1 91.88 388 PRO B O 1
ATOM 6236 N N . ASP B 1 389 ? -19.969 -0.886 19.5 1 91.75 389 ASP B N 1
ATOM 6237 C CA . ASP B 1 389 ? -18.922 -0.393 20.391 1 91.75 389 ASP B CA 1
ATOM 6238 C C . ASP B 1 389 ? -17.641 -0.07 19.609 1 91.75 389 ASP B C 1
ATOM 6240 O O . ASP B 1 389 ? -16.781 0.67 20.109 1 91.75 389 ASP B O 1
ATOM 6244 N N . ILE B 1 390 ? -17.516 -0.632 18.438 1 94.62 390 ILE B N 1
ATOM 6245 C CA . ILE B 1 390 ? -16.312 -0.44 17.641 1 94.62 390 ILE B CA 1
ATOM 6246 C C . ILE B 1 390 ? -16.625 0.452 16.438 1 94.62 390 ILE B C 1
ATOM 6248 O O . ILE B 1 390 ? -15.828 1.319 16.078 1 94.62 390 ILE B O 1
ATOM 6252 N N . TYR B 1 391 ? -17.672 0.275 15.812 1 93.56 391 TYR B N 1
ATOM 6253 C CA . TYR B 1 391 ? -18.031 0.867 14.531 1 93.56 391 TYR B CA 1
ATOM 6254 C C . TYR B 1 391 ? -19.531 1.185 14.477 1 93.56 391 TYR B C 1
ATOM 6256 O O . TYR B 1 391 ? -20.359 0.282 14.352 1 93.56 391 TYR B O 1
ATOM 6264 N N . ASP B 1 392 ? -19.812 2.498 14.531 1 90.44 392 ASP B N 1
ATOM 6265 C CA . ASP B 1 392 ? -21.219 2.896 14.594 1 90.44 392 ASP B CA 1
ATOM 6266 C C . ASP B 1 392 ? -21.406 4.285 13.992 1 90.44 392 ASP B C 1
ATOM 6268 O O . ASP B 1 392 ? -20.438 4.996 13.719 1 90.44 392 ASP B O 1
ATOM 6272 N N . GLY B 1 393 ? -22.641 4.594 13.562 1 86.75 393 GLY B N 1
ATOM 6273 C CA . GLY B 1 393 ? -23.016 5.898 13.031 1 86.75 393 GLY B CA 1
ATOM 6274 C C . GLY B 1 393 ? -24.5 6.211 13.195 1 86.75 393 GLY B C 1
ATOM 6275 O O . GLY B 1 393 ? -25.281 5.328 13.531 1 86.75 393 GLY B O 1
ATOM 6276 N N . THR B 1 394 ? -24.734 7.445 13.086 1 80 394 THR B N 1
ATOM 6277 C CA . THR B 1 394 ? -26.125 7.875 13.289 1 80 394 THR B CA 1
ATOM 6278 C C . THR B 1 394 ? -27 7.469 12.109 1 80 394 THR B C 1
ATOM 6280 O O . THR B 1 394 ? -28.203 7.293 12.266 1 80 394 THR B O 1
ATOM 6283 N N . ASP B 1 395 ? -26.359 7.324 10.938 1 77.06 395 ASP B N 1
ATOM 6284 C CA . ASP B 1 395 ? -27.094 6.945 9.742 1 77.06 395 ASP B CA 1
ATOM 6285 C C . ASP B 1 395 ? -26.734 5.531 9.289 1 77.06 395 ASP B C 1
ATOM 6287 O O . ASP B 1 395 ? -25.688 5 9.68 1 77.06 395 ASP B O 1
ATOM 6291 N N . ARG B 1 396 ? -27.75 4.969 8.727 1 74.75 396 ARG B N 1
ATOM 6292 C CA . ARG B 1 396 ? -27.422 3.686 8.102 1 74.75 396 ARG B CA 1
ATOM 6293 C C . ARG B 1 396 ? -26.359 3.848 7.023 1 74.75 396 ARG B C 1
ATOM 6295 O O . ARG B 1 396 ? -26.375 4.836 6.285 1 74.75 396 ARG B O 1
ATOM 6302 N N . PRO B 1 397 ? -25.516 2.922 7.027 1 71.81 397 PRO B N 1
ATOM 6303 C CA . PRO B 1 397 ? -24.5 2.994 5.977 1 71.81 397 PRO B CA 1
ATOM 6304 C C . PRO B 1 397 ? -25.094 3.084 4.578 1 71.81 397 PRO B C 1
ATOM 6306 O O . PRO B 1 397 ? -26.094 2.408 4.285 1 71.81 397 PRO B O 1
ATOM 6309 N N . LYS B 1 398 ? -24.719 4.145 3.846 1 71.25 398 LYS B N 1
ATOM 6310 C CA . LYS B 1 398 ? -25.156 4.289 2.463 1 71.25 398 LYS B CA 1
ATOM 6311 C C . LYS B 1 398 ? -24.047 3.938 1.484 1 71.25 398 LYS B C 1
ATOM 6313 O O . LYS B 1 398 ? -22.922 4.41 1.626 1 71.25 398 LYS B O 1
ATOM 6318 N N . ARG B 1 399 ? -24.422 3.088 0.599 1 66.56 399 ARG B N 1
ATOM 6319 C CA . ARG B 1 399 ? -23.453 2.717 -0.434 1 66.56 399 ARG B CA 1
ATOM 6320 C C . ARG B 1 399 ? -23.281 3.84 -1.452 1 66.56 399 ARG B C 1
ATOM 6322 O O . ARG B 1 399 ? -24.266 4.465 -1.864 1 66.56 399 ARG B O 1
ATOM 6329 N N . CYS B 1 400 ? -22 4.238 -1.616 1 69.31 400 CYS B N 1
ATOM 6330 C CA . CYS B 1 400 ? -21.734 5.234 -2.65 1 69.31 400 CYS B CA 1
ATOM 6331 C C . CYS B 1 400 ? -22.109 4.699 -4.027 1 69.31 400 CYS B C 1
ATOM 6333 O O . CYS B 1 400 ? -21.781 3.555 -4.359 1 69.31 400 CYS B O 1
ATOM 6335 N N . PRO B 1 401 ? -22.938 5.414 -4.816 1 65.12 401 PRO B N 1
ATOM 6336 C CA . PRO B 1 401 ? -23.297 4.938 -6.152 1 65.12 401 PRO B CA 1
ATOM 6337 C C . PRO B 1 401 ? -22.078 4.723 -7.055 1 65.12 401 PRO B C 1
ATOM 6339 O O . PRO B 1 401 ? -21.125 5.504 -7.008 1 65.12 401 PRO B O 1
ATOM 6342 N N . ASN B 1 402 ? -22.016 3.686 -7.82 1 61.5 402 ASN B N 1
ATOM 6343 C CA . ASN B 1 402 ? -20.984 3.398 -8.812 1 61.5 402 ASN B CA 1
ATOM 6344 C C . ASN B 1 402 ? -19.625 3.193 -8.164 1 61.5 402 ASN B C 1
ATOM 6346 O O . ASN B 1 402 ? -18.594 3.514 -8.758 1 61.5 402 ASN B O 1
ATOM 6350 N N . CYS B 1 403 ? -19.75 2.709 -6.914 1 70.75 403 CYS B N 1
ATOM 6351 C CA . CYS B 1 403 ? -18.484 2.625 -6.199 1 70.75 403 CYS B CA 1
ATOM 6352 C C . CYS B 1 403 ? -17.938 1.205 -6.23 1 70.75 403 CYS B C 1
ATOM 6354 O O . CYS B 1 403 ? -18.641 0.254 -5.879 1 70.75 403 CYS B O 1
ATOM 6356 N N . LYS B 1 404 ? -16.781 1.059 -6.723 1 65 404 LYS B N 1
ATOM 6357 C CA . LYS B 1 404 ? -16.094 -0.232 -6.832 1 65 404 LYS B CA 1
ATOM 6358 C C . LYS B 1 404 ? -15.578 -0.696 -5.477 1 65 404 LYS B C 1
ATOM 6360 O O . LYS B 1 404 ? -15.117 -1.832 -5.34 1 65 404 LYS B O 1
ATOM 6365 N N . LEU B 1 405 ? -15.711 0.194 -4.516 1 71.44 405 LEU B N 1
ATOM 6366 C CA . LEU B 1 405 ? -15.125 -0.125 -3.217 1 71.44 405 LEU B CA 1
ATOM 6367 C C . LEU B 1 405 ? -16.172 -0.717 -2.279 1 71.44 405 LEU B C 1
ATOM 6369 O O . LEU B 1 405 ? -15.836 -1.484 -1.373 1 71.44 405 LEU B O 1
ATOM 6373 N N . HIS B 1 406 ? -17.484 -0.286 -2.49 1 67.06 406 HIS B N 1
ATOM 6374 C CA . HIS B 1 406 ? -18.453 -0.654 -1.464 1 67.06 406 HIS B CA 1
ATOM 6375 C C . HIS B 1 406 ? -19.547 -1.55 -2.035 1 67.06 406 HIS B C 1
ATOM 6377 O O . HIS B 1 406 ? -20.359 -2.082 -1.287 1 67.06 406 HIS B O 1
ATOM 6383 N N . ASP B 1 407 ? -19.688 -1.665 -3.473 1 56.12 407 ASP B N 1
ATOM 6384 C CA . ASP B 1 407 ? -20.781 -2.445 -4.043 1 56.12 407 ASP B CA 1
ATOM 6385 C C . ASP B 1 407 ? -20.266 -3.701 -4.738 1 56.12 407 ASP B C 1
ATOM 6387 O O . ASP B 1 407 ? -19.203 -3.672 -5.363 1 56.12 407 ASP B O 1
#

Secondary structure (DSSP, 8-state):
---------------------------------------------------------------------------------------GGGSPEEE---B-TT--PPPP---S--EEEEEEEEEEEEEESSSS-EEEEEEETTBSS--BEEEETT-EEEEEEEE--TT---B--EETT--SGGGGTTTT-B-TT-EEEEEEE--S-EEEEEE--PSSHHHHHHTT-EEEEEEE-TT-PPP-SEEEEEEEEEE-EEE-SS-TTEEEE-HHHHHTT--SEEEETTSTTHHHHS-EEEETT-EEEEEEEEEESSPPEEEEETT--EEEEEGGG--SSPPEEEES-EEE-TTEEEEEEEE--S-EEEEEEESSGGGGGGT-EEEEEEES---TTTS--SS---PPTT-TTT-/---S-S---------------------------------------------------------------------------------GGGSPEEE---B-TT--PPPP---S--EEEEEEEEEEEEEESSSS-EEEEEEETTBSS--BEEEETT-EEEEEEEE--TT---B--EETT--SGGGGTTTT-B-TT-EEEEEEE--S-EEEEEE--PSSHHHHHHTT-EEEEEEE-TT-PPP-SEEEEEEEEEE-EEE-SS-TTEEEE-HHHHHTT--SEEEETTSTTHHHHS-EEEETT-EEEEEEEEEESSPPEEEEETT--EEEEEGGG--SSPPEEEES-EEE-TT-EEEEEEE--S-EEEEEEESSGGGGGGT-EEEEEEES---TTTEEESSPPPPPTT-TTT-

Nearest PDB structures (foldseek):
  5ue6-assembly3_I  TM=9.574E-01  e=1.091E-45  Neisseria gonorrhoeae FA 1090
  1kbw-assembly1_A  TM=9.671E-01  e=1.639E-43  Neisseria gonorrhoeae
  2zoo-assembly1_A  TM=9.580E-01  e=8.337E-44  Pseudoalteromonas translucida TAC125
  2yqb-assembly1_A  TM=9.500E-01  e=3.837E-42  Ralstonia pickettii 12J
  5obo-assembly1_A  TM=9.530E-01  e=8.440E-42  Ralstonia sp. 5_2_56FAA

Solvent-accessible surface area (backbone atoms only — not comparable to full-atom values): 44727 Å² total; per-residue (Å²): 138,86,81,76,75,81,72,89,73,80,90,81,90,80,90,84,76,86,83,94,84,87,87,79,82,90,77,91,73,88,75,84,90,84,93,81,85,88,78,84,85,83,90,78,95,76,75,82,86,79,84,81,84,72,82,70,80,70,81,76,71,80,70,79,72,71,75,74,72,74,70,69,71,72,67,68,69,65,64,75,73,78,68,75,84,66,55,77,85,73,36,56,78,42,75,57,63,71,21,46,71,50,42,54,54,78,82,81,83,75,88,68,56,31,28,34,37,40,81,43,34,32,32,66,43,82,40,77,36,37,101,69,27,32,31,68,32,35,18,34,66,74,33,42,42,16,49,31,41,75,48,42,39,59,17,30,37,32,38,40,39,33,23,54,27,86,86,56,58,57,43,25,36,22,29,36,55,27,57,26,42,44,12,42,18,33,35,35,53,19,46,54,76,30,73,26,43,29,38,35,32,25,83,53,36,21,42,24,34,28,29,32,58,29,55,64,37,48,60,41,31,32,34,30,21,28,31,42,35,36,24,30,43,85,84,48,72,84,90,64,73,43,63,34,33,44,36,36,35,35,34,31,43,43,61,31,90,89,43,63,44,33,40,35,77,31,69,66,35,43,68,67,67,51,58,62,29,30,16,31,47,61,16,41,45,41,24,58,78,55,46,46,77,51,43,46,76,33,36,37,33,38,47,36,35,20,54,12,34,52,60,66,39,36,40,30,42,56,95,52,57,28,51,33,34,19,65,49,9,17,75,80,52,86,54,46,66,65,38,66,62,46,80,28,40,14,56,26,18,32,36,37,28,34,67,32,77,55,44,45,78,28,26,37,32,34,65,59,58,74,34,44,81,31,19,21,37,27,33,36,39,26,43,65,70,86,41,64,91,82,60,72,69,96,60,78,90,74,72,58,83,93,30,86,67,72,99,138,87,71,83,74,75,73,86,76,77,71,89,75,68,98,78,71,85,72,94,72,79,84,86,73,91,79,87,87,82,86,77,91,76,87,91,77,89,71,91,78,88,72,87,66,86,68,81,85,84,87,85,74,90,79,74,81,76,77,77,77,77,75,78,75,75,75,76,74,73,75,69,76,72,68,70,65,66,65,73,72,74,64,73,82,68,54,74,83,74,36,58,78,42,75,57,62,70,20,46,70,52,41,53,53,78,83,82,83,74,87,69,58,30,28,35,37,41,80,44,32,31,33,67,43,81,40,75,35,37,101,69,26,30,32,70,32,37,18,33,65,73,33,42,43,16,49,30,42,75,47,41,41,60,18,30,37,33,39,41,39,33,22,52,26,85,87,57,59,57,44,26,36,22,31,66,58,40,85,57,76,62,23,40,19,75,59,34,55,20,47,54,75,30,71,25,70,42,80,43,61,27,83,56,52,26,41,25,34,29,29,32,61,32,89,64,37,66,59,41,32,34,32,29,20,29,32,42,35,37,23,29,46,84,85,48,72,83,87,63,74,43,65,33,32,46,35,35,35,33,34,32,44,44,63,30,90,89,44,62,45,34,38,35,80,30,70,66,35,49,77,68,68,50,57,61,29,30,17,33,46,61,16,42,44,41,24,58,78,55,45,46,78,50,43,44,77,33,38,36,33,39,48,36,34,21,55,12,67,68,60,67,39,26,41,28,42,41,15,40,48,29,51,32,34,19,66,69,12,42,76,79,60,86,54,47,42,32,26,50,52,47,79,27,45,43,61,28,19,31,36,39,27,33,66,32,76,46,36,42,57,26,24,36,32,34,33,30,35,49,36,43,82,33,19,19,36,26,33,36,39,26,44,64,70,86,40,65,84,38,46,38,46,81,49,76,70,44,75,54,74,88,21,83,66,76,104

InterPro domains:
  IPR001287 Nitrite reductase, copper-type [PR00695] (139-155)
  IPR001287 Nitrite reductase, copper-type [PR00695] (157-174)
  IPR001287 Nitrite reductase, copper-type [PR00695] (174-193)
  IPR001287 Nitrite reductase, copper-type [PR00695] (199-214)
  IPR001287 Nitrite reductase, copper-type [PR00695] (216-232)
  IPR008972 Cupredoxin [G3DSA:2.60.40.420] (81-234)
  IPR008972 Cupredoxin [G3DSA:2.60.40.420] (235-399)
  IPR008972 Cupredoxin [SSF49503] (100-251)
  IPR008972 Cupredoxin [SSF49503] (234-395)
  IPR011706 Multicopper oxidase, C-terminal [PF07731] (276-375)
  IPR011707 Multicopper oxidase-like, N-terminal [PF07732] (132-235)
  IPR045087 Multicopper oxidase [PTHR11709] (136-368)

Sequence (814 aa):
MSRRAAGIFNTTWARVINRKALLMTGMVCCGSLYAFQRYRSNTLEIQKRTMLLAQEENFSEEDSTTQWQFINPTCGASSPAFLKEYQPEDLPVVEADLSFAPNVPPPIQRNYPVRLVVNLETTVVLGKLSPQHKYEFWTFNGKVPGPFIRARVGDVMQINYTNKDENGVAHNIDFHGVTGPGGGAELTFAEKDETKTAYFKLLYPGLFVYHCAAGPVPTHVANGMYGLLLVEPENGMPKVDREFYVMQSEFYGEPSDDDPKILEYSYVDGLDEKPAYVVFNGRDSSLIENPLQARTGERLRIYFGNGGPNLTSSFHVIGAIFDKVYREGDVVSNPARFLQIASVPPGGSTVVEFDAQVPGNFTLMDHAIFRLDKGATGFLKVSGASRPDIYDGTDRPKRCPNCKLHDMSRRAAGIFNTTWARVINRKALLMTGMVCCGSLYAFQRYRSNTLEIQKRTMLLAQEENFSEEDSTTQWQFINPTCGASSPAFLKEYQPEDLPVVEADLSFAPNVPPPIQRNYPVRLVVNLETTVVLGKLSPQHKYEFWTFNGKVPGPFIRARVGDVMQINYTNKDENGVAHNIDFHGVTGPGGGAELTFAEKDETKTAYFKLLYPGLFVYHCAAGPVPTHVANGMYGLLLVEPENGMPKVDREFYVMQSEFYGEPSDDDPKILEYSYVDGLDEKPAYVVFNGRDSSLIENPLQARTGERLRIYFGNGGPNLTSSFHVIGAIFDKVYREGDVVSNPARFLQIASVPPGGSTVVEFDAQVPGNFTLMDHAIFRLDKGATGFLKVSGASRPDIYDGTDRPKRCPNCKLHD

pLDDT: mean 79.2, std 31.44, range [14.46, 98.94]